Protein AF-A0A6C0L4X6-F1 (afdb_monomer)

Foldseek 3Di:
DDAQVRLVVLLVVCVVVPNDLVVSCVVSVDDPSVVNVVSNVVCVVPVGGDRDDDDDDPDDPVRLVVLLVCCVVPQNDLVVSCVVSVDDHSVVNVVSCCVVPVPDDRPDDDDDDDDDDDPVLLVVLLVCVVPDPDDLCVSCVVSVHDSVVNVVSNPVPDDVVVVVVVVPPDDDDDDPVVVVVVVVVVVVVVVVVVVVLVVLLVVVLCVPVVDDDDDDLQPDDLLSLLVSLVVCVVPDPSVVSCVRSVHDPVSSVVSVVVVPDDDPCPVVLVVLVVVCVVQLLLDDLVRSCVVCVVVVHDDDSVVSNVSCVVVVSDQDDDDDDDDDQDPDDPDDADAAPCQLVLFDQAWLAAWEWEKDWDQFPQAIKIKIFIATSAFRATLFMFIDRDPDLCRNVVRVVSSLVVDDLPRAYEYEYEPHPSCVDDVNVVSNVVSNHHYHYDDPPCPSSRVSVVVVVSSCCSRPNPSDHRPPPHPVNVNVSSVCVSVVCSVVSQDDHPHHLQQPDWDWDDDQQAIDIATDNDPDDLLNNLVSVLVCCVVQNADQEDEDECDCSAAPDDDVPVPPGGHLNRQLCVVVNYHYHHDPDVVVVVVVVVVVSVCSRVLSVVCVVVSNRDSLSSRVCVVVVRVVCSVVPRDQDPDNDRPHDHDPDDPVVSQQSSFRKDKWFQACQRWTDDQNKIKHWDPDPVSNVCHRHIWIWTQGLLRDIWIDDPNHTTDIDIDDPLDQLDPVVPPPDPVCVVVSVVVNVVSVVCVVVVVSPTDPPDDDCVSSVVVNVSVCVVPVCVNCVPPDDPPPDD

Radius of gyration: 45.64 Å; Cα contacts (8 Å, |Δi|>4): 817; chains: 1; bounding box: 96×59×139 Å

Organism: Klebsiella oxytoca (NCBI:txid571)

InterPro domains:
  IPR001584 Integrase, catalytic core [PF00665] (346-441)
  IPR001584 Integrase, catalytic core [PS50994] (343-516)
  IPR001584 Integrase, catalytic core [PS50994] (528-655)
  IPR002514 Transposase IS3/IS911family [PF01527] (115-191)
  IPR009057 Homedomain-like superfamily [SSF46689] (114-212)
  IPR012337 Ribonuclease H-like superfamily [SSF53098] (341-482)
  IPR012337 Ribonuclease H-like superfamily [SSF53098] (526-632)
  IPR025948 HTH-like domain [PF13276] (270-321)
  IPR036397 Ribonuclease H superfamily [G3DSA:3.30.420.10] (340-481)
  IPR036397 Ribonuclease H superfamily [G3DSA:3.30.420.10] (491-637)
  IPR048020 IS3 transposase [NF033516] (120-482)
  IPR050900 Transposase IS3/IS150/IS904 [PTHR46889] (233-466)

Secondary structure (DSSP, 8-state):
---HHHHHHHHHHHHHTTS-HHHHHHHH--S-HHHHHHHHHHHHHHSS--SS-PPPPSS-HHHHHHHHHHHHHTTT-HHHHHHHH--S-HHHHHHHHHHH-TT-----------PPPPHHHHHHHHHHHHS-SS-HHHHHHHHT--HHHHHHHHHHHS-HHHHHHTT--PPPPPPHHHHHHHHHHHHHHHHHHHHHHHHHHHHHHHHHH---S---TTSS-HHHHHHHHHHHTTTS-HHHHHHHTT--HHHHHHHHHHTTS--TTHHHHHHHHHHHHHTTT---HHHHHHHHHHTT----HHHHHHHHHHTT-PPP-PPPPP-------SSPPPP-SSTT----SSTTSEEEE--EEEEETTEEEEEEEEEETTT--EEEEEEESS--HHHHHHHHHHHHTTS-TT---EEEE-S-GGGTSHHHHHHHHHHTPEEEEPPTT-GGGGHHHHHHHHHHIIIIITTS--TT--HHHHHHHHHHHHHHHTTT--S-----TTTS-EEEEE-SS-EEEEE-S-S--HHHHHHHHHHHHHHH-B-SEEEE-S-TTTS---SGGGGT---HHHHHHHHTT-EEEE--SHHHHHHHHHHHHHHHHHHHHHHHHTT--SHHHHHHHHHHHHHHHHHHH----SS-S--PBPP-S-HHHHHHHHSEEEEEEPPTTSEEEETTEEEEE---HHHHTTTTSEEEEEE-TTS-EEEEETTEE--EEEE-SS----GGG--S-TTTHHHHHHHHHHHHHHHHTTTTSPPTTSPPTHHHHHHHHHHHHH-GGGT-GGG-------

Solvent-accessible surface area (backbone atoms only — not comparable to full-atom values): 47048 Å² total; per-residue (Å²): 135,79,55,60,66,60,50,50,54,49,45,53,44,21,58,75,58,72,69,36,51,69,56,38,28,66,72,65,74,43,62,56,64,72,53,47,59,48,51,42,51,44,27,72,75,65,76,49,74,66,84,70,78,78,80,78,79,90,65,54,73,68,59,53,49,55,50,45,50,48,22,67,74,64,74,59,36,57,75,53,38,31,68,74,67,72,48,64,56,62,70,57,46,50,52,48,37,49,72,78,42,77,82,71,75,77,81,76,85,79,82,86,85,78,85,86,77,54,75,63,59,51,53,51,53,36,50,52,65,71,71,50,94,70,61,67,61,59,61,18,55,80,73,73,46,56,52,70,59,54,54,47,52,39,58,76,75,47,63,69,70,69,59,54,60,75,62,72,68,76,76,73,84,82,54,75,64,57,62,51,49,52,51,48,51,51,51,49,52,49,50,52,52,51,53,52,52,53,49,53,50,52,54,46,45,37,72,77,65,71,56,72,101,76,78,56,69,84,78,54,51,72,69,56,51,41,53,46,45,68,69,42,49,87,82,44,62,61,70,60,53,28,59,78,59,70,45,58,69,68,59,46,53,51,53,57,54,59,69,72,52,75,68,90,53,54,71,56,52,54,53,50,50,50,55,27,55,78,46,58,41,39,59,45,46,69,53,50,40,51,53,39,42,73,73,75,43,92,67,58,56,71,54,42,43,50,50,33,61,74,70,65,66,67,56,82,78,84,78,86,76,92,81,84,85,81,84,77,82,94,68,89,77,58,62,53,78,53,78,66,53,63,52,22,73,35,80,60,47,32,33,37,39,58,78,48,82,45,87,47,85,75,45,53,39,30,41,30,43,37,30,29,25,29,61,58,49,72,70,26,64,28,75,40,72,57,95,48,58,65,48,55,49,52,22,48,52,56,36,54,73,72,53,56,101,85,58,54,27,34,42,34,31,59,87,47,68,68,71,66,40,67,73,49,51,50,52,35,59,75,67,57,41,41,74,23,23,40,58,90,93,39,68,71,53,50,44,70,60,53,49,50,52,52,47,50,42,46,60,70,53,50,83,59,85,54,78,94,50,52,68,68,63,49,47,56,51,52,50,52,52,54,66,52,36,75,80,61,73,81,79,79,51,49,66,19,66,50,76,69,22,59,58,68,51,83,49,65,77,59,60,51,71,43,74,34,77,56,90,80,52,69,53,61,54,36,50,56,49,50,54,46,32,74,74,63,26,39,55,63,61,45,81,42,65,80,44,71,62,64,33,81,88,58,85,86,59,67,84,74,74,63,24,75,57,44,45,34,33,51,78,69,67,25,45,78,44,61,57,90,52,71,68,67,54,56,50,55,52,50,52,51,51,55,45,63,59,48,51,57,55,54,32,57,77,67,69,55,67,49,71,68,57,44,57,61,46,41,59,58,51,40,51,53,46,40,72,75,68,49,51,83,52,95,64,81,74,83,73,50,37,81,75,85,68,52,74,68,55,50,51,60,47,54,22,49,75,47,80,44,59,29,32,87,84,37,33,41,76,55,95,87,34,34,39,35,45,54,92,41,79,76,49,62,74,48,42,63,37,71,31,43,38,36,42,37,60,64,62,51,73,48,41,25,51,90,88,45,78,54,63,69,45,81,47,67,84,76,67,74,82,61,68,85,81,61,75,90,49,88,80,49,56,67,58,51,52,54,50,44,55,56,49,53,54,37,46,78,69,51,71,72,56,82,73,90,87,59,85,64,63,69,63,20,55,50,40,37,55,54,44,43,73,74,41,60,62,81,74,44,71,87,75,66,75,79,78,91,68,134

Nearest PDB structures (foldseek):
  5ejk-assembly1_H  TM=5.658E-01  e=9.695E-06  Rous sarcoma virus - Prague C
  8fnj-assembly1_G  TM=4.568E-01  e=2.059E-04  Homo sapiens
  9bw1-assembly1_P  TM=3.121E-01  e=4.574E-05  Peltigera membranacea
  8w2r-assembly1_I  TM=3.811E-01  e=2.059E-04  Human immunodeficiency virus 1
  9bw1-assembly1_N  TM=2.084E-01  e=4.360E-06  Peltigera membranacea

Structure (mmCIF, N/CA/C/O backbone):
data_AF-A0A6C0L4X6-F1
#
_entry.id   AF-A0A6C0L4X6-F1
#
loop_
_atom_site.group_PDB
_atom_site.id
_atom_site.type_symbol
_atom_site.label_atom_id
_atom_site.label_alt_id
_atom_site.label_comp_id
_atom_site.label_asym_id
_atom_site.label_entity_id
_atom_site.label_seq_id
_atom_site.pdbx_PDB_ins_code
_atom_site.Cartn_x
_atom_site.Cartn_y
_atom_site.Cartn_z
_atom_site.occupancy
_atom_site.B_iso_or_equiv
_atom_site.auth_seq_id
_atom_site.auth_comp_id
_atom_site.auth_asym_id
_atom_site.auth_atom_id
_atom_site.pdbx_PDB_model_num
ATOM 1 N N . MET A 1 1 ? -16.200 5.186 51.571 1.00 61.41 1 MET A N 1
ATOM 2 C CA . MET A 1 1 ? -17.436 4.373 51.484 1.00 61.41 1 MET A CA 1
ATOM 3 C C . MET A 1 1 ? -18.397 5.139 50.593 1.00 61.41 1 MET A C 1
ATOM 5 O O . MET A 1 1 ? -18.467 6.344 50.758 1.00 61.41 1 MET A O 1
ATOM 9 N N . HIS A 1 2 ? -19.038 4.491 49.618 1.00 78.50 2 HIS A N 1
ATOM 10 C CA . HIS A 1 2 ? -19.985 5.157 48.709 1.00 78.50 2 HIS A CA 1
ATOM 11 C C . HIS A 1 2 ? -21.377 5.184 49.347 1.00 78.50 2 HIS A C 1
ATOM 13 O O . HIS A 1 2 ? -21.760 4.189 49.974 1.00 78.50 2 HIS A O 1
ATOM 19 N N . SER A 1 3 ? -22.105 6.296 49.204 1.00 85.62 3 SER A N 1
ATOM 20 C CA . SER A 1 3 ? -23.459 6.440 49.754 1.00 85.62 3 SER A CA 1
ATOM 21 C C . SER A 1 3 ? -24.427 5.426 49.119 1.00 85.62 3 SER A C 1
ATOM 23 O O . SER A 1 3 ? -24.081 4.716 48.172 1.00 85.62 3 SER A O 1
ATOM 25 N N . TYR A 1 4 ? -25.623 5.247 49.685 1.00 86.69 4 TYR A N 1
ATOM 26 C CA . TYR A 1 4 ? -26.649 4.389 49.066 1.00 86.69 4 TYR A CA 1
ATOM 27 C C . TYR A 1 4 ? -27.062 4.920 47.683 1.00 86.69 4 TYR A C 1
ATOM 29 O O . TYR A 1 4 ? -27.075 4.155 46.719 1.00 86.69 4 TYR A O 1
ATOM 37 N N . GLU A 1 5 ? -27.257 6.233 47.571 1.00 88.25 5 GLU A N 1
ATOM 38 C CA . GLU A 1 5 ? -27.625 6.916 46.327 1.00 88.25 5 GLU A CA 1
ATOM 39 C C . GLU A 1 5 ? -26.559 6.743 45.238 1.00 88.25 5 GLU A C 1
ATOM 41 O O . GLU A 1 5 ? -26.876 6.351 44.116 1.00 88.25 5 GLU A O 1
ATOM 46 N N . ASP A 1 6 ? -25.276 6.907 45.582 1.00 88.38 6 ASP A N 1
ATOM 47 C CA . ASP A 1 6 ? -24.161 6.697 44.646 1.00 88.38 6 ASP A CA 1
ATOM 48 C C . ASP A 1 6 ? -24.121 5.262 44.096 1.00 88.38 6 ASP A C 1
ATOM 50 O O . ASP A 1 6 ? -23.738 5.021 42.947 1.00 88.38 6 ASP A O 1
ATOM 54 N N . ARG A 1 7 ? -24.493 4.282 44.929 1.00 91.31 7 ARG A N 1
ATOM 55 C CA . ARG A 1 7 ? -24.479 2.861 44.561 1.00 91.31 7 ARG A CA 1
ATOM 56 C C . ARG A 1 7 ? -25.623 2.510 43.622 1.00 91.31 7 ARG A C 1
ATOM 58 O O . ARG A 1 7 ? -25.380 1.816 42.635 1.00 91.31 7 ARG A O 1
ATOM 65 N N . ILE A 1 8 ? -26.828 2.998 43.911 1.00 91.38 8 ILE A N 1
ATOM 66 C CA . ILE A 1 8 ? -28.004 2.818 43.052 1.00 91.38 8 ILE A CA 1
ATOM 67 C C . ILE A 1 8 ? -27.772 3.505 41.707 1.00 91.38 8 ILE A C 1
ATOM 69 O O . ILE A 1 8 ? -27.878 2.852 40.671 1.00 91.38 8 ILE A O 1
ATOM 73 N N . ARG A 1 9 ? -27.288 4.754 41.715 1.00 91.88 9 ARG A N 1
ATOM 74 C CA . ARG A 1 9 ? -26.936 5.500 40.499 1.00 91.88 9 ARG A CA 1
ATOM 75 C C . ARG A 1 9 ? -25.948 4.743 39.607 1.00 91.88 9 ARG A C 1
ATOM 77 O O . ARG A 1 9 ? -26.101 4.712 38.386 1.00 91.88 9 ARG A O 1
ATOM 84 N N . ALA A 1 10 ? -24.937 4.103 40.197 1.00 92.56 10 ALA A N 1
ATOM 85 C CA . ALA A 1 10 ? -23.971 3.305 39.445 1.00 92.56 10 ALA A CA 1
ATOM 86 C C . ALA A 1 10 ? -24.598 2.040 38.821 1.00 92.56 10 ALA A C 1
ATOM 88 O O . ALA A 1 10 ? -24.245 1.671 37.699 1.00 92.56 10 ALA A O 1
ATOM 89 N N . VAL A 1 11 ? -25.530 1.380 39.514 1.00 92.75 11 VAL A N 1
ATOM 90 C CA . VAL A 1 11 ? -26.246 0.202 38.992 1.00 92.75 11 VAL A CA 1
ATOM 91 C C . VAL A 1 11 ? -27.252 0.589 37.902 1.00 92.75 11 VAL A C 1
ATOM 93 O O . VAL A 1 11 ? -27.316 -0.077 36.871 1.00 92.75 11 VAL A O 1
ATOM 96 N N . GLU A 1 12 ? -27.971 1.698 38.048 1.00 92.38 12 GLU A N 1
ATOM 97 C CA . GLU A 1 12 ? -28.879 2.209 37.013 1.00 92.38 12 GLU A CA 1
ATOM 98 C C . GLU A 1 12 ? -28.134 2.565 35.723 1.00 92.38 12 GLU A C 1
ATOM 100 O O . GLU A 1 12 ? -28.535 2.158 34.628 1.00 92.38 12 GLU A O 1
ATOM 105 N N . LEU A 1 13 ? -26.995 3.260 35.839 1.00 93.38 13 LEU A N 1
ATOM 106 C CA . LEU A 1 13 ? -26.135 3.559 34.691 1.00 93.38 13 LEU A CA 1
ATOM 107 C C . LEU A 1 13 ? -25.591 2.284 34.035 1.00 93.38 13 LEU A C 1
ATOM 109 O O . LEU A 1 13 ? -25.453 2.228 32.813 1.00 93.38 13 LEU A O 1
ATOM 113 N N . TYR A 1 14 ? -25.328 1.234 34.816 1.00 94.69 14 TYR A N 1
ATOM 114 C CA . TYR A 1 14 ? -24.907 -0.059 34.281 1.00 94.69 14 TYR A CA 1
ATOM 115 C C . TYR A 1 14 ? -25.956 -0.680 33.357 1.00 94.69 14 TYR A C 1
ATOM 117 O O . TYR A 1 14 ? -25.598 -1.171 32.282 1.00 94.69 14 TYR A O 1
ATOM 125 N N . TYR A 1 15 ? -27.238 -0.602 33.713 1.00 92.31 15 TYR A N 1
ATOM 126 C CA . TYR A 1 15 ? -28.318 -1.054 32.835 1.00 92.31 15 TYR A CA 1
ATOM 127 C C . TYR A 1 15 ? -28.549 -0.108 31.658 1.00 92.31 15 TYR A C 1
ATOM 129 O O . TYR A 1 15 ? -28.673 -0.580 30.526 1.00 92.31 15 TYR A O 1
ATOM 137 N N . ARG A 1 16 ? -28.495 1.212 31.882 1.00 91.94 16 ARG A N 1
ATOM 138 C CA . ARG A 1 16 ? -28.634 2.223 30.821 1.00 91.94 16 ARG A CA 1
ATOM 139 C C . ARG A 1 16 ? -27.592 2.052 29.710 1.00 91.94 16 ARG A C 1
ATOM 141 O O . ARG A 1 16 ? -27.915 2.210 28.538 1.00 91.94 16 ARG A O 1
ATOM 148 N N . TYR A 1 17 ? -26.363 1.664 30.054 1.00 91.25 17 TYR A N 1
ATOM 149 C CA . TYR A 1 17 ? -25.289 1.413 29.085 1.00 91.25 17 TYR A CA 1
ATOM 150 C C . TYR A 1 17 ? -25.208 -0.025 28.562 1.00 91.25 17 TYR A C 1
ATOM 152 O O . TYR A 1 17 ? -24.179 -0.424 28.006 1.00 91.25 17 TYR A O 1
ATOM 160 N N . GLY A 1 18 ? -26.268 -0.821 28.721 1.00 88.38 18 GLY A N 1
ATOM 161 C CA . GLY A 1 18 ? -26.320 -2.182 28.188 1.00 88.38 18 GLY A CA 1
ATOM 162 C C . GLY A 1 18 ? -25.304 -3.114 28.850 1.00 88.38 18 GLY A C 1
ATOM 163 O O . GLY A 1 18 ? -24.592 -3.845 28.163 1.00 88.38 18 GLY A O 1
ATOM 164 N N . LYS A 1 19 ? -25.205 -3.064 30.186 1.00 89.31 19 LYS A N 1
ATOM 165 C CA . LYS A 1 19 ? -24.355 -3.932 31.021 1.00 89.31 19 LYS A CA 1
ATOM 166 C C . LYS A 1 19 ? -22.839 -3.744 30.821 1.00 89.31 19 LYS A C 1
ATOM 168 O O . LYS A 1 19 ? -22.035 -4.639 31.101 1.00 89.31 19 LYS A O 1
ATOM 173 N N . LYS A 1 20 ? -22.406 -2.556 30.381 1.00 89.19 20 LYS A N 1
ATOM 174 C CA . LYS A 1 20 ? -20.986 -2.211 30.163 1.00 89.19 20 LYS A CA 1
ATOM 175 C C . LYS A 1 20 ? -20.355 -1.529 31.384 1.00 89.19 20 LYS A C 1
ATOM 177 O O . LYS A 1 20 ? -20.298 -0.305 31.470 1.00 89.19 20 LYS A O 1
ATOM 182 N N . ALA A 1 21 ? -19.791 -2.324 32.298 1.00 86.81 21 ALA A N 1
ATOM 183 C CA . ALA A 1 21 ? -19.189 -1.828 33.546 1.00 86.81 21 ALA A CA 1
ATOM 184 C C . ALA A 1 21 ? -18.058 -0.804 33.340 1.00 86.81 21 ALA A C 1
ATOM 186 O O . ALA A 1 21 ? -17.928 0.127 34.124 1.00 86.81 21 ALA A O 1
ATOM 187 N N . SER A 1 22 ? -17.238 -0.948 32.295 1.00 87.44 22 SER A N 1
ATOM 188 C CA . SER A 1 22 ? -16.126 -0.025 32.030 1.00 87.44 22 SER A CA 1
ATOM 189 C C . SER A 1 22 ? -16.582 1.398 31.702 1.00 87.44 22 SER A C 1
ATOM 191 O O . SER A 1 22 ? -15.873 2.340 32.036 1.00 87.44 22 SER A O 1
ATOM 193 N N . VAL A 1 23 ? -17.752 1.552 31.077 1.00 87.88 23 VAL A N 1
ATOM 194 C CA . VAL A 1 23 ? -18.313 2.856 30.689 1.00 87.88 23 VAL A CA 1
ATOM 195 C C . VAL A 1 23 ? -18.825 3.594 31.923 1.00 87.88 23 VAL A C 1
ATOM 197 O O . VAL A 1 23 ? -18.461 4.742 32.139 1.00 87.88 23 VAL A O 1
ATOM 200 N N . VAL A 1 24 ? -19.556 2.892 32.793 1.00 90.06 24 VAL A N 1
ATOM 201 C CA . VAL A 1 24 ? -20.050 3.438 34.069 1.00 90.06 24 VAL A CA 1
ATOM 202 C C . VAL A 1 24 ? -18.901 3.936 34.945 1.00 90.06 24 VAL A C 1
ATOM 204 O O . VAL A 1 24 ? -18.959 5.036 35.482 1.00 90.06 24 VAL A O 1
ATOM 207 N N . VAL A 1 25 ? -17.832 3.140 35.064 1.00 90.12 25 VAL A N 1
ATOM 208 C CA . VAL A 1 25 ? -16.661 3.498 35.882 1.00 90.12 25 VAL A CA 1
ATOM 209 C C . VAL A 1 25 ? -15.886 4.674 35.283 1.00 90.12 25 VAL A C 1
ATOM 211 O O . VAL A 1 25 ? -15.332 5.477 36.027 1.00 90.12 25 VAL A O 1
ATOM 214 N N . MET A 1 26 ? -15.852 4.794 33.953 1.00 87.62 26 MET A N 1
ATOM 215 C CA . MET A 1 26 ? -15.218 5.923 33.265 1.00 87.62 26 MET A CA 1
ATOM 216 C C . MET A 1 26 ? -15.986 7.230 33.477 1.00 87.62 26 MET A C 1
ATOM 218 O O . MET A 1 26 ? -15.361 8.276 33.606 1.00 87.62 26 MET A O 1
ATOM 222 N N . GLU A 1 27 ? -17.315 7.167 33.528 1.00 90.25 27 GLU A N 1
ATOM 223 C CA . GLU A 1 27 ? -18.172 8.343 33.690 1.00 90.25 27 GLU A CA 1
ATOM 224 C C . GLU A 1 27 ? -18.269 8.818 35.140 1.00 90.25 27 GLU A C 1
ATOM 226 O O . GLU A 1 27 ? -18.133 10.006 35.409 1.00 90.25 27 GLU A O 1
ATOM 231 N N . LEU A 1 28 ? -18.473 7.899 36.086 1.00 88.56 28 LEU A N 1
AT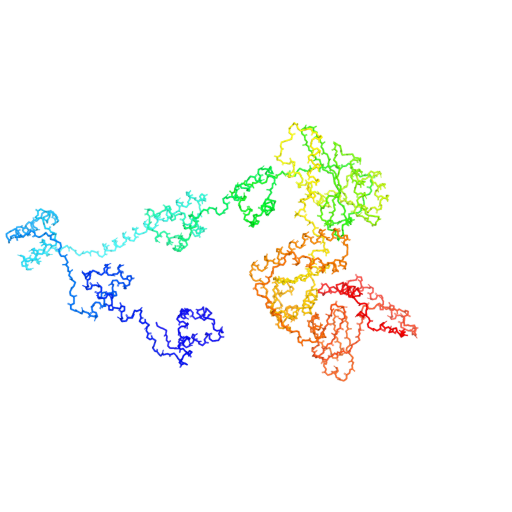OM 232 C CA . LEU A 1 28 ? -18.607 8.253 37.499 1.00 88.56 28 LEU A CA 1
ATOM 233 C C . LEU A 1 28 ? -17.252 8.434 38.201 1.00 88.56 28 LEU A C 1
ATOM 235 O O . LEU A 1 28 ? -17.188 9.042 39.264 1.00 88.56 28 LEU A O 1
ATOM 239 N N . GLY A 1 29 ? -16.168 7.859 37.668 1.00 84.69 29 GLY A N 1
ATOM 240 C CA . GLY A 1 29 ? -14.863 7.796 38.346 1.00 84.69 29 GLY A CA 1
ATOM 241 C C . GLY A 1 29 ? -14.832 6.851 39.561 1.00 84.69 29 GLY A C 1
ATOM 242 O O . GLY A 1 29 ? -13.784 6.650 40.175 1.00 84.69 29 GLY A O 1
ATOM 243 N N . TYR A 1 30 ? -15.969 6.239 39.895 1.00 84.88 30 TYR A N 1
ATOM 244 C CA . TYR A 1 30 ? -16.169 5.221 40.921 1.00 84.88 30 TYR A CA 1
ATOM 245 C C . TYR A 1 30 ? -17.333 4.301 40.501 1.00 84.88 30 TYR A C 1
ATOM 247 O O . TYR A 1 30 ? -18.099 4.651 39.609 1.00 84.88 30 TYR A O 1
ATOM 255 N N . PRO A 1 31 ? -17.540 3.136 41.133 1.00 82.19 31 PRO A N 1
ATOM 256 C CA . PRO A 1 31 ? -16.588 2.352 41.922 1.00 82.19 31 PRO A CA 1
ATOM 257 C C . PRO A 1 31 ? -15.623 1.573 41.002 1.00 82.19 31 PRO A C 1
ATOM 259 O O . PRO A 1 31 ? -15.634 1.737 39.791 1.00 82.19 31 PRO A O 1
ATOM 262 N N . SER A 1 32 ? -14.789 0.671 41.528 1.00 87.12 32 SER A N 1
ATOM 263 C CA . SER A 1 32 ? -14.030 -0.246 40.653 1.00 87.12 32 SER A CA 1
ATOM 264 C C . SER A 1 32 ? -14.957 -1.210 39.892 1.00 87.12 32 SER A C 1
ATOM 266 O O . SER A 1 32 ? -16.024 -1.577 40.387 1.00 87.12 32 SER A O 1
ATOM 268 N N . THR A 1 33 ? -14.527 -1.724 38.733 1.00 85.44 33 THR A N 1
ATOM 269 C CA . THR A 1 33 ? -15.307 -2.701 37.938 1.00 85.44 33 THR A CA 1
ATOM 270 C C . THR A 1 33 ? -15.725 -3.934 38.749 1.00 85.44 33 THR A C 1
ATOM 272 O O . THR A 1 33 ? -16.838 -4.435 38.596 1.00 85.44 33 THR A O 1
ATOM 275 N N . LYS A 1 34 ? -14.867 -4.392 39.673 1.00 84.44 34 LYS A N 1
ATOM 276 C CA . LYS A 1 34 ? -15.163 -5.501 40.598 1.00 84.44 34 LYS A CA 1
ATOM 277 C C . LYS A 1 34 ? -16.226 -5.142 41.640 1.00 84.44 34 LYS A C 1
ATOM 279 O O . LYS A 1 34 ? -17.025 -6.001 42.002 1.00 84.44 34 LYS A O 1
ATOM 284 N N . GLN A 1 35 ? -16.225 -3.907 42.141 1.00 87.00 35 GLN A N 1
ATOM 285 C CA . GLN A 1 35 ? -17.234 -3.430 43.090 1.00 87.00 35 GLN A CA 1
ATOM 286 C C . GLN A 1 35 ? -18.585 -3.211 42.407 1.00 87.00 35 GLN A C 1
ATOM 288 O O . GLN A 1 35 ? -19.587 -3.672 42.945 1.00 87.00 35 GLN A O 1
ATOM 293 N N . LEU A 1 36 ? -18.609 -2.617 41.207 1.00 90.62 36 LEU A N 1
ATOM 294 C CA . LEU A 1 36 ? -19.838 -2.457 40.424 1.00 90.62 36 LEU A CA 1
ATOM 295 C C . LEU A 1 36 ? -20.480 -3.818 40.127 1.00 90.62 36 LEU A C 1
ATOM 297 O O . LEU A 1 36 ? -21.654 -4.019 40.407 1.00 90.62 36 LEU A O 1
ATOM 301 N N . GLY A 1 37 ? -19.687 -4.800 39.686 1.00 87.31 37 GLY A N 1
ATOM 302 C CA . GLY A 1 37 ? -20.172 -6.167 39.466 1.00 87.31 37 GLY A CA 1
ATOM 303 C C . GLY A 1 37 ? -20.617 -6.907 40.738 1.00 87.31 37 GLY A C 1
ATOM 304 O O . GLY A 1 37 ? -21.277 -7.941 40.643 1.00 87.31 37 GLY A O 1
ATOM 305 N N . ARG A 1 38 ? -20.255 -6.428 41.938 1.00 86.88 38 ARG A N 1
ATOM 306 C CA . ARG A 1 38 ? -20.820 -6.921 43.206 1.00 86.88 38 ARG A CA 1
ATOM 307 C C . ARG A 1 38 ? -22.169 -6.263 43.482 1.00 86.88 38 ARG A C 1
ATOM 309 O O . ARG A 1 38 ? -23.086 -6.959 43.890 1.00 86.88 38 ARG A O 1
ATOM 316 N N . TRP A 1 39 ? -22.279 -4.951 43.281 1.00 91.44 39 TRP A N 1
ATOM 317 C CA . TRP A 1 39 ? -23.527 -4.219 43.499 1.00 91.44 39 TRP A CA 1
ATOM 318 C C . TRP A 1 39 ? -24.627 -4.684 42.548 1.00 91.44 39 TRP A C 1
ATOM 320 O O . TRP A 1 39 ? -25.719 -4.984 43.010 1.00 91.44 39 TRP A O 1
ATOM 330 N N . VAL A 1 40 ? -24.305 -4.856 41.263 1.00 90.19 40 VAL A N 1
ATOM 331 C CA . VAL A 1 40 ? -25.242 -5.370 40.253 1.00 90.19 40 VAL A CA 1
ATOM 332 C C . VAL A 1 40 ? -25.778 -6.748 40.637 1.00 90.19 40 VAL A C 1
ATOM 334 O O . VAL A 1 40 ? -26.982 -6.933 40.610 1.00 90.19 40 VAL A O 1
ATOM 337 N N . ARG A 1 41 ? -24.924 -7.684 41.077 1.00 88.19 41 ARG A N 1
ATOM 338 C CA . ARG A 1 41 ? -25.378 -9.018 41.516 1.00 88.19 41 ARG A CA 1
ATOM 339 C C . ARG A 1 41 ? -26.331 -8.965 42.704 1.00 88.19 41 ARG A C 1
ATOM 341 O O . ARG A 1 41 ? -27.334 -9.656 42.712 1.00 88.19 41 ARG A O 1
ATOM 348 N N . ILE A 1 42 ? -26.022 -8.133 43.697 1.00 86.19 42 ILE A N 1
ATOM 349 C CA . ILE A 1 42 ? -26.887 -7.974 44.873 1.00 86.19 42 ILE A CA 1
ATOM 350 C C . ILE A 1 42 ? -28.234 -7.361 44.466 1.00 86.19 42 ILE A C 1
ATOM 352 O O . ILE A 1 42 ? -29.268 -7.778 44.973 1.00 86.19 42 ILE A O 1
ATOM 356 N N . TYR A 1 43 ? -28.211 -6.407 43.535 1.00 90.38 43 TYR A N 1
ATOM 357 C CA . TYR A 1 43 ? -29.407 -5.781 42.985 1.00 90.38 43 TYR A CA 1
ATOM 358 C C . TYR A 1 43 ? -30.234 -6.759 42.128 1.00 90.38 43 TYR A C 1
ATOM 360 O O . TYR A 1 43 ? -31.451 -6.764 42.230 1.00 90.38 43 TYR A O 1
ATOM 368 N N . GLU A 1 44 ? -29.595 -7.634 41.342 1.00 88.75 44 GLU A N 1
ATOM 369 C CA . GLU A 1 44 ? -30.263 -8.714 40.591 1.00 88.75 44 GLU A CA 1
ATOM 370 C C . GLU A 1 44 ? -30.883 -9.770 41.524 1.00 88.75 44 GLU A C 1
ATOM 372 O O . GLU A 1 44 ? -31.969 -10.261 41.244 1.00 88.75 44 GLU A O 1
ATOM 377 N N . GLU A 1 45 ? -30.225 -10.104 42.640 1.00 85.31 45 GLU A N 1
ATOM 378 C CA . GLU A 1 45 ? -30.718 -11.099 43.606 1.00 85.31 45 GLU A CA 1
ATOM 379 C C . GLU A 1 45 ? -31.855 -10.578 44.498 1.00 85.31 45 GLU A C 1
ATOM 381 O O . GLU A 1 45 ? -32.731 -11.350 44.880 1.00 85.31 45 GLU A O 1
ATOM 386 N N . LYS A 1 46 ? -31.822 -9.298 44.8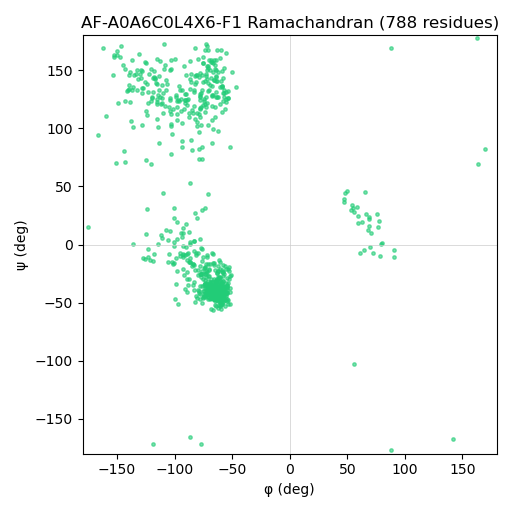91 1.00 82.75 46 LYS A N 1
ATOM 387 C CA . LYS A 1 46 ? -32.720 -8.745 45.924 1.00 82.75 46 LYS A CA 1
ATOM 388 C C . LYS A 1 46 ? -33.651 -7.636 45.440 1.00 82.75 46 LYS A C 1
ATOM 390 O O . LYS A 1 46 ? -34.481 -7.184 46.222 1.00 82.75 46 LYS A O 1
ATOM 395 N N . GLY A 1 47 ? -33.482 -7.149 44.212 1.00 82.69 47 GLY A N 1
ATOM 396 C CA . GLY A 1 47 ? -34.201 -5.987 43.677 1.00 82.69 47 GLY A CA 1
ATOM 397 C C . GLY A 1 47 ? -33.764 -4.633 44.257 1.00 82.69 47 GLY A C 1
ATOM 398 O O . GLY A 1 47 ? -34.194 -3.600 43.757 1.00 82.69 47 GLY A O 1
ATOM 399 N N . ASP A 1 48 ? -32.901 -4.617 45.280 1.00 86.75 48 ASP A N 1
ATOM 400 C CA . ASP A 1 48 ? -32.367 -3.406 45.910 1.00 86.75 48 ASP A CA 1
ATOM 401 C C . ASP A 1 48 ? -30.977 -3.661 46.533 1.00 86.75 48 ASP A C 1
ATOM 403 O O . ASP A 1 48 ? -30.556 -4.798 46.778 1.00 86.75 48 ASP A O 1
ATOM 407 N N . LEU A 1 49 ? -30.234 -2.587 46.794 1.00 85.38 49 LEU A N 1
ATOM 408 C CA . LEU A 1 49 ? -28.942 -2.612 47.469 1.00 85.38 49 LEU A CA 1
ATOM 409 C C . LEU A 1 49 ? -29.096 -2.380 48.985 1.00 85.38 49 LEU A C 1
ATOM 411 O O . LEU A 1 49 ? -29.704 -1.408 49.411 1.00 85.38 49 LEU A O 1
ATOM 415 N N . PRO A 1 50 ? -28.454 -3.177 49.857 1.00 78.62 50 PRO A N 1
ATOM 416 C CA . PRO A 1 50 ? -28.471 -2.923 51.295 1.00 78.62 50 PRO A CA 1
ATOM 417 C C . PRO A 1 50 ? -27.890 -1.545 51.650 1.00 78.62 50 PRO A C 1
ATOM 419 O O . PRO A 1 50 ? -26.797 -1.188 51.184 1.00 78.62 50 PRO A O 1
ATOM 422 N N . ARG A 1 51 ? -28.564 -0.804 52.547 1.00 75.25 51 ARG A N 1
ATOM 423 C CA . ARG A 1 51 ? -28.071 0.487 53.072 1.00 75.25 51 ARG A CA 1
ATOM 424 C C . ARG A 1 51 ? -26.655 0.366 53.645 1.00 75.25 51 ARG A C 1
ATOM 426 O O . ARG A 1 51 ? -25.832 1.244 53.399 1.00 75.25 51 ARG A O 1
ATOM 433 N N . GLU A 1 52 ? -26.307 -0.782 54.226 1.00 67.06 52 GLU A N 1
ATOM 434 C CA . GLU A 1 52 ? -24.944 -1.126 54.639 1.00 67.06 52 GLU A CA 1
ATOM 435 C C . GLU A 1 52 ? -24.454 -2.427 53.986 1.00 67.06 52 GLU A C 1
ATOM 437 O O . GLU A 1 52 ? -25.032 -3.501 54.152 1.00 67.06 52 GLU A O 1
ATOM 442 N N . LEU A 1 53 ? -23.343 -2.357 53.246 1.00 62.78 53 LEU A N 1
ATOM 443 C CA . LEU A 1 53 ? -22.683 -3.536 52.680 1.00 62.78 53 LEU A CA 1
ATOM 444 C C . LEU A 1 53 ? -21.593 -4.028 53.635 1.00 62.78 53 LEU A C 1
ATOM 446 O O . LEU A 1 53 ? -20.498 -3.463 53.669 1.00 62.78 53 LEU A O 1
ATOM 450 N N . LYS A 1 54 ? -21.850 -5.126 54.356 1.00 58.91 54 LYS A N 1
ATOM 451 C CA . LYS A 1 54 ? -20.824 -5.765 55.195 1.00 58.91 54 LYS A CA 1
ATOM 452 C C . LYS A 1 54 ? -19.620 -6.223 54.334 1.00 58.91 54 LYS A C 1
ATOM 454 O O . LYS A 1 54 ? -19.810 -6.768 53.229 1.00 58.91 54 LYS A O 1
ATOM 459 N N . PRO A 1 55 ? -18.367 -5.988 54.772 1.00 53.78 55 PRO A N 1
ATOM 460 C CA . PRO A 1 55 ? -17.180 -6.538 54.121 1.00 53.78 55 PRO A CA 1
ATOM 461 C C . PRO A 1 55 ? -17.254 -8.069 54.075 1.00 53.78 55 PRO A C 1
ATOM 463 O O . PRO A 1 55 ? -17.732 -8.695 55.013 1.00 53.78 55 PRO A O 1
ATOM 466 N N . ARG A 1 56 ? -16.774 -8.688 52.990 1.00 54.31 56 ARG A N 1
ATOM 467 C CA . ARG A 1 56 ? -16.646 -10.151 52.934 1.00 54.31 56 ARG A CA 1
ATOM 468 C C . ARG A 1 56 ? -15.483 -10.562 53.836 1.00 54.31 56 ARG A C 1
ATOM 470 O O . ARG A 1 56 ? -14.379 -10.046 53.657 1.00 54.31 56 ARG A O 1
ATOM 477 N N . GLU A 1 57 ? -15.714 -11.480 54.769 1.00 60.44 57 GLU A N 1
ATOM 478 C CA . GLU A 1 57 ? -14.636 -12.045 55.578 1.00 60.44 57 GLU A CA 1
ATOM 479 C C . GLU A 1 57 ? -13.627 -12.750 54.666 1.00 60.44 57 GLU A C 1
ATOM 481 O O . GLU A 1 57 ? -13.973 -13.626 53.873 1.00 60.44 57 GLU A O 1
ATOM 486 N N . ARG A 1 58 ? -12.370 -12.299 54.721 1.00 70.44 58 ARG A N 1
ATOM 487 C CA . ARG A 1 58 ? -11.305 -12.743 53.809 1.00 70.44 58 ARG A CA 1
ATOM 488 C C . ARG A 1 58 ? -10.799 -14.155 54.121 1.00 70.44 58 ARG A C 1
ATOM 490 O O . ARG A 1 58 ? -10.211 -14.777 53.245 1.00 70.44 58 ARG A O 1
ATOM 497 N N . TYR A 1 59 ? -11.029 -14.633 55.342 1.00 81.25 59 TYR A N 1
ATOM 498 C CA . TYR A 1 59 ? -10.592 -15.936 55.834 1.00 81.25 59 TYR A CA 1
ATOM 499 C C . TYR A 1 59 ? -11.730 -16.576 56.620 1.00 81.25 59 TYR A C 1
ATOM 501 O O . TYR A 1 59 ? -12.345 -15.911 57.457 1.00 81.25 59 TYR A O 1
ATOM 509 N N . SER A 1 60 ? -11.999 -17.849 56.343 1.00 81.69 60 SER A N 1
ATOM 510 C CA . SER A 1 60 ? -13.010 -18.629 57.062 1.00 81.69 60 SER A CA 1
ATOM 511 C C . SER A 1 60 ? -12.587 -18.888 58.513 1.00 81.69 60 SER A C 1
ATOM 513 O O . SER A 1 60 ? -11.399 -18.874 58.837 1.00 81.69 60 SER A O 1
ATOM 515 N N . ARG A 1 61 ? -13.552 -19.148 59.404 1.00 80.44 61 ARG A N 1
ATOM 516 C CA . ARG A 1 61 ? -13.278 -19.445 60.822 1.00 80.44 61 ARG A CA 1
ATOM 517 C C . ARG A 1 61 ? -12.341 -20.650 60.992 1.00 80.44 61 ARG A C 1
ATOM 519 O O . ARG A 1 61 ? -11.439 -20.591 61.817 1.00 80.44 61 ARG A O 1
ATOM 526 N N . THR A 1 62 ? -12.486 -21.677 60.156 1.00 83.88 62 THR A N 1
ATOM 527 C CA . THR A 1 62 ? -11.610 -22.863 60.130 1.00 83.88 62 THR A CA 1
ATOM 528 C C . THR A 1 62 ? -10.169 -22.510 59.759 1.00 83.88 62 THR A C 1
ATOM 530 O O . THR A 1 62 ? -9.234 -22.961 60.412 1.00 83.88 62 THR A O 1
ATOM 533 N N . GLN A 1 63 ? -9.970 -21.624 58.779 1.00 86.62 63 GLN A N 1
ATOM 534 C CA . GLN A 1 63 ? -8.639 -21.132 58.407 1.00 86.62 63 GLN A CA 1
ATOM 535 C C . GLN A 1 63 ? -7.982 -20.292 59.507 1.00 86.62 63 GLN A C 1
ATOM 537 O O . GLN A 1 63 ? -6.760 -20.340 59.649 1.00 86.62 63 GLN A O 1
ATOM 542 N N . LYS A 1 64 ? -8.770 -19.518 60.268 1.00 89.06 64 LYS A N 1
ATOM 543 C CA . LYS A 1 64 ? -8.257 -18.754 61.415 1.00 89.06 64 LYS A CA 1
ATOM 544 C C . LYS A 1 64 ? -7.771 -19.692 62.522 1.00 89.06 64 LYS A C 1
ATOM 546 O O . LYS A 1 64 ? -6.660 -19.509 63.006 1.00 89.06 64 LYS A O 1
ATOM 551 N N . ILE A 1 65 ? -8.569 -20.709 62.861 1.00 85.81 65 ILE A N 1
ATOM 552 C CA . ILE A 1 65 ? -8.244 -21.699 63.901 1.00 85.81 65 ILE A CA 1
ATOM 553 C C . ILE A 1 65 ? -6.968 -22.465 63.536 1.00 85.81 65 ILE A C 1
ATOM 555 O O . ILE A 1 65 ? -6.026 -22.460 64.321 1.00 85.81 65 ILE A O 1
ATOM 559 N N . ALA A 1 66 ? -6.868 -22.992 62.311 1.00 86.50 66 ALA A N 1
ATOM 560 C CA . ALA A 1 66 ? -5.691 -23.743 61.864 1.00 86.50 66 ALA A CA 1
ATOM 561 C C . ALA A 1 66 ? -4.384 -22.924 61.937 1.00 86.50 66 ALA A C 1
ATOM 563 O O . ALA A 1 66 ? -3.328 -23.444 62.298 1.00 86.50 66 ALA A O 1
ATOM 564 N N . ALA A 1 67 ? -4.444 -21.623 61.625 1.00 85.56 67 ALA A N 1
ATOM 565 C CA . ALA A 1 67 ? -3.276 -20.748 61.707 1.00 85.56 67 ALA A CA 1
ATOM 566 C C . ALA A 1 67 ? -2.828 -20.485 63.155 1.00 85.56 67 ALA A C 1
ATOM 568 O O . ALA A 1 67 ? -1.630 -20.400 63.428 1.00 85.56 67 ALA A O 1
ATOM 569 N N . VAL A 1 68 ? -3.784 -20.368 64.080 1.00 86.38 68 VAL A N 1
ATOM 570 C CA . VAL A 1 68 ? -3.513 -20.172 65.510 1.00 86.38 68 VAL A CA 1
ATOM 571 C C . VAL A 1 68 ? -3.031 -21.472 66.164 1.00 86.38 68 VAL A C 1
ATOM 573 O O . VAL A 1 68 ? -2.068 -21.442 66.926 1.00 86.38 68 VAL A O 1
ATOM 576 N N . GLU A 1 69 ? -3.605 -22.625 65.817 1.00 84.19 69 GLU A N 1
ATOM 577 C CA . GLU A 1 69 ? -3.156 -23.937 66.310 1.00 84.19 69 GLU A CA 1
ATOM 578 C C . GLU A 1 69 ? -1.724 -24.256 65.879 1.00 84.19 69 GLU A C 1
ATOM 580 O O . GLU A 1 69 ? -0.907 -24.692 66.693 1.00 84.19 69 GLU A O 1
ATOM 585 N N . HIS A 1 70 ? -1.368 -23.979 64.623 1.00 84.75 70 HIS A N 1
ATOM 586 C CA . HIS A 1 70 ? 0.003 -24.166 64.154 1.00 84.75 70 HIS A CA 1
ATOM 587 C C . HIS A 1 70 ? 0.999 -23.275 64.918 1.00 84.75 70 HIS A C 1
ATOM 589 O O . HIS A 1 70 ? 2.120 -23.693 65.205 1.00 84.75 70 HIS A O 1
ATOM 595 N N . TYR A 1 71 ? 0.610 -22.045 65.265 1.00 84.44 71 TYR A N 1
ATOM 596 C CA . TYR A 1 71 ? 1.444 -21.152 66.074 1.00 84.44 71 TYR A CA 1
ATOM 597 C C . TYR A 1 71 ? 1.696 -21.717 67.478 1.00 84.44 71 TYR A C 1
ATOM 599 O O . TYR A 1 71 ? 2.826 -21.658 67.968 1.00 84.44 71 TYR A O 1
ATOM 607 N N . LEU A 1 72 ? 0.662 -22.282 68.106 1.00 81.94 72 LEU A N 1
ATOM 608 C CA . LEU A 1 72 ? 0.748 -22.861 69.449 1.00 81.94 72 LEU A CA 1
ATOM 609 C C . LEU A 1 72 ? 1.570 -24.156 69.461 1.00 81.94 72 LEU A C 1
ATOM 611 O O . LEU A 1 72 ? 2.383 -24.356 70.357 1.00 81.94 72 LEU A O 1
ATOM 615 N N . THR A 1 73 ? 1.415 -25.000 68.443 1.00 80.31 73 THR A N 1
ATOM 616 C CA . THR A 1 73 ? 2.112 -26.295 68.356 1.00 80.31 73 THR A CA 1
ATOM 617 C C . THR A 1 73 ? 3.586 -26.169 67.968 1.00 80.31 73 THR A C 1
ATOM 619 O O . THR A 1 73 ? 4.400 -26.974 68.405 1.00 80.31 73 THR A O 1
ATOM 622 N N . HIS A 1 74 ? 3.963 -25.140 67.198 1.00 75.69 74 HIS A N 1
ATOM 623 C CA . HIS A 1 74 ? 5.316 -24.983 66.647 1.00 75.69 74 HIS A CA 1
ATOM 624 C C . HIS A 1 74 ? 6.091 -23.816 67.288 1.00 75.69 74 HIS A C 1
ATOM 626 O O . HIS A 1 74 ? 6.736 -23.012 66.606 1.00 75.69 74 HIS A O 1
ATOM 632 N N . GLY A 1 75 ? 6.021 -23.705 68.619 1.00 67.25 75 GLY A N 1
ATOM 633 C CA . GLY A 1 75 ? 6.940 -22.880 69.413 1.00 67.25 75 GLY A CA 1
ATOM 634 C C . GLY A 1 75 ? 6.685 -21.367 69.398 1.00 67.25 75 GLY A C 1
ATOM 635 O O . GLY A 1 75 ? 7.596 -20.600 69.704 1.00 67.25 75 GLY A O 1
ATOM 636 N N . GLY A 1 76 ? 5.480 -20.906 69.042 1.00 73.56 76 GLY A N 1
ATOM 637 C CA . GLY A 1 76 ? 5.067 -19.512 69.248 1.00 73.56 76 GLY A CA 1
ATOM 638 C C . GLY A 1 76 ? 5.793 -18.477 68.379 1.00 73.56 76 GLY A C 1
ATOM 639 O O . GLY A 1 76 ? 5.875 -17.301 68.735 1.00 73.56 76 GLY A O 1
ATOM 640 N N . CYS A 1 77 ? 6.338 -18.877 67.226 1.00 78.44 77 CYS A N 1
ATOM 641 C CA . CYS A 1 77 ? 7.016 -17.958 66.312 1.00 78.44 77 CYS A CA 1
ATOM 642 C C . CYS A 1 77 ? 6.094 -17.509 65.166 1.00 78.44 77 CYS A C 1
ATOM 644 O O . CYS A 1 77 ? 5.769 -18.278 64.254 1.00 78.44 77 CYS A O 1
ATOM 646 N N . LEU A 1 78 ? 5.728 -16.219 65.159 1.00 81.00 78 LEU A N 1
ATOM 647 C CA . LEU A 1 78 ? 4.874 -15.611 64.123 1.00 81.00 78 LEU A CA 1
ATOM 648 C C . LEU A 1 78 ? 5.478 -15.774 62.716 1.00 81.00 78 LEU A C 1
ATOM 650 O O . LEU A 1 78 ? 4.802 -16.173 61.770 1.00 81.00 78 LEU A O 1
ATOM 654 N N . SER A 1 79 ? 6.783 -15.519 62.587 1.00 77.19 79 SER A N 1
ATOM 655 C CA . SER A 1 79 ? 7.505 -15.593 61.310 1.00 77.19 79 SER A CA 1
ATOM 656 C C . SER A 1 79 ? 7.669 -17.020 60.784 1.00 77.19 79 SER A C 1
ATOM 658 O O . SER A 1 79 ? 7.814 -17.211 59.576 1.00 77.19 79 SER A O 1
ATOM 660 N N . TYR A 1 80 ? 7.681 -18.022 61.666 1.00 79.56 80 TYR A N 1
ATOM 661 C CA . TYR A 1 80 ? 7.707 -19.429 61.269 1.00 79.56 80 TYR A CA 1
ATOM 662 C C . TYR A 1 80 ? 6.327 -19.873 60.780 1.00 79.56 80 TYR A C 1
ATOM 664 O O . TYR A 1 80 ? 6.203 -20.332 59.648 1.00 79.56 80 TYR A O 1
ATOM 672 N N . THR A 1 81 ? 5.285 -19.589 61.563 1.00 84.00 81 THR A N 1
ATOM 673 C CA . THR A 1 81 ? 3.886 -19.913 61.237 1.00 84.00 81 THR A CA 1
ATOM 674 C C . THR A 1 81 ? 3.464 -19.329 59.884 1.00 84.00 81 THR A C 1
ATOM 676 O O . THR A 1 81 ? 2.917 -20.033 59.039 1.00 84.00 81 THR A O 1
ATOM 679 N N . ARG A 1 82 ? 3.819 -18.064 59.607 1.00 83.81 82 ARG A N 1
ATOM 680 C CA . ARG A 1 82 ? 3.558 -17.436 58.301 1.00 83.81 82 ARG A CA 1
ATOM 681 C C . ARG A 1 82 ? 4.269 -18.141 57.142 1.00 83.81 82 ARG A C 1
ATOM 683 O O . ARG A 1 82 ? 3.709 -18.224 56.052 1.00 83.81 82 ARG A O 1
ATOM 690 N N . ARG A 1 83 ? 5.513 -18.590 57.341 1.00 80.88 83 ARG A N 1
ATOM 691 C CA . ARG A 1 83 ? 6.281 -19.292 56.298 1.00 80.88 83 ARG A CA 1
ATOM 692 C C . ARG A 1 83 ? 5.719 -20.683 56.017 1.00 80.88 83 ARG A C 1
ATOM 694 O O . ARG A 1 83 ? 5.740 -21.082 54.862 1.00 80.88 83 ARG A O 1
ATOM 701 N N . ALA A 1 84 ? 5.213 -21.369 57.040 1.00 80.94 84 ALA A N 1
ATOM 702 C CA . ALA A 1 84 ? 4.662 -22.714 56.916 1.00 80.94 84 ALA A CA 1
ATOM 703 C C . ALA A 1 84 ? 3.270 -22.729 56.256 1.00 80.94 84 ALA A C 1
ATOM 705 O O . ALA A 1 84 ? 3.037 -23.500 55.334 1.00 80.94 84 ALA A O 1
ATOM 706 N N . ILE A 1 85 ? 2.361 -21.843 56.678 1.00 83.44 85 ILE A N 1
ATOM 707 C CA . ILE A 1 85 ? 0.952 -21.860 56.230 1.00 83.44 85 ILE A CA 1
ATOM 708 C C . ILE A 1 85 ? 0.715 -20.954 55.008 1.00 83.44 85 ILE A C 1
ATOM 710 O O . ILE A 1 85 ? -0.254 -21.118 54.270 1.00 83.44 85 ILE A O 1
ATOM 714 N N . GLY A 1 86 ? 1.589 -19.971 54.764 1.00 80.06 86 GLY A N 1
ATOM 715 C CA . GLY A 1 86 ? 1.505 -19.061 53.613 1.00 80.06 86 GLY A CA 1
ATOM 716 C C . GLY A 1 86 ? 0.474 -17.928 53.747 1.00 80.06 86 GLY A C 1
ATOM 717 O O . GLY A 1 86 ? 0.490 -16.984 52.955 1.00 80.06 86 GLY A O 1
ATOM 718 N N . TYR A 1 87 ? -0.378 -17.964 54.772 1.00 81.25 87 TYR A N 1
ATOM 719 C CA . TYR A 1 87 ? -1.295 -16.900 55.195 1.00 81.25 87 TYR A CA 1
ATOM 720 C C . TYR A 1 87 ? -1.471 -16.955 56.727 1.00 81.25 87 TYR A C 1
ATOM 722 O O . TYR A 1 87 ? -1.202 -17.999 57.318 1.00 81.25 87 TYR A O 1
ATOM 730 N N . PRO A 1 88 ? -1.951 -15.898 57.409 1.00 76.06 88 PRO A N 1
ATOM 731 C CA . PRO A 1 88 ? -2.086 -14.493 57.007 1.00 76.06 88 PRO A CA 1
ATOM 732 C C . PRO A 1 88 ? -0.783 -13.696 57.292 1.00 76.06 88 PRO A C 1
ATOM 734 O O . PRO A 1 88 ? 0.275 -14.275 57.523 1.00 76.06 88 PRO A O 1
ATOM 737 N N . SER A 1 89 ? -0.815 -12.355 57.269 1.00 80.94 89 SER A N 1
ATOM 738 C CA . SER A 1 89 ? 0.326 -11.535 57.721 1.00 80.94 89 SER A CA 1
ATOM 739 C C . SER A 1 89 ? 0.550 -11.654 59.238 1.00 80.94 89 SER A C 1
ATOM 741 O O . SER A 1 89 ? -0.386 -11.951 59.980 1.00 80.94 89 SER A O 1
ATOM 743 N N . ASN A 1 90 ? 1.772 -11.369 59.711 1.00 78.56 90 ASN A N 1
ATOM 744 C CA . ASN A 1 90 ? 2.131 -11.466 61.137 1.00 78.56 90 ASN A CA 1
ATOM 745 C C . ASN A 1 90 ? 1.192 -10.644 62.046 1.00 78.56 90 ASN A C 1
ATOM 747 O O . ASN A 1 90 ? 0.844 -11.092 63.131 1.00 78.56 90 ASN A O 1
ATOM 751 N N . GLU A 1 91 ? 0.755 -9.467 61.593 1.00 78.25 91 GLU A N 1
ATOM 752 C CA . GLU A 1 91 ? -0.161 -8.576 62.325 1.00 78.25 91 GLU A CA 1
ATOM 753 C C . GLU A 1 91 ? -1.574 -9.157 62.454 1.00 78.25 91 GLU A C 1
ATOM 755 O O . GLU A 1 91 ? -2.209 -9.046 63.500 1.00 78.25 91 GLU A O 1
ATOM 760 N N . ILE A 1 92 ? -2.061 -9.807 61.393 1.00 84.31 92 ILE A N 1
ATOM 761 C CA . ILE A 1 92 ? -3.377 -10.451 61.386 1.00 84.31 92 ILE A CA 1
ATOM 762 C C . ILE A 1 92 ? -3.346 -11.707 62.260 1.00 84.31 92 ILE A C 1
ATOM 764 O O . ILE A 1 92 ? -4.270 -11.920 63.037 1.00 84.31 92 ILE A O 1
ATOM 768 N N . LEU A 1 93 ? -2.271 -12.500 62.175 1.00 83.38 93 LEU A N 1
ATOM 769 C CA . LEU A 1 93 ? -2.081 -13.678 63.018 1.00 83.38 93 LEU A CA 1
ATOM 770 C C . LEU A 1 93 ? -2.008 -13.294 64.501 1.00 83.38 93 LEU A C 1
ATOM 772 O O . LEU A 1 93 ? -2.658 -13.932 65.319 1.00 83.38 93 LEU A O 1
ATOM 776 N N . LYS A 1 94 ? -1.289 -12.215 64.841 1.00 81.00 94 LYS A N 1
ATOM 777 C CA . LYS A 1 94 ? -1.207 -11.699 66.214 1.00 81.00 94 LYS A CA 1
ATOM 778 C C . LYS A 1 94 ? -2.586 -11.344 66.773 1.00 81.00 94 LYS A C 1
ATOM 780 O O . LYS A 1 94 ? -2.931 -11.787 67.860 1.00 81.00 94 LYS A O 1
ATOM 785 N N . ARG A 1 95 ? -3.398 -10.624 65.995 1.00 81.62 95 ARG A N 1
ATOM 786 C CA . ARG A 1 95 ? -4.782 -10.315 66.372 1.00 81.62 95 ARG A CA 1
ATOM 787 C C . ARG A 1 95 ? -5.640 -11.563 66.558 1.00 81.62 95 ARG A C 1
ATOM 789 O O . ARG A 1 95 ? -6.447 -11.587 67.470 1.00 81.62 95 ARG A O 1
ATOM 796 N N . TRP A 1 96 ? -5.500 -12.577 65.701 1.00 88.81 96 TRP A N 1
ATOM 797 C CA . TRP A 1 96 ? -6.251 -13.826 65.867 1.00 88.81 96 TRP A CA 1
ATOM 798 C C . TRP A 1 96 ? -5.812 -14.586 67.118 1.00 88.81 96 TRP A C 1
ATOM 800 O O . TRP A 1 96 ? -6.653 -15.142 67.807 1.00 88.81 96 TRP A O 1
ATOM 810 N N . ILE A 1 97 ? -4.522 -14.574 67.455 1.00 81.44 97 ILE A N 1
ATOM 811 C CA . ILE A 1 97 ? -4.034 -15.159 68.709 1.00 81.44 97 ILE A CA 1
ATOM 812 C C . ILE A 1 97 ? -4.637 -14.419 69.911 1.00 81.44 97 ILE A C 1
ATOM 814 O O . ILE A 1 97 ? -5.116 -15.071 70.826 1.00 81.44 97 ILE A O 1
ATOM 818 N N . GLU A 1 98 ? -4.683 -13.085 69.888 1.00 76.94 98 GLU A N 1
ATOM 819 C CA . GLU A 1 98 ? -5.321 -12.277 70.943 1.00 76.94 98 GLU A CA 1
ATOM 820 C C . GLU A 1 98 ? -6.847 -12.505 71.020 1.00 76.94 98 GLU A C 1
ATOM 822 O O . GLU A 1 98 ? -7.408 -12.527 72.110 1.00 76.94 98 GLU A O 1
ATOM 827 N N . GLU A 1 99 ? -7.510 -12.716 69.877 1.00 80.75 99 GLU A N 1
ATOM 828 C CA . GLU A 1 99 ? -8.958 -12.963 69.760 1.00 80.75 99 GLU A CA 1
ATOM 829 C C . GLU A 1 99 ? -9.362 -14.367 70.242 1.00 80.75 99 GLU A C 1
ATOM 831 O O . GLU A 1 99 ? -10.369 -14.512 70.930 1.00 80.75 99 GLU A O 1
ATOM 836 N N . PHE A 1 100 ? -8.588 -15.404 69.899 1.00 78.88 100 PHE A N 1
ATOM 837 C CA . PHE A 1 100 ? -8.887 -16.796 70.258 1.00 78.88 100 PHE A CA 1
ATOM 838 C C . PHE A 1 100 ? -8.239 -17.238 71.582 1.00 78.88 100 PHE A C 1
ATOM 840 O O . PHE A 1 100 ? -8.763 -18.135 72.235 1.00 78.88 100 PHE A O 1
ATOM 847 N N . TYR A 1 101 ? -7.126 -16.618 71.992 1.00 73.31 101 TYR A N 1
ATOM 848 C CA . TYR A 1 101 ? -6.355 -16.966 73.195 1.00 73.31 101 TYR A CA 1
ATOM 849 C C . TYR A 1 101 ? -5.778 -15.715 73.897 1.00 73.31 101 TYR A C 1
ATOM 851 O O . TYR A 1 101 ? -4.558 -15.520 73.928 1.00 73.31 101 TYR A O 1
ATOM 859 N N . PRO A 1 102 ? -6.623 -14.883 74.534 1.00 65.75 102 PRO A N 1
ATOM 860 C CA . PRO A 1 102 ? -6.221 -13.608 75.148 1.00 65.75 102 PRO A CA 1
ATOM 861 C C . PRO A 1 102 ? -5.167 -13.714 76.272 1.00 65.75 102 PRO A C 1
ATOM 863 O O . PRO A 1 102 ? -4.538 -12.715 76.611 1.00 65.75 102 PRO A O 1
ATOM 866 N N . ASN A 1 103 ? -4.918 -14.913 76.817 1.00 60.53 103 ASN A N 1
ATOM 867 C CA . ASN A 1 103 ? -3.963 -15.151 77.912 1.00 60.53 103 ASN A CA 1
ATOM 868 C C . ASN A 1 103 ? -2.647 -15.841 77.491 1.00 60.53 103 ASN A C 1
ATOM 870 O O . ASN A 1 103 ? -1.805 -16.129 78.345 1.00 60.53 103 ASN A O 1
ATOM 874 N N . ALA A 1 104 ? -2.423 -16.106 76.200 1.00 54.16 104 ALA A N 1
ATOM 875 C CA . ALA A 1 104 ? -1.199 -16.760 75.733 1.00 54.16 104 ALA A CA 1
ATOM 876 C C . ALA A 1 104 ? -0.022 -15.762 75.658 1.00 54.16 104 ALA A C 1
ATOM 878 O O . ALA A 1 104 ? 0.142 -15.029 74.682 1.00 54.16 104 ALA A O 1
ATOM 879 N N . ARG A 1 105 ? 0.828 -15.719 76.694 1.00 49.62 105 ARG A N 1
ATOM 880 C CA . ARG A 1 105 ? 2.074 -14.927 76.664 1.00 49.62 105 ARG A CA 1
ATOM 881 C C . ARG A 1 105 ? 3.064 -15.517 75.641 1.00 49.62 105 ARG A C 1
ATOM 883 O O . ARG A 1 105 ? 3.273 -16.729 75.652 1.00 49.62 105 ARG A O 1
ATOM 890 N N . PRO A 1 106 ? 3.740 -14.705 74.802 1.00 45.16 106 PRO A N 1
ATOM 891 C CA . PRO A 1 106 ? 4.804 -15.203 73.934 1.00 45.16 106 PRO A CA 1
ATOM 892 C C . PRO A 1 106 ? 5.978 -15.720 74.776 1.00 45.16 106 PRO A C 1
ATOM 894 O O . PRO A 1 106 ? 6.508 -14.990 75.617 1.00 45.16 106 PRO A O 1
ATOM 897 N N . LEU A 1 107 ? 6.407 -16.960 74.535 1.00 44.12 107 LEU A N 1
ATOM 898 C CA . LEU A 1 107 ? 7.630 -17.517 75.112 1.00 44.12 107 LEU A CA 1
ATOM 899 C C . LEU A 1 107 ? 8.842 -16.770 74.535 1.00 44.12 107 LEU A C 1
ATOM 901 O O . LEU A 1 107 ? 9.290 -17.026 73.420 1.00 44.12 107 LEU A O 1
ATOM 905 N N . VAL A 1 108 ? 9.367 -15.808 75.295 1.00 42.62 108 VAL A N 1
ATOM 906 C CA . VAL A 1 108 ? 10.646 -15.154 74.998 1.00 42.62 108 VAL A CA 1
ATOM 907 C C . VAL A 1 108 ? 11.766 -16.107 75.410 1.00 42.62 108 VAL A C 1
ATOM 909 O O . VAL A 1 108 ? 12.086 -16.221 76.592 1.00 42.62 108 VAL A O 1
ATOM 912 N N . ILE A 1 109 ? 12.381 -16.782 74.439 1.00 39.84 109 ILE A N 1
ATOM 913 C CA . ILE A 1 109 ? 13.619 -17.537 74.658 1.00 39.84 109 ILE A CA 1
ATOM 914 C C . ILE A 1 109 ? 14.729 -16.518 74.957 1.00 39.84 109 ILE A C 1
ATOM 916 O O . ILE A 1 109 ? 15.168 -15.779 74.076 1.00 39.84 109 ILE A O 1
ATOM 920 N N . ARG A 1 110 ? 15.158 -16.437 76.222 1.00 39.03 110 ARG A N 1
ATOM 921 C CA . ARG A 1 110 ? 16.326 -15.650 76.642 1.00 39.03 110 ARG A CA 1
ATOM 922 C C . ARG A 1 110 ? 17.589 -16.476 76.391 1.00 39.03 110 ARG A C 1
ATOM 924 O O . ARG A 1 110 ? 17.846 -17.428 77.117 1.00 39.03 110 ARG A O 1
ATOM 931 N N . SER A 1 111 ? 18.388 -16.105 75.393 1.00 32.25 111 SER A N 1
ATOM 932 C CA . SER A 1 111 ? 19.768 -16.588 75.264 1.00 32.25 111 SER A CA 1
ATOM 933 C C . SER A 1 111 ? 20.644 -15.892 76.309 1.00 32.25 111 SER A C 1
ATOM 935 O O . SER A 1 111 ? 20.625 -14.664 76.418 1.00 32.25 111 SER A O 1
ATOM 937 N N . GLY A 1 112 ? 21.343 -16.690 77.114 1.00 37.81 112 GLY A N 1
ATOM 938 C CA . GLY A 1 112 ? 22.058 -16.265 78.311 1.00 37.81 112 GLY A CA 1
ATOM 939 C C . GLY A 1 112 ? 23.324 -15.445 78.068 1.00 37.81 112 GLY A C 1
ATOM 940 O O . GLY A 1 112 ? 23.948 -15.559 77.023 1.00 37.81 112 GLY A O 1
ATOM 941 N N . THR A 1 113 ? 23.642 -14.630 79.079 1.00 43.62 113 THR A N 1
ATOM 942 C CA . THR A 1 113 ? 24.961 -14.313 79.669 1.00 43.62 113 THR A CA 1
ATOM 943 C C . THR A 1 113 ? 24.735 -13.121 80.607 1.00 43.62 113 THR A C 1
ATOM 945 O O . THR A 1 113 ? 24.932 -11.976 80.211 1.00 43.62 113 THR A O 1
ATOM 948 N N . ASN A 1 114 ? 24.268 -13.347 81.837 1.00 47.56 114 ASN A N 1
ATOM 949 C CA . ASN A 1 114 ? 24.296 -12.301 82.863 1.00 47.56 114 ASN A CA 1
ATOM 950 C C . ASN A 1 114 ? 25.244 -12.748 83.969 1.00 47.56 114 ASN A C 1
ATOM 952 O O . ASN A 1 114 ? 24.895 -13.575 84.805 1.00 47.56 114 ASN A O 1
ATOM 956 N N . LYS A 1 115 ? 26.452 -12.188 83.942 1.00 52.16 115 LYS A N 1
ATOM 957 C CA . LYS A 1 115 ? 27.367 -12.165 85.082 1.00 52.16 115 LYS A CA 1
ATOM 958 C C . LYS A 1 115 ? 26.633 -11.473 86.246 1.00 52.16 115 LYS A C 1
ATOM 960 O O . LYS A 1 115 ? 26.059 -10.402 86.046 1.00 52.16 115 LYS A O 1
ATOM 965 N N . CYS A 1 116 ? 26.565 -12.097 87.421 1.00 53.22 116 CYS A N 1
ATOM 966 C CA . CYS A 1 116 ? 25.956 -11.481 88.605 1.00 53.22 116 CYS A CA 1
ATOM 967 C C . CYS A 1 116 ? 26.932 -10.465 89.208 1.00 53.22 116 CYS A C 1
ATOM 969 O O . CYS A 1 116 ? 28.022 -10.848 89.612 1.00 53.22 116 CYS A O 1
ATOM 971 N N . PHE A 1 117 ? 26.533 -9.191 89.258 1.00 63.78 117 PHE A N 1
ATOM 972 C CA . PHE A 1 117 ? 27.333 -8.100 89.830 1.00 63.78 117 PHE A CA 1
ATOM 973 C C . PHE A 1 117 ? 26.951 -7.843 91.287 1.00 63.78 117 PHE A C 1
ATOM 975 O O . PHE A 1 117 ? 25.747 -7.710 91.574 1.00 63.78 117 PHE A O 1
ATOM 982 N N . SER A 1 118 ? 27.952 -7.727 92.164 1.00 71.38 118 SER A N 1
ATOM 983 C CA . SER A 1 118 ? 27.769 -7.439 93.591 1.00 71.38 118 SER A CA 1
ATOM 984 C C . SER A 1 118 ? 27.279 -5.992 93.822 1.00 71.38 118 SER A C 1
ATOM 986 O O . SER A 1 118 ? 27.433 -5.133 92.946 1.00 71.38 118 SER A O 1
ATOM 988 N N . PRO A 1 119 ? 26.652 -5.675 94.972 1.00 67.25 119 PRO A N 1
ATOM 989 C CA . PRO A 1 119 ? 26.187 -4.315 95.279 1.00 67.25 119 PRO A CA 1
ATOM 990 C C . PRO A 1 119 ? 27.315 -3.267 95.292 1.00 67.25 119 PRO A C 1
ATOM 992 O O . PRO A 1 119 ? 27.105 -2.112 94.907 1.00 67.25 119 PRO A O 1
ATOM 995 N N . GLU A 1 120 ? 28.520 -3.677 95.682 1.00 71.62 120 GLU A N 1
ATOM 996 C CA . GLU A 1 120 ? 29.716 -2.831 95.721 1.00 71.62 120 GLU A CA 1
ATOM 997 C C . GLU A 1 120 ? 30.225 -2.515 94.312 1.00 71.62 120 GLU A C 1
ATOM 999 O O . GLU A 1 120 ? 30.485 -1.353 93.997 1.00 71.62 120 GLU A O 1
ATOM 1004 N N . GLU A 1 121 ? 30.247 -3.512 93.420 1.00 73.62 121 GLU A N 1
ATOM 1005 C CA . GLU A 1 121 ? 30.609 -3.326 92.009 1.00 73.62 121 GLU A CA 1
ATOM 1006 C C . GLU A 1 121 ? 29.650 -2.358 91.302 1.00 73.62 121 GLU A C 1
ATOM 1008 O O . GLU A 1 121 ? 30.079 -1.497 90.531 1.00 73.62 121 GLU A O 1
ATOM 1013 N N . ARG A 1 122 ? 28.344 -2.435 91.601 1.00 75.56 122 ARG A N 1
ATOM 1014 C CA . ARG A 1 122 ? 27.342 -1.501 91.055 1.00 75.56 122 ARG A CA 1
ATOM 1015 C C . ARG A 1 122 ? 27.550 -0.082 91.573 1.00 75.56 122 ARG A C 1
ATOM 1017 O O . ARG A 1 122 ? 27.458 0.871 90.801 1.00 75.56 122 ARG A O 1
ATOM 1024 N N . SER A 1 123 ? 27.853 0.060 92.860 1.00 74.50 123 SER A N 1
ATOM 1025 C CA . SER A 1 123 ? 28.091 1.361 93.490 1.00 74.50 123 SER A CA 1
ATOM 1026 C C . SER A 1 123 ? 29.357 2.026 92.945 1.00 74.50 123 SER A C 1
ATOM 1028 O O . SER A 1 123 ? 29.345 3.221 92.641 1.00 74.50 123 SER A O 1
ATOM 1030 N N . GLN A 1 124 ? 30.419 1.247 92.722 1.00 77.88 124 GLN A N 1
ATOM 1031 C CA . GLN A 1 124 ? 31.654 1.722 92.102 1.00 77.88 124 GLN A CA 1
ATOM 1032 C C . GLN A 1 124 ? 31.435 2.146 90.642 1.00 77.88 124 GLN A C 1
ATOM 1034 O O . GLN A 1 124 ? 31.853 3.236 90.247 1.00 77.88 124 GLN A O 1
ATOM 1039 N N . ALA A 1 125 ? 30.688 1.352 89.866 1.00 76.75 125 ALA A N 1
ATOM 1040 C CA . ALA A 1 125 ? 30.324 1.668 88.484 1.00 76.75 125 ALA A CA 1
ATOM 1041 C C . ALA A 1 125 ? 29.543 2.991 88.364 1.00 76.75 125 ALA A C 1
ATOM 1043 O O . ALA A 1 125 ? 29.746 3.779 87.436 1.00 76.75 125 ALA A O 1
ATOM 1044 N N . VAL A 1 126 ? 28.646 3.260 89.320 1.00 78.75 126 VAL A N 1
ATOM 1045 C CA . VAL A 1 126 ? 27.864 4.502 89.371 1.00 78.75 126 VAL A CA 1
ATOM 1046 C C . VAL A 1 126 ? 28.721 5.694 89.807 1.00 78.75 126 VAL A C 1
ATOM 1048 O O . VAL A 1 126 ? 28.568 6.777 89.238 1.00 78.75 126 VAL A O 1
ATOM 1051 N N . ARG A 1 127 ? 29.663 5.515 90.744 1.00 76.75 127 ARG A N 1
ATOM 1052 C CA . ARG A 1 127 ? 30.628 6.564 91.126 1.00 76.75 127 ARG A CA 1
ATOM 1053 C C . ARG A 1 127 ? 31.529 6.957 89.957 1.00 76.75 127 ARG A C 1
ATOM 1055 O O . ARG A 1 127 ? 31.654 8.148 89.674 1.00 76.75 127 ARG A O 1
ATOM 1062 N N . GLU A 1 128 ? 32.075 5.987 89.222 1.00 77.06 128 GLU A N 1
ATOM 1063 C CA . GLU A 1 128 ? 32.838 6.259 87.996 1.00 77.06 128 GLU A CA 1
ATOM 1064 C C . GLU A 1 128 ? 31.987 6.954 86.931 1.00 77.06 128 GLU A C 1
ATOM 1066 O O . GLU A 1 128 ? 32.453 7.888 86.280 1.00 77.06 128 GLU A O 1
ATOM 1071 N N . LEU A 1 129 ? 30.717 6.560 86.773 1.00 78.44 129 LEU A N 1
ATOM 1072 C CA . LEU A 1 129 ? 29.797 7.223 85.848 1.00 78.44 129 LEU A CA 1
ATOM 1073 C C . LEU A 1 129 ? 29.533 8.689 86.238 1.00 78.44 129 LEU A C 1
ATOM 1075 O O . LEU A 1 129 ? 29.382 9.530 85.348 1.00 78.44 129 LEU A O 1
ATOM 1079 N N . CYS A 1 130 ? 29.438 8.999 87.532 1.00 72.62 130 CYS A N 1
ATOM 1080 C CA . CYS A 1 130 ? 29.181 10.352 88.032 1.00 72.62 130 CYS A CA 1
ATOM 1081 C C . CYS A 1 130 ? 30.426 11.250 88.001 1.00 72.62 130 CYS A C 1
ATOM 1083 O O . CYS A 1 130 ? 30.297 12.418 87.645 1.00 72.62 130 CYS A O 1
ATOM 1085 N N . ASN A 1 131 ? 31.617 10.704 88.263 1.00 71.19 131 ASN A N 1
ATOM 1086 C CA . ASN A 1 131 ? 32.884 11.451 88.276 1.00 71.19 131 ASN A CA 1
ATOM 1087 C C . ASN A 1 131 ? 33.634 11.431 86.928 1.00 71.19 131 ASN A C 1
ATOM 1089 O O . ASN A 1 131 ? 34.792 11.845 86.839 1.00 71.19 131 ASN A O 1
ATOM 1093 N N . ARG A 1 132 ? 33.003 10.935 85.857 1.00 65.31 132 ARG A N 1
ATOM 1094 C CA . ARG A 1 132 ? 33.668 10.712 84.565 1.00 65.31 132 ARG A CA 1
ATOM 1095 C C . ARG A 1 132 ? 34.165 12.007 83.905 1.00 65.31 132 ARG A C 1
ATOM 1097 O O . ARG A 1 132 ? 33.431 12.985 83.794 1.00 65.31 132 ARG A O 1
ATOM 1104 N N . ARG A 1 133 ? 35.358 11.937 83.298 1.00 55.28 133 ARG A N 1
ATOM 1105 C CA . ARG A 1 133 ? 35.819 12.868 82.240 1.00 55.28 133 ARG A CA 1
ATOM 1106 C C . ARG A 1 133 ? 35.575 12.338 80.809 1.00 55.28 133 ARG A C 1
ATOM 1108 O O . ARG A 1 133 ? 35.778 13.069 79.848 1.00 55.28 133 ARG A O 1
ATOM 1115 N N . GLY A 1 134 ? 35.132 11.080 80.652 1.00 65.12 134 GLY A N 1
ATOM 1116 C CA . GLY A 1 134 ? 34.903 10.399 79.359 1.00 65.12 134 GLY A CA 1
ATOM 1117 C C . GLY A 1 134 ? 33.449 9.956 79.100 1.00 65.12 134 GLY A C 1
ATOM 1118 O O . GLY A 1 134 ? 32.534 10.301 79.845 1.00 65.12 134 GLY A O 1
ATOM 1119 N N . THR A 1 135 ? 33.205 9.179 78.031 1.00 71.88 135 THR A N 1
ATOM 1120 C CA . THR A 1 135 ? 31.849 8.752 77.616 1.00 71.88 135 THR A CA 1
ATOM 1121 C C . THR A 1 135 ? 31.321 7.539 78.397 1.00 71.88 135 THR A C 1
ATOM 1123 O O . THR A 1 135 ? 32.059 6.607 78.708 1.00 71.88 135 THR A O 1
ATOM 1126 N N . ALA A 1 136 ? 30.001 7.501 78.637 1.00 73.50 136 ALA A N 1
ATOM 1127 C CA . ALA A 1 136 ? 29.304 6.428 79.373 1.00 73.50 136 ALA A CA 1
ATOM 1128 C C . ALA A 1 136 ? 29.589 5.013 78.839 1.00 73.50 136 ALA A C 1
ATOM 1130 O O . ALA A 1 136 ? 29.553 4.035 79.578 1.00 73.50 136 ALA A O 1
ATOM 1131 N N . ARG A 1 137 ? 29.857 4.913 77.533 1.00 75.69 137 ARG A N 1
ATOM 1132 C CA . ARG A 1 137 ? 30.102 3.655 76.828 1.00 75.69 137 ARG A CA 1
ATOM 1133 C C . ARG A 1 137 ? 31.439 3.018 77.197 1.00 75.69 137 ARG A C 1
ATOM 1135 O O . ARG A 1 137 ? 31.490 1.798 77.272 1.00 75.69 137 ARG A O 1
ATOM 1142 N N . LYS A 1 138 ? 32.477 3.820 77.470 1.00 77.38 138 LYS A N 1
ATOM 1143 C CA . LYS A 1 138 ? 33.781 3.309 77.923 1.00 77.38 138 LYS A CA 1
ATOM 1144 C C . LYS A 1 138 ? 33.686 2.701 79.322 1.00 77.38 138 LYS A C 1
ATOM 1146 O O . LYS A 1 138 ? 34.178 1.601 79.518 1.00 77.38 138 LYS A O 1
ATOM 1151 N N . VAL A 1 139 ? 32.978 3.371 80.234 1.00 76.44 139 VAL A N 1
ATOM 1152 C CA . VAL A 1 139 ? 32.725 2.876 81.604 1.00 76.44 139 VAL A CA 1
ATOM 1153 C C . VAL A 1 139 ? 31.870 1.604 81.581 1.00 76.44 139 VAL A C 1
ATOM 1155 O O . VAL A 1 139 ? 32.128 0.645 82.294 1.00 76.44 139 VAL A O 1
ATOM 1158 N N . ALA A 1 140 ? 30.864 1.552 80.706 1.00 78.06 140 ALA A N 1
ATOM 1159 C CA . ALA A 1 140 ? 30.052 0.350 80.548 1.00 78.06 140 ALA A CA 1
ATOM 1160 C C . ALA A 1 140 ? 30.873 -0.832 79.984 1.00 78.06 140 ALA A C 1
ATOM 1162 O O . ALA A 1 140 ? 30.720 -1.963 80.439 1.00 78.06 140 ALA A O 1
ATOM 1163 N N . GLN A 1 141 ? 31.787 -0.568 79.040 1.00 77.94 141 GLN A N 1
ATOM 1164 C CA . GLN A 1 141 ? 32.675 -1.583 78.464 1.00 77.94 141 GLN A CA 1
ATOM 1165 C C . GLN A 1 141 ? 33.743 -2.094 79.437 1.00 77.94 141 GLN A C 1
ATOM 1167 O O . GLN A 1 141 ? 33.981 -3.297 79.438 1.00 77.94 141 GLN A O 1
ATOM 1172 N N . SER A 1 142 ? 34.352 -1.240 80.270 1.00 74.69 142 SER A N 1
ATOM 1173 C CA . SER A 1 142 ? 35.357 -1.681 81.256 1.00 74.69 142 SER A CA 1
ATOM 1174 C C . SER A 1 142 ? 34.773 -2.629 82.306 1.00 74.69 142 SER A C 1
ATOM 1176 O O . SER A 1 142 ? 35.466 -3.519 82.784 1.00 74.69 142 SER A O 1
ATOM 1178 N N . ILE A 1 143 ? 33.484 -2.477 82.614 1.00 74.12 143 ILE A N 1
ATOM 1179 C CA . ILE A 1 143 ? 32.763 -3.275 83.617 1.00 74.12 143 ILE A CA 1
ATOM 1180 C C . ILE A 1 143 ? 32.015 -4.459 82.965 1.00 74.12 143 ILE A C 1
ATOM 1182 O O . ILE A 1 143 ? 31.535 -5.365 83.644 1.00 74.12 143 ILE A O 1
ATOM 1186 N N . GLY A 1 144 ? 31.940 -4.500 81.630 1.00 70.44 144 GLY A N 1
ATOM 1187 C CA . GLY A 1 144 ? 31.285 -5.580 80.885 1.00 70.44 144 GLY A CA 1
ATOM 1188 C C . GLY A 1 144 ? 29.753 -5.526 80.909 1.00 70.44 144 GLY A C 1
ATOM 1189 O O . GLY A 1 144 ? 29.101 -6.559 80.765 1.00 70.44 144 GLY A O 1
ATOM 1190 N N . VAL A 1 145 ? 29.163 -4.338 81.079 1.00 77.88 145 VAL A N 1
ATOM 1191 C CA . VAL A 1 145 ? 27.708 -4.112 81.061 1.00 77.88 145 VAL A CA 1
ATOM 1192 C C . VAL A 1 145 ? 27.268 -3.232 79.899 1.00 77.88 145 VAL A C 1
ATOM 1194 O O . VAL A 1 145 ? 28.033 -2.467 79.316 1.00 77.88 145 VAL A O 1
ATOM 1197 N N . SER A 1 146 ? 25.986 -3.314 79.547 1.00 75.50 146 SER A N 1
ATOM 1198 C CA . SER A 1 146 ? 25.404 -2.392 78.574 1.00 75.50 146 SER A CA 1
ATOM 1199 C C . SER A 1 146 ? 25.140 -1.019 79.208 1.00 75.50 146 SER A C 1
ATOM 1201 O O . SER A 1 146 ? 24.768 -0.904 80.376 1.00 75.50 146 SER A O 1
ATOM 1203 N N . VAL A 1 147 ? 25.287 0.044 78.413 1.00 75.12 147 VAL A N 1
ATOM 1204 C CA . VAL A 1 147 ? 25.064 1.435 78.851 1.00 75.12 147 VAL A CA 1
ATOM 1205 C C . VAL A 1 147 ? 23.696 1.652 79.530 1.00 75.12 147 VAL A C 1
ATOM 1207 O O . VAL A 1 147 ? 23.661 2.334 80.553 1.00 75.12 147 VAL A O 1
ATOM 1210 N N . PRO A 1 148 ? 22.574 1.070 79.053 1.00 77.00 148 PRO A N 1
ATOM 1211 C CA . PRO A 1 148 ? 21.275 1.221 79.714 1.00 77.00 148 PRO A CA 1
ATOM 1212 C C . PRO A 1 148 ? 21.230 0.635 81.129 1.00 77.00 148 PRO A C 1
ATOM 1214 O O . PRO A 1 148 ? 20.591 1.212 82.005 1.00 77.00 148 PRO A O 1
ATOM 1217 N N . VAL A 1 149 ? 21.927 -0.480 81.373 1.00 76.88 149 VAL A N 1
ATOM 1218 C CA . VAL A 1 149 ? 21.997 -1.111 82.701 1.00 76.88 149 VAL A CA 1
ATOM 1219 C C . VAL A 1 149 ? 22.764 -0.221 83.677 1.00 76.88 149 VAL A C 1
ATOM 1221 O O . VAL A 1 149 ? 22.318 -0.029 84.804 1.00 76.88 149 VAL A O 1
ATOM 1224 N N . LEU A 1 150 ? 23.843 0.416 83.217 1.00 77.62 150 LEU A N 1
ATOM 1225 C CA . LEU A 1 150 ? 24.633 1.352 84.018 1.00 77.62 150 LEU A CA 1
ATOM 1226 C C . LEU A 1 150 ? 23.826 2.601 84.431 1.00 77.62 150 LEU A C 1
ATOM 1228 O O . LEU A 1 150 ? 23.904 3.054 85.571 1.00 77.62 150 LEU A O 1
ATOM 1232 N N . TYR A 1 151 ? 23.001 3.143 83.528 1.00 77.06 151 TYR A N 1
ATOM 1233 C CA . TYR A 1 151 ? 22.092 4.250 83.856 1.00 77.06 151 TYR A CA 1
ATOM 1234 C C . TYR A 1 151 ? 20.934 3.825 84.760 1.00 77.06 151 TYR A C 1
ATOM 1236 O O . TYR A 1 151 ? 20.489 4.626 85.582 1.00 77.06 151 TYR A O 1
ATOM 1244 N N . LYS A 1 152 ? 20.473 2.577 84.637 1.00 76.75 152 LYS A N 1
ATOM 1245 C CA . LYS A 1 152 ? 19.480 2.003 85.545 1.00 76.75 152 LYS A CA 1
ATOM 1246 C C . LYS A 1 152 ? 20.042 1.898 86.965 1.00 76.75 152 LYS A C 1
ATOM 1248 O O . LYS A 1 152 ? 19.427 2.422 87.879 1.00 76.75 152 LYS A O 1
ATOM 1253 N N . TRP A 1 153 ? 21.256 1.370 87.135 1.00 80.38 153 TRP A N 1
ATOM 1254 C CA . TRP A 1 153 ? 21.930 1.347 88.441 1.00 80.38 153 TRP A CA 1
ATOM 1255 C C . TRP A 1 153 ? 22.149 2.745 89.019 1.00 80.38 153 TRP A C 1
ATOM 1257 O O . TRP A 1 153 ? 21.943 2.943 90.209 1.00 80.38 153 TRP A O 1
ATOM 1267 N N . LYS A 1 154 ? 22.500 3.736 88.186 1.00 74.12 154 LYS A N 1
ATOM 1268 C CA . LYS A 1 154 ? 22.603 5.134 88.634 1.00 74.12 154 LYS A CA 1
ATOM 1269 C C . LYS A 1 154 ? 21.276 5.667 89.176 1.00 74.12 154 LYS A C 1
ATOM 1271 O O . LYS A 1 154 ? 21.286 6.397 90.159 1.00 74.12 154 LYS A O 1
ATOM 1276 N N . LYS A 1 155 ? 20.166 5.337 88.513 1.00 71.31 155 LYS A N 1
ATOM 1277 C CA . LYS A 1 155 ? 18.821 5.751 88.923 1.00 71.31 155 LYS A CA 1
ATOM 1278 C C . LYS A 1 155 ? 18.378 5.053 90.210 1.00 71.31 155 LYS A C 1
ATOM 1280 O O . LYS A 1 155 ? 17.748 5.681 91.044 1.00 71.31 155 LYS A O 1
ATOM 1285 N N . ASP A 1 156 ? 18.732 3.782 90.367 1.00 71.06 156 ASP A N 1
ATOM 1286 C CA . ASP A 1 156 ? 18.329 2.982 91.524 1.00 71.06 156 ASP A CA 1
ATOM 1287 C C . ASP A 1 156 ? 19.157 3.317 92.790 1.00 71.06 156 ASP A C 1
ATOM 1289 O O . ASP A 1 156 ? 18.671 3.122 93.899 1.00 71.06 156 ASP A O 1
ATOM 1293 N N . LEU A 1 157 ? 20.394 3.825 92.645 1.00 72.50 157 LEU A N 1
ATOM 1294 C CA . LEU A 1 157 ? 21.326 4.099 93.758 1.00 72.50 157 LEU A CA 1
ATOM 1295 C C . LEU A 1 157 ? 21.448 5.580 94.170 1.00 72.50 157 LEU A C 1
ATOM 1297 O O . LEU A 1 157 ? 22.006 5.859 95.229 1.00 72.50 157 LEU A O 1
ATOM 1301 N N . ILE A 1 158 ? 20.979 6.538 93.363 1.00 67.69 158 ILE A N 1
ATOM 1302 C CA . ILE A 1 158 ? 21.034 7.977 93.684 1.00 67.69 158 ILE A CA 1
ATOM 1303 C C . ILE A 1 158 ? 19.602 8.497 93.824 1.00 67.69 158 ILE A C 1
ATOM 1305 O O . ILE A 1 158 ? 18.841 8.423 92.863 1.00 67.69 158 ILE A O 1
ATOM 1309 N N . SER A 1 159 ? 19.243 9.045 94.991 1.00 60.19 159 SER A N 1
ATOM 1310 C CA . SER A 1 159 ? 17.910 9.616 95.221 1.00 60.19 159 SER A CA 1
ATOM 1311 C C . SER A 1 159 ? 17.646 10.831 94.317 1.00 60.19 159 SER A C 1
ATOM 1313 O O . SER A 1 159 ? 18.544 11.624 94.010 1.00 60.19 159 SER A O 1
ATOM 1315 N N . ASP A 1 160 ? 16.393 10.973 93.874 1.00 56.38 160 ASP A N 1
ATOM 1316 C CA . ASP A 1 160 ? 15.971 11.938 92.846 1.00 56.38 160 ASP A CA 1
ATOM 1317 C C . ASP A 1 160 ? 16.268 13.415 93.203 1.00 56.38 160 ASP A C 1
ATOM 1319 O O . ASP A 1 160 ? 16.433 14.247 92.306 1.00 56.38 160 ASP A O 1
ATOM 1323 N N . GLU A 1 161 ? 16.435 13.757 94.485 1.00 53.72 161 GLU A N 1
ATOM 1324 C CA . GLU A 1 161 ? 16.780 15.115 94.939 1.00 53.72 161 GLU A CA 1
ATOM 1325 C C . GLU A 1 161 ? 18.222 15.523 94.578 1.00 53.72 161 GLU A C 1
ATOM 1327 O O . GLU A 1 161 ? 18.457 16.649 94.126 1.00 53.72 161 GLU A O 1
ATOM 1332 N N . ALA A 1 162 ? 19.187 14.597 94.648 1.00 52.62 162 ALA A N 1
ATOM 1333 C CA . ALA A 1 162 ? 20.569 14.840 94.216 1.00 52.62 162 ALA A CA 1
ATOM 1334 C C . ALA A 1 162 ? 20.710 14.840 92.678 1.00 52.62 162 ALA A C 1
ATOM 1336 O O . ALA A 1 162 ? 21.599 15.484 92.114 1.00 52.62 162 ALA A O 1
ATOM 1337 N N . TYR A 1 163 ? 19.807 14.148 91.975 1.00 52.75 163 TYR A N 1
ATOM 1338 C CA . TYR A 1 163 ? 19.756 14.111 90.510 1.00 52.75 163 TYR A CA 1
ATOM 1339 C C . TYR A 1 163 ? 19.221 15.428 89.909 1.00 52.75 163 TYR A C 1
ATOM 1341 O O . TYR A 1 163 ? 19.673 15.865 88.846 1.00 52.75 163 TYR A O 1
ATOM 1349 N N . GLN A 1 164 ? 18.297 16.098 90.606 1.00 49.97 164 GLN A N 1
ATOM 1350 C CA . GLN A 1 164 ? 17.714 17.386 90.205 1.00 49.97 164 GLN A CA 1
ATOM 1351 C C . GLN A 1 164 ? 18.682 18.572 90.389 1.00 49.97 164 GLN A C 1
ATOM 1353 O O . GLN A 1 164 ? 18.683 19.489 89.560 1.00 49.97 164 GLN A O 1
ATOM 1358 N N . SER A 1 165 ? 19.552 18.555 91.409 1.00 49.72 165 SER A N 1
ATOM 1359 C CA . SER A 1 165 ? 20.501 19.655 91.667 1.00 49.72 165 SER A CA 1
ATOM 1360 C C . SER A 1 165 ? 21.629 19.734 90.623 1.00 49.72 165 SER A C 1
ATOM 1362 O O . SER A 1 165 ? 21.987 20.826 90.184 1.00 49.72 165 SER A O 1
ATOM 1364 N N . MET A 1 166 ? 22.102 18.594 90.100 1.00 50.88 166 MET A N 1
ATOM 1365 C CA . MET A 1 166 ? 23.121 18.535 89.035 1.00 50.88 166 MET A CA 1
ATOM 1366 C C . MET A 1 166 ? 22.607 18.948 87.643 1.00 50.88 166 MET A C 1
ATOM 1368 O O . MET A 1 166 ? 23.404 19.248 86.754 1.00 50.88 166 MET A O 1
ATOM 1372 N N . ARG A 1 167 ? 21.283 18.992 87.431 1.00 46.97 167 ARG A N 1
ATOM 1373 C CA . ARG A 1 167 ? 20.665 19.429 86.165 1.00 46.97 167 ARG A CA 1
ATOM 1374 C C . ARG A 1 167 ? 20.444 20.950 86.109 1.00 46.97 167 ARG A C 1
ATOM 1376 O O . ARG A 1 167 ? 20.267 21.501 85.024 1.00 46.97 167 ARG A O 1
ATOM 1383 N N . LYS A 1 168 ? 20.517 21.652 87.250 1.00 45.12 168 LYS A N 1
ATOM 1384 C CA . LYS A 1 168 ? 20.423 23.121 87.354 1.00 45.12 168 LYS A CA 1
ATOM 1385 C C . LYS A 1 168 ? 21.786 23.817 87.166 1.00 45.12 168 LYS A C 1
ATOM 1387 O O . LYS A 1 168 ? 22.173 24.690 87.929 1.00 45.12 168 LYS A O 1
ATOM 1392 N N . ARG A 1 169 ? 22.482 23.513 86.069 1.00 42.78 169 ARG A N 1
ATOM 1393 C CA . ARG A 1 169 ? 23.248 24.535 85.333 1.00 42.78 169 ARG A CA 1
ATOM 1394 C C . ARG A 1 169 ? 22.575 24.683 83.975 1.00 42.78 169 ARG A C 1
ATOM 1396 O O . ARG A 1 169 ? 22.885 23.970 83.028 1.00 42.78 169 ARG A O 1
ATOM 1403 N N . LYS A 1 170 ? 21.564 25.555 83.930 1.00 40.91 170 LYS A N 1
ATOM 1404 C CA . LYS A 1 170 ? 20.881 25.972 82.701 1.00 40.91 170 LYS A CA 1
ATOM 1405 C C . LYS A 1 170 ? 21.937 26.524 81.736 1.00 40.91 170 LYS A C 1
ATOM 1407 O O . LYS A 1 170 ? 22.556 27.541 82.036 1.00 40.91 170 LYS A O 1
ATOM 1412 N N . ALA A 1 171 ? 22.112 25.875 80.586 1.00 40.25 171 ALA A N 1
ATOM 1413 C CA . ALA A 1 171 ? 22.530 26.594 79.391 1.00 40.25 171 ALA A CA 1
ATOM 1414 C C . ALA A 1 171 ? 21.465 27.669 79.098 1.00 40.25 171 ALA A C 1
ATOM 1416 O O . ALA A 1 171 ? 20.274 27.444 79.337 1.00 40.25 171 ALA A O 1
ATOM 1417 N N . ALA A 1 172 ? 21.924 28.845 78.678 1.00 48.34 172 ALA A N 1
ATOM 1418 C CA . ALA A 1 172 ? 21.125 30.034 78.396 1.00 48.34 172 ALA A CA 1
ATOM 1419 C C . ALA A 1 172 ? 19.990 29.766 77.372 1.00 48.34 172 ALA A C 1
ATOM 1421 O O . ALA A 1 172 ? 20.010 28.729 76.703 1.00 48.34 172 ALA A O 1
ATOM 1422 N N . PRO A 1 173 ? 18.989 30.661 77.236 1.00 46.50 173 PRO A N 1
ATOM 1423 C CA . PRO A 1 173 ? 17.881 30.474 76.299 1.00 46.50 173 PRO A CA 1
ATOM 1424 C C . PRO A 1 173 ? 18.430 30.313 74.874 1.00 46.50 173 PRO A C 1
ATOM 1426 O O . PRO A 1 173 ? 19.165 31.180 74.410 1.00 46.50 173 PRO A O 1
ATOM 1429 N N . GLN A 1 174 ? 18.104 29.209 74.193 1.00 50.56 174 GLN A N 1
ATOM 1430 C CA . GLN A 1 174 ? 18.428 29.054 72.775 1.00 50.56 174 GLN A CA 1
ATOM 1431 C C . GLN A 1 174 ? 17.649 30.099 71.978 1.00 50.56 174 GLN A C 1
ATOM 1433 O O . GLN A 1 174 ? 16.419 30.154 72.007 1.00 50.56 174 GLN A O 1
ATOM 1438 N N . ASP A 1 175 ? 18.413 30.963 71.325 1.00 54.66 175 ASP A N 1
ATOM 1439 C CA . ASP A 1 175 ? 17.965 32.031 70.452 1.00 54.66 175 ASP A CA 1
ATOM 1440 C C . ASP A 1 175 ? 17.103 31.442 69.320 1.00 54.66 175 ASP A C 1
ATOM 1442 O O . ASP A 1 175 ? 17.524 30.489 68.661 1.00 54.66 175 ASP A O 1
ATOM 1446 N N . LYS A 1 176 ? 15.907 31.992 69.061 1.00 56.41 176 LYS A N 1
ATOM 1447 C CA . LYS A 1 176 ? 15.026 31.555 67.951 1.00 56.41 176 LYS A CA 1
ATOM 1448 C C . LYS A 1 176 ? 15.766 31.549 66.603 1.00 56.41 176 LYS A C 1
ATOM 1450 O O . LYS A 1 176 ? 15.396 30.803 65.697 1.00 56.41 176 LYS A O 1
ATOM 1455 N N . ASN A 1 177 ? 16.839 32.333 66.495 1.00 59.72 177 ASN A N 1
ATOM 1456 C CA . ASN A 1 177 ? 17.746 32.348 65.355 1.00 59.72 177 ASN A CA 1
ATOM 1457 C C . ASN A 1 177 ? 18.504 31.028 65.142 1.00 59.72 177 ASN A C 1
ATOM 1459 O O . ASN A 1 177 ? 18.723 30.6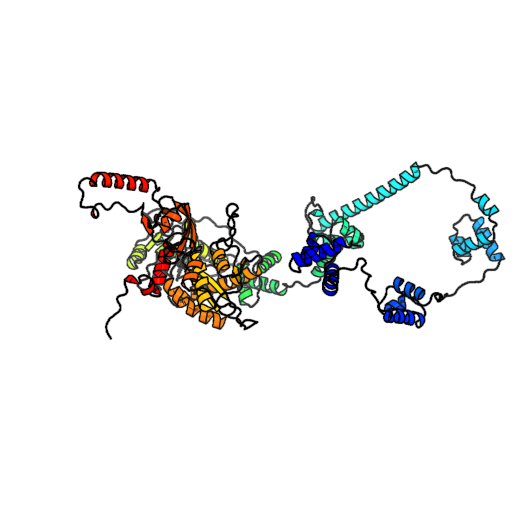59 63.995 1.00 59.72 177 ASN A O 1
ATOM 1463 N N . GLN A 1 178 ? 18.891 30.290 66.190 1.00 63.97 178 GLN A N 1
ATOM 1464 C CA . GLN A 1 178 ? 19.651 29.039 66.045 1.00 63.97 178 GLN A CA 1
ATOM 1465 C C . GLN A 1 178 ? 18.813 27.916 65.429 1.00 63.97 178 GLN A C 1
ATOM 1467 O O . GLN A 1 178 ? 19.290 27.228 64.529 1.00 63.97 178 GLN A O 1
ATOM 1472 N N . ASP A 1 179 ? 17.560 27.761 65.853 1.00 67.81 179 ASP A N 1
ATOM 1473 C CA . ASP A 1 179 ? 16.653 26.767 65.268 1.00 67.81 179 ASP A CA 1
ATOM 1474 C C . ASP A 1 179 ? 16.262 27.141 63.829 1.00 67.81 179 ASP A C 1
ATOM 1476 O O . ASP A 1 179 ? 16.188 26.269 62.960 1.00 67.81 179 ASP A O 1
ATOM 1480 N N . ALA A 1 180 ? 16.105 28.440 63.540 1.00 74.31 180 ALA A N 1
ATOM 1481 C CA . ALA A 1 180 ? 15.906 28.935 62.178 1.00 74.31 180 ALA A CA 1
ATOM 1482 C C . ALA A 1 180 ? 17.133 28.670 61.282 1.00 74.31 180 ALA A C 1
ATOM 1484 O O . ALA A 1 180 ? 16.986 28.181 60.162 1.00 74.31 180 ALA A O 1
ATOM 1485 N N . LEU A 1 181 ? 18.347 28.909 61.793 1.00 80.75 181 LEU A N 1
ATOM 1486 C CA . LEU A 1 181 ? 19.613 28.610 61.114 1.00 80.75 181 LEU A CA 1
ATOM 1487 C C . LEU A 1 181 ? 19.786 27.107 60.863 1.00 80.75 181 LEU A C 1
ATOM 1489 O O . LEU A 1 181 ? 20.229 26.713 59.786 1.00 80.75 181 LEU A O 1
ATOM 1493 N N . LEU A 1 182 ? 19.415 26.249 61.818 1.00 81.62 182 LEU A N 1
ATOM 1494 C CA . LEU A 1 182 ? 19.455 24.794 61.646 1.00 81.62 182 LEU A CA 1
ATOM 1495 C C . LEU A 1 182 ? 18.459 24.316 60.582 1.00 81.62 182 LEU A C 1
ATOM 1497 O O . LEU A 1 182 ? 18.811 23.467 59.756 1.00 81.62 182 LEU A O 1
ATOM 1501 N N . GLY A 1 183 ? 17.253 24.891 60.557 1.00 83.00 183 GLY A N 1
ATOM 1502 C CA . GLY A 1 183 ? 16.271 24.658 59.497 1.00 83.00 183 GLY A CA 1
ATOM 1503 C C . GLY A 1 183 ? 16.794 25.073 58.119 1.00 83.00 183 GLY A C 1
ATOM 1504 O O . GLY A 1 183 ? 16.681 24.308 57.158 1.00 83.00 183 GLY A O 1
ATOM 1505 N N . GLU A 1 184 ? 17.450 26.231 58.032 1.00 85.69 184 GLU A N 1
ATOM 1506 C CA . GLU A 1 184 ? 18.024 26.732 56.781 1.00 85.69 184 GLU A CA 1
ATOM 1507 C C . GLU A 1 184 ? 19.208 25.877 56.308 1.00 85.69 184 GLU A C 1
ATOM 1509 O O . GLU A 1 184 ? 19.284 25.510 55.137 1.00 85.69 184 GLU A O 1
ATOM 1514 N N . ILE A 1 185 ? 20.080 25.431 57.216 1.00 88.38 185 ILE A N 1
ATOM 1515 C CA . ILE A 1 185 ? 21.158 24.481 56.897 1.00 88.38 185 ILE A CA 1
ATOM 1516 C C . ILE A 1 185 ? 20.584 23.166 56.356 1.00 88.38 185 ILE A C 1
ATOM 1518 O O . ILE A 1 185 ? 21.132 22.593 55.410 1.00 88.38 185 ILE A O 1
ATOM 1522 N N . GLN A 1 186 ? 19.489 22.664 56.931 1.00 88.06 186 GLN A N 1
ATOM 1523 C CA . GLN A 1 186 ? 18.850 21.439 56.456 1.00 88.06 186 GLN A CA 1
ATOM 1524 C C . GLN A 1 186 ? 18.241 21.626 55.060 1.00 88.06 186 GLN A C 1
ATOM 1526 O O . GLN A 1 186 ? 18.417 20.760 54.198 1.00 88.06 186 GLN A O 1
ATOM 1531 N N . ARG A 1 187 ? 17.593 22.769 54.813 1.00 90.50 187 ARG A N 1
ATOM 1532 C CA . ARG A 1 187 ? 17.049 23.140 53.502 1.00 90.50 187 ARG A CA 1
ATOM 1533 C C . ARG A 1 187 ? 18.148 23.265 52.446 1.00 90.50 187 ARG A C 1
ATOM 1535 O O . ARG A 1 187 ? 18.034 22.670 51.375 1.00 90.50 187 ARG A O 1
ATOM 1542 N N . LEU A 1 188 ? 19.238 23.961 52.764 1.00 90.50 188 LEU A N 1
ATOM 1543 C CA . LEU A 1 188 ? 20.394 24.114 51.879 1.00 90.50 188 LEU A CA 1
ATOM 1544 C C . LEU A 1 188 ? 21.053 22.763 51.582 1.00 90.50 188 LEU A C 1
ATOM 1546 O O . LEU A 1 188 ? 21.373 22.472 50.433 1.00 90.50 188 LEU A O 1
ATOM 1550 N N . ARG A 1 189 ? 21.190 21.879 52.579 1.00 90.75 189 ARG A N 1
ATOM 1551 C CA . ARG A 1 189 ? 21.702 20.512 52.365 1.00 90.75 189 ARG A CA 1
ATOM 1552 C C . ARG A 1 189 ? 20.816 19.698 51.421 1.00 90.75 189 ARG A C 1
ATOM 1554 O O . ARG A 1 189 ? 21.344 18.980 50.574 1.00 90.75 189 ARG A O 1
ATOM 1561 N N . GLN A 1 190 ? 19.492 19.819 51.534 1.00 87.56 190 GLN A N 1
ATOM 1562 C CA . GLN A 1 190 ? 18.555 19.170 50.611 1.00 87.56 190 GLN A CA 1
ATOM 1563 C C . GLN A 1 190 ? 18.675 19.729 49.188 1.00 87.56 190 GLN A C 1
ATOM 1565 O O . GLN A 1 190 ? 18.718 18.950 48.237 1.00 87.56 190 GLN A O 1
ATOM 1570 N N . GLN A 1 191 ? 18.800 21.051 49.038 1.00 88.81 191 GLN A N 1
ATOM 1571 C CA . GLN A 1 191 ? 19.019 21.684 47.734 1.00 88.81 191 GLN A CA 1
ATOM 1572 C C . GLN A 1 191 ? 20.334 21.237 47.094 1.00 88.81 191 GLN A C 1
ATOM 1574 O O . GLN A 1 191 ? 20.354 20.885 45.917 1.00 88.81 191 GLN A O 1
ATOM 1579 N N . VAL A 1 192 ? 21.423 21.179 47.866 1.00 92.56 192 VAL A N 1
ATOM 1580 C CA . VAL A 1 192 ? 22.719 20.690 47.377 1.00 92.56 192 VAL A CA 1
ATOM 1581 C C . VAL A 1 192 ? 22.615 19.236 46.910 1.00 92.56 192 VAL A C 1
ATOM 1583 O O . VAL A 1 192 ? 23.108 18.919 45.829 1.00 92.56 192 VAL A O 1
ATOM 1586 N N . HIS A 1 193 ? 21.938 18.359 47.662 1.00 89.75 193 HIS A N 1
ATOM 1587 C CA . HIS A 1 193 ? 21.718 16.963 47.250 1.00 89.75 193 HIS A CA 1
ATOM 1588 C C . HIS A 1 193 ? 20.917 16.865 45.945 1.00 89.75 193 HIS A C 1
ATOM 1590 O O . HIS A 1 193 ? 21.296 16.118 45.042 1.00 89.75 193 HIS A O 1
ATOM 1596 N N . GLN A 1 194 ? 19.848 17.654 45.809 1.00 86.94 194 GLN A N 1
ATOM 1597 C CA . GLN A 1 194 ? 19.030 17.679 44.597 1.00 86.94 194 GLN A CA 1
ATOM 1598 C C . GLN A 1 194 ? 19.823 18.172 43.376 1.00 86.94 194 GLN A C 1
ATOM 1600 O O . GLN A 1 194 ? 19.804 17.526 42.329 1.00 86.94 194 GLN A O 1
ATOM 1605 N N . LEU A 1 195 ? 20.574 19.266 43.518 1.00 88.50 195 LEU A N 1
ATOM 1606 C CA . LEU A 1 195 ? 21.404 19.810 42.441 1.00 88.50 195 LEU A CA 1
ATOM 1607 C C . LEU A 1 195 ? 22.527 18.845 42.036 1.00 88.50 195 LEU A C 1
ATOM 1609 O O . LEU A 1 195 ? 22.829 18.707 40.851 1.00 88.50 195 LEU A O 1
ATOM 1613 N N . GLN A 1 196 ? 23.127 18.135 42.997 1.00 90.62 196 GLN A N 1
ATOM 1614 C CA . GLN A 1 196 ? 24.118 17.094 42.710 1.00 90.62 196 GLN A CA 1
ATOM 1615 C C . GLN A 1 196 ? 23.514 15.933 41.912 1.00 90.62 196 GLN A C 1
ATOM 1617 O O . GLN A 1 196 ? 24.120 15.475 40.943 1.00 90.62 196 GLN A O 1
ATOM 1622 N N . LEU A 1 197 ? 22.312 15.487 42.286 1.00 89.50 197 LEU A N 1
ATOM 1623 C CA . LEU A 1 197 ? 21.582 14.435 41.580 1.00 89.50 197 LEU A CA 1
ATOM 1624 C C . LEU A 1 197 ? 21.261 14.842 40.132 1.00 89.50 197 LEU A C 1
ATOM 1626 O O . LEU A 1 197 ? 21.498 14.064 39.207 1.00 89.50 197 LEU A O 1
ATOM 1630 N N . GLU A 1 198 ? 20.759 16.061 39.922 1.00 86.69 198 GLU A N 1
ATOM 1631 C CA . GLU A 1 198 ? 20.455 16.596 38.589 1.00 86.69 198 GLU A CA 1
ATOM 1632 C C . GLU A 1 198 ? 21.715 16.735 37.727 1.00 86.69 198 GLU A C 1
ATOM 1634 O O . GLU A 1 198 ? 21.721 16.299 36.572 1.00 86.69 198 GLU A O 1
ATOM 1639 N N . ARG A 1 199 ? 22.814 17.253 38.296 1.00 86.94 199 ARG A N 1
ATOM 1640 C CA . ARG A 1 199 ? 24.102 17.360 37.600 1.00 86.94 199 ARG A CA 1
ATOM 1641 C C . ARG A 1 199 ? 24.592 15.998 37.125 1.00 86.94 199 ARG A C 1
ATOM 1643 O O . ARG A 1 199 ? 24.927 15.847 35.956 1.00 86.94 199 ARG A O 1
ATOM 1650 N N . ASP A 1 200 ? 24.597 14.999 38.003 1.00 88.88 200 ASP A N 1
ATOM 1651 C CA . ASP A 1 200 ? 25.078 13.655 37.678 1.00 88.88 200 ASP A CA 1
ATOM 1652 C C . ASP A 1 200 ? 24.217 12.960 36.615 1.00 88.88 200 ASP A C 1
ATOM 1654 O O . ASP A 1 200 ? 24.743 12.253 35.749 1.00 88.88 200 ASP A O 1
ATOM 1658 N N . ILE A 1 201 ? 22.899 13.183 36.644 1.00 86.94 201 ILE A N 1
ATOM 1659 C CA . ILE A 1 201 ? 21.979 12.731 35.595 1.00 86.94 201 ILE A CA 1
ATOM 1660 C C . ILE A 1 201 ? 22.351 13.360 34.251 1.00 86.94 201 ILE A C 1
ATOM 1662 O O . ILE A 1 201 ? 22.448 12.636 33.259 1.00 86.94 201 ILE A O 1
ATOM 1666 N N . LEU A 1 202 ? 22.582 14.675 34.208 1.00 83.31 202 LEU A N 1
ATOM 1667 C CA . LEU A 1 202 ? 22.946 15.387 32.981 1.00 83.31 202 LEU A CA 1
ATOM 1668 C C . LEU A 1 202 ? 24.320 14.960 32.459 1.00 83.31 202 LEU A C 1
ATOM 1670 O O . LEU A 1 202 ? 24.463 14.692 31.266 1.00 83.31 202 LEU A O 1
ATOM 1674 N N . THR A 1 203 ? 25.309 14.806 33.342 1.00 85.81 203 THR A N 1
ATOM 1675 C CA . THR A 1 203 ? 26.639 14.304 32.982 1.00 85.81 203 THR A CA 1
ATOM 1676 C C . THR A 1 203 ? 26.545 12.902 32.378 1.00 85.81 203 THR A C 1
ATOM 1678 O O . THR A 1 203 ? 27.067 12.669 31.289 1.00 85.81 203 THR A O 1
ATOM 1681 N N . LYS A 1 204 ? 25.806 11.976 33.010 1.00 85.62 204 LYS A N 1
ATOM 1682 C CA . LYS A 1 204 ? 25.625 10.618 32.469 1.00 85.62 204 LYS A CA 1
ATOM 1683 C C . LYS A 1 204 ? 24.769 10.565 31.212 1.00 85.62 204 LYS A C 1
ATOM 1685 O O . LYS A 1 204 ? 25.019 9.718 30.356 1.00 85.62 204 LYS A O 1
ATOM 1690 N N . ALA A 1 205 ? 23.785 11.448 31.071 1.00 81.94 205 ALA A N 1
ATOM 1691 C CA . ALA A 1 205 ? 23.035 11.579 29.830 1.00 81.94 205 ALA A CA 1
ATOM 1692 C C . ALA A 1 205 ? 23.961 11.997 28.679 1.00 81.94 205 ALA A C 1
ATOM 1694 O O . ALA A 1 205 ? 23.889 11.399 27.607 1.00 81.94 205 ALA A O 1
ATOM 1695 N N . ASN A 1 206 ? 24.862 12.953 28.917 1.00 80.38 206 ASN A N 1
ATOM 1696 C CA . ASN A 1 206 ? 25.819 13.411 27.915 1.00 80.38 206 ASN A CA 1
ATOM 1697 C C . ASN A 1 206 ? 26.809 12.295 27.525 1.00 80.38 206 ASN A C 1
ATOM 1699 O O . ASN A 1 206 ? 26.933 11.960 26.349 1.00 80.38 206 ASN A O 1
ATOM 1703 N N . GLU A 1 207 ? 27.407 11.616 28.512 1.00 81.00 207 GLU A N 1
ATOM 1704 C CA . GLU A 1 207 ? 28.328 10.492 28.272 1.00 81.00 207 GLU A CA 1
ATOM 1705 C C . GLU A 1 207 ? 27.693 9.344 27.462 1.00 81.00 207 GLU A C 1
ATOM 1707 O O . GLU A 1 207 ? 28.308 8.813 26.536 1.00 81.00 207 GLU A O 1
ATOM 1712 N N . LEU A 1 208 ? 26.470 8.927 27.816 1.00 76.25 208 LEU A N 1
ATOM 1713 C CA . LEU A 1 208 ? 25.849 7.721 27.252 1.00 76.25 208 LEU A CA 1
ATOM 1714 C C . LEU A 1 208 ? 25.082 7.971 25.952 1.00 76.25 208 LEU A C 1
ATOM 1716 O O . LEU A 1 208 ? 24.936 7.053 25.146 1.00 76.25 208 LEU A O 1
ATOM 1720 N N . ILE A 1 209 ? 24.531 9.172 25.771 1.00 70.81 209 ILE A N 1
ATOM 1721 C CA . ILE A 1 209 ? 23.621 9.481 24.660 1.00 70.81 209 ILE A CA 1
ATOM 1722 C C . ILE A 1 209 ? 24.327 10.335 23.593 1.00 70.81 209 ILE A C 1
ATOM 1724 O O . ILE A 1 209 ? 23.838 10.377 22.465 1.00 70.81 209 ILE A O 1
ATOM 1728 N N . LYS A 1 210 ? 25.488 10.944 23.904 1.00 66.12 210 LYS A N 1
ATOM 1729 C CA . LYS A 1 210 ? 26.294 11.778 22.987 1.00 66.12 210 LYS A CA 1
ATOM 1730 C C . LYS A 1 210 ? 25.454 12.817 22.228 1.00 66.12 210 LYS A C 1
ATOM 1732 O O . LYS A 1 210 ? 25.620 13.011 21.028 1.00 66.12 210 LYS A O 1
ATOM 1737 N N . LYS A 1 211 ? 24.482 13.420 22.912 1.00 57.53 211 LYS A N 1
ATOM 1738 C CA . LYS A 1 211 ? 23.689 14.541 22.395 1.00 57.53 211 LYS A CA 1
ATOM 1739 C C . LYS A 1 211 ? 24.217 15.795 23.090 1.00 57.53 211 LYS A C 1
ATOM 1741 O O . LYS A 1 211 ? 24.306 15.800 24.314 1.00 57.53 211 LYS A O 1
ATOM 1746 N N . ASP A 1 212 ? 24.596 16.801 22.310 1.00 51.84 212 ASP A N 1
ATOM 1747 C CA . ASP A 1 212 ? 25.282 17.999 22.800 1.00 51.84 212 ASP A CA 1
ATOM 1748 C C . ASP A 1 212 ? 24.476 18.802 23.842 1.00 51.84 212 ASP A C 1
ATOM 1750 O O . ASP A 1 212 ? 23.280 18.583 24.062 1.00 51.84 212 ASP A O 1
ATOM 1754 N N . LEU A 1 213 ? 25.182 19.730 24.496 1.00 46.88 213 LEU A N 1
ATOM 1755 C CA . LEU A 1 213 ? 24.780 20.586 25.620 1.00 46.88 213 LEU A CA 1
ATOM 1756 C C . LEU A 1 213 ? 23.463 21.354 25.368 1.00 46.88 213 LEU A C 1
ATOM 1758 O O . LEU A 1 213 ? 23.462 22.514 24.973 1.00 46.88 213 LEU A O 1
ATOM 1762 N N . GLY A 1 214 ? 22.325 20.700 25.617 1.00 54.72 214 GLY A N 1
ATOM 1763 C CA . GLY A 1 214 ? 20.990 21.316 25.551 1.00 54.72 214 GLY A CA 1
ATOM 1764 C C . GLY A 1 214 ? 19.831 20.406 25.982 1.00 54.72 214 GLY A C 1
ATOM 1765 O O . GLY A 1 214 ? 18.670 20.681 25.679 1.00 54.72 214 GLY A O 1
ATOM 1766 N N . ILE A 1 215 ? 20.113 19.282 26.649 1.00 58.78 215 ILE A N 1
ATOM 1767 C CA . ILE A 1 215 ? 19.105 18.254 26.937 1.00 58.78 215 ILE A CA 1
ATOM 1768 C C . ILE A 1 215 ? 18.328 18.589 28.214 1.00 58.78 215 ILE A C 1
ATOM 1770 O O . ILE A 1 215 ? 18.861 18.515 29.317 1.00 58.78 215 ILE A O 1
ATOM 1774 N N . SER A 1 216 ? 17.024 18.826 28.078 1.00 63.88 216 SER A N 1
ATOM 1775 C CA . SER A 1 216 ? 16.077 18.636 29.180 1.00 63.88 216 SER A CA 1
ATOM 1776 C C . SER A 1 216 ? 15.792 17.139 29.354 1.00 63.88 216 SER A C 1
ATOM 1778 O O . SER A 1 216 ? 15.442 16.457 28.392 1.00 63.88 216 SER A O 1
ATOM 1780 N N . PHE A 1 217 ? 15.875 16.588 30.570 1.00 66.50 217 PHE A N 1
ATOM 1781 C CA . PHE A 1 217 ? 15.537 15.174 30.816 1.00 66.50 217 PHE A CA 1
ATOM 1782 C C . PHE A 1 217 ? 14.066 14.832 30.486 1.00 66.50 217 PHE A C 1
ATOM 1784 O O . PHE A 1 217 ? 13.717 13.653 30.368 1.00 66.50 217 PHE A O 1
ATOM 1791 N N . LEU A 1 218 ? 13.207 15.839 30.283 1.00 65.56 218 LEU A N 1
ATOM 1792 C CA . LEU A 1 218 ? 11.830 15.680 29.809 1.00 65.56 218 LEU A CA 1
ATOM 1793 C C . LEU A 1 218 ? 11.753 15.194 28.352 1.00 65.56 218 LEU A C 1
ATOM 1795 O O . LEU A 1 218 ? 10.822 14.466 28.013 1.00 65.56 218 LEU A O 1
ATOM 1799 N N . THR A 1 219 ? 12.732 15.525 27.504 1.00 70.56 219 THR A N 1
ATOM 1800 C CA . THR A 1 219 ? 12.738 15.140 26.079 1.00 70.56 219 THR A CA 1
ATOM 1801 C C . THR A 1 219 ? 13.383 13.775 25.816 1.00 70.56 219 THR A C 1
ATOM 1803 O O . THR A 1 219 ? 13.307 13.253 24.701 1.00 70.56 219 THR A O 1
ATOM 1806 N N . LEU A 1 220 ? 13.983 13.156 26.839 1.00 76.31 220 LEU A N 1
ATOM 1807 C CA . LEU A 1 220 ? 14.590 11.828 26.744 1.00 76.31 220 LEU A CA 1
ATOM 1808 C C . LEU A 1 220 ? 13.535 10.722 26.619 1.00 76.31 220 LEU A C 1
ATOM 1810 O O . LEU A 1 220 ? 12.530 10.696 27.334 1.00 76.31 220 LEU A O 1
ATOM 1814 N N . LYS A 1 221 ? 13.792 9.731 25.758 1.00 81.88 221 LYS A N 1
ATOM 1815 C CA . LYS A 1 221 ? 12.910 8.560 25.615 1.00 81.88 221 LYS A CA 1
ATOM 1816 C C . LYS A 1 221 ? 12.983 7.678 26.863 1.00 81.88 221 LYS A C 1
ATOM 1818 O O . LYS A 1 221 ? 14.043 7.519 27.461 1.00 81.88 221 LYS A O 1
ATOM 1823 N N . ASN A 1 222 ? 11.900 6.972 27.195 1.00 85.19 222 ASN A N 1
ATOM 1824 C CA . ASN A 1 222 ? 11.861 6.070 28.362 1.00 85.19 222 ASN A CA 1
ATOM 1825 C C . ASN A 1 222 ? 12.988 5.018 28.367 1.00 85.19 222 ASN A C 1
ATOM 1827 O O . ASN A 1 222 ? 13.540 4.712 29.422 1.00 85.19 222 ASN A O 1
ATOM 1831 N N . ARG A 1 223 ? 13.394 4.514 27.191 1.00 81.00 223 ARG A N 1
ATOM 1832 C CA . ARG A 1 223 ? 14.547 3.605 27.045 1.00 81.00 223 ARG A CA 1
ATOM 1833 C C . ARG A 1 223 ? 15.873 4.283 27.413 1.00 81.00 223 ARG A C 1
ATOM 1835 O O . ARG A 1 223 ? 16.700 3.665 28.076 1.00 81.00 223 ARG A O 1
ATOM 1842 N N . GLU A 1 224 ? 16.066 5.534 27.013 1.00 83.69 224 GLU A N 1
ATOM 1843 C CA . GLU A 1 224 ? 17.254 6.331 27.343 1.00 83.69 224 GLU A CA 1
ATOM 1844 C C . GLU A 1 224 ? 17.293 6.629 28.851 1.00 83.69 224 GLU A C 1
ATOM 1846 O O . GLU A 1 224 ? 18.298 6.366 29.506 1.00 83.69 224 GLU A O 1
ATOM 1851 N N . LYS A 1 225 ? 16.155 7.017 29.442 1.00 87.38 225 LYS A N 1
ATOM 1852 C CA . LYS A 1 225 ? 16.011 7.189 30.898 1.00 87.38 225 LYS A CA 1
ATOM 1853 C C . LYS A 1 225 ? 16.391 5.920 31.667 1.00 87.38 225 LYS A C 1
ATOM 1855 O O . LYS A 1 225 ? 17.102 5.998 32.663 1.00 87.38 225 LYS A O 1
ATOM 1860 N N . THR A 1 226 ? 16.001 4.733 31.186 1.00 87.19 226 THR A N 1
ATOM 1861 C CA . THR A 1 226 ? 16.385 3.470 31.851 1.00 87.19 226 THR A CA 1
ATOM 1862 C C . THR A 1 226 ? 17.889 3.205 31.854 1.00 87.19 226 THR A C 1
ATOM 1864 O O . THR A 1 226 ? 18.382 2.608 32.807 1.00 87.19 226 THR A O 1
ATOM 1867 N N . LEU A 1 227 ? 18.622 3.641 30.819 1.00 85.81 227 LEU A N 1
ATOM 1868 C CA . LEU A 1 227 ? 20.083 3.520 30.765 1.00 85.81 227 LEU A CA 1
ATOM 1869 C C . LEU A 1 227 ? 20.744 4.387 31.842 1.00 85.81 227 LEU A C 1
ATOM 1871 O O . LEU A 1 227 ? 21.627 3.904 32.544 1.00 85.81 227 LEU A O 1
ATOM 1875 N N . ILE A 1 228 ? 20.257 5.617 32.017 1.00 87.69 228 ILE A N 1
ATOM 1876 C CA . ILE A 1 228 ? 20.753 6.553 33.035 1.00 87.69 228 ILE A CA 1
ATOM 1877 C C . ILE A 1 228 ? 20.483 6.008 34.444 1.00 87.69 228 ILE A C 1
ATOM 1879 O O . ILE A 1 228 ? 21.394 5.959 35.269 1.00 87.69 228 ILE A O 1
ATOM 1883 N N . VAL A 1 229 ? 19.264 5.512 34.704 1.00 89.31 229 VAL A N 1
ATOM 1884 C CA . VAL A 1 229 ? 18.926 4.874 35.991 1.00 89.31 229 VAL A CA 1
ATOM 1885 C C . VAL A 1 229 ? 19.842 3.680 36.266 1.00 89.31 229 VAL A C 1
ATOM 1887 O O . VAL A 1 229 ? 20.342 3.531 37.377 1.00 89.31 229 VAL A O 1
ATOM 1890 N N . ASP A 1 230 ? 20.097 2.826 35.270 1.00 88.12 230 ASP A N 1
ATOM 1891 C CA . ASP A 1 230 ? 20.975 1.668 35.451 1.00 88.12 230 ASP A CA 1
ATOM 1892 C C . ASP A 1 230 ? 22.440 2.041 35.726 1.00 88.12 230 ASP A C 1
ATOM 1894 O O . ASP A 1 230 ? 23.107 1.289 36.441 1.00 88.12 230 ASP A O 1
ATOM 1898 N N . ALA A 1 231 ? 22.920 3.174 35.210 1.00 88.81 231 ALA A N 1
ATOM 1899 C CA . ALA A 1 231 ? 24.263 3.688 35.475 1.00 88.81 231 ALA A CA 1
ATOM 1900 C C . ALA A 1 231 ? 24.387 4.317 36.877 1.00 88.81 231 ALA A C 1
ATOM 1902 O O . ALA A 1 231 ? 25.384 4.099 37.563 1.00 88.81 231 ALA A O 1
ATOM 1903 N N . LEU A 1 232 ? 23.362 5.050 37.328 1.00 90.94 232 LEU A N 1
ATOM 1904 C CA . LEU A 1 232 ? 23.384 5.809 38.587 1.00 90.94 232 LEU A CA 1
ATOM 1905 C C . LEU A 1 232 ? 22.832 5.057 39.807 1.00 90.94 232 LEU A C 1
ATOM 1907 O O . LEU A 1 232 ? 23.054 5.495 40.934 1.00 90.94 232 LEU A O 1
ATOM 1911 N N . LYS A 1 233 ? 22.183 3.896 39.632 1.00 89.50 233 LYS A N 1
ATOM 1912 C CA . LYS A 1 233 ? 21.591 3.107 40.739 1.00 89.50 233 LYS A CA 1
ATOM 1913 C C . LYS A 1 233 ? 22.566 2.676 41.841 1.00 89.50 233 LYS A C 1
ATOM 1915 O O . LYS A 1 233 ? 22.117 2.236 42.892 1.00 89.50 233 LYS A O 1
ATOM 1920 N N . LYS A 1 234 ? 23.880 2.698 41.579 1.00 89.88 234 LYS A N 1
ATOM 1921 C CA . LYS A 1 234 ? 24.913 2.405 42.589 1.00 89.88 234 LYS A CA 1
ATOM 1922 C C . LYS A 1 234 ? 25.184 3.607 43.502 1.00 89.88 234 LYS A C 1
ATOM 1924 O O . LYS A 1 234 ? 25.633 3.405 44.621 1.00 89.88 234 LYS A O 1
ATOM 1929 N N . LYS A 1 235 ? 24.934 4.828 43.013 1.00 89.44 235 LYS A N 1
ATOM 1930 C CA . LYS A 1 235 ? 25.210 6.095 43.705 1.00 89.44 235 LYS A CA 1
ATOM 1931 C C . LYS A 1 235 ? 23.962 6.680 44.373 1.00 89.44 235 LYS A C 1
ATOM 1933 O O . LYS A 1 235 ? 24.075 7.246 45.451 1.00 89.44 235 LYS A O 1
ATOM 1938 N N . TYR A 1 236 ? 22.786 6.498 43.767 1.00 91.75 236 TYR A N 1
ATOM 1939 C CA . TYR A 1 236 ? 21.520 7.039 44.267 1.00 91.75 236 TYR A CA 1
ATOM 1940 C C . TYR A 1 236 ? 20.417 5.973 44.350 1.00 91.75 236 TYR A C 1
ATOM 1942 O O . TYR A 1 236 ? 20.395 5.046 43.528 1.00 91.75 236 TYR A O 1
ATOM 1950 N N . PRO A 1 237 ? 19.460 6.102 45.291 1.00 91.75 237 PRO A N 1
ATOM 1951 C CA . PRO A 1 237 ? 18.297 5.226 45.359 1.00 91.75 237 PRO A CA 1
ATOM 1952 C C . PRO A 1 237 ? 17.471 5.263 44.069 1.00 91.75 237 PRO A C 1
ATOM 1954 O O . PRO A 1 237 ? 17.160 6.321 43.524 1.00 91.75 237 PRO A O 1
ATOM 1957 N N . VAL A 1 238 ? 17.035 4.090 43.598 1.00 90.19 238 VAL A N 1
ATOM 1958 C CA . VAL A 1 238 ? 16.253 3.976 42.352 1.00 90.19 238 VAL A CA 1
ATOM 1959 C C . VAL A 1 238 ? 14.949 4.779 42.423 1.00 90.19 238 VAL A C 1
ATOM 1961 O O . VAL A 1 238 ? 14.528 5.335 41.417 1.00 90.19 238 VAL A O 1
ATOM 1964 N N . ALA A 1 239 ? 14.315 4.872 43.594 1.00 88.75 239 ALA A N 1
ATOM 1965 C CA . ALA A 1 239 ? 13.084 5.646 43.764 1.00 88.75 239 ALA A CA 1
ATOM 1966 C C . ALA A 1 239 ? 13.289 7.146 43.483 1.00 88.75 239 ALA A C 1
ATOM 1968 O O . ALA A 1 239 ? 12.470 7.745 42.789 1.00 88.75 239 ALA A O 1
ATOM 1969 N N . GLU A 1 240 ? 14.401 7.719 43.952 1.00 89.75 240 GLU A N 1
ATOM 1970 C CA . GLU A 1 240 ? 14.757 9.125 43.724 1.00 89.75 240 GLU A CA 1
ATOM 1971 C C . GLU A 1 240 ? 15.049 9.381 42.241 1.00 89.75 240 GLU A C 1
ATOM 1973 O O . GLU A 1 240 ? 14.474 10.287 41.641 1.00 89.75 240 GLU A O 1
ATOM 1978 N N . LEU A 1 241 ? 15.844 8.510 41.610 1.00 90.25 241 LEU A N 1
ATOM 1979 C CA . LEU A 1 241 ? 16.166 8.601 40.180 1.00 90.25 241 LEU A CA 1
ATOM 1980 C C . LEU A 1 241 ? 14.918 8.524 39.286 1.00 90.25 241 LEU A C 1
ATOM 1982 O O . LEU A 1 241 ? 14.813 9.246 38.295 1.00 90.25 241 LEU A O 1
ATOM 1986 N N . LEU A 1 242 ? 13.967 7.646 39.623 1.00 90.12 242 LEU A N 1
ATOM 1987 C CA . LEU A 1 242 ? 12.708 7.512 38.886 1.00 90.12 242 LEU A CA 1
ATOM 1988 C C . LEU A 1 242 ? 11.811 8.745 39.043 1.00 90.12 242 LEU A C 1
ATOM 1990 O O . LEU A 1 242 ? 11.146 9.119 38.077 1.00 90.12 242 LEU A O 1
ATOM 1994 N N . SER A 1 243 ? 11.813 9.364 40.228 1.00 87.38 243 SER A N 1
ATOM 1995 C CA . SER A 1 243 ? 11.067 10.595 40.504 1.00 87.38 243 SER A CA 1
ATOM 1996 C C . SER A 1 243 ? 11.587 11.753 39.650 1.00 87.38 243 SER A C 1
ATOM 1998 O O . SER A 1 243 ? 10.825 12.339 38.883 1.00 87.38 243 SER A O 1
ATOM 2000 N N . VAL A 1 244 ? 12.903 12.004 39.681 1.00 87.56 244 VAL A N 1
ATOM 2001 C CA . VAL A 1 244 ? 13.533 13.102 38.923 1.00 87.56 244 VAL A CA 1
ATOM 2002 C C . VAL A 1 244 ? 13.380 12.910 37.413 1.00 87.56 244 VAL A C 1
ATOM 2004 O O . VAL A 1 244 ? 13.011 13.835 36.698 1.00 87.56 244 VAL A O 1
ATOM 2007 N N . LEU A 1 245 ? 13.576 11.689 36.904 1.00 85.75 245 LEU A N 1
ATOM 2008 C CA . LEU A 1 245 ? 13.425 11.394 35.473 1.00 85.75 245 LEU A CA 1
ATOM 2009 C C . LEU A 1 245 ? 11.961 11.271 35.013 1.00 85.75 245 LEU A C 1
ATOM 2011 O O . LEU A 1 245 ? 11.720 11.052 33.818 1.00 85.75 245 LEU A O 1
ATOM 2015 N N . GLN A 1 246 ? 10.992 11.382 35.929 1.00 88.25 246 GLN A N 1
ATOM 2016 C CA . GLN A 1 246 ? 9.562 11.158 35.686 1.00 88.25 246 GLN A CA 1
ATOM 2017 C C . GLN A 1 246 ? 9.295 9.825 34.966 1.00 88.25 246 GLN A C 1
ATOM 2019 O O . GLN A 1 246 ? 8.570 9.751 33.971 1.00 88.25 246 GLN A O 1
ATOM 2024 N N . LEU A 1 247 ? 9.937 8.751 35.430 1.00 87.69 247 LEU A N 1
ATOM 2025 C CA . LEU A 1 247 ? 9.808 7.419 34.849 1.00 87.69 247 LEU A CA 1
ATOM 2026 C C . LEU A 1 247 ? 9.005 6.512 35.784 1.00 87.69 247 LEU A C 1
ATOM 2028 O O . LEU A 1 247 ? 9.433 6.202 36.894 1.00 87.69 247 LEU A O 1
ATOM 2032 N N . ALA A 1 248 ? 7.866 6.005 35.309 1.00 89.94 248 ALA A N 1
ATOM 2033 C CA . ALA A 1 248 ? 7.087 5.034 36.069 1.00 89.94 248 ALA A CA 1
ATOM 2034 C C . ALA A 1 248 ? 7.914 3.771 36.377 1.00 89.94 248 ALA A C 1
ATOM 2036 O O . ALA A 1 248 ? 8.586 3.212 35.502 1.00 89.94 248 ALA A O 1
ATOM 2037 N N . ARG A 1 249 ? 7.815 3.271 37.616 1.00 88.25 249 ARG A N 1
ATOM 2038 C CA . ARG A 1 249 ? 8.554 2.084 38.081 1.00 88.25 249 ARG A CA 1
ATOM 2039 C C . ARG A 1 249 ? 8.323 0.862 37.183 1.00 88.25 249 ARG A C 1
ATOM 2041 O O . ARG A 1 249 ? 9.273 0.143 36.884 1.00 88.25 249 ARG A O 1
ATOM 2048 N N . SER A 1 250 ? 7.097 0.651 36.704 1.00 86.62 250 SER A N 1
ATOM 2049 C CA . SER A 1 250 ? 6.749 -0.428 35.765 1.00 86.62 250 SER A CA 1
ATOM 2050 C C . SER A 1 250 ? 7.502 -0.319 34.433 1.00 86.62 250 SER A C 1
ATOM 2052 O O . SER A 1 250 ? 8.033 -1.318 33.949 1.00 86.62 250 SER A O 1
ATOM 2054 N N . CYS A 1 251 ? 7.626 0.889 33.877 1.00 86.81 251 CYS A N 1
ATOM 2055 C CA . CYS A 1 251 ? 8.361 1.145 32.637 1.00 86.81 251 CYS A CA 1
ATOM 2056 C C . CYS A 1 251 ? 9.858 0.838 32.781 1.00 86.81 251 CYS A C 1
ATOM 2058 O O . CYS A 1 251 ? 10.453 0.265 31.866 1.00 86.81 251 CYS A O 1
ATOM 2060 N N . TYR A 1 252 ? 10.462 1.163 33.932 1.00 87.62 252 TYR A N 1
ATOM 2061 C CA . TYR A 1 252 ? 11.862 0.826 34.210 1.00 87.62 252 TYR A CA 1
ATOM 2062 C C . TYR A 1 252 ? 12.104 -0.689 34.149 1.00 87.62 252 TYR A C 1
ATOM 2064 O O . TYR A 1 252 ? 12.977 -1.153 33.411 1.00 87.62 252 TYR A O 1
ATOM 2072 N N . PHE A 1 253 ? 11.294 -1.475 34.864 1.00 85.38 253 PHE A N 1
ATOM 2073 C CA . PHE A 1 253 ? 11.437 -2.933 34.872 1.00 85.38 253 PHE A CA 1
ATOM 2074 C C . PHE A 1 253 ? 11.087 -3.575 33.522 1.00 85.38 253 PHE A C 1
ATOM 2076 O O . PHE A 1 253 ? 11.769 -4.515 33.119 1.00 85.38 253 PHE A O 1
ATOM 2083 N N . TYR A 1 254 ? 10.108 -3.036 32.788 1.00 83.94 254 TYR A N 1
ATOM 2084 C CA . TYR A 1 254 ? 9.763 -3.493 31.438 1.00 83.94 254 TYR A CA 1
ATOM 2085 C C . TYR A 1 254 ? 10.948 -3.368 30.468 1.00 83.94 254 TYR A C 1
ATOM 2087 O O . TYR A 1 254 ? 11.348 -4.342 29.829 1.00 83.94 254 TYR A O 1
ATOM 2095 N N . HIS A 1 255 ? 11.571 -2.189 30.394 1.00 79.94 255 HIS A N 1
ATOM 2096 C CA . HIS A 1 255 ? 12.719 -1.972 29.511 1.00 79.94 255 HIS A CA 1
ATOM 2097 C C . HIS A 1 255 ? 13.961 -2.756 29.953 1.00 79.94 255 HIS A C 1
ATOM 2099 O O . HIS A 1 255 ? 14.725 -3.220 29.106 1.00 79.94 255 HIS A O 1
ATOM 2105 N N . LYS A 1 256 ? 14.147 -2.957 31.263 1.00 81.69 256 LYS A N 1
ATOM 2106 C CA . LYS A 1 256 ? 15.226 -3.788 31.810 1.00 81.69 256 LYS A CA 1
ATOM 2107 C C . LYS A 1 256 ? 15.057 -5.268 31.459 1.00 81.69 256 LYS A C 1
ATOM 2109 O O . LYS A 1 256 ? 16.033 -5.912 31.085 1.00 81.69 256 LYS A O 1
ATOM 2114 N N . ALA A 1 257 ? 13.836 -5.794 31.538 1.00 76.75 257 ALA A N 1
ATOM 2115 C CA . ALA A 1 257 ? 13.523 -7.155 31.108 1.00 76.75 257 ALA A CA 1
ATOM 2116 C C . ALA A 1 257 ? 13.691 -7.311 29.588 1.00 76.75 257 ALA A C 1
ATOM 2118 O O . ALA A 1 257 ? 14.299 -8.273 29.132 1.00 76.75 257 ALA A O 1
ATOM 2119 N N . SER A 1 258 ? 13.254 -6.317 28.806 1.00 67.44 258 SER A N 1
ATOM 2120 C CA . SER A 1 258 ? 13.394 -6.328 27.347 1.00 67.44 258 SER A CA 1
ATOM 2121 C C . SER A 1 258 ? 14.845 -6.339 26.858 1.00 67.44 258 SER A C 1
ATOM 2123 O O . SER A 1 258 ? 15.090 -6.853 25.774 1.00 67.44 258 SER A O 1
ATOM 2125 N N . LYS A 1 259 ? 15.803 -5.795 27.623 1.00 64.62 259 LYS A N 1
ATOM 2126 C CA . LYS A 1 259 ? 17.241 -5.870 27.297 1.00 64.62 259 LYS A CA 1
ATOM 2127 C C . LYS A 1 259 ? 17.854 -7.255 27.522 1.00 64.62 259 LYS A C 1
ATOM 2129 O O . LYS A 1 259 ? 18.935 -7.508 27.012 1.00 64.62 259 LYS A O 1
ATOM 2134 N N . ARG A 1 260 ? 17.209 -8.115 28.318 1.00 62.16 260 ARG A N 1
ATOM 2135 C CA . ARG A 1 260 ? 17.677 -9.485 28.589 1.00 62.16 260 ARG A CA 1
ATOM 2136 C C . ARG A 1 260 ? 17.196 -10.494 27.545 1.00 62.16 260 ARG A C 1
ATOM 2138 O O . ARG A 1 260 ? 17.673 -11.620 27.549 1.00 62.16 260 ARG A O 1
ATOM 2145 N N . LEU A 1 261 ? 16.250 -10.111 26.687 1.00 61.00 261 LEU A N 1
ATOM 2146 C CA . LEU A 1 261 ? 15.800 -10.943 25.576 1.00 61.00 261 LEU A CA 1
ATOM 2147 C C . LEU A 1 261 ? 16.855 -10.909 24.466 1.00 61.00 261 LEU A C 1
ATOM 2149 O O . LEU A 1 261 ? 17.327 -9.834 24.096 1.00 61.00 261 LEU A O 1
ATOM 2153 N N . CYS A 1 262 ? 17.206 -12.084 23.945 1.00 61.34 262 CYS A N 1
ATOM 2154 C CA . CYS A 1 262 ? 18.041 -12.225 22.757 1.00 61.34 262 CYS A CA 1
ATOM 2155 C C . CYS A 1 262 ? 17.424 -11.482 21.560 1.00 61.34 262 CYS A C 1
ATOM 2157 O O . CYS A 1 262 ? 16.202 -11.302 21.484 1.00 61.34 262 CYS A O 1
ATOM 2159 N N . ASP A 1 263 ? 18.268 -11.021 20.628 1.00 71.25 263 ASP A N 1
ATOM 2160 C CA . ASP A 1 263 ? 17.765 -10.364 19.424 1.00 71.25 263 ASP A CA 1
ATOM 2161 C C . ASP A 1 263 ? 16.967 -11.370 18.592 1.00 71.25 263 ASP A C 1
ATOM 2163 O O . ASP A 1 263 ? 17.513 -12.281 17.973 1.00 71.25 263 ASP A O 1
ATOM 2167 N N . LYS A 1 264 ? 15.648 -11.162 18.563 1.00 76.38 264 LYS A N 1
ATOM 2168 C CA . LYS A 1 264 ? 14.691 -11.932 17.766 1.00 76.38 264 LYS A CA 1
ATOM 2169 C C . LYS A 1 264 ? 15.100 -12.041 16.289 1.00 76.38 264 LYS A C 1
ATOM 2171 O O . LYS A 1 264 ? 14.668 -12.973 15.620 1.00 76.38 264 LYS A O 1
ATOM 2176 N N . TYR A 1 265 ? 15.865 -11.079 15.770 1.00 82.44 265 TYR A N 1
ATOM 2177 C CA . TYR A 1 265 ? 16.254 -10.997 14.363 1.00 82.44 265 TYR A CA 1
ATOM 2178 C C . TYR A 1 265 ? 17.731 -11.328 14.110 1.00 82.44 265 TYR A C 1
ATOM 2180 O O . TYR A 1 265 ? 18.194 -11.082 13.001 1.00 82.44 265 TYR A O 1
ATOM 2188 N N . ALA A 1 266 ? 18.461 -11.888 15.083 1.00 81.50 266 ALA A N 1
ATOM 2189 C CA . ALA A 1 266 ? 19.891 -12.188 14.940 1.00 81.50 266 ALA A CA 1
ATOM 2190 C C . ALA A 1 266 ? 20.201 -13.035 13.692 1.00 81.50 266 ALA A C 1
ATOM 2192 O O . ALA A 1 266 ? 20.994 -12.627 12.852 1.00 81.50 266 ALA A O 1
ATOM 2193 N N . GLU A 1 267 ? 19.497 -14.156 13.517 1.00 83.38 267 GLU A N 1
ATOM 2194 C CA . GLU A 1 267 ? 19.660 -15.047 12.357 1.00 83.38 267 GLU A CA 1
ATOM 2195 C C . GLU A 1 267 ? 19.336 -14.337 11.029 1.00 83.38 267 GLU A C 1
ATOM 2197 O O . GLU A 1 267 ? 20.009 -14.510 10.019 1.00 83.38 267 GLU A O 1
ATOM 2202 N N . ILE A 1 268 ? 18.319 -13.472 11.040 1.00 85.50 268 ILE A N 1
ATOM 2203 C CA . ILE A 1 268 ? 17.865 -12.731 9.858 1.00 85.50 268 ILE A CA 1
ATOM 2204 C C . ILE A 1 268 ? 18.886 -11.673 9.440 1.00 85.50 268 ILE A C 1
ATOM 2206 O O . ILE A 1 268 ? 19.016 -11.409 8.249 1.00 85.50 268 ILE A O 1
ATOM 2210 N N . ARG A 1 269 ? 19.585 -11.047 10.392 1.00 88.06 269 ARG A N 1
ATOM 2211 C CA . ARG A 1 269 ? 20.623 -10.049 10.096 1.00 88.06 269 ARG A CA 1
ATOM 2212 C C . ARG A 1 269 ? 21.788 -10.673 9.344 1.00 88.06 269 ARG A C 1
ATOM 2214 O O . ARG A 1 269 ? 22.195 -10.095 8.345 1.00 88.06 269 ARG A O 1
ATOM 2221 N N . VAL A 1 270 ? 22.244 -11.847 9.786 1.00 86.88 270 VAL A N 1
ATOM 2222 C CA . VAL A 1 270 ? 23.327 -12.601 9.134 1.00 86.88 270 VAL A CA 1
ATOM 2223 C C . VAL A 1 270 ? 22.931 -12.933 7.698 1.00 86.88 270 VAL A C 1
ATOM 2225 O O . VAL A 1 270 ? 23.551 -12.438 6.770 1.00 86.88 270 VAL A O 1
ATOM 2228 N N . ILE A 1 271 ? 21.787 -13.597 7.511 1.00 85.44 271 ILE A N 1
ATOM 2229 C CA . ILE A 1 271 ? 21.285 -13.962 6.176 1.00 85.44 271 ILE A CA 1
ATOM 2230 C C . ILE A 1 271 ? 21.089 -12.728 5.283 1.00 85.44 271 ILE A C 1
ATOM 2232 O O . ILE A 1 271 ? 21.366 -12.756 4.089 1.00 85.44 271 ILE A O 1
ATOM 2236 N N . MET A 1 272 ? 20.570 -11.628 5.831 1.00 87.06 272 MET A N 1
ATOM 2237 C CA . MET A 1 272 ? 20.370 -10.401 5.062 1.00 87.06 272 MET A CA 1
ATOM 2238 C C . MET A 1 272 ? 21.700 -9.760 4.655 1.00 87.06 272 MET A C 1
ATOM 2240 O O . MET A 1 272 ? 21.764 -9.206 3.560 1.00 87.06 272 MET A O 1
ATOM 2244 N N . ALA A 1 273 ? 22.725 -9.815 5.508 1.00 85.31 273 ALA A N 1
ATOM 2245 C CA . ALA A 1 273 ? 24.068 -9.352 5.181 1.00 85.31 273 ALA A CA 1
ATOM 2246 C C . ALA A 1 273 ? 24.706 -10.244 4.107 1.00 85.31 273 ALA A C 1
ATOM 2248 O O . ALA A 1 273 ? 25.219 -9.707 3.129 1.00 85.31 273 ALA A O 1
ATOM 2249 N N . ASP A 1 274 ? 24.560 -11.565 4.223 1.00 85.44 274 ASP A N 1
ATOM 2250 C CA . ASP A 1 274 ? 25.058 -12.533 3.241 1.00 85.44 274 ASP A CA 1
ATOM 2251 C C . ASP A 1 274 ? 24.413 -12.298 1.871 1.00 85.44 274 ASP A C 1
ATOM 2253 O O . ASP A 1 274 ? 25.114 -12.013 0.907 1.00 85.44 274 ASP A O 1
ATOM 2257 N N . ILE A 1 275 ? 23.075 -12.250 1.790 1.00 83.56 275 ILE A N 1
ATOM 2258 C CA . ILE A 1 275 ? 22.361 -11.950 0.535 1.00 83.56 275 ILE A CA 1
ATOM 2259 C C . ILE A 1 275 ? 22.767 -10.572 -0.003 1.00 83.56 275 ILE A C 1
ATOM 2261 O O . ILE A 1 275 ? 22.881 -10.382 -1.214 1.00 83.56 275 ILE A O 1
ATOM 2265 N N . PHE A 1 276 ? 22.945 -9.575 0.865 1.00 83.00 276 PHE A N 1
ATOM 2266 C CA . PHE A 1 276 ? 23.346 -8.240 0.429 1.00 83.00 276 PHE A CA 1
ATOM 2267 C C . PHE A 1 276 ? 24.750 -8.241 -0.183 1.00 83.00 276 PHE A C 1
ATOM 2269 O O . PHE A 1 276 ? 24.951 -7.570 -1.195 1.00 83.00 276 PHE A O 1
ATOM 2276 N N . GLU A 1 277 ? 25.688 -9.006 0.376 1.00 80.81 277 GLU A N 1
ATOM 2277 C CA . GLU A 1 277 ? 27.052 -9.116 -0.141 1.00 80.81 277 GLU A CA 1
ATOM 2278 C C . GLU A 1 277 ? 27.166 -10.019 -1.369 1.00 80.81 277 GLU A C 1
ATOM 2280 O O . GLU A 1 277 ? 27.781 -9.617 -2.357 1.00 80.81 277 GLU A O 1
ATOM 2285 N N . GLU A 1 278 ? 26.489 -11.168 -1.375 1.00 78.81 278 GLU A N 1
ATOM 2286 C CA . GLU A 1 278 ? 26.365 -12.052 -2.542 1.00 78.81 278 GLU A CA 1
ATOM 2287 C C . GLU A 1 278 ? 25.801 -11.308 -3.760 1.00 78.81 278 GLU A C 1
ATOM 2289 O O . GLU A 1 278 ? 26.186 -11.566 -4.898 1.00 78.81 278 GLU A O 1
ATOM 2294 N N . ASN A 1 279 ? 24.923 -10.328 -3.525 1.00 74.12 279 ASN A N 1
ATOM 2295 C CA . ASN A 1 279 ? 24.318 -9.495 -4.563 1.00 74.12 279 ASN A CA 1
ATOM 2296 C C . ASN A 1 279 ? 24.987 -8.116 -4.694 1.00 74.12 279 ASN A C 1
ATOM 2298 O O . ASN A 1 279 ? 24.336 -7.126 -5.052 1.00 74.12 279 ASN A O 1
ATOM 2302 N N . TYR A 1 280 ? 26.293 -8.050 -4.411 1.00 68.94 280 TYR A N 1
ATOM 2303 C CA . TYR A 1 280 ? 27.179 -6.908 -4.673 1.00 68.94 280 TYR A CA 1
ATOM 2304 C C . TYR A 1 280 ? 26.723 -5.581 -4.049 1.00 68.94 280 TYR A C 1
ATOM 2306 O O . TYR A 1 280 ? 27.026 -4.501 -4.562 1.00 68.94 280 TYR A O 1
ATOM 2314 N N . ARG A 1 281 ? 25.988 -5.631 -2.932 1.00 76.50 281 ARG A N 1
ATOM 2315 C CA . ARG A 1 281 ? 25.445 -4.461 -2.215 1.00 76.50 281 ARG A CA 1
ATOM 2316 C C . ARG A 1 281 ? 24.436 -3.638 -3.023 1.00 76.50 281 ARG A C 1
ATOM 2318 O O . ARG A 1 281 ? 24.164 -2.477 -2.698 1.00 76.50 281 ARG A O 1
ATOM 2325 N N . CYS A 1 282 ? 23.858 -4.222 -4.072 1.00 65.06 282 CYS A N 1
ATOM 2326 C CA . CYS A 1 282 ? 22.920 -3.539 -4.964 1.00 65.06 282 CYS A CA 1
ATOM 2327 C C . CYS A 1 282 ? 21.463 -3.651 -4.493 1.00 65.06 282 CYS A C 1
ATOM 2329 O O . CYS A 1 282 ? 20.612 -2.825 -4.838 1.00 65.06 282 CYS A O 1
ATOM 2331 N N . TYR A 1 283 ? 21.147 -4.677 -3.701 1.00 75.44 283 TYR A N 1
ATOM 2332 C CA . TYR A 1 283 ? 19.771 -4.974 -3.319 1.00 75.44 283 TYR A CA 1
ATOM 2333 C C . TYR A 1 283 ? 19.292 -4.080 -2.179 1.00 75.44 283 TYR A C 1
ATOM 2335 O O . TYR A 1 283 ? 19.731 -4.166 -1.037 1.00 75.44 283 TYR A O 1
ATOM 2343 N N . GLY A 1 284 ? 18.323 -3.218 -2.486 1.00 75.81 284 GLY A N 1
ATOM 2344 C CA . GLY A 1 284 ? 17.614 -2.449 -1.468 1.00 75.81 284 GLY A CA 1
ATOM 2345 C C . GLY A 1 284 ? 16.643 -3.300 -0.644 1.00 75.81 284 GLY A C 1
ATOM 2346 O O . GLY A 1 284 ? 16.308 -4.431 -0.997 1.00 75.81 284 GLY A O 1
ATOM 2347 N N . TYR A 1 285 ? 16.084 -2.693 0.408 1.00 75.69 285 TYR A N 1
ATOM 2348 C CA . TYR A 1 285 ? 15.159 -3.344 1.354 1.00 75.69 285 TYR A CA 1
ATOM 2349 C C . TYR A 1 285 ? 13.966 -4.057 0.710 1.00 75.69 285 TYR A C 1
ATOM 2351 O O . TYR A 1 285 ? 13.445 -5.014 1.272 1.00 75.69 285 TYR A O 1
ATOM 2359 N N . ARG A 1 286 ? 13.537 -3.607 -0.472 1.00 71.06 286 ARG A N 1
ATOM 2360 C CA . ARG A 1 286 ? 12.443 -4.211 -1.242 1.00 71.06 286 ARG A CA 1
ATOM 2361 C C . ARG A 1 286 ? 12.830 -5.566 -1.835 1.00 71.06 286 ARG A C 1
ATOM 2363 O O . ARG A 1 286 ? 12.055 -6.506 -1.699 1.00 71.06 286 ARG A O 1
ATOM 2370 N N . ARG A 1 287 ? 14.023 -5.671 -2.437 1.00 69.81 287 ARG A N 1
ATOM 2371 C CA . ARG A 1 287 ? 14.538 -6.925 -3.012 1.00 69.81 287 ARG A CA 1
ATOM 2372 C C . ARG A 1 287 ? 14.951 -7.909 -1.934 1.00 69.81 287 ARG A C 1
ATOM 2374 O O . ARG A 1 287 ? 14.541 -9.059 -1.993 1.00 69.81 287 ARG A O 1
ATOM 2381 N N . LEU A 1 288 ? 15.636 -7.436 -0.895 1.00 79.69 288 LEU A N 1
ATOM 2382 C CA . LEU A 1 288 ? 15.958 -8.281 0.256 1.00 79.69 288 LEU A CA 1
ATOM 2383 C C . LEU A 1 288 ? 14.690 -8.860 0.891 1.00 79.69 288 LEU A C 1
ATOM 2385 O O . LEU A 1 288 ? 14.626 -10.049 1.167 1.00 79.69 288 LEU A O 1
ATOM 2389 N N . HIS A 1 289 ? 13.631 -8.062 1.042 1.00 80.94 289 HIS A N 1
ATOM 2390 C CA . HIS A 1 289 ? 12.343 -8.561 1.525 1.00 80.94 289 HIS A CA 1
ATOM 2391 C C . HIS A 1 289 ? 11.686 -9.586 0.580 1.00 80.94 289 HIS A C 1
ATOM 2393 O O . HIS A 1 289 ? 11.040 -10.511 1.069 1.00 80.94 289 HIS A O 1
ATOM 2399 N N . ALA A 1 290 ? 11.833 -9.443 -0.741 1.00 74.12 290 ALA A N 1
ATOM 2400 C CA . ALA A 1 290 ? 11.313 -10.409 -1.710 1.00 74.12 290 ALA A CA 1
ATOM 2401 C C . ALA A 1 290 ? 12.063 -11.750 -1.639 1.00 74.12 290 ALA A C 1
ATOM 2403 O O . ALA A 1 290 ? 11.427 -12.793 -1.535 1.00 74.12 290 ALA A O 1
ATOM 2404 N N . ILE A 1 291 ? 13.396 -11.720 -1.583 1.00 76.00 291 ILE A N 1
ATOM 2405 C CA . ILE A 1 291 ? 14.238 -12.924 -1.489 1.00 76.00 291 ILE A CA 1
ATOM 2406 C C . ILE A 1 291 ? 14.020 -13.638 -0.154 1.00 76.00 291 ILE A C 1
ATOM 2408 O O . ILE A 1 291 ? 13.796 -14.844 -0.120 1.00 76.00 291 ILE A O 1
ATOM 2412 N N . LEU A 1 292 ? 13.978 -12.888 0.953 1.00 80.12 292 LEU A N 1
ATOM 2413 C CA . LEU A 1 292 ? 13.663 -13.449 2.271 1.00 80.12 292 LEU A CA 1
ATOM 2414 C C . LEU A 1 292 ? 12.286 -14.130 2.282 1.00 80.12 292 LEU A C 1
ATOM 2416 O O . LEU A 1 292 ? 12.117 -15.172 2.911 1.00 80.12 292 LEU A O 1
ATOM 2420 N N . ARG A 1 293 ? 11.312 -13.569 1.555 1.00 78.38 293 ARG A N 1
ATOM 2421 C CA . ARG A 1 293 ? 9.985 -14.169 1.397 1.00 78.38 293 ARG A CA 1
ATOM 2422 C C . ARG A 1 293 ? 10.022 -15.442 0.545 1.00 78.38 293 ARG A C 1
ATOM 2424 O O . ARG A 1 293 ? 9.338 -16.390 0.916 1.00 78.38 293 ARG A O 1
ATOM 2431 N N . GLY A 1 294 ? 10.797 -15.461 -0.542 1.00 67.75 294 GLY A N 1
ATOM 2432 C CA . GLY A 1 294 ? 11.010 -16.646 -1.383 1.00 67.75 294 GLY A CA 1
ATOM 2433 C C . GLY A 1 294 ? 11.651 -17.804 -0.613 1.00 67.75 294 GLY A C 1
ATOM 2434 O O . GLY A 1 294 ? 11.233 -18.946 -0.754 1.00 67.75 294 GLY A O 1
ATOM 2435 N N . ASN A 1 295 ? 12.548 -17.494 0.324 1.00 72.94 295 ASN A N 1
ATOM 2436 C CA . ASN A 1 295 ? 13.185 -18.467 1.218 1.00 72.94 295 ASN A CA 1
ATOM 2437 C C . ASN A 1 295 ? 12.312 -18.840 2.442 1.00 72.94 295 ASN A C 1
ATOM 2439 O O . ASN A 1 295 ? 12.836 -19.175 3.504 1.00 72.94 295 ASN A O 1
ATOM 2443 N N . ASN A 1 296 ? 10.979 -18.746 2.332 1.00 66.56 296 ASN A N 1
ATOM 2444 C CA . ASN A 1 296 ? 9.991 -19.058 3.379 1.00 66.56 296 ASN A CA 1
ATOM 2445 C C . ASN A 1 296 ? 10.101 -18.255 4.697 1.00 66.56 296 ASN A C 1
ATOM 2447 O O . ASN A 1 296 ? 9.501 -18.628 5.710 1.00 66.56 296 ASN A O 1
ATOM 2451 N N . ARG A 1 297 ? 10.789 -17.102 4.721 1.00 73.31 297 ARG A N 1
ATOM 2452 C CA . ARG A 1 297 ? 10.900 -16.248 5.921 1.00 73.31 297 ARG A CA 1
ATOM 2453 C C . ARG A 1 297 ? 9.986 -15.027 5.825 1.00 73.31 297 ARG A C 1
ATOM 2455 O O . ARG A 1 297 ? 10.266 -14.032 5.160 1.00 73.31 297 ARG A O 1
ATOM 2462 N N . VAL A 1 298 ? 8.866 -15.070 6.547 1.00 75.44 298 VAL A N 1
ATOM 2463 C CA . VAL A 1 298 ? 7.846 -14.008 6.504 1.00 75.44 298 VAL A CA 1
ATOM 2464 C C . VAL A 1 298 ? 8.186 -12.877 7.478 1.00 75.44 298 VAL A C 1
ATOM 2466 O O . VAL A 1 298 ? 7.763 -12.864 8.634 1.00 75.44 298 VAL A O 1
ATOM 2469 N N . ILE A 1 299 ? 8.938 -11.887 6.999 1.00 82.69 299 ILE A N 1
ATOM 2470 C CA . ILE A 1 299 ? 9.287 -10.671 7.750 1.00 82.69 299 ILE A CA 1
ATOM 2471 C C . ILE A 1 299 ? 8.629 -9.469 7.079 1.00 82.69 299 ILE A C 1
ATOM 2473 O O . ILE A 1 299 ? 8.502 -9.416 5.862 1.00 82.69 299 ILE A O 1
ATOM 2477 N N . SER A 1 300 ? 8.188 -8.478 7.857 1.00 81.69 300 SER A N 1
ATOM 2478 C CA . SER A 1 300 ? 7.619 -7.263 7.264 1.00 81.69 300 SER A CA 1
ATOM 2479 C C . SER A 1 300 ? 8.696 -6.397 6.601 1.00 81.69 300 SER A C 1
ATOM 2481 O O . SER A 1 300 ? 9.769 -6.194 7.169 1.00 81.69 300 SER A O 1
ATOM 2483 N N . GLU A 1 301 ? 8.368 -5.779 5.469 1.00 82.69 301 GLU A N 1
ATOM 2484 C CA . GLU A 1 301 ? 9.236 -4.833 4.749 1.00 82.69 301 GLU A CA 1
ATOM 2485 C C . GLU A 1 301 ? 9.783 -3.707 5.649 1.00 82.69 301 GLU A C 1
ATOM 2487 O O . GLU A 1 301 ? 10.947 -3.325 5.548 1.00 82.69 301 GLU A O 1
ATOM 2492 N N . LYS A 1 302 ? 8.968 -3.202 6.589 1.00 81.44 302 LYS A N 1
ATOM 2493 C CA . LYS A 1 302 ? 9.390 -2.175 7.561 1.00 81.44 302 LYS A CA 1
ATOM 2494 C C . LYS A 1 302 ? 10.482 -2.679 8.503 1.00 81.44 302 LYS A C 1
ATOM 2496 O O . LYS A 1 302 ? 11.364 -1.908 8.870 1.00 81.44 302 LYS A O 1
ATOM 2501 N N . VAL A 1 303 ? 10.413 -3.952 8.898 1.00 85.00 303 VAL A N 1
ATOM 2502 C CA . VAL A 1 303 ? 11.446 -4.588 9.723 1.00 85.00 303 VAL A CA 1
ATOM 2503 C C . VAL A 1 303 ? 12.719 -4.760 8.906 1.00 85.00 303 VAL A C 1
ATOM 2505 O O . VAL A 1 303 ? 13.754 -4.326 9.386 1.00 85.00 303 VAL A O 1
ATOM 2508 N N . VAL A 1 304 ? 12.647 -5.255 7.665 1.00 86.12 304 VAL A N 1
ATOM 2509 C CA . VAL A 1 304 ? 13.822 -5.367 6.774 1.00 86.12 304 VAL A CA 1
ATOM 2510 C C . VAL A 1 304 ? 14.505 -4.011 6.591 1.00 86.12 304 VAL A C 1
ATOM 2512 O O . VAL A 1 304 ? 15.703 -3.886 6.810 1.00 86.12 304 VAL A O 1
ATOM 2515 N N . ARG A 1 305 ? 13.738 -2.952 6.300 1.00 85.31 305 ARG A N 1
ATOM 2516 C CA . ARG A 1 305 ? 14.281 -1.592 6.161 1.00 85.31 305 ARG A CA 1
ATOM 2517 C C . ARG A 1 305 ? 14.967 -1.090 7.433 1.00 85.31 305 ARG A C 1
ATOM 2519 O O . ARG A 1 305 ? 15.994 -0.425 7.345 1.00 85.31 305 ARG A O 1
ATOM 2526 N N . ARG A 1 306 ? 14.388 -1.370 8.604 1.00 87.56 306 ARG A N 1
ATOM 2527 C CA . ARG A 1 306 ? 14.986 -1.005 9.894 1.00 87.56 306 ARG A CA 1
ATOM 2528 C C . ARG A 1 306 ? 16.269 -1.796 10.146 1.00 87.56 306 ARG A C 1
ATOM 2530 O O . ARG A 1 306 ? 17.257 -1.188 10.526 1.00 87.56 306 ARG A O 1
ATOM 2537 N N . LEU A 1 307 ? 16.255 -3.109 9.909 1.00 87.56 307 LEU A N 1
ATOM 2538 C CA . LEU A 1 307 ? 17.428 -3.968 10.075 1.00 87.56 307 LEU A CA 1
ATOM 2539 C C . LEU A 1 307 ? 18.562 -3.521 9.145 1.00 87.56 307 LEU A C 1
ATOM 2541 O O . LEU A 1 307 ? 19.672 -3.353 9.619 1.00 87.56 307 LEU A O 1
ATOM 2545 N N . MET A 1 308 ? 18.287 -3.213 7.872 1.00 88.06 308 MET A N 1
ATOM 2546 C CA . MET A 1 308 ? 19.307 -2.666 6.963 1.00 88.06 308 MET A CA 1
ATOM 2547 C C . MET A 1 308 ? 19.917 -1.357 7.472 1.00 88.06 308 MET A C 1
ATOM 2549 O O . MET A 1 308 ? 21.108 -1.134 7.300 1.00 88.06 308 MET A O 1
ATOM 2553 N N . ALA A 1 309 ? 19.112 -0.481 8.082 1.00 84.31 309 ALA A N 1
ATOM 2554 C CA . ALA A 1 309 ? 19.609 0.771 8.648 1.00 84.31 309 ALA A CA 1
ATOM 2555 C C . ALA A 1 309 ? 20.462 0.543 9.908 1.00 84.31 309 ALA A C 1
ATOM 2557 O O . ALA A 1 309 ? 21.452 1.240 10.102 1.00 84.31 309 ALA A O 1
ATOM 2558 N N . GLU A 1 310 ? 20.083 -0.420 10.752 1.00 83.56 310 GLU A N 1
ATOM 2559 C CA . GLU A 1 310 ? 20.838 -0.807 11.951 1.00 83.56 310 GLU A CA 1
ATOM 2560 C C . GLU A 1 310 ? 22.170 -1.490 11.591 1.00 83.56 310 GLU A C 1
ATOM 2562 O O . GLU A 1 310 ? 23.183 -1.171 12.203 1.00 83.56 310 GLU A O 1
ATOM 2567 N N . GLU A 1 311 ? 22.179 -2.342 10.561 1.00 83.75 311 GLU A N 1
ATOM 2568 C CA . GLU A 1 311 ? 23.365 -3.037 10.026 1.00 83.75 311 GLU A CA 1
ATOM 2569 C C . GLU A 1 311 ? 24.185 -2.191 9.031 1.00 83.75 311 GLU A C 1
ATOM 2571 O O . GLU A 1 311 ? 25.148 -2.672 8.446 1.00 83.75 311 GLU A O 1
ATOM 2576 N N . GLN A 1 312 ? 23.800 -0.932 8.795 1.00 83.88 312 GLN A N 1
ATOM 2577 C CA . GLN A 1 312 ? 24.467 -0.023 7.849 1.00 83.88 312 GLN A CA 1
ATOM 2578 C C . GLN A 1 312 ? 24.603 -0.578 6.412 1.00 83.88 312 GLN A C 1
ATOM 2580 O O . GLN A 1 312 ? 25.516 -0.209 5.669 1.00 83.88 312 GLN A O 1
ATOM 2585 N N . LEU A 1 313 ? 23.649 -1.404 5.971 1.00 83.44 313 LEU A N 1
ATOM 2586 C CA . LEU A 1 313 ? 23.581 -1.935 4.606 1.00 83.44 313 LEU A CA 1
ATOM 2587 C C . LEU A 1 313 ? 23.069 -0.848 3.649 1.00 83.44 313 LEU A C 1
ATOM 2589 O O . LEU A 1 313 ? 21.873 -0.730 3.366 1.00 83.44 313 LEU A O 1
ATOM 2593 N N . VAL A 1 314 ? 23.978 0.007 3.182 1.00 77.94 314 VAL A N 1
ATOM 2594 C CA . VAL A 1 314 ? 23.655 1.145 2.311 1.00 77.94 314 VAL A CA 1
ATOM 2595 C C . VAL A 1 314 ? 23.916 0.792 0.849 1.00 77.94 314 VAL A C 1
ATOM 2597 O O . VAL A 1 314 ? 25.051 0.558 0.441 1.00 77.94 314 VAL A O 1
ATOM 2600 N N . VAL A 1 315 ? 22.857 0.829 0.035 1.00 77.19 315 VAL A N 1
ATOM 2601 C CA . VAL A 1 315 ? 22.970 0.698 -1.426 1.00 77.19 315 VAL A CA 1
ATOM 2602 C C . VAL A 1 315 ? 23.676 1.931 -1.988 1.00 77.19 315 VAL A C 1
ATOM 2604 O O . VAL A 1 315 ? 23.172 3.053 -1.863 1.00 77.19 315 VAL A O 1
ATOM 2607 N N . LYS A 1 316 ? 24.825 1.730 -2.638 1.00 63.38 316 LYS A N 1
ATOM 2608 C CA . LYS A 1 316 ? 25.555 2.805 -3.321 1.00 63.38 316 LYS A CA 1
ATOM 2609 C C . LYS A 1 316 ? 24.739 3.295 -4.521 1.00 63.38 316 LYS A C 1
ATOM 2611 O O . LYS A 1 316 ? 24.300 2.503 -5.347 1.00 63.38 316 LYS A O 1
ATOM 2616 N N . ARG A 1 317 ? 24.529 4.610 -4.624 1.00 56.31 317 ARG A N 1
ATOM 2617 C CA . ARG A 1 317 ? 23.883 5.250 -5.781 1.00 56.31 317 ARG A CA 1
ATOM 2618 C C . ARG A 1 317 ? 24.843 6.242 -6.414 1.00 56.31 317 ARG A C 1
ATOM 2620 O O . ARG A 1 317 ? 25.317 7.151 -5.735 1.00 56.31 317 ARG A O 1
ATOM 2627 N N . THR A 1 318 ? 25.082 6.105 -7.711 1.00 53.56 318 THR A N 1
ATOM 2628 C CA . THR A 1 318 ? 25.893 7.062 -8.472 1.00 53.56 318 THR A CA 1
ATOM 2629 C C . THR A 1 318 ? 25.036 8.265 -8.877 1.00 53.56 318 THR A C 1
ATOM 2631 O O . THR A 1 318 ? 23.875 8.120 -9.265 1.00 53.56 318 THR A O 1
ATOM 2634 N N . ARG A 1 319 ? 25.587 9.481 -8.772 1.00 45.34 319 ARG A N 1
ATOM 2635 C CA . ARG A 1 319 ? 24.906 10.727 -9.168 1.00 45.34 319 ARG A CA 1
ATOM 2636 C C . ARG A 1 319 ? 24.795 10.780 -10.702 1.00 45.34 319 ARG A C 1
ATOM 2638 O O . ARG A 1 319 ? 25.789 10.537 -11.383 1.00 45.34 319 ARG A O 1
ATOM 2645 N N . ARG A 1 320 ? 23.607 11.094 -11.248 1.00 47.09 320 ARG A N 1
ATOM 2646 C CA . ARG A 1 320 ? 23.384 11.233 -12.706 1.00 47.09 320 ARG A CA 1
ATOM 2647 C C . ARG A 1 320 ? 24.373 12.253 -13.291 1.00 47.09 320 ARG A C 1
ATOM 2649 O O . ARG A 1 320 ? 24.410 13.394 -12.833 1.00 47.09 320 ARG A O 1
ATOM 2656 N N . ARG A 1 321 ? 25.134 11.858 -14.315 1.00 46.31 321 ARG A N 1
ATOM 2657 C CA . ARG A 1 321 ? 25.829 12.793 -15.213 1.00 46.31 321 ARG A CA 1
ATOM 2658 C C . ARG A 1 321 ? 24.865 13.199 -16.329 1.00 46.31 321 ARG A C 1
ATOM 2660 O O . ARG A 1 321 ? 24.066 12.376 -16.770 1.00 46.31 321 ARG A O 1
ATOM 2667 N N . ARG A 1 322 ? 24.911 14.462 -16.755 1.00 37.44 322 ARG A N 1
ATOM 2668 C CA . ARG A 1 322 ? 24.174 14.927 -17.938 1.00 37.44 322 ARG A CA 1
ATOM 2669 C C . ARG A 1 322 ? 24.940 14.472 -19.182 1.00 37.44 322 ARG A C 1
ATOM 2671 O O . ARG A 1 322 ? 26.122 14.772 -19.296 1.00 37.44 322 ARG A O 1
ATOM 2678 N N . TYR A 1 323 ? 24.269 13.742 -20.064 1.00 41.78 323 TYR A N 1
ATOM 2679 C CA . TYR A 1 323 ? 24.759 13.353 -21.386 1.00 41.78 323 TYR A CA 1
ATOM 2680 C C . TYR A 1 323 ? 23.824 13.963 -22.437 1.00 41.78 323 TYR A C 1
ATOM 2682 O O . TYR A 1 323 ? 22.630 14.097 -22.172 1.00 41.78 323 TYR A O 1
ATOM 2690 N N . ASN A 1 324 ? 24.363 14.381 -23.582 1.00 43.66 324 ASN A N 1
ATOM 2691 C CA . ASN A 1 324 ? 23.605 14.999 -24.668 1.00 43.66 324 ASN A CA 1
ATOM 2692 C C . ASN A 1 324 ? 24.111 14.420 -26.001 1.00 43.66 324 ASN A C 1
ATOM 2694 O O . ASN A 1 324 ? 25.222 14.737 -26.411 1.00 43.66 324 ASN A O 1
ATOM 2698 N N . SER A 1 325 ? 23.325 13.550 -26.641 1.00 43.66 325 SER A N 1
ATOM 2699 C CA . SER A 1 325 ? 23.615 12.911 -27.942 1.00 43.66 325 SER A CA 1
ATOM 2700 C C . SER A 1 325 ? 22.936 13.619 -29.123 1.00 43.66 325 SER A C 1
ATOM 2702 O O . SER A 1 325 ? 22.734 13.037 -30.186 1.00 43.66 325 SER A O 1
ATOM 2704 N N . TYR A 1 326 ? 22.525 14.874 -28.941 1.00 50.62 326 TYR A N 1
ATOM 2705 C CA . TYR A 1 326 ? 21.743 15.599 -29.934 1.00 50.62 326 TYR A CA 1
ATOM 2706 C C . TYR A 1 326 ? 22.591 16.032 -31.146 1.00 50.62 326 TYR A C 1
ATOM 2708 O O . TYR A 1 326 ? 23.443 16.910 -31.024 1.00 50.62 326 TYR A O 1
ATOM 2716 N N . CYS A 1 327 ? 22.304 15.468 -32.323 1.00 44.59 327 CYS A N 1
ATOM 2717 C CA . CYS A 1 327 ? 23.003 15.747 -33.589 1.00 44.59 327 CYS A CA 1
ATOM 2718 C C . CYS A 1 327 ? 22.259 16.714 -34.541 1.00 44.59 327 CYS A C 1
ATOM 2720 O O . CYS A 1 327 ? 22.520 16.706 -35.738 1.00 44.59 327 CYS A O 1
ATOM 2722 N N . GLY A 1 328 ? 21.350 17.566 -34.048 1.00 52.59 328 GLY A N 1
ATOM 2723 C CA . GLY A 1 328 ? 20.603 18.513 -34.900 1.00 52.59 328 GLY A CA 1
ATOM 2724 C C . GLY A 1 328 ? 19.302 17.947 -35.493 1.00 52.59 328 GLY A C 1
ATOM 2725 O O . GLY A 1 328 ? 19.010 16.759 -35.365 1.00 52.59 328 GLY A O 1
ATOM 2726 N N . GLU A 1 329 ? 18.466 18.813 -36.087 1.00 51.06 329 GLU A N 1
ATOM 2727 C CA . GLU A 1 329 ? 17.183 18.413 -36.699 1.00 51.06 329 GLU A CA 1
ATOM 2728 C C . GLU A 1 329 ? 17.344 18.217 -38.210 1.00 51.06 329 GLU A C 1
ATOM 2730 O O . GLU A 1 329 ? 17.754 19.137 -38.904 1.00 51.06 329 GLU A O 1
ATOM 2735 N N . ILE A 1 330 ? 16.981 17.032 -38.712 1.00 53.38 330 ILE A N 1
ATOM 2736 C CA . ILE A 1 330 ? 16.978 16.690 -40.151 1.00 53.38 330 ILE A CA 1
ATOM 2737 C C . ILE A 1 330 ? 15.537 16.785 -40.735 1.00 53.38 330 ILE A C 1
ATOM 2739 O O . ILE A 1 330 ? 15.302 16.511 -41.901 1.00 53.38 330 ILE A O 1
ATOM 2743 N N . GLY A 1 331 ? 14.536 17.187 -39.930 1.00 57.88 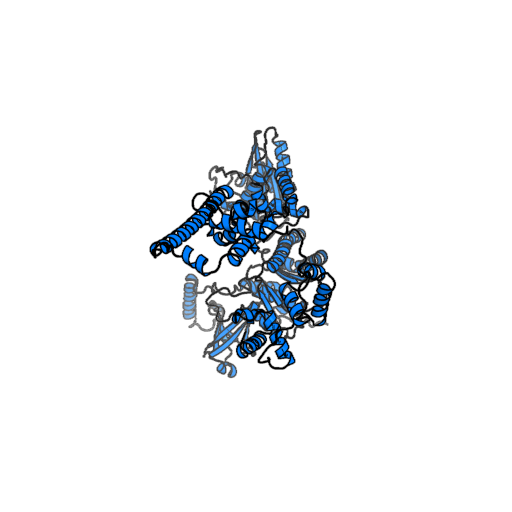331 GLY A N 1
ATOM 2744 C CA . GLY A 1 331 ? 13.111 17.286 -40.315 1.00 57.88 331 GLY A CA 1
ATOM 2745 C C . GLY A 1 331 ? 12.144 17.369 -39.113 1.00 57.88 331 GLY A C 1
ATOM 2746 O O . GLY A 1 331 ? 12.607 17.274 -37.967 1.00 57.88 331 GLY A O 1
ATOM 2747 N N . PRO A 1 332 ? 10.820 17.510 -39.320 1.00 59.59 332 PRO A N 1
ATOM 2748 C CA . PRO A 1 332 ? 9.842 17.566 -38.230 1.00 59.59 332 PRO A CA 1
ATOM 2749 C C . PRO A 1 332 ? 9.690 16.202 -37.533 1.00 59.59 332 PRO A C 1
ATOM 2751 O O . PRO A 1 332 ? 9.591 15.155 -38.173 1.00 59.59 332 PRO A O 1
ATOM 2754 N N . ALA A 1 333 ? 9.710 16.202 -36.198 1.00 62.28 333 ALA A N 1
ATOM 2755 C CA . ALA A 1 333 ? 9.472 15.003 -35.391 1.00 62.28 333 ALA A CA 1
ATOM 2756 C C . ALA A 1 333 ? 7.958 14.745 -35.237 1.00 62.28 333 ALA A C 1
ATOM 2758 O O . ALA A 1 333 ? 7.207 15.715 -35.123 1.00 62.28 333 ALA A O 1
ATOM 2759 N N . PRO A 1 334 ? 7.509 13.475 -35.193 1.00 71.88 334 PRO A N 1
ATOM 2760 C CA . PRO A 1 334 ? 6.110 13.131 -34.946 1.00 71.88 334 PRO A CA 1
ATOM 2761 C C . PRO A 1 334 ? 5.680 13.563 -33.539 1.00 71.88 334 PRO A C 1
ATOM 2763 O O . PRO A 1 334 ? 6.511 13.757 -32.644 1.00 71.88 334 PRO A O 1
ATOM 2766 N N . GLU A 1 335 ? 4.373 13.708 -33.339 1.00 76.75 335 GLU A N 1
ATOM 2767 C CA . GLU A 1 335 ? 3.820 14.142 -32.060 1.00 76.75 335 GLU A CA 1
ATOM 2768 C C . GLU A 1 335 ? 4.070 13.128 -30.927 1.00 76.75 335 GLU A C 1
ATOM 2770 O O . GLU A 1 335 ? 4.165 11.908 -31.116 1.00 76.75 335 GLU A O 1
ATOM 2775 N N . ASN A 1 336 ? 4.165 13.644 -29.698 1.00 81.19 336 ASN A N 1
ATOM 2776 C CA . ASN A 1 336 ? 4.257 12.808 -28.504 1.00 81.19 336 ASN A CA 1
ATOM 2777 C C . ASN A 1 336 ? 2.865 12.269 -28.131 1.00 81.19 336 ASN A C 1
ATOM 2779 O O . ASN A 1 336 ? 2.204 12.807 -27.242 1.00 81.19 336 ASN A O 1
ATOM 2783 N N . LEU A 1 337 ? 2.453 11.193 -28.804 1.00 77.81 337 LEU A N 1
ATOM 2784 C CA . LEU A 1 337 ? 1.208 10.458 -28.559 1.00 77.81 337 LEU A CA 1
ATOM 2785 C C . LEU A 1 337 ? 1.120 9.848 -27.150 1.00 77.81 337 LEU A C 1
ATOM 2787 O O . LEU A 1 337 ? 0.021 9.689 -26.625 1.00 77.81 337 LEU A O 1
ATOM 2791 N N . LEU A 1 338 ? 2.252 9.523 -26.511 1.00 75.12 338 LEU A N 1
ATOM 2792 C CA . LEU A 1 338 ? 2.239 8.966 -25.154 1.00 75.12 338 LEU A CA 1
ATOM 2793 C C . LEU A 1 338 ? 1.916 10.024 -24.101 1.00 75.12 338 LEU A C 1
ATOM 2795 O O . LEU A 1 338 ? 1.301 9.698 -23.092 1.00 75.12 338 LEU A O 1
ATOM 2799 N N . ALA A 1 339 ? 2.352 11.273 -24.289 1.00 76.50 339 ALA A N 1
ATOM 2800 C CA . ALA A 1 339 ? 2.111 12.387 -23.368 1.00 76.50 339 ALA A CA 1
ATOM 2801 C C . ALA A 1 339 ? 2.384 12.052 -21.879 1.00 76.50 339 ALA A C 1
ATOM 2803 O O . ALA A 1 339 ? 1.702 12.551 -20.980 1.00 76.50 339 ALA A O 1
ATOM 2804 N N . ARG A 1 340 ? 3.419 11.233 -21.613 1.00 73.69 340 ARG A N 1
ATOM 2805 C CA . ARG A 1 340 ? 3.815 10.702 -20.285 1.00 73.69 340 ARG A CA 1
ATOM 2806 C C . ARG A 1 340 ? 2.839 9.693 -19.662 1.00 73.69 340 ARG A C 1
ATOM 2808 O O . ARG A 1 340 ? 2.933 9.407 -18.467 1.00 73.69 340 ARG A O 1
ATOM 2815 N N . ASP A 1 341 ? 1.927 9.135 -20.449 1.00 74.31 341 ASP A N 1
ATOM 2816 C CA . ASP A 1 341 ? 1.089 8.000 -20.076 1.00 74.31 341 ASP A CA 1
ATOM 2817 C C . ASP A 1 341 ? 1.724 6.677 -20.532 1.00 74.31 341 ASP A C 1
ATOM 2819 O O . ASP A 1 341 ? 1.388 6.118 -21.578 1.00 74.31 341 ASP A O 1
ATOM 2823 N N . PHE A 1 342 ? 2.636 6.172 -19.698 1.00 70.38 342 PHE A N 1
ATOM 2824 C CA . PHE A 1 342 ? 3.300 4.870 -19.854 1.00 70.38 342 PHE A CA 1
ATOM 2825 C C . PHE A 1 342 ? 2.437 3.694 -19.374 1.00 70.38 342 PHE A C 1
ATOM 2827 O O . PHE A 1 342 ? 2.975 2.670 -18.968 1.00 70.38 342 PHE A O 1
ATOM 2834 N N . SER A 1 343 ? 1.112 3.865 -19.319 1.00 61.78 343 SER A N 1
ATOM 2835 C CA . SER A 1 343 ? 0.180 2.781 -19.020 1.00 61.78 343 SER A CA 1
ATOM 2836 C C . SER A 1 343 ? -0.569 2.365 -20.278 1.00 61.78 343 SER A C 1
ATOM 2838 O O . SER A 1 343 ? -1.000 3.207 -21.072 1.00 61.78 343 SER A O 1
ATOM 2840 N N . SER A 1 344 ? -0.716 1.060 -20.448 1.00 64.94 344 SER A N 1
ATOM 2841 C CA . SER A 1 344 ? -1.485 0.447 -21.524 1.00 64.94 344 SER A CA 1
ATOM 2842 C C . SER A 1 344 ? -2.527 -0.498 -20.938 1.00 64.94 344 SER A C 1
ATOM 2844 O O . SER A 1 344 ? -2.398 -0.921 -19.788 1.00 64.94 344 SER A O 1
ATOM 2846 N N . CYS A 1 345 ? -3.593 -0.751 -21.695 1.00 58.12 345 CYS A N 1
ATOM 2847 C CA . CYS A 1 345 ? -4.688 -1.612 -21.297 1.00 58.12 345 CYS A CA 1
ATOM 2848 C C . CYS A 1 345 ? -4.670 -3.016 -21.884 1.00 58.12 345 CYS A C 1
ATOM 2850 O O . CYS A 1 345 ? -5.356 -3.890 -21.356 1.00 58.12 345 CYS A O 1
ATOM 2852 N N . ARG A 1 346 ? -3.874 -3.226 -22.929 1.00 64.19 346 ARG A N 1
ATOM 2853 C CA . ARG A 1 346 ? -3.674 -4.512 -23.591 1.00 64.19 346 ARG A CA 1
ATOM 2854 C C . ARG A 1 346 ? -2.174 -4.716 -23.804 1.00 64.19 346 ARG A C 1
ATOM 2856 O O . ARG A 1 346 ? -1.479 -3.731 -24.032 1.00 64.19 346 ARG A O 1
ATOM 2863 N N . PRO A 1 347 ? -1.661 -5.952 -23.755 1.00 75.00 347 PRO A N 1
ATOM 2864 C CA . PRO A 1 347 ? -0.315 -6.226 -24.250 1.00 75.00 347 PRO A CA 1
ATOM 2865 C C . PRO A 1 347 ? -0.128 -5.649 -25.661 1.00 75.00 347 PRO A C 1
ATOM 2867 O O . PRO A 1 347 ? -1.094 -5.576 -26.423 1.00 75.00 347 PRO A O 1
ATOM 2870 N N . ASN A 1 348 ? 1.093 -5.236 -26.001 1.00 83.62 348 ASN A N 1
ATOM 2871 C CA . ASN A 1 348 ? 1.450 -4.765 -27.348 1.00 83.62 348 ASN A CA 1
ATOM 2872 C C . ASN A 1 348 ? 0.659 -3.546 -27.872 1.00 83.62 348 ASN A C 1
ATOM 2874 O O . ASN A 1 348 ? 0.573 -3.322 -29.075 1.00 83.62 348 ASN A O 1
ATOM 2878 N N . GLU A 1 349 ? 0.102 -2.708 -26.994 1.00 81.81 349 GLU A N 1
ATOM 2879 C CA . GLU A 1 349 ? -0.530 -1.442 -27.407 1.00 81.81 349 GLU A CA 1
ATOM 2880 C C . GLU A 1 349 ? 0.484 -0.289 -27.454 1.00 81.81 349 GLU A C 1
ATOM 2882 O O . GLU A 1 349 ? 0.369 0.632 -28.262 1.00 81.81 349 GLU A O 1
ATOM 2887 N N . LYS A 1 350 ? 1.465 -0.302 -26.542 1.00 87.12 350 LYS A N 1
ATOM 2888 C CA . LYS A 1 350 ? 2.460 0.763 -26.382 1.00 87.12 350 LYS A CA 1
ATOM 2889 C C . LYS A 1 350 ? 3.814 0.176 -26.021 1.00 87.12 350 LYS A C 1
ATOM 2891 O O . LYS A 1 350 ? 3.962 -0.462 -24.980 1.00 87.12 350 LYS A O 1
ATOM 2896 N N . TRP A 1 351 ? 4.806 0.491 -26.834 1.00 90.81 351 TRP A N 1
ATOM 2897 C CA . TRP A 1 351 ? 6.183 0.067 -26.663 1.00 90.81 351 TRP A CA 1
ATOM 2898 C C . TRP A 1 351 ? 7.105 1.260 -26.450 1.00 90.81 351 TRP A C 1
ATOM 2900 O O . TRP A 1 351 ? 6.926 2.320 -27.049 1.00 90.81 351 TRP A O 1
ATOM 2910 N N . LEU A 1 352 ? 8.110 1.082 -25.599 1.00 89.00 352 LEU A N 1
ATOM 2911 C CA . LEU A 1 352 ? 9.160 2.064 -25.346 1.00 89.00 352 LEU A CA 1
ATOM 2912 C C . LEU A 1 352 ? 10.502 1.512 -25.799 1.00 89.00 352 LEU A C 1
ATOM 2914 O O . LEU A 1 352 ? 10.826 0.369 -25.490 1.00 89.00 352 LEU A O 1
ATOM 2918 N N . THR A 1 353 ? 11.302 2.353 -26.444 1.00 89.06 353 THR A N 1
ATOM 2919 C CA . THR A 1 353 ? 12.684 2.027 -26.802 1.00 89.06 353 THR A CA 1
ATOM 2920 C C . THR A 1 353 ? 13.606 3.211 -26.558 1.00 89.06 353 THR A C 1
ATOM 2922 O O . THR A 1 353 ? 13.216 4.376 -26.682 1.00 89.06 353 THR A O 1
ATOM 2925 N N . ASP A 1 354 ? 14.850 2.909 -26.204 1.00 87.62 354 ASP A N 1
ATOM 2926 C CA . ASP A 1 354 ? 15.944 3.868 -26.097 1.00 87.62 354 ASP A CA 1
ATOM 2927 C C . ASP A 1 354 ? 17.293 3.126 -26.106 1.00 87.62 354 ASP A C 1
ATOM 2929 O O . ASP A 1 354 ? 17.328 1.906 -25.982 1.00 87.62 354 ASP A O 1
ATOM 2933 N N . ILE A 1 355 ? 18.413 3.836 -26.245 1.00 88.12 355 ILE A N 1
ATOM 2934 C CA . ILE A 1 355 ? 19.755 3.235 -26.224 1.00 88.12 355 ILE A CA 1
ATOM 2935 C C . ILE A 1 355 ? 20.492 3.669 -24.963 1.00 88.12 355 ILE A C 1
ATOM 2937 O O . ILE A 1 355 ? 20.503 4.844 -24.593 1.00 88.12 355 ILE A O 1
ATOM 2941 N N . THR A 1 356 ? 21.186 2.734 -24.314 1.00 87.75 356 THR A N 1
ATOM 2942 C CA . THR A 1 356 ? 22.039 3.056 -23.168 1.00 87.75 356 THR A CA 1
ATOM 2943 C C . THR A 1 356 ? 23.472 2.554 -23.337 1.00 87.75 356 THR A C 1
ATOM 2945 O O . THR A 1 356 ? 23.702 1.451 -23.819 1.00 87.75 356 THR A O 1
ATOM 2948 N N . GLU A 1 357 ? 24.444 3.371 -22.912 1.00 89.25 357 GLU A N 1
ATOM 2949 C CA . GLU A 1 357 ? 25.884 3.059 -22.963 1.00 89.25 357 GLU A CA 1
ATOM 2950 C C . GLU A 1 357 ? 26.394 2.499 -21.622 1.00 89.25 357 GLU A C 1
ATOM 2952 O O . GLU A 1 357 ? 26.106 3.057 -20.553 1.00 89.25 357 GLU A O 1
ATOM 2957 N N . PHE A 1 358 ? 27.208 1.447 -21.686 1.00 87.62 358 PHE A N 1
ATOM 2958 C CA . PHE A 1 358 ? 28.029 0.903 -20.607 1.00 87.62 358 PHE A CA 1
ATOM 2959 C C . PHE A 1 358 ? 29.512 1.127 -20.929 1.00 87.62 358 PHE A C 1
ATOM 2961 O O . PHE A 1 358 ? 30.013 0.665 -21.953 1.00 87.62 358 PHE A O 1
ATOM 2968 N N . GLN A 1 359 ? 30.220 1.840 -20.051 1.00 86.31 359 GLN A N 1
ATOM 2969 C CA . GLN A 1 359 ? 31.636 2.165 -20.233 1.00 86.31 359 GLN A CA 1
ATOM 2970 C C . GLN A 1 359 ? 32.519 1.190 -19.445 1.00 86.31 359 GLN A C 1
ATOM 2972 O O . GLN A 1 359 ? 32.594 1.274 -18.219 1.00 86.31 359 GLN A O 1
ATOM 2977 N N . LEU A 1 360 ? 33.197 0.283 -20.143 1.00 85.56 360 LEU A N 1
ATOM 2978 C CA . LEU A 1 360 ? 34.129 -0.689 -19.569 1.00 85.56 360 LEU A CA 1
ATOM 2979 C C . LEU A 1 360 ? 35.580 -0.242 -19.820 1.00 85.56 360 LEU A C 1
ATOM 2981 O O . LEU A 1 360 ? 35.835 0.506 -20.766 1.00 85.56 360 LEU A O 1
ATOM 2985 N N . PRO A 1 361 ? 36.561 -0.733 -19.040 1.00 83.25 361 PRO A N 1
ATOM 2986 C CA . PRO A 1 361 ? 37.979 -0.520 -19.345 1.00 83.25 361 PRO A CA 1
ATOM 2987 C C . PRO A 1 361 ? 38.387 -1.054 -20.728 1.00 83.25 361 PRO A C 1
ATOM 2989 O O . PRO A 1 361 ? 39.258 -0.482 -21.370 1.00 83.25 361 PRO A O 1
ATOM 2992 N N . ALA A 1 362 ? 37.732 -2.124 -21.194 1.00 81.12 362 ALA A N 1
ATOM 2993 C CA . ALA A 1 362 ? 37.979 -2.752 -22.493 1.00 81.12 362 ALA A CA 1
ATOM 2994 C C . ALA A 1 362 ? 37.288 -2.050 -23.682 1.00 81.12 362 ALA A C 1
ATOM 2996 O O . ALA A 1 362 ? 37.529 -2.422 -24.826 1.00 81.12 362 ALA A O 1
ATOM 2997 N N . GLY A 1 363 ? 36.406 -1.074 -23.440 1.00 86.25 363 GLY A N 1
ATOM 2998 C CA . GLY A 1 363 ? 35.630 -0.408 -24.490 1.00 86.25 363 GLY A CA 1
ATOM 2999 C C . GLY A 1 363 ? 34.192 -0.098 -24.077 1.00 86.25 363 GLY A C 1
ATOM 3000 O O . GLY A 1 363 ? 33.828 -0.167 -22.904 1.00 86.25 363 GLY A O 1
ATOM 3001 N N . LYS A 1 364 ? 33.355 0.273 -25.046 1.00 88.56 364 LYS A N 1
ATOM 3002 C CA . LYS A 1 364 ? 31.951 0.640 -24.814 1.00 88.56 364 LYS A CA 1
ATOM 3003 C C . LYS A 1 364 ? 31.011 -0.447 -25.326 1.00 88.56 364 LYS A C 1
ATOM 3005 O O . LYS A 1 364 ? 31.255 -1.021 -26.382 1.00 88.56 364 LYS A O 1
ATOM 3010 N N . VAL A 1 365 ? 29.937 -0.697 -24.583 1.00 91.25 365 VAL A N 1
ATOM 3011 C CA . VAL A 1 365 ? 28.845 -1.602 -24.973 1.00 91.25 365 VAL A CA 1
ATOM 3012 C C . VAL A 1 365 ? 27.530 -0.835 -24.933 1.00 91.25 365 VAL A C 1
ATOM 3014 O O . VAL A 1 365 ? 27.284 -0.062 -24.007 1.00 91.25 365 VAL A O 1
ATOM 3017 N N . TYR A 1 366 ? 26.690 -1.050 -25.935 1.00 90.12 366 TYR A N 1
ATOM 3018 C CA . TYR A 1 366 ? 25.400 -0.404 -26.123 1.00 90.12 366 TYR A CA 1
ATOM 3019 C C . TYR A 1 366 ? 24.286 -1.446 -26.037 1.00 90.12 366 TYR A C 1
ATOM 3021 O O . TYR A 1 366 ? 24.432 -2.551 -26.552 1.00 90.12 366 TYR A O 1
ATOM 3029 N N . LEU A 1 367 ? 23.190 -1.085 -25.374 1.00 91.38 367 LEU A N 1
ATOM 3030 C CA . LEU A 1 367 ? 21.984 -1.903 -25.230 1.00 91.38 367 LEU A CA 1
ATOM 3031 C C . LEU A 1 367 ? 20.785 -1.125 -25.769 1.00 91.38 367 LEU A C 1
ATOM 3033 O O . LEU A 1 367 ? 20.584 0.022 -25.356 1.00 91.38 367 LEU A O 1
ATOM 3037 N N . SER A 1 368 ? 19.984 -1.778 -26.610 1.00 91.44 368 SER A N 1
ATOM 3038 C CA . SER A 1 368 ? 18.699 -1.278 -27.100 1.00 91.44 368 SER A CA 1
ATOM 3039 C C . SER A 1 368 ? 17.596 -2.296 -26.779 1.00 91.44 368 SER A C 1
ATOM 3041 O O . SER A 1 368 ? 17.629 -3.385 -27.340 1.00 91.44 368 SER A O 1
ATOM 3043 N N . PRO A 1 369 ? 16.645 -2.000 -25.874 1.00 91.25 369 PRO A N 1
ATOM 3044 C CA . PRO A 1 369 ? 15.503 -2.868 -25.583 1.00 91.25 369 PRO A CA 1
ATOM 3045 C C . PRO A 1 369 ? 14.172 -2.307 -26.119 1.00 91.25 369 PRO A C 1
ATOM 3047 O O . PRO A 1 369 ? 13.989 -1.089 -26.163 1.00 91.25 369 PRO A O 1
ATOM 3050 N N . VAL A 1 370 ? 13.207 -3.190 -26.392 1.00 90.44 370 VAL A N 1
ATOM 3051 C CA . VAL A 1 370 ? 11.772 -2.855 -26.468 1.00 90.44 370 VAL A CA 1
ATOM 3052 C C . VAL A 1 370 ? 11.103 -3.234 -25.159 1.00 90.44 370 VAL A C 1
ATOM 3054 O O . VAL A 1 370 ? 11.224 -4.366 -24.700 1.00 90.44 370 VAL A O 1
ATOM 3057 N N . ILE A 1 371 ? 10.372 -2.302 -24.555 1.00 86.00 371 ILE A N 1
ATOM 3058 C CA . ILE A 1 371 ? 9.656 -2.526 -23.295 1.00 86.00 371 ILE A CA 1
ATOM 3059 C C . ILE A 1 371 ? 8.160 -2.308 -23.512 1.00 86.00 371 ILE A C 1
ATOM 3061 O O . ILE A 1 371 ? 7.756 -1.228 -23.948 1.00 86.00 371 ILE A O 1
ATOM 3065 N N . ASP A 1 372 ? 7.339 -3.288 -23.138 1.00 85.25 372 ASP A N 1
ATOM 3066 C CA . ASP A 1 372 ? 5.879 -3.167 -23.161 1.00 85.25 372 ASP A CA 1
ATOM 3067 C C . ASP A 1 372 ? 5.376 -2.350 -21.956 1.00 85.25 372 ASP A C 1
ATOM 3069 O O . ASP A 1 372 ? 5.700 -2.627 -20.799 1.00 85.25 372 ASP A O 1
ATOM 3073 N N . CYS A 1 373 ? 4.568 -1.316 -22.204 1.00 79.62 373 CYS A N 1
ATOM 3074 C CA . CYS A 1 373 ? 3.935 -0.507 -21.159 1.00 79.62 373 CYS A CA 1
ATOM 3075 C C . CYS A 1 373 ? 2.798 -1.218 -20.403 1.00 79.62 373 CYS A C 1
ATOM 3077 O O . CYS A 1 373 ? 2.303 -0.655 -19.420 1.00 79.62 373 CYS A O 1
ATOM 3079 N N . PHE A 1 374 ? 2.343 -2.395 -20.843 1.00 70.00 374 PHE A N 1
ATOM 3080 C CA . PHE A 1 374 ? 1.310 -3.165 -20.150 1.00 70.00 374 PHE A CA 1
ATOM 3081 C C . PHE A 1 374 ? 1.816 -3.718 -18.810 1.00 70.00 374 PHE A C 1
ATOM 3083 O O . PHE A 1 374 ? 1.247 -3.418 -17.758 1.00 70.00 374 PHE A O 1
ATOM 3090 N N . ASP A 1 375 ? 2.916 -4.472 -18.823 1.00 64.62 375 ASP A N 1
ATOM 3091 C CA . ASP A 1 375 ? 3.504 -5.094 -17.633 1.00 64.62 375 ASP A CA 1
ATOM 3092 C C . ASP A 1 375 ? 4.975 -4.720 -17.375 1.00 64.62 375 ASP A C 1
ATOM 3094 O O . ASP A 1 375 ? 5.527 -5.043 -16.322 1.00 64.62 375 ASP A O 1
ATOM 3098 N N . GLY A 1 376 ? 5.608 -3.956 -18.267 1.00 71.44 376 GLY A N 1
ATOM 3099 C CA . GLY A 1 376 ? 7.022 -3.604 -18.157 1.00 71.44 376 GLY A CA 1
ATOM 3100 C C . GLY A 1 376 ? 7.970 -4.739 -18.544 1.00 71.44 376 GLY A C 1
ATOM 3101 O O . GLY A 1 376 ? 9.150 -4.651 -18.188 1.00 71.44 376 GLY A O 1
ATOM 3102 N N . GLN A 1 377 ? 7.466 -5.779 -19.220 1.00 78.44 377 GLN A N 1
ATOM 3103 C CA . GLN A 1 377 ? 8.269 -6.843 -19.814 1.00 78.44 377 GLN A CA 1
ATOM 3104 C C . GLN A 1 377 ? 9.168 -6.290 -20.925 1.00 78.44 377 GLN A C 1
ATOM 3106 O O . GLN A 1 377 ? 8.787 -5.364 -21.648 1.00 78.44 377 GLN A O 1
ATOM 3111 N N . VAL A 1 378 ? 10.369 -6.857 -21.049 1.00 85.25 378 VAL A N 1
ATOM 3112 C CA . VAL A 1 378 ? 11.251 -6.601 -22.189 1.00 85.25 378 VAL A CA 1
ATOM 3113 C C . VAL A 1 378 ? 10.825 -7.548 -23.310 1.00 85.25 378 VAL A C 1
ATOM 3115 O O . VAL A 1 378 ? 10.925 -8.756 -23.150 1.00 85.25 378 VAL A O 1
ATOM 3118 N N . VAL A 1 379 ? 10.295 -7.007 -24.405 1.00 86.38 379 VAL A N 1
ATOM 3119 C CA . VAL A 1 379 ? 9.789 -7.800 -25.541 1.00 86.38 379 VAL A CA 1
ATOM 3120 C C . VAL A 1 379 ? 10.952 -8.371 -26.352 1.00 86.38 379 VAL A C 1
ATOM 3122 O O . VAL A 1 379 ? 10.955 -9.548 -26.686 1.00 86.38 379 VAL A O 1
ATOM 3125 N N . SER A 1 380 ? 11.960 -7.542 -26.619 1.00 90.88 380 SER A N 1
ATOM 3126 C CA . SER A 1 380 ? 13.209 -7.921 -27.283 1.00 90.88 380 SER A CA 1
ATOM 3127 C C . SER A 1 380 ? 14.342 -6.991 -26.842 1.00 90.88 380 SER A C 1
ATOM 3129 O O . SER A 1 380 ? 14.104 -5.903 -26.294 1.00 90.88 380 SER A O 1
ATOM 3131 N N . TRP A 1 381 ? 15.591 -7.397 -27.064 1.00 93.12 381 TRP A N 1
ATOM 3132 C CA . TRP A 1 381 ? 16.751 -6.545 -26.827 1.00 93.12 381 TRP A CA 1
ATOM 3133 C C . TRP A 1 381 ? 17.926 -6.934 -27.715 1.00 93.12 381 TRP A C 1
ATOM 3135 O O . TRP A 1 381 ? 18.187 -8.105 -27.943 1.00 93.12 381 TRP A O 1
ATOM 3145 N N . SER A 1 382 ? 18.712 -5.943 -28.123 1.00 91.69 382 SER A N 1
ATOM 3146 C CA . SER A 1 382 ? 19.971 -6.154 -28.831 1.00 91.69 382 SER A CA 1
ATOM 3147 C C . SER A 1 382 ? 21.127 -5.501 -28.079 1.00 91.69 382 SER A C 1
ATOM 3149 O O . SER A 1 382 ? 20.983 -4.463 -27.415 1.00 91.69 382 SER A O 1
ATOM 3151 N N . ILE A 1 383 ? 22.301 -6.127 -28.161 1.00 92.44 383 ILE A N 1
ATOM 3152 C CA . ILE A 1 383 ? 23.524 -5.665 -27.505 1.00 92.44 383 ILE A CA 1
ATOM 3153 C C . ILE A 1 383 ? 24.640 -5.594 -28.547 1.00 92.44 383 ILE A C 1
ATOM 3155 O O . ILE A 1 383 ? 24.883 -6.553 -29.272 1.00 92.44 383 ILE A O 1
ATOM 3159 N N . GLY A 1 384 ? 25.353 -4.470 -28.600 1.00 88.25 384 GLY A N 1
ATOM 3160 C CA . GLY A 1 384 ? 26.437 -4.258 -29.558 1.00 88.25 384 GLY A CA 1
ATOM 3161 C C . GLY A 1 384 ? 27.568 -3.403 -29.002 1.00 88.25 384 GLY A C 1
ATOM 3162 O O . GLY A 1 384 ? 27.473 -2.815 -27.927 1.00 88.25 384 GLY A O 1
ATOM 3163 N N . THR A 1 385 ? 28.672 -3.315 -29.738 1.00 87.31 385 THR A N 1
ATOM 3164 C CA . THR A 1 385 ? 29.844 -2.497 -29.364 1.00 87.31 385 THR A CA 1
ATOM 3165 C C . THR A 1 385 ? 29.800 -1.086 -29.953 1.00 87.31 385 THR A C 1
ATOM 3167 O O . THR A 1 385 ? 30.608 -0.230 -29.590 1.00 87.31 385 THR A O 1
ATOM 3170 N N . ARG A 1 386 ? 28.834 -0.812 -30.839 1.00 81.31 386 ARG A N 1
ATOM 3171 C CA . ARG A 1 386 ? 28.613 0.492 -31.474 1.00 81.31 386 ARG A CA 1
ATOM 3172 C C . ARG A 1 386 ? 27.117 0.835 -31.450 1.00 81.31 386 ARG A C 1
ATOM 3174 O O . ARG A 1 386 ? 26.302 -0.074 -31.573 1.00 81.31 386 ARG A O 1
ATOM 3181 N N . PRO A 1 387 ? 26.743 2.118 -31.301 1.00 80.56 387 PRO A N 1
ATOM 3182 C CA . PRO A 1 387 ? 25.363 2.553 -31.443 1.00 80.56 387 PRO A CA 1
ATOM 3183 C C . PRO A 1 387 ? 25.098 2.792 -32.933 1.00 80.56 387 PRO A C 1
ATOM 3185 O O . PRO A 1 387 ? 25.242 3.911 -33.421 1.00 80.56 387 PRO A O 1
ATOM 3188 N N . ASP A 1 388 ? 24.816 1.733 -33.685 1.00 82.19 388 ASP A N 1
ATOM 3189 C CA . ASP A 1 388 ? 24.514 1.814 -35.115 1.00 82.19 388 ASP A CA 1
ATOM 3190 C C . ASP A 1 388 ? 23.036 1.518 -35.406 1.00 82.19 388 ASP A C 1
ATOM 3192 O O . ASP A 1 388 ? 22.248 1.188 -34.519 1.00 82.19 388 ASP A O 1
ATOM 3196 N N . ALA A 1 389 ? 22.630 1.723 -36.661 1.00 81.38 389 ALA A N 1
ATOM 3197 C CA . ALA A 1 389 ? 21.268 1.421 -37.090 1.00 81.38 389 ALA A CA 1
ATOM 3198 C C . ALA A 1 389 ? 20.970 -0.083 -37.006 1.00 81.38 389 ALA A C 1
ATOM 3200 O O . ALA A 1 389 ? 19.852 -0.454 -36.667 1.00 81.38 389 ALA A O 1
ATOM 3201 N N . THR A 1 390 ? 21.965 -0.935 -37.273 1.00 85.88 390 THR A N 1
ATOM 3202 C CA . THR A 1 390 ? 21.844 -2.397 -37.214 1.00 85.88 390 THR A CA 1
ATOM 3203 C C . THR A 1 390 ? 21.362 -2.853 -35.844 1.00 85.88 390 THR A C 1
ATOM 3205 O O . THR A 1 390 ? 20.375 -3.573 -35.775 1.00 85.88 390 THR A O 1
ATOM 3208 N N . LEU A 1 391 ? 21.965 -2.346 -34.764 1.00 88.06 391 LEU A N 1
ATOM 3209 C CA . LEU A 1 391 ? 21.567 -2.641 -33.389 1.00 88.06 391 LEU A CA 1
ATOM 3210 C C . LEU A 1 391 ? 20.066 -2.409 -33.163 1.00 88.06 391 LEU A C 1
ATOM 3212 O O . LEU A 1 391 ? 19.367 -3.281 -32.652 1.00 88.06 391 LEU A O 1
ATOM 3216 N N . VAL A 1 392 ? 19.568 -1.232 -33.540 1.00 87.19 392 VAL A N 1
ATOM 3217 C CA . VAL A 1 392 ? 18.173 -0.845 -33.291 1.00 87.19 392 VAL A CA 1
ATOM 3218 C C . VAL A 1 392 ? 17.215 -1.606 -34.211 1.00 87.19 392 VAL A C 1
ATOM 3220 O O . VAL A 1 392 ? 16.139 -2.004 -33.775 1.00 87.19 392 VAL A O 1
ATOM 3223 N N . ASN A 1 393 ? 17.612 -1.848 -35.462 1.00 90.06 393 ASN A N 1
ATOM 3224 C CA . ASN A 1 393 ? 16.805 -2.595 -36.423 1.00 90.06 393 ASN A CA 1
ATOM 3225 C C . ASN A 1 393 ? 16.633 -4.055 -36.008 1.00 90.06 393 ASN A C 1
ATOM 3227 O O . ASN A 1 393 ? 15.510 -4.532 -36.010 1.00 90.06 393 ASN A O 1
ATOM 3231 N N . THR A 1 394 ? 17.716 -4.737 -35.619 1.00 89.44 394 THR A N 1
ATOM 3232 C CA . THR A 1 394 ? 17.663 -6.143 -35.189 1.00 89.44 394 THR A CA 1
ATOM 3233 C C . THR A 1 394 ? 16.725 -6.313 -34.001 1.00 89.44 394 THR A C 1
ATOM 3235 O O . THR A 1 394 ? 15.875 -7.192 -34.014 1.00 89.44 394 THR A O 1
ATOM 3238 N N . MET A 1 395 ? 16.809 -5.410 -33.019 1.00 92.31 395 MET A N 1
ATOM 3239 C CA . MET A 1 395 ? 15.894 -5.419 -31.877 1.00 92.31 395 MET A CA 1
ATOM 3240 C C . MET A 1 395 ? 14.430 -5.226 -32.309 1.00 92.31 395 MET A C 1
ATOM 3242 O O . MET A 1 395 ? 13.545 -5.874 -31.750 1.00 92.31 395 MET A O 1
ATOM 3246 N N . LEU A 1 396 ? 14.157 -4.344 -33.281 1.00 90.88 396 LEU A N 1
ATOM 3247 C CA . LEU A 1 396 ? 12.792 -4.111 -33.754 1.00 90.88 396 LEU A CA 1
ATOM 3248 C C . LEU A 1 396 ? 12.266 -5.319 -34.526 1.00 90.88 396 LEU A C 1
ATOM 3250 O O . LEU A 1 396 ? 11.125 -5.700 -34.307 1.00 90.88 396 LEU A O 1
ATOM 3254 N N . ASP A 1 397 ? 13.084 -5.918 -35.385 1.00 90.88 397 ASP A N 1
ATOM 3255 C CA . ASP A 1 397 ? 12.712 -7.102 -36.160 1.00 90.88 397 ASP A CA 1
ATOM 3256 C C . ASP A 1 397 ? 12.361 -8.270 -35.227 1.00 90.88 397 ASP A C 1
ATOM 3258 O O . ASP A 1 397 ? 11.273 -8.829 -35.328 1.00 90.88 397 ASP A O 1
ATOM 3262 N N . GLU A 1 398 ? 13.202 -8.538 -34.223 1.00 90.31 398 GLU A N 1
ATOM 3263 C CA . GLU A 1 398 ? 12.921 -9.550 -33.197 1.00 90.31 398 GLU A CA 1
ATOM 3264 C C . GLU A 1 398 ? 11.644 -9.241 -32.401 1.00 90.31 398 GLU A C 1
ATOM 3266 O O . GLU A 1 398 ? 10.913 -10.155 -32.031 1.00 90.31 398 GLU A O 1
ATOM 3271 N N . ALA A 1 399 ? 11.341 -7.963 -32.133 1.00 89.06 399 ALA A N 1
ATOM 3272 C CA . ALA A 1 399 ? 10.086 -7.589 -31.477 1.00 89.06 399 ALA A CA 1
ATOM 3273 C C . ALA A 1 399 ? 8.874 -7.846 -32.380 1.00 89.06 399 ALA A C 1
ATOM 3275 O O . ALA A 1 399 ? 7.840 -8.311 -31.899 1.00 89.06 399 ALA A O 1
ATOM 3276 N N . LEU A 1 400 ? 8.986 -7.527 -33.671 1.00 88.62 400 LEU A N 1
ATOM 3277 C CA . LEU A 1 400 ? 7.922 -7.720 -34.654 1.00 88.62 400 LEU A CA 1
ATOM 3278 C C . LEU A 1 400 ? 7.575 -9.203 -34.821 1.00 88.62 400 LEU A C 1
ATOM 3280 O O . LEU A 1 400 ? 6.393 -9.521 -34.913 1.00 88.62 400 LEU A O 1
ATOM 3284 N N . ASP A 1 401 ? 8.562 -10.097 -34.751 1.00 87.88 401 ASP A N 1
ATOM 3285 C CA . ASP A 1 401 ? 8.348 -11.551 -34.800 1.00 87.88 401 ASP A CA 1
ATOM 3286 C C . ASP A 1 401 ? 7.504 -12.080 -33.622 1.00 87.88 401 ASP A C 1
ATOM 3288 O O . ASP A 1 401 ? 6.933 -13.168 -33.698 1.00 87.88 401 ASP A O 1
ATOM 3292 N N . THR A 1 402 ? 7.390 -11.314 -32.529 1.00 83.00 402 THR A N 1
ATOM 3293 C CA . THR A 1 402 ? 6.545 -11.673 -31.374 1.00 83.00 402 THR A CA 1
ATOM 3294 C C . THR A 1 402 ? 5.098 -11.178 -31.474 1.00 83.00 402 THR A C 1
ATOM 3296 O O . THR A 1 402 ? 4.276 -11.525 -30.620 1.00 83.00 402 THR A O 1
ATOM 3299 N N . LEU A 1 403 ? 4.769 -10.353 -32.476 1.00 83.50 403 LEU A N 1
ATOM 3300 C CA . LEU A 1 403 ? 3.433 -9.780 -32.653 1.00 83.50 403 LEU A CA 1
ATOM 3301 C C . LEU A 1 403 ? 2.501 -10.709 -33.431 1.00 83.50 403 LEU A C 1
ATOM 3303 O O . LEU A 1 403 ? 2.901 -11.384 -34.374 1.00 83.50 403 LEU A O 1
ATOM 3307 N N . ASN A 1 404 ? 1.214 -10.664 -33.088 1.00 79.19 404 ASN A N 1
ATOM 3308 C CA . ASN A 1 404 ? 0.174 -11.254 -33.927 1.00 79.19 404 ASN A CA 1
ATOM 3309 C C . ASN A 1 404 ? -0.164 -10.314 -35.098 1.00 79.19 404 ASN A C 1
ATOM 3311 O O . ASN A 1 404 ? 0.005 -9.100 -34.989 1.00 79.19 404 ASN A O 1
ATOM 3315 N N . GLU A 1 405 ? -0.759 -10.839 -36.175 1.00 74.19 405 GLU A N 1
ATOM 3316 C CA . GLU A 1 405 ? -1.106 -10.074 -37.394 1.00 74.19 405 GLU A CA 1
ATOM 3317 C C . GLU A 1 405 ? -1.985 -8.826 -37.153 1.00 74.19 405 GLU A C 1
ATOM 3319 O O . GLU A 1 405 ? -2.040 -7.914 -37.981 1.00 74.19 405 GLU A O 1
ATOM 3324 N N . HIS A 1 406 ? -2.702 -8.772 -36.027 1.00 75.19 406 HIS A N 1
ATOM 3325 C CA . HIS A 1 406 ? -3.607 -7.673 -35.674 1.00 75.19 406 HIS A CA 1
ATOM 3326 C C . HIS A 1 406 ? -3.005 -6.647 -34.705 1.00 75.19 406 HIS A C 1
ATOM 3328 O O . HIS A 1 406 ? -3.595 -5.579 -34.515 1.00 75.19 406 HIS A O 1
ATOM 3334 N N . ASP A 1 407 ? -1.854 -6.939 -34.098 1.00 82.00 407 ASP A N 1
ATOM 3335 C CA . ASP A 1 407 ? -1.253 -6.074 -33.089 1.00 82.00 407 ASP A CA 1
ATOM 3336 C C . ASP A 1 407 ? -0.456 -4.948 -33.763 1.00 82.00 407 ASP A C 1
ATOM 3338 O O . ASP A 1 407 ? 0.505 -5.182 -34.492 1.00 82.00 407 ASP A O 1
ATOM 3342 N N . LYS A 1 408 ? -0.854 -3.695 -33.511 1.00 85.44 408 LYS A N 1
ATOM 3343 C CA . LYS A 1 408 ? -0.196 -2.497 -34.065 1.00 85.44 408 LYS A CA 1
ATOM 3344 C C . LYS A 1 408 ? 0.217 -1.528 -32.952 1.00 85.44 408 LYS A C 1
ATOM 3346 O O . LYS A 1 408 ? -0.438 -0.495 -32.775 1.00 85.44 408 LYS A O 1
ATOM 3351 N N . PRO A 1 409 ? 1.263 -1.854 -32.166 1.00 88.38 409 PRO A N 1
ATOM 3352 C CA . PRO A 1 409 ? 1.697 -1.013 -31.060 1.00 88.38 409 PRO A CA 1
ATOM 3353 C C . PRO A 1 409 ? 2.080 0.405 -31.485 1.00 88.38 409 PRO A C 1
ATOM 3355 O O . PRO A 1 409 ? 2.641 0.654 -32.556 1.00 88.38 409 PRO A O 1
ATOM 3358 N N . VAL A 1 410 ? 1.865 1.347 -30.568 1.00 90.00 410 VAL A N 1
ATOM 3359 C CA . VAL A 1 410 ? 2.513 2.656 -30.616 1.00 90.00 410 VAL A CA 1
ATOM 3360 C C . VAL A 1 410 ? 3.942 2.503 -30.103 1.00 90.00 410 VAL A C 1
ATOM 3362 O O . VAL A 1 410 ? 4.140 2.282 -28.909 1.00 90.00 410 VAL A O 1
ATOM 3365 N N . ILE A 1 411 ? 4.942 2.666 -30.967 1.00 89.81 411 ILE A N 1
ATOM 3366 C CA . ILE A 1 411 ? 6.353 2.657 -30.567 1.00 89.81 411 ILE A CA 1
ATOM 3367 C C . ILE A 1 411 ? 6.826 4.075 -30.241 1.00 89.81 411 ILE A C 1
ATOM 3369 O O . ILE A 1 411 ? 6.745 4.990 -31.066 1.00 89.81 411 ILE A O 1
ATOM 3373 N N . HIS A 1 412 ? 7.310 4.271 -29.015 1.00 89.31 412 HIS A N 1
ATOM 3374 C CA . HIS A 1 412 ? 7.798 5.549 -28.514 1.00 89.31 412 HIS A CA 1
ATOM 3375 C C . HIS A 1 412 ? 9.309 5.532 -28.302 1.00 89.31 412 HIS A C 1
ATOM 3377 O O . HIS A 1 412 ? 9.830 4.699 -27.559 1.00 89.31 412 HIS A O 1
ATOM 3383 N N . SER A 1 413 ? 9.999 6.501 -28.899 1.00 86.62 413 SER A N 1
ATOM 3384 C CA . SER A 1 413 ? 11.449 6.660 -28.774 1.00 86.62 413 SER A CA 1
ATOM 3385 C C . SER A 1 413 ? 11.846 8.094 -28.415 1.00 86.62 413 SER A C 1
ATOM 3387 O O . SER A 1 413 ? 11.082 9.049 -28.600 1.00 86.62 413 SER A O 1
ATOM 3389 N N . ASP A 1 414 ? 13.085 8.277 -27.952 1.00 80.06 414 ASP A N 1
ATOM 3390 C CA . ASP A 1 414 ? 13.683 9.613 -27.893 1.00 80.06 414 ASP A CA 1
ATOM 3391 C C . ASP A 1 414 ? 14.037 10.129 -29.307 1.00 80.06 414 ASP A C 1
ATOM 3393 O O . ASP A 1 414 ? 13.988 9.391 -30.299 1.00 80.06 414 ASP A O 1
ATOM 3397 N N . ARG A 1 415 ? 14.419 11.406 -29.426 1.00 74.88 415 ARG A N 1
ATOM 3398 C CA . ARG A 1 415 ? 14.781 12.063 -30.700 1.00 74.88 415 ARG A CA 1
ATOM 3399 C C . ARG A 1 415 ? 16.173 11.684 -31.241 1.00 74.88 415 ARG A C 1
ATOM 3401 O O . ARG A 1 415 ? 16.807 12.494 -31.919 1.00 74.88 415 ARG A O 1
ATOM 3408 N N . GLY A 1 416 ? 16.658 10.477 -30.957 1.00 73.75 416 GLY A N 1
ATOM 3409 C CA . GLY A 1 416 ? 17.948 9.977 -31.445 1.00 73.75 416 GLY A CA 1
ATOM 3410 C C . GLY A 1 416 ? 17.973 9.779 -32.967 1.00 73.75 416 GLY A C 1
ATOM 3411 O O . GLY A 1 416 ? 16.958 9.433 -33.571 1.00 73.75 416 GLY A O 1
ATOM 3412 N N . GLY A 1 417 ? 19.139 9.970 -33.598 1.00 74.12 417 GLY A N 1
ATOM 3413 C CA . GLY A 1 417 ? 19.303 9.822 -35.055 1.00 74.12 417 GLY A CA 1
ATOM 3414 C C . GLY A 1 417 ? 18.940 8.424 -35.581 1.00 74.12 417 GLY A C 1
ATOM 3415 O O . GLY A 1 417 ? 18.352 8.302 -36.653 1.00 74.12 417 GLY A O 1
ATOM 3416 N N . HIS A 1 418 ? 19.181 7.382 -34.780 1.00 80.81 418 HIS A N 1
ATOM 3417 C CA . HIS A 1 418 ? 18.863 5.983 -35.105 1.00 80.81 418 HIS A CA 1
ATOM 3418 C C . HIS A 1 418 ? 17.360 5.685 -35.214 1.00 80.81 418 HIS A C 1
ATOM 3420 O O . HIS A 1 418 ? 16.985 4.695 -35.821 1.00 80.81 418 HIS A O 1
ATOM 3426 N N . TYR A 1 419 ? 16.492 6.548 -34.681 1.00 82.69 419 TYR A N 1
ATOM 3427 C CA . TYR A 1 419 ? 15.032 6.407 -34.790 1.00 82.69 419 TYR A CA 1
ATOM 3428 C C . TYR A 1 419 ? 14.437 7.267 -35.917 1.00 82.69 419 TYR A C 1
ATOM 3430 O O . TYR A 1 419 ? 13.218 7.412 -36.051 1.00 82.69 419 TYR A O 1
ATOM 3438 N N . ARG A 1 420 ? 15.304 7.929 -36.691 1.00 77.75 420 ARG A N 1
ATOM 3439 C CA . ARG A 1 420 ? 14.930 8.904 -37.723 1.00 77.75 420 ARG A CA 1
ATOM 3440 C C . ARG A 1 420 ? 15.516 8.604 -39.095 1.00 77.75 420 ARG A C 1
ATOM 3442 O O . ARG A 1 420 ? 15.117 9.262 -40.051 1.00 77.75 420 ARG A O 1
ATOM 3449 N N . TRP A 1 421 ? 16.473 7.687 -39.188 1.00 81.44 421 TRP A N 1
ATOM 3450 C CA . TRP A 1 421 ? 17.070 7.322 -40.465 1.00 81.44 421 TRP A CA 1
ATOM 3451 C C . TRP A 1 421 ? 16.069 6.519 -41.324 1.00 81.44 421 TRP A C 1
ATOM 3453 O O . TRP A 1 421 ? 15.176 5.874 -40.764 1.00 81.44 421 TRP A O 1
ATOM 3463 N N . PRO A 1 422 ? 16.197 6.549 -42.663 1.00 81.50 422 PRO A N 1
ATOM 3464 C CA . PRO A 1 422 ? 15.189 6.008 -43.575 1.00 81.50 422 PRO A CA 1
ATOM 3465 C C . PRO A 1 422 ? 14.786 4.557 -43.304 1.00 81.50 422 PRO A C 1
ATOM 3467 O O . PRO A 1 422 ? 13.602 4.292 -43.149 1.00 81.50 422 PRO A O 1
ATOM 3470 N N . GLY A 1 423 ? 15.731 3.634 -43.111 1.00 82.38 423 GLY A N 1
ATOM 3471 C CA . GLY A 1 423 ? 15.353 2.228 -42.950 1.00 82.38 423 GLY A CA 1
ATOM 3472 C C . GLY A 1 423 ? 14.663 1.895 -41.621 1.00 82.38 423 GLY A C 1
ATOM 3473 O O . GLY A 1 423 ? 13.994 0.873 -41.540 1.00 82.38 423 GLY A O 1
ATOM 3474 N N . TRP A 1 424 ? 14.742 2.751 -40.594 1.00 84.88 424 TRP A N 1
ATOM 3475 C CA . TRP A 1 424 ? 13.871 2.625 -39.415 1.00 84.88 424 TRP A CA 1
ATOM 3476 C C . TRP A 1 424 ? 12.432 3.023 -39.751 1.00 84.88 424 TRP A C 1
ATOM 3478 O O . TRP A 1 424 ? 11.481 2.370 -39.326 1.00 84.88 424 TRP A O 1
ATOM 3488 N N . LEU A 1 425 ? 12.270 4.097 -40.530 1.00 85.50 425 LEU A N 1
ATOM 3489 C CA . LEU A 1 425 ? 10.958 4.559 -40.979 1.00 85.50 425 LEU A CA 1
ATOM 3490 C C . LEU A 1 425 ? 10.306 3.529 -41.902 1.00 85.50 425 LEU A C 1
ATOM 3492 O O . LEU A 1 425 ? 9.126 3.242 -41.728 1.00 85.50 425 LEU A O 1
ATOM 3496 N N . ASP A 1 426 ? 11.074 2.931 -42.811 1.00 87.62 426 ASP A N 1
ATOM 3497 C CA . ASP A 1 426 ? 10.580 1.901 -43.726 1.00 87.62 426 ASP A CA 1
ATOM 3498 C C . ASP A 1 426 ? 10.071 0.673 -42.963 1.00 87.62 426 ASP A C 1
ATOM 3500 O O . ASP A 1 426 ? 8.973 0.193 -43.242 1.00 87.62 426 ASP A O 1
ATOM 3504 N N . ARG A 1 427 ? 10.800 0.211 -41.937 1.00 89.06 427 ARG A N 1
ATOM 3505 C CA . ARG A 1 427 ? 10.374 -0.913 -41.079 1.00 89.06 427 ARG A CA 1
ATOM 3506 C C . ARG A 1 427 ? 9.093 -0.607 -40.313 1.00 89.06 427 ARG A C 1
ATOM 3508 O O . ARG A 1 427 ? 8.172 -1.419 -40.325 1.00 89.06 427 ARG A O 1
ATOM 3515 N N . ILE A 1 428 ? 9.002 0.572 -39.692 1.00 88.94 428 ILE A N 1
ATOM 3516 C CA . ILE A 1 428 ? 7.791 1.015 -38.981 1.00 88.94 428 ILE A CA 1
ATOM 3517 C C . ILE A 1 428 ? 6.592 1.096 -39.929 1.00 88.94 428 ILE A C 1
ATOM 3519 O O . ILE A 1 428 ? 5.510 0.619 -39.596 1.00 88.94 428 ILE A O 1
ATOM 3523 N N . ASN A 1 429 ? 6.781 1.691 -41.107 1.00 86.50 429 ASN A N 1
ATOM 3524 C CA . ASN A 1 429 ? 5.705 1.868 -42.076 1.00 86.50 429 ASN A CA 1
ATOM 3525 C C . ASN A 1 429 ? 5.242 0.520 -42.647 1.00 86.50 429 ASN A C 1
ATOM 3527 O O . ASN A 1 429 ? 4.041 0.297 -42.768 1.00 86.50 429 ASN A O 1
ATOM 3531 N N . THR A 1 430 ? 6.177 -0.390 -42.941 1.00 87.19 430 THR A N 1
ATOM 3532 C CA . THR A 1 430 ? 5.882 -1.731 -43.477 1.00 87.19 430 THR A CA 1
ATOM 3533 C C . THR A 1 430 ? 5.140 -2.598 -42.460 1.00 87.19 430 THR A C 1
ATOM 3535 O O . THR A 1 430 ? 4.200 -3.299 -42.818 1.00 87.19 430 THR A O 1
ATOM 3538 N N . SER A 1 431 ? 5.515 -2.511 -41.182 1.00 83.50 431 SER A N 1
ATOM 3539 C CA . SER A 1 431 ? 4.858 -3.236 -40.082 1.00 83.50 431 SER A CA 1
ATOM 3540 C C . SER A 1 431 ? 3.557 -2.581 -39.595 1.00 83.50 431 SER A C 1
ATOM 3542 O O . SER A 1 431 ? 2.831 -3.159 -38.790 1.00 83.50 431 SER A O 1
ATOM 3544 N N . GLY A 1 432 ? 3.226 -1.377 -40.074 1.00 83.88 432 GLY A N 1
ATOM 3545 C CA . GLY A 1 432 ? 2.019 -0.657 -39.669 1.00 83.88 432 GLY A CA 1
ATOM 3546 C C . GLY A 1 432 ? 2.039 -0.156 -38.219 1.00 83.88 432 GLY A C 1
ATOM 3547 O O . GLY A 1 432 ? 0.970 0.085 -37.651 1.00 83.88 432 GLY A O 1
ATOM 3548 N N . LEU A 1 433 ? 3.224 0.005 -37.620 1.00 87.88 433 LEU A N 1
ATOM 3549 C CA . LEU A 1 433 ? 3.383 0.543 -36.269 1.00 87.88 433 LEU A CA 1
ATOM 3550 C C . LEU A 1 433 ? 3.118 2.051 -36.227 1.00 87.88 433 LEU A C 1
ATOM 3552 O O . LEU A 1 433 ? 3.459 2.805 -37.141 1.00 87.88 433 LEU A O 1
ATOM 3556 N N . ILE A 1 434 ? 2.568 2.526 -35.109 1.00 87.56 434 ILE A N 1
ATOM 3557 C CA . ILE A 1 434 ? 2.309 3.955 -34.914 1.00 87.56 434 ILE A CA 1
ATOM 3558 C C . ILE A 1 434 ? 3.518 4.587 -34.225 1.00 87.56 434 ILE A C 1
ATOM 3560 O O . ILE A 1 434 ? 3.843 4.282 -33.079 1.00 87.56 434 ILE A O 1
ATOM 3564 N N . ARG A 1 435 ? 4.192 5.514 -34.906 1.00 88.38 435 ARG A N 1
ATOM 3565 C CA . ARG A 1 435 ? 5.396 6.161 -34.373 1.00 88.38 435 ARG A CA 1
ATOM 3566 C C . ARG A 1 435 ? 5.063 7.322 -33.437 1.00 88.38 435 ARG A C 1
ATOM 3568 O O . ARG A 1 435 ? 4.341 8.243 -33.809 1.00 88.38 435 ARG A O 1
ATOM 3575 N N . SER A 1 436 ? 5.697 7.348 -32.268 1.00 87.06 436 SER A N 1
ATOM 3576 C CA . SER A 1 436 ? 5.662 8.466 -31.323 1.00 87.06 436 SER A CA 1
ATOM 3577 C C . SER A 1 436 ? 7.074 8.873 -30.892 1.00 87.06 436 SER A C 1
ATOM 3579 O O . SER A 1 436 ? 7.944 8.024 -30.725 1.00 87.06 436 SER A O 1
ATOM 3581 N N . MET A 1 437 ? 7.325 10.172 -30.694 1.00 84.56 437 MET A N 1
ATOM 3582 C CA . MET A 1 437 ? 8.629 10.660 -30.223 1.00 84.56 437 MET A CA 1
ATOM 3583 C C . MET A 1 437 ? 8.513 11.669 -29.080 1.00 84.56 437 MET A C 1
ATOM 3585 O O . MET A 1 437 ? 7.549 12.432 -28.986 1.00 84.56 437 MET A O 1
ATOM 3589 N N . SER A 1 438 ? 9.523 11.689 -28.212 1.00 80.56 438 SER A N 1
ATOM 3590 C CA . SER A 1 438 ? 9.662 12.659 -27.120 1.00 80.56 438 SER A CA 1
ATOM 3591 C C . SER A 1 438 ? 9.757 14.112 -27.628 1.00 80.56 438 SER A C 1
ATOM 3593 O O . SER A 1 438 ? 10.105 14.395 -28.783 1.00 80.56 438 SER A O 1
ATOM 3595 N N . ARG A 1 439 ? 9.484 15.090 -26.751 1.00 73.38 439 ARG A N 1
ATOM 3596 C CA . ARG A 1 439 ? 9.829 16.496 -27.020 1.00 73.38 439 ARG A CA 1
ATOM 3597 C C . ARG A 1 439 ? 11.319 16.747 -26.791 1.00 73.38 439 ARG A C 1
ATOM 3599 O O . ARG A 1 439 ? 11.930 16.178 -25.888 1.00 73.38 439 ARG A O 1
ATOM 3606 N N . LYS A 1 440 ? 11.896 17.669 -27.569 1.00 66.12 440 LYS A N 1
ATOM 3607 C CA . LYS A 1 440 ? 13.307 18.066 -27.447 1.00 66.12 440 LYS A CA 1
ATOM 3608 C C . LYS A 1 440 ? 13.628 18.484 -26.008 1.00 66.12 440 LYS A C 1
ATOM 3610 O O . LYS A 1 440 ? 12.944 19.332 -25.439 1.00 66.12 440 LYS A O 1
ATOM 3615 N N . GLY A 1 441 ? 14.659 17.873 -25.425 1.00 56.34 441 GLY A N 1
ATOM 3616 C CA . GLY A 1 441 ? 15.128 18.179 -24.069 1.00 56.34 441 GLY A CA 1
ATOM 3617 C C . GLY A 1 441 ? 14.206 17.725 -22.927 1.00 56.34 441 GLY A C 1
ATOM 3618 O O . GLY A 1 441 ? 14.451 18.102 -21.783 1.00 56.34 441 GLY A O 1
ATOM 3619 N N . CYS A 1 442 ? 13.166 16.927 -23.195 1.00 59.41 442 CYS A N 1
ATOM 3620 C CA . CYS A 1 442 ? 12.235 16.432 -22.177 1.00 59.41 442 CYS A CA 1
ATOM 3621 C C . CYS A 1 442 ? 12.507 14.960 -21.823 1.00 59.41 442 CYS A C 1
ATOM 3623 O O . CYS A 1 442 ? 11.749 14.078 -22.211 1.00 59.41 442 CYS A O 1
ATOM 3625 N N . SER A 1 443 ? 13.534 14.689 -21.008 1.00 60.38 443 SER A N 1
ATOM 3626 C CA . SER A 1 443 ? 13.854 13.328 -20.520 1.00 60.38 443 SER A CA 1
ATOM 3627 C C . SER A 1 443 ? 12.710 12.652 -19.748 1.00 60.38 443 SER A C 1
ATOM 3629 O O . SER A 1 443 ? 12.594 11.431 -19.705 1.00 60.38 443 SER A O 1
ATOM 3631 N N . SER A 1 444 ? 11.795 13.444 -19.180 1.00 61.97 444 SER A N 1
ATOM 3632 C CA . SER A 1 444 ? 10.571 12.945 -18.544 1.00 61.97 444 SER A CA 1
ATOM 3633 C C . SER A 1 444 ? 9.630 12.208 -19.498 1.00 61.97 444 SER A C 1
ATOM 3635 O O . SER A 1 444 ? 8.784 11.446 -19.035 1.00 61.97 444 SER A O 1
ATOM 3637 N N . ASP A 1 445 ? 9.729 12.468 -20.804 1.00 69.94 445 ASP A N 1
ATOM 3638 C CA . ASP A 1 445 ? 8.833 11.892 -21.806 1.00 69.94 445 ASP A CA 1
ATOM 3639 C C . ASP A 1 445 ? 9.176 10.423 -22.108 1.00 69.94 445 ASP A C 1
ATOM 3641 O O . ASP A 1 445 ? 8.305 9.720 -22.598 1.00 69.94 445 ASP A O 1
ATOM 3645 N N . ASN A 1 446 ? 10.355 9.929 -21.691 1.00 76.81 446 ASN A N 1
ATOM 3646 C CA . ASN A 1 446 ? 10.742 8.512 -21.756 1.00 76.81 446 ASN A CA 1
ATOM 3647 C C . ASN A 1 446 ? 11.157 7.924 -20.384 1.00 76.81 446 ASN A C 1
ATOM 3649 O O . ASN A 1 446 ? 12.007 7.039 -20.262 1.00 76.81 446 ASN A O 1
ATOM 3653 N N . ALA A 1 447 ? 10.567 8.438 -19.300 1.00 72.94 447 ALA A N 1
ATOM 3654 C CA . ALA A 1 447 ? 10.990 8.124 -17.932 1.00 72.94 447 ALA A CA 1
ATOM 3655 C C . ALA A 1 447 ? 10.886 6.631 -17.554 1.00 72.94 447 ALA A C 1
ATOM 3657 O O . ALA A 1 447 ? 11.635 6.164 -16.692 1.00 72.94 447 ALA A O 1
ATOM 3658 N N . ALA A 1 448 ? 9.964 5.880 -18.162 1.00 71.50 448 ALA A N 1
ATOM 3659 C CA . ALA A 1 448 ? 9.815 4.448 -17.905 1.00 71.50 448 ALA A CA 1
ATOM 3660 C C . ALA A 1 448 ? 11.011 3.637 -18.445 1.00 71.50 448 ALA A C 1
ATOM 3662 O O . ALA A 1 448 ? 11.564 2.818 -17.703 1.00 71.50 448 ALA A O 1
ATOM 3663 N N . CYS A 1 449 ? 11.488 3.943 -19.658 1.00 78.88 449 CYS A N 1
ATOM 3664 C CA . CYS A 1 449 ? 12.699 3.337 -20.219 1.00 78.88 449 CYS A CA 1
ATOM 3665 C C . CYS A 1 449 ? 13.959 3.776 -19.448 1.00 78.88 449 CYS A C 1
ATOM 3667 O O . CYS A 1 449 ? 14.784 2.944 -19.065 1.00 78.88 449 CYS A O 1
ATOM 3669 N N . GLU A 1 450 ? 14.064 5.058 -19.066 1.00 78.25 450 GLU A N 1
ATOM 3670 C CA . GLU A 1 450 ? 15.150 5.516 -18.181 1.00 78.25 450 GLU A CA 1
ATOM 3671 C C . GLU A 1 450 ? 15.175 4.762 -16.839 1.00 78.25 450 GLU A C 1
ATOM 3673 O O . GLU A 1 450 ? 16.241 4.477 -16.282 1.00 78.25 450 GLU A O 1
ATOM 3678 N N . GLY A 1 451 ? 13.996 4.461 -16.288 1.00 74.06 451 GLY A N 1
ATOM 3679 C CA . GLY A 1 451 ? 13.843 3.696 -15.056 1.00 74.06 451 GLY A CA 1
ATOM 3680 C C . GLY A 1 451 ? 14.344 2.259 -15.197 1.00 74.06 451 GLY A C 1
ATOM 3681 O O . GLY A 1 451 ? 14.982 1.740 -14.277 1.00 74.06 451 GLY A O 1
ATOM 3682 N N . PHE A 1 452 ? 14.107 1.624 -16.346 1.00 81.56 452 PHE A N 1
ATOM 3683 C CA . PHE A 1 452 ? 14.667 0.317 -16.686 1.00 81.56 452 PHE A CA 1
ATOM 3684 C C . PHE A 1 452 ? 16.200 0.348 -16.735 1.00 81.56 452 PHE A C 1
ATOM 3686 O O . PHE A 1 452 ? 16.843 -0.396 -15.992 1.00 81.56 452 PHE A O 1
ATOM 3693 N N . PHE A 1 453 ? 16.802 1.283 -17.475 1.00 82.56 453 PHE A N 1
ATOM 3694 C CA . PHE A 1 453 ? 18.264 1.409 -17.516 1.00 82.56 453 PHE A CA 1
ATOM 3695 C C . PHE A 1 453 ? 18.876 1.718 -16.158 1.00 82.56 453 PHE A C 1
ATOM 3697 O O . PHE A 1 453 ? 19.921 1.175 -15.806 1.00 82.56 453 PHE A O 1
ATOM 3704 N N . GLY A 1 454 ? 18.224 2.577 -15.372 1.00 76.38 454 GLY A N 1
ATOM 3705 C CA . GLY A 1 454 ? 18.647 2.870 -14.011 1.00 76.38 454 GLY A CA 1
ATOM 3706 C C . GLY A 1 454 ? 18.695 1.613 -13.142 1.00 76.38 454 GLY A C 1
ATOM 3707 O O . GLY A 1 454 ? 19.619 1.471 -12.343 1.00 76.38 454 GLY A O 1
ATOM 3708 N N . ARG A 1 455 ? 17.742 0.687 -13.300 1.00 75.06 455 ARG A N 1
ATOM 3709 C CA . ARG A 1 455 ? 17.743 -0.595 -12.579 1.00 75.06 455 ARG A CA 1
ATOM 3710 C C . ARG A 1 455 ? 18.912 -1.470 -13.009 1.00 75.06 455 ARG A C 1
ATOM 3712 O O . ARG A 1 455 ? 19.740 -1.782 -12.159 1.00 75.06 455 ARG A O 1
ATOM 3719 N N . ILE A 1 456 ? 19.043 -1.759 -14.307 1.00 82.25 456 ILE A N 1
ATOM 3720 C CA . ILE A 1 456 ? 20.146 -2.583 -14.831 1.00 82.25 456 ILE A CA 1
ATOM 3721 C C . ILE A 1 456 ? 21.490 -2.011 -14.397 1.00 82.25 456 ILE A C 1
ATOM 3723 O O . ILE A 1 456 ? 22.329 -2.717 -13.844 1.00 82.25 456 ILE A O 1
ATOM 3727 N N . LYS A 1 457 ? 21.692 -0.705 -14.579 1.00 81.56 457 LYS A N 1
ATOM 3728 C CA . LYS A 1 457 ? 22.966 -0.082 -14.240 1.00 81.56 457 LYS A CA 1
ATOM 3729 C C . LYS A 1 457 ? 23.266 -0.146 -12.748 1.00 81.56 457 LYS A C 1
ATOM 3731 O O . LYS A 1 457 ? 24.405 -0.399 -12.396 1.00 81.56 457 LYS A O 1
ATOM 3736 N N . ASN A 1 458 ? 22.287 0.034 -11.864 1.00 72.62 458 ASN A N 1
ATOM 3737 C CA . ASN A 1 458 ? 22.530 -0.071 -10.421 1.00 72.62 458 ASN A CA 1
ATOM 3738 C C . ASN A 1 458 ? 22.728 -1.513 -9.937 1.00 72.62 458 ASN A C 1
ATOM 3740 O O . ASN A 1 458 ? 23.468 -1.726 -8.986 1.00 72.62 458 ASN A O 1
ATOM 3744 N N . GLU A 1 459 ? 22.041 -2.481 -10.538 1.00 73.12 459 GLU A N 1
ATOM 3745 C CA . GLU A 1 459 ? 21.994 -3.866 -10.049 1.00 73.12 459 GLU A CA 1
ATOM 3746 C C . GLU A 1 459 ? 23.085 -4.747 -10.654 1.00 73.12 459 GLU A C 1
ATOM 3748 O O . GLU A 1 459 ? 23.672 -5.597 -9.982 1.00 73.12 459 GLU A O 1
ATOM 3753 N N . MET A 1 460 ? 23.355 -4.532 -11.935 1.00 81.31 460 MET A N 1
ATOM 3754 C CA . MET A 1 460 ? 24.278 -5.333 -12.714 1.00 81.31 460 MET A CA 1
ATOM 3755 C C . MET A 1 460 ? 25.632 -4.633 -12.835 1.00 81.31 460 MET A C 1
ATOM 3757 O O . MET A 1 460 ? 26.656 -5.255 -12.588 1.00 81.31 460 MET A O 1
ATOM 3761 N N . PHE A 1 461 ? 25.651 -3.337 -13.159 1.00 79.81 461 PHE A N 1
ATOM 3762 C CA . PHE A 1 461 ? 26.867 -2.661 -13.622 1.00 79.81 461 PHE A CA 1
ATOM 3763 C C . PHE A 1 461 ? 27.642 -1.898 -12.532 1.00 79.81 461 PHE A C 1
ATOM 3765 O O . PHE A 1 461 ? 28.855 -2.063 -12.389 1.00 79.81 461 PHE A O 1
ATOM 3772 N N . TYR A 1 462 ? 26.972 -1.041 -11.764 1.00 77.00 462 TYR A N 1
ATOM 3773 C CA . TYR A 1 462 ? 27.587 -0.206 -10.735 1.00 77.00 462 TYR A CA 1
ATOM 3774 C C . TYR A 1 462 ? 27.929 -1.034 -9.494 1.00 77.00 462 TYR A C 1
ATOM 3776 O O . TYR A 1 462 ? 27.152 -1.875 -9.061 1.00 77.00 462 TYR A O 1
ATOM 3784 N N . GLY A 1 463 ? 29.093 -0.765 -8.895 1.00 68.38 463 GLY A N 1
ATOM 3785 C CA . GLY A 1 463 ? 29.572 -1.483 -7.708 1.00 68.38 463 GLY A CA 1
ATOM 3786 C C . GLY A 1 463 ? 30.424 -2.720 -8.008 1.00 68.38 463 GLY A C 1
ATOM 3787 O O . GLY A 1 463 ? 30.995 -3.278 -7.074 1.00 68.38 463 GLY A O 1
ATOM 3788 N N . ARG A 1 464 ? 30.576 -3.100 -9.285 1.00 75.25 464 ARG A N 1
ATOM 3789 C CA . ARG A 1 464 ? 31.444 -4.202 -9.727 1.00 75.25 464 ARG A CA 1
ATOM 3790 C C . ARG A 1 464 ? 32.736 -3.695 -10.362 1.00 75.25 464 ARG A C 1
ATOM 3792 O O . ARG A 1 464 ? 32.760 -2.619 -10.960 1.00 75.25 464 ARG A O 1
ATOM 3799 N N . ASN A 1 465 ? 33.803 -4.482 -10.228 1.00 77.50 465 ASN A N 1
ATOM 3800 C CA . ASN A 1 465 ? 35.053 -4.243 -10.938 1.00 77.50 465 ASN A CA 1
ATOM 3801 C C . ASN A 1 465 ? 35.015 -4.964 -12.290 1.00 77.50 465 ASN A C 1
ATOM 3803 O O . ASN A 1 465 ? 34.869 -6.181 -12.336 1.00 77.50 465 ASN A O 1
ATOM 3807 N N . TRP A 1 466 ? 35.146 -4.195 -13.370 1.00 83.06 466 TRP A N 1
ATOM 3808 C CA . TRP A 1 466 ? 35.146 -4.695 -14.747 1.00 83.06 466 TRP A CA 1
ATOM 3809 C C . TRP A 1 466 ? 36.549 -4.742 -15.371 1.00 83.06 466 TRP A C 1
ATOM 3811 O O . TRP A 1 466 ? 36.684 -4.914 -16.581 1.00 83.06 466 TRP A O 1
ATOM 3821 N N . ALA A 1 467 ? 37.605 -4.565 -14.572 1.00 80.12 467 ALA A N 1
ATOM 3822 C CA . ALA A 1 467 ? 38.981 -4.715 -15.033 1.00 80.12 467 ALA A CA 1
ATOM 3823 C C . ALA A 1 467 ? 39.257 -6.166 -15.468 1.00 80.12 467 ALA A C 1
ATOM 3825 O O . ALA A 1 467 ? 38.933 -7.107 -14.748 1.00 80.12 467 ALA A O 1
ATOM 3826 N N . GLY A 1 468 ? 39.852 -6.342 -16.653 1.00 78.62 468 GLY A N 1
ATOM 3827 C CA . GLY A 1 468 ? 40.212 -7.658 -17.201 1.00 78.62 468 GLY A CA 1
ATOM 3828 C C . GLY A 1 468 ? 39.067 -8.446 -17.855 1.00 78.62 468 GLY A C 1
ATOM 3829 O O . GLY A 1 468 ? 39.297 -9.552 -18.337 1.00 78.62 468 GLY A O 1
ATOM 3830 N N . ILE A 1 469 ? 37.845 -7.902 -17.907 1.00 86.06 469 ILE A N 1
ATOM 3831 C CA . ILE A 1 469 ? 36.704 -8.537 -18.586 1.00 86.06 469 ILE A CA 1
ATOM 3832 C C . ILE A 1 469 ? 36.652 -8.080 -20.050 1.00 86.06 469 ILE A C 1
ATOM 3834 O O . ILE A 1 469 ? 36.694 -6.883 -20.334 1.00 86.06 469 ILE A O 1
ATOM 3838 N N . THR A 1 470 ? 36.545 -9.035 -20.981 1.00 87.50 470 THR A N 1
ATOM 3839 C CA . THR A 1 470 ? 36.376 -8.758 -22.417 1.00 87.50 470 THR A CA 1
ATOM 3840 C C . THR A 1 470 ? 34.952 -8.296 -22.732 1.00 87.50 470 THR A C 1
ATOM 3842 O O . THR A 1 470 ? 34.009 -8.610 -22.001 1.00 87.50 470 THR A O 1
ATOM 3845 N N . LEU A 1 471 ? 34.778 -7.569 -23.842 1.00 87.25 471 LEU A N 1
ATOM 3846 C CA . LEU A 1 471 ? 33.462 -7.073 -24.268 1.00 87.25 471 LEU A CA 1
ATOM 3847 C C . LEU A 1 471 ? 32.461 -8.221 -24.466 1.00 87.25 471 LEU A C 1
ATOM 3849 O O . LEU A 1 471 ? 31.354 -8.151 -23.949 1.00 87.25 471 LEU A O 1
ATOM 3853 N N . GLU A 1 472 ? 32.873 -9.313 -25.109 1.00 85.19 472 GLU A N 1
ATOM 3854 C CA . GLU A 1 472 ? 32.045 -10.509 -25.336 1.00 85.19 472 GLU A CA 1
ATOM 3855 C C . GLU A 1 472 ? 31.528 -11.124 -24.031 1.00 85.19 472 GLU A C 1
ATOM 3857 O O . GLU A 1 472 ? 30.338 -11.395 -23.887 1.00 85.19 472 GLU A O 1
ATOM 3862 N N . LYS A 1 473 ? 32.403 -11.278 -23.027 1.00 84.56 473 LYS A N 1
ATOM 3863 C CA . LYS A 1 473 ? 32.005 -11.811 -21.717 1.00 84.56 473 LYS A CA 1
ATOM 3864 C C . LYS A 1 473 ? 31.007 -10.896 -21.013 1.00 84.56 473 LYS A C 1
ATOM 3866 O O . LYS A 1 473 ? 30.097 -11.390 -20.349 1.00 84.56 473 LYS A O 1
ATOM 3871 N N . PHE A 1 474 ? 31.161 -9.579 -21.155 1.00 87.88 474 PHE A N 1
ATOM 3872 C CA . PHE A 1 474 ? 30.189 -8.624 -20.628 1.00 87.88 474 PHE A CA 1
ATOM 3873 C C . PHE A 1 474 ? 28.842 -8.715 -21.355 1.00 87.88 474 PHE A C 1
ATOM 3875 O O . PHE A 1 474 ? 27.809 -8.681 -20.692 1.00 87.88 474 PHE A O 1
ATOM 3882 N N . ILE A 1 475 ? 28.846 -8.876 -22.682 1.00 88.00 475 ILE A N 1
ATOM 3883 C CA . ILE A 1 475 ? 27.627 -9.056 -23.483 1.00 88.00 475 ILE A CA 1
ATOM 3884 C C . ILE A 1 475 ? 26.868 -10.297 -23.009 1.00 88.00 475 ILE A C 1
ATOM 3886 O O . ILE A 1 475 ? 25.707 -10.168 -22.640 1.00 88.00 475 ILE A O 1
ATOM 3890 N N . CYS A 1 476 ? 27.529 -11.452 -22.879 1.00 83.25 476 CYS A N 1
ATOM 3891 C CA . CYS A 1 476 ? 26.896 -12.670 -22.355 1.00 83.25 476 CYS A CA 1
ATOM 3892 C C . CYS A 1 476 ? 26.335 -12.486 -20.936 1.00 83.25 476 CYS A C 1
ATOM 3894 O O . CYS A 1 476 ? 25.319 -13.077 -20.571 1.00 83.25 476 CYS A O 1
ATOM 3896 N N . PHE A 1 477 ? 27.007 -11.685 -20.106 1.00 82.19 477 PHE A N 1
ATOM 3897 C CA . PHE A 1 477 ? 26.548 -11.401 -18.751 1.00 82.19 477 PHE A CA 1
ATOM 3898 C C . PHE A 1 477 ? 25.301 -10.507 -18.736 1.00 82.19 477 PHE A C 1
ATOM 3900 O O . PHE A 1 477 ? 24.370 -10.759 -17.971 1.00 82.19 477 PHE A O 1
ATOM 3907 N N . LEU A 1 478 ? 25.281 -9.475 -19.582 1.00 86.12 478 LEU A N 1
ATOM 3908 C CA . LEU A 1 478 ? 24.144 -8.575 -19.747 1.00 86.12 478 LEU A CA 1
ATOM 3909 C C . LEU A 1 478 ? 22.944 -9.296 -20.366 1.00 86.12 478 LEU A C 1
ATOM 3911 O O . LEU A 1 478 ? 21.834 -9.137 -19.868 1.00 86.12 478 LEU A O 1
ATOM 3915 N N . ASP A 1 479 ? 23.181 -10.123 -21.377 1.00 85.19 479 ASP A N 1
ATOM 3916 C CA . ASP A 1 479 ? 22.161 -10.933 -22.037 1.00 85.19 479 ASP A CA 1
ATOM 3917 C C . ASP A 1 479 ? 21.488 -11.893 -21.049 1.00 85.19 479 ASP A C 1
ATOM 3919 O O . ASP A 1 479 ? 20.278 -11.839 -20.828 1.00 85.19 479 ASP A O 1
ATOM 3923 N N . ARG A 1 480 ? 22.294 -12.658 -20.300 1.00 80.19 480 ARG A N 1
ATOM 3924 C CA . ARG A 1 480 ? 21.793 -13.526 -19.227 1.00 80.19 480 ARG A CA 1
ATOM 3925 C C . ARG A 1 480 ? 21.037 -12.751 -18.154 1.00 80.19 480 ARG A C 1
ATOM 3927 O O . ARG A 1 480 ? 20.079 -13.274 -17.597 1.00 80.19 480 ARG A O 1
ATOM 3934 N N . TYR A 1 481 ? 21.474 -11.538 -17.819 1.00 80.56 481 TYR A N 1
ATOM 3935 C CA . TYR A 1 481 ? 20.786 -10.714 -16.829 1.00 80.56 481 TYR A CA 1
ATOM 3936 C C . TYR A 1 481 ? 19.376 -10.340 -17.290 1.00 80.56 481 TYR A C 1
ATOM 3938 O O . TYR A 1 481 ? 18.448 -10.416 -16.489 1.00 80.56 481 TYR A O 1
ATOM 3946 N N . ILE A 1 482 ? 19.219 -9.941 -18.555 1.00 80.19 482 ILE A N 1
ATOM 3947 C CA . ILE A 1 482 ? 17.922 -9.553 -19.116 1.00 80.19 482 ILE A CA 1
ATOM 3948 C C . ILE A 1 482 ? 17.038 -10.797 -19.290 1.00 80.19 482 ILE A C 1
ATOM 3950 O O . ILE A 1 482 ? 15.931 -10.809 -18.758 1.00 80.19 482 ILE A O 1
ATOM 3954 N N . GLY A 1 483 ? 17.566 -11.884 -19.862 1.00 70.12 483 GLY A N 1
ATOM 3955 C CA . GLY A 1 483 ? 16.825 -13.140 -20.026 1.00 70.12 483 GLY A CA 1
ATOM 3956 C C . GLY A 1 483 ? 16.435 -13.826 -18.707 1.00 70.12 483 GLY A C 1
ATOM 3957 O O . GLY A 1 483 ? 15.369 -14.421 -18.601 1.00 70.12 483 GLY A O 1
ATOM 3958 N N . ALA A 1 484 ? 17.243 -13.710 -17.645 1.00 56.66 484 ALA A N 1
ATOM 3959 C CA . ALA A 1 484 ? 16.859 -14.184 -16.310 1.00 56.66 484 ALA A CA 1
ATOM 3960 C C . ALA A 1 484 ? 15.896 -13.220 -15.594 1.00 56.66 484 ALA A C 1
ATOM 3962 O O . ALA A 1 484 ? 15.140 -13.641 -14.715 1.00 56.66 484 ALA A O 1
ATOM 3963 N N . ALA A 1 485 ? 15.908 -11.927 -15.940 1.00 50.81 485 ALA A N 1
ATOM 3964 C CA . ALA A 1 485 ? 14.993 -10.937 -15.379 1.00 50.81 485 ALA A CA 1
ATOM 3965 C C . ALA A 1 485 ? 13.545 -11.127 -15.856 1.00 50.81 485 ALA A C 1
ATOM 3967 O O . ALA A 1 485 ? 12.644 -10.726 -15.118 1.00 50.81 485 ALA A O 1
ATOM 3968 N N . ASP A 1 486 ? 13.308 -11.809 -16.981 1.00 40.28 486 ASP A N 1
ATOM 3969 C CA . ASP A 1 486 ? 11.965 -12.255 -17.387 1.00 40.28 486 ASP A CA 1
ATOM 3970 C C . ASP A 1 486 ? 11.339 -13.244 -16.390 1.00 40.28 486 ASP A C 1
ATOM 3972 O O . ASP A 1 486 ? 10.120 -13.302 -16.247 1.00 40.28 486 ASP A O 1
ATOM 3976 N N . VAL A 1 487 ? 12.157 -13.938 -15.589 1.00 34.88 487 VAL A N 1
ATOM 3977 C CA . VAL A 1 487 ? 11.690 -14.788 -14.477 1.00 34.88 487 VAL A CA 1
ATOM 3978 C C . VAL A 1 487 ? 11.500 -13.982 -13.176 1.00 34.88 487 VAL A C 1
ATOM 3980 O O . VAL A 1 487 ? 10.838 -14.437 -12.247 1.00 34.88 487 VAL A O 1
ATOM 3983 N N . PHE A 1 488 ? 12.047 -12.760 -13.088 1.00 32.75 488 PHE A N 1
ATOM 3984 C CA . PHE A 1 488 ? 12.164 -11.972 -11.848 1.00 32.75 488 PHE A CA 1
ATOM 3985 C C . PHE A 1 488 ? 11.541 -10.563 -11.892 1.00 32.75 488 PHE A C 1
ATOM 3987 O O . PHE A 1 488 ? 11.692 -9.796 -10.930 1.00 32.75 488 PHE A O 1
ATOM 3994 N N . LEU A 1 489 ? 10.786 -10.208 -12.936 1.00 34.72 489 LEU A N 1
ATOM 3995 C CA . LEU A 1 489 ? 9.970 -8.983 -13.026 1.00 34.72 489 LEU A CA 1
ATOM 3996 C C . LEU A 1 489 ? 8.732 -9.039 -12.098 1.00 34.72 489 LEU A C 1
ATOM 3998 O O . LEU A 1 489 ? 7.628 -8.625 -12.425 1.00 34.72 489 LEU A O 1
ATOM 4002 N N . ASP A 1 490 ? 8.931 -9.509 -10.868 1.00 34.88 490 ASP A N 1
ATOM 4003 C CA . ASP A 1 490 ? 7.891 -9.821 -9.888 1.00 34.88 490 ASP A CA 1
ATOM 4004 C C . ASP A 1 490 ? 7.444 -8.631 -9.037 1.00 34.88 490 ASP A C 1
ATOM 4006 O O . ASP A 1 490 ? 6.624 -8.771 -8.140 1.00 34.88 490 ASP A O 1
ATOM 4010 N N . CYS A 1 491 ? 7.965 -7.429 -9.260 1.00 31.00 491 CYS A N 1
ATOM 4011 C CA . CYS A 1 491 ? 7.503 -6.234 -8.558 1.00 31.00 491 CYS A CA 1
ATOM 4012 C C . CYS A 1 491 ? 8.068 -5.014 -9.278 1.00 31.00 491 CYS A C 1
ATOM 4014 O O . CYS A 1 491 ? 9.198 -4.653 -8.989 1.00 31.00 491 CYS A O 1
ATOM 4016 N N . TYR A 1 492 ? 7.328 -4.404 -10.206 1.00 34.62 492 TYR A N 1
ATOM 4017 C CA . TYR A 1 492 ? 7.222 -2.952 -10.467 1.00 34.62 492 TYR A CA 1
ATOM 4018 C C . TYR A 1 492 ? 6.609 -2.742 -11.855 1.00 34.62 492 TYR A C 1
ATOM 4020 O O . TYR A 1 492 ? 7.265 -2.273 -12.779 1.00 34.62 492 TYR A O 1
ATOM 4028 N N . VAL A 1 493 ? 5.327 -3.079 -11.966 1.00 28.52 493 VAL A N 1
ATOM 4029 C CA . VAL A 1 493 ? 4.511 -2.807 -13.146 1.00 28.52 493 VAL A CA 1
ATOM 4030 C C . VAL A 1 493 ? 3.913 -1.405 -13.029 1.00 28.52 493 VAL A C 1
ATOM 4032 O O . VAL A 1 493 ? 3.361 -1.038 -11.982 1.00 28.52 493 VAL A O 1
ATOM 4035 N N . VAL A 1 494 ? 3.977 -0.615 -14.103 1.00 30.81 494 VAL A N 1
ATOM 4036 C CA . VAL A 1 494 ? 3.036 0.492 -14.305 1.00 30.81 494 VAL A CA 1
ATOM 4037 C C . VAL A 1 494 ? 1.673 -0.152 -14.537 1.00 30.81 494 VAL A C 1
ATOM 4039 O O . VAL A 1 494 ? 1.314 -0.465 -15.655 1.00 30.81 494 VAL A O 1
ATOM 4042 N N . ILE A 1 495 ? 0.937 -0.421 -13.452 1.00 32.62 495 ILE A N 1
ATOM 4043 C CA . ILE A 1 495 ? -0.311 -1.202 -13.519 1.00 32.62 495 ILE A CA 1
ATOM 4044 C C . ILE A 1 495 ? -1.260 -0.568 -14.562 1.00 32.62 495 ILE A C 1
ATOM 4046 O O . ILE A 1 495 ? -1.544 0.630 -14.401 1.00 32.62 495 ILE A O 1
ATOM 4050 N N . PRO A 1 496 ? -1.763 -1.327 -15.556 1.00 34.72 496 PRO A N 1
ATOM 4051 C CA . PRO A 1 496 ? -2.772 -0.903 -16.527 1.00 34.72 496 PRO A CA 1
ATOM 4052 C C . PRO A 1 496 ? -3.947 -0.186 -15.868 1.00 34.72 496 PRO A C 1
ATOM 4054 O O . PRO A 1 496 ? -4.472 -0.639 -14.847 1.00 34.72 496 PRO A O 1
ATOM 4057 N N . ARG A 1 497 ? -4.409 0.935 -16.431 1.00 34.03 497 ARG A N 1
ATOM 4058 C CA . ARG A 1 497 ? -5.534 1.703 -15.857 1.00 34.03 497 ARG A CA 1
ATOM 4059 C C . ARG A 1 497 ? -6.855 0.917 -15.829 1.00 34.03 497 ARG A C 1
ATOM 4061 O O . ARG A 1 497 ? -7.631 1.122 -14.902 1.00 34.03 497 ARG A O 1
ATOM 4068 N N . CYS A 1 498 ? -7.082 0.022 -16.786 1.00 35.09 498 CYS A N 1
ATOM 4069 C CA . CYS A 1 498 ? -8.284 -0.822 -16.911 1.00 35.09 498 CYS A CA 1
ATOM 4070 C C . CYS A 1 498 ? -8.316 -2.016 -15.945 1.00 35.09 498 CYS A C 1
ATOM 4072 O O . CYS A 1 498 ? -9.400 -2.405 -15.531 1.00 35.09 498 CYS A O 1
ATOM 4074 N N . CYS A 1 499 ? -7.166 -2.554 -15.520 1.00 38.88 499 CYS A N 1
ATOM 4075 C CA . CYS A 1 499 ? -7.105 -3.654 -14.540 1.00 38.88 499 CYS A CA 1
ATOM 4076 C C . CYS A 1 499 ? -6.765 -3.174 -13.116 1.00 38.88 499 CYS A C 1
ATOM 4078 O O . CYS A 1 499 ? -6.728 -3.966 -12.175 1.00 38.88 499 CYS A O 1
ATOM 4080 N N . ARG A 1 500 ? -6.534 -1.863 -12.922 1.00 40.69 500 ARG A N 1
ATOM 4081 C CA . ARG A 1 500 ? -6.238 -1.254 -11.609 1.00 40.69 500 ARG A CA 1
ATOM 4082 C C . ARG A 1 500 ? -7.392 -1.338 -10.614 1.00 40.69 500 ARG A C 1
ATOM 4084 O O . ARG A 1 500 ? -7.154 -1.181 -9.412 1.00 40.69 500 ARG A O 1
ATOM 4091 N N . TYR A 1 501 ? -8.620 -1.510 -11.094 1.00 47.97 501 TYR A N 1
ATOM 4092 C CA . TYR A 1 501 ? -9.821 -1.366 -10.284 1.00 47.97 501 TYR A CA 1
ATOM 4093 C C . TYR A 1 501 ? -10.708 -2.597 -10.440 1.00 47.97 501 TYR A C 1
ATOM 4095 O O . TYR A 1 501 ? -11.412 -2.769 -11.427 1.00 47.97 501 TYR A O 1
ATOM 4103 N N . PHE A 1 502 ? -10.678 -3.456 -9.429 1.00 48.12 502 PHE A N 1
ATOM 4104 C CA . PHE A 1 502 ? -11.702 -4.467 -9.230 1.00 48.12 502 PHE A CA 1
ATOM 4105 C C . PHE A 1 502 ? -12.386 -4.225 -7.889 1.00 48.12 502 PHE A C 1
ATOM 4107 O O . PHE A 1 502 ? -11.757 -3.814 -6.908 1.00 48.12 502 PHE A O 1
ATOM 4114 N N . THR A 1 503 ? -13.688 -4.467 -7.844 1.00 50.66 503 THR A N 1
ATOM 4115 C CA . THR A 1 503 ? -14.441 -4.539 -6.594 1.00 50.66 503 THR A CA 1
ATOM 4116 C C . THR A 1 503 ? -14.518 -5.995 -6.181 1.00 50.66 503 THR A C 1
ATOM 4118 O O . THR A 1 503 ? -15.104 -6.809 -6.889 1.00 50.66 503 THR A O 1
ATOM 4121 N N . GLY A 1 504 ? -13.884 -6.313 -5.054 1.00 53.38 504 GLY A N 1
ATOM 4122 C CA . GLY A 1 504 ? -13.840 -7.660 -4.499 1.00 53.38 504 GLY A CA 1
ATOM 4123 C C . GLY A 1 504 ? -14.577 -7.748 -3.166 1.00 53.38 504 GLY A C 1
ATOM 4124 O O . GLY A 1 504 ? -14.302 -6.962 -2.256 1.00 53.38 504 GLY A O 1
ATOM 4125 N N . LEU A 1 505 ? -15.481 -8.717 -3.044 1.00 53.22 505 LEU A N 1
ATOM 4126 C CA . LEU A 1 505 ? -16.068 -9.167 -1.786 1.00 53.22 505 LEU A CA 1
ATOM 4127 C C . LEU A 1 505 ? -15.373 -10.458 -1.374 1.00 53.22 505 LEU A C 1
ATOM 4129 O O . LEU A 1 505 ? -15.425 -11.457 -2.082 1.00 53.22 505 LEU A O 1
ATOM 4133 N N . ILE A 1 506 ? -14.688 -10.418 -0.235 1.00 56.62 506 ILE A N 1
ATOM 4134 C CA . ILE A 1 506 ? -13.903 -11.548 0.261 1.00 56.62 506 ILE A CA 1
ATOM 4135 C C . ILE A 1 506 ? -14.690 -12.212 1.389 1.00 56.62 506 ILE A C 1
ATOM 4137 O O . ILE A 1 506 ? -14.815 -11.625 2.468 1.00 56.62 506 ILE A O 1
ATOM 4141 N N . ALA A 1 507 ? -15.164 -13.439 1.167 1.00 54.69 507 ALA A N 1
ATOM 4142 C CA . ALA A 1 507 ? -15.671 -14.315 2.219 1.00 54.69 507 ALA A CA 1
ATOM 4143 C C . ALA A 1 507 ? -14.754 -15.549 2.404 1.00 54.69 507 ALA A C 1
ATOM 4145 O O . ALA A 1 507 ? -13.967 -15.876 1.515 1.00 54.69 507 ALA A O 1
ATOM 4146 N N . PRO A 1 508 ? -14.785 -16.214 3.582 1.00 45.75 508 PRO A N 1
ATOM 4147 C CA . PRO A 1 508 ? -13.813 -17.249 3.963 1.00 45.75 508 PRO A CA 1
ATOM 4148 C C . PRO A 1 508 ? -13.703 -18.443 3.004 1.00 45.75 508 PRO A C 1
ATOM 4150 O O . PRO A 1 508 ? -12.640 -19.054 2.950 1.00 45.75 508 PRO A O 1
ATOM 4153 N N . ASN A 1 509 ? -14.764 -18.733 2.244 1.00 50.03 509 ASN A N 1
ATOM 4154 C CA . ASN A 1 509 ? -14.857 -19.895 1.355 1.00 50.03 509 ASN A CA 1
ATOM 4155 C C . ASN A 1 509 ? -15.250 -19.539 -0.092 1.00 50.03 509 ASN A C 1
ATOM 4157 O O . ASN A 1 509 ? -15.165 -20.399 -0.959 1.00 50.03 509 ASN A O 1
ATOM 4161 N N . ASP A 1 510 ? -15.685 -18.305 -0.357 1.00 58.28 510 ASP A N 1
ATOM 4162 C CA . ASP A 1 510 ? -16.054 -17.848 -1.698 1.00 58.28 510 ASP A CA 1
ATOM 4163 C C . ASP A 1 510 ? -15.756 -16.348 -1.800 1.00 58.28 510 ASP A C 1
ATOM 4165 O O . ASP A 1 510 ? -16.200 -15.551 -0.974 1.00 58.28 510 ASP A O 1
ATOM 4169 N N . SER A 1 511 ? -14.913 -15.963 -2.748 1.00 58.75 511 SER A N 1
ATOM 4170 C CA . SER A 1 511 ? -14.545 -14.566 -2.982 1.00 58.75 511 SER A CA 1
ATOM 4171 C C . SER A 1 511 ? -15.057 -14.161 -4.354 1.00 58.75 511 SER A C 1
ATOM 4173 O O . SER A 1 511 ? -14.730 -14.808 -5.345 1.00 58.75 511 SER A O 1
ATOM 4175 N N . LEU A 1 512 ? -15.839 -13.085 -4.406 1.00 55.75 512 LEU A N 1
ATOM 4176 C CA . LEU A 1 512 ? -16.437 -12.567 -5.632 1.00 55.75 512 LEU A CA 1
ATOM 4177 C C . LEU A 1 512 ? -15.673 -11.322 -6.071 1.00 55.75 512 LEU A C 1
ATOM 4179 O O . LEU A 1 512 ? -15.516 -10.382 -5.291 1.00 55.75 512 LEU A O 1
ATOM 4183 N N . ILE A 1 513 ? -15.170 -11.318 -7.304 1.00 55.03 513 ILE A N 1
ATOM 4184 C CA . ILE A 1 513 ? -14.360 -10.231 -7.862 1.00 55.03 513 ILE A CA 1
ATOM 4185 C C . ILE A 1 513 ? -14.953 -9.812 -9.194 1.00 55.03 513 ILE A C 1
ATOM 4187 O O . ILE A 1 513 ? -15.272 -10.657 -10.020 1.00 55.03 513 ILE A O 1
ATOM 4191 N N . ARG A 1 514 ? -15.067 -8.499 -9.400 1.00 55.28 514 ARG A N 1
ATOM 4192 C CA . ARG A 1 514 ? -15.518 -7.915 -10.662 1.00 55.28 514 ARG A CA 1
ATOM 4193 C C . ARG A 1 514 ? -14.595 -6.785 -11.084 1.00 55.28 514 ARG A C 1
ATOM 4195 O O . ARG A 1 514 ? -14.275 -5.925 -10.257 1.00 55.28 514 ARG A O 1
ATOM 4202 N N . PHE A 1 515 ? -14.187 -6.772 -12.348 1.00 50.16 515 PHE A N 1
ATOM 4203 C CA . PHE A 1 515 ? -13.417 -5.673 -12.921 1.00 50.16 515 PHE A CA 1
ATOM 4204 C C . PHE A 1 515 ? -14.320 -4.497 -13.276 1.00 50.16 515 PHE A C 1
ATOM 4206 O O . PHE A 1 515 ? -15.453 -4.681 -13.718 1.00 50.16 515 PHE A O 1
ATOM 4213 N N . SER A 1 516 ? -13.813 -3.277 -13.092 1.00 51.28 516 SER A N 1
ATOM 4214 C CA . SER A 1 516 ? -14.459 -2.076 -13.608 1.00 51.28 516 SER A CA 1
ATOM 4215 C C . SER A 1 516 ? -13.433 -1.095 -14.166 1.00 51.28 516 SER A C 1
ATOM 4217 O O . SER A 1 516 ? -12.331 -0.930 -13.645 1.00 51.28 516 SER A O 1
ATOM 4219 N N . LEU A 1 517 ? -13.817 -0.377 -15.220 1.00 42.72 517 LEU A N 1
ATOM 4220 C CA . LEU A 1 517 ? -12.938 0.579 -15.900 1.00 42.72 517 LEU A CA 1
ATOM 4221 C C . LEU A 1 517 ? -12.590 1.821 -15.050 1.00 42.72 517 LEU A C 1
ATOM 4223 O O . LEU A 1 517 ? -11.745 2.624 -15.449 1.00 42.72 517 LEU A O 1
ATOM 4227 N N . TYR A 1 518 ? -13.204 2.007 -13.869 1.00 48.78 518 TYR A N 1
ATOM 4228 C CA . TYR A 1 518 ? -13.069 3.237 -13.083 1.00 48.78 518 TYR A CA 1
ATOM 4229 C C . TYR A 1 518 ? -12.934 3.025 -11.568 1.00 48.78 518 TYR A C 1
ATOM 4231 O O . TYR A 1 518 ? -13.754 2.394 -10.909 1.00 48.78 518 TYR A O 1
ATOM 4239 N N . GLN A 1 519 ? -11.962 3.735 -10.981 1.00 40.94 519 GLN A N 1
ATOM 4240 C CA . GLN A 1 519 ? -11.606 3.731 -9.553 1.00 40.94 519 GLN A CA 1
ATOM 4241 C C . GLN A 1 519 ? -12.742 4.068 -8.572 1.00 40.94 519 GLN A C 1
ATOM 4243 O O . GLN A 1 519 ? -12.587 3.871 -7.365 1.00 40.94 519 GLN A O 1
ATOM 4248 N N . ARG A 1 520 ? -13.832 4.698 -9.031 1.00 52.34 520 ARG A N 1
ATOM 4249 C CA . ARG A 1 520 ? -14.789 5.388 -8.150 1.00 52.34 520 ARG A CA 1
ATOM 4250 C C . ARG A 1 520 ? -16.209 5.402 -8.702 1.00 52.34 520 ARG A C 1
ATOM 4252 O O . ARG A 1 520 ? -16.723 6.469 -9.027 1.00 52.34 520 ARG A O 1
ATOM 4259 N N . MET A 1 521 ? -16.869 4.250 -8.720 1.00 61.06 521 MET A N 1
ATOM 4260 C CA . MET A 1 521 ? -18.320 4.228 -8.870 1.00 61.06 521 MET A CA 1
ATOM 4261 C C . MET A 1 521 ? -18.990 3.541 -7.679 1.00 61.06 521 MET A C 1
ATOM 4263 O O . MET A 1 521 ? -18.682 2.401 -7.329 1.00 61.06 521 MET A O 1
ATOM 4267 N N . TYR A 1 522 ? -19.895 4.277 -7.027 1.00 66.12 522 TYR A N 1
ATOM 4268 C CA . TYR A 1 522 ? -20.765 3.757 -5.969 1.00 66.12 522 TYR A CA 1
ATOM 4269 C C . TYR A 1 522 ? -21.605 2.581 -6.491 1.00 66.12 522 TYR A C 1
ATOM 4271 O O . TYR A 1 522 ? -21.721 1.570 -5.804 1.00 66.12 522 TYR A O 1
ATOM 4279 N N . LEU A 1 523 ? -22.088 2.684 -7.735 1.00 69.38 523 LEU A N 1
ATOM 4280 C CA . LEU A 1 523 ? -22.903 1.663 -8.395 1.00 69.38 523 LEU A CA 1
ATOM 4281 C C . LEU A 1 523 ? -22.154 0.334 -8.585 1.00 69.38 523 LEU A C 1
ATOM 4283 O O . 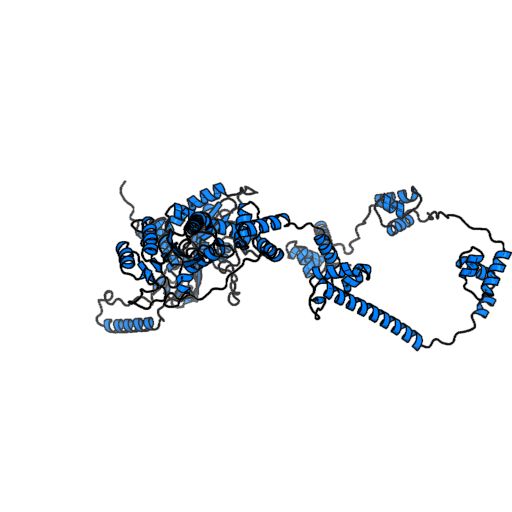LEU A 1 523 ? -22.738 -0.707 -8.330 1.00 69.38 523 LEU A O 1
ATOM 4287 N N . SER A 1 524 ? -20.852 0.326 -8.905 1.00 66.94 524 SER A N 1
ATOM 4288 C CA . SER A 1 524 ? -20.096 -0.938 -9.024 1.00 66.94 524 SER A CA 1
ATOM 4289 C C . SER A 1 524 ? -20.056 -1.719 -7.704 1.00 66.94 524 SER A C 1
ATOM 4291 O O . SER A 1 524 ? -20.213 -2.935 -7.691 1.00 66.94 524 SER A O 1
ATOM 4293 N N . HIS A 1 525 ? -19.911 -1.020 -6.571 1.00 73.38 525 HIS A N 1
ATOM 4294 C CA . HIS A 1 525 ? -19.956 -1.652 -5.248 1.00 73.38 525 HIS A CA 1
ATOM 4295 C C . HIS A 1 525 ? -21.368 -2.137 -4.899 1.00 73.38 525 HIS A C 1
ATOM 4297 O O . HIS A 1 525 ? -21.516 -3.203 -4.304 1.00 73.38 525 HIS A O 1
ATOM 4303 N N . MET A 1 526 ? -22.396 -1.368 -5.270 1.00 78.12 526 MET A N 1
ATOM 4304 C CA . MET A 1 526 ? -23.800 -1.756 -5.116 1.00 78.12 526 MET A CA 1
ATOM 4305 C C . MET A 1 526 ? -24.117 -3.022 -5.920 1.00 78.12 526 MET A C 1
ATOM 4307 O O . MET A 1 526 ? -24.635 -3.972 -5.345 1.00 78.12 526 MET A O 1
ATOM 4311 N N . MET A 1 527 ? -23.713 -3.095 -7.190 1.00 77.00 527 MET A N 1
ATOM 4312 C CA . MET A 1 527 ? -23.926 -4.265 -8.052 1.00 77.00 527 MET A CA 1
ATOM 4313 C C . MET A 1 527 ? -23.176 -5.507 -7.561 1.00 77.00 527 MET A C 1
ATOM 4315 O O . MET A 1 527 ? -23.767 -6.578 -7.471 1.00 77.00 527 MET A O 1
ATOM 4319 N N . ALA A 1 528 ? -21.901 -5.376 -7.176 1.00 73.75 528 ALA A N 1
ATOM 4320 C CA . ALA A 1 528 ? -21.148 -6.500 -6.615 1.00 73.75 528 ALA A CA 1
ATOM 4321 C C . ALA A 1 528 ? -21.802 -7.031 -5.324 1.00 73.75 528 ALA A C 1
ATOM 4323 O O . ALA A 1 528 ? -21.871 -8.237 -5.097 1.00 73.75 528 ALA A O 1
ATOM 4324 N N . THR A 1 529 ? -22.336 -6.127 -4.496 1.00 79.00 529 THR A N 1
ATOM 4325 C CA . THR A 1 529 ? -23.063 -6.491 -3.270 1.00 79.00 529 THR A CA 1
ATOM 4326 C C . THR A 1 529 ? -24.418 -7.127 -3.581 1.00 79.00 529 THR A C 1
ATOM 4328 O O . THR A 1 529 ? -24.781 -8.101 -2.927 1.00 79.00 529 THR A O 1
ATOM 4331 N N . ARG A 1 530 ? -25.144 -6.633 -4.592 1.00 83.44 530 ARG A N 1
ATOM 4332 C CA . ARG A 1 530 ? -26.392 -7.228 -5.093 1.00 83.44 530 ARG A CA 1
ATOM 4333 C C . ARG A 1 530 ? -26.163 -8.681 -5.507 1.00 83.44 530 ARG A C 1
ATOM 4335 O O . ARG A 1 530 ? -26.832 -9.558 -4.975 1.00 83.44 530 ARG A O 1
ATOM 4342 N N . GLN A 1 531 ? -25.169 -8.921 -6.362 1.00 78.94 531 GLN A N 1
ATOM 4343 C CA . GLN A 1 531 ? -24.826 -10.255 -6.862 1.00 78.94 531 GLN A CA 1
ATOM 4344 C C . GLN A 1 531 ? -24.422 -11.206 -5.727 1.00 78.94 531 GLN A C 1
ATOM 4346 O O . GLN A 1 531 ? -24.841 -12.360 -5.698 1.00 78.94 531 GLN A O 1
ATOM 4351 N N . TYR A 1 532 ? -23.655 -10.713 -4.749 1.00 80.12 532 TYR A N 1
ATOM 4352 C CA . TYR A 1 532 ? -23.313 -11.490 -3.558 1.00 80.12 532 TYR A CA 1
ATOM 4353 C C . TYR A 1 532 ? -24.552 -11.889 -2.751 1.00 80.12 532 TYR A C 1
ATOM 4355 O O . TYR A 1 532 ? -24.661 -13.033 -2.319 1.00 80.12 532 TYR A O 1
ATOM 4363 N N . ILE A 1 533 ? -25.491 -10.961 -2.552 1.00 83.81 533 ILE A N 1
ATOM 4364 C CA . ILE A 1 533 ? -26.723 -11.225 -1.801 1.00 83.81 533 ILE A CA 1
ATOM 4365 C C . ILE A 1 533 ? -27.630 -12.203 -2.545 1.00 83.81 533 ILE A C 1
ATOM 4367 O O . ILE A 1 533 ? -28.232 -13.051 -1.896 1.00 83.81 533 ILE A O 1
ATOM 4371 N N . ASP A 1 534 ? -27.706 -12.121 -3.873 1.00 83.38 534 ASP A N 1
ATOM 4372 C CA . ASP A 1 534 ? -28.475 -13.081 -4.672 1.00 83.38 534 ASP A CA 1
ATOM 4373 C C . ASP A 1 534 ? -27.889 -14.495 -4.583 1.00 83.38 534 ASP A C 1
ATOM 4375 O O . ASP A 1 534 ? -28.636 -15.464 -4.484 1.00 83.38 534 ASP A O 1
ATOM 4379 N N . LYS A 1 535 ? -26.555 -14.617 -4.556 1.00 80.88 535 LYS A N 1
ATOM 4380 C CA . LYS A 1 535 ? -25.870 -15.916 -4.502 1.00 80.88 535 LYS A CA 1
ATOM 4381 C C . LYS A 1 535 ? -25.827 -16.533 -3.099 1.00 80.88 535 LYS A C 1
ATOM 4383 O O . LYS A 1 535 ? -25.942 -17.747 -2.965 1.00 80.88 535 LYS A O 1
ATOM 4388 N N . HIS A 1 536 ? -25.619 -15.722 -2.062 1.00 78.31 536 HIS A N 1
ATOM 4389 C CA . HIS A 1 536 ? -25.310 -16.206 -0.707 1.00 78.31 536 HIS A CA 1
ATOM 4390 C C . HIS A 1 536 ? -26.306 -15.760 0.367 1.00 78.31 536 HIS A C 1
ATOM 4392 O O . HIS A 1 536 ? -26.281 -16.282 1.476 1.00 78.31 536 HIS A O 1
ATOM 4398 N N . GLY A 1 537 ? -27.176 -14.792 0.082 1.00 84.00 537 GLY A N 1
ATOM 4399 C CA . GLY A 1 537 ? -28.048 -14.166 1.073 1.00 84.00 537 GLY A CA 1
ATOM 4400 C C . GLY A 1 537 ? -27.417 -12.964 1.786 1.00 84.00 537 GLY A C 1
ATOM 4401 O O . GLY A 1 537 ? -26.311 -12.509 1.488 1.00 84.00 537 GLY A O 1
ATOM 4402 N N . LYS A 1 538 ? -28.149 -12.391 2.748 1.00 84.75 538 LYS A N 1
ATOM 4403 C CA . LYS A 1 538 ? -27.765 -11.152 3.440 1.00 84.75 538 LYS A CA 1
ATOM 4404 C C . LYS A 1 538 ? -26.685 -11.411 4.498 1.00 84.75 538 LYS A C 1
ATOM 4406 O O . LYS A 1 538 ? -26.979 -12.062 5.506 1.00 84.75 538 LYS A O 1
ATOM 4411 N N . PRO A 1 539 ? -25.471 -10.847 4.369 1.00 83.69 539 PRO A N 1
ATOM 4412 C CA . PRO A 1 539 ? -24.472 -10.950 5.426 1.00 83.69 539 PRO A CA 1
ATOM 4413 C C . PRO A 1 539 ? -24.919 -10.192 6.685 1.00 83.69 539 PRO A C 1
ATOM 4415 O O . PRO A 1 539 ? -25.763 -9.294 6.645 1.00 83.69 539 PRO A O 1
ATOM 4418 N N . VAL A 1 540 ? -24.351 -10.549 7.837 1.00 80.50 540 VAL A N 1
ATOM 4419 C CA . VAL A 1 540 ? -24.615 -9.841 9.104 1.00 80.50 540 VAL A CA 1
ATOM 4420 C C . VAL A 1 540 ? -23.959 -8.459 9.093 1.00 80.50 540 VAL A C 1
ATOM 4422 O O . VAL A 1 540 ? -24.595 -7.461 9.432 1.00 80.50 540 VAL A O 1
ATOM 4425 N N . ALA A 1 541 ? -22.703 -8.397 8.650 1.00 79.81 541 ALA A N 1
ATOM 4426 C CA . ALA A 1 541 ? -21.919 -7.175 8.606 1.00 79.81 541 ALA A CA 1
ATOM 4427 C C . ALA A 1 541 ? -21.022 -7.129 7.366 1.00 79.81 541 ALA A C 1
ATOM 4429 O O . ALA A 1 541 ? -20.559 -8.156 6.868 1.00 79.81 541 ALA A O 1
ATOM 4430 N N . PHE A 1 542 ? -20.748 -5.916 6.906 1.00 78.56 542 PHE A N 1
ATOM 4431 C CA . PHE A 1 542 ? -19.898 -5.598 5.774 1.00 78.56 542 PHE A CA 1
ATOM 4432 C C . PHE A 1 542 ? -18.677 -4.815 6.260 1.00 78.56 542 PHE A C 1
ATOM 4434 O O . PHE A 1 542 ? -18.814 -3.744 6.852 1.00 78.56 542 PHE A O 1
ATOM 4441 N N . TYR A 1 543 ? -17.473 -5.320 5.999 1.00 73.69 543 TYR A N 1
ATOM 4442 C CA . TYR A 1 543 ? -16.230 -4.659 6.404 1.00 73.69 543 TYR A CA 1
ATOM 4443 C C . TYR A 1 543 ? -15.623 -3.868 5.246 1.00 73.69 543 TYR A C 1
ATOM 4445 O O . TYR A 1 543 ? -15.359 -4.425 4.185 1.00 73.69 543 TYR A O 1
ATOM 4453 N N . SER A 1 544 ? -15.334 -2.582 5.460 1.00 71.69 544 SER A N 1
ATOM 4454 C CA . SER A 1 544 ? -14.771 -1.710 4.418 1.00 71.69 544 SER A CA 1
ATOM 4455 C C . SER A 1 544 ? -13.640 -0.809 4.932 1.00 71.69 544 SER A C 1
ATOM 4457 O O . SER A 1 544 ? -13.539 -0.527 6.128 1.00 71.69 544 SER A O 1
ATOM 4459 N N . ASP A 1 545 ? -12.780 -0.312 4.032 1.00 65.94 545 ASP A N 1
ATOM 4460 C CA . ASP A 1 545 ? -11.814 0.750 4.369 1.00 65.94 545 ASP A CA 1
ATOM 4461 C C . ASP A 1 545 ? -12.535 2.108 4.525 1.00 65.94 545 ASP A C 1
ATOM 4463 O O . ASP A 1 545 ? -13.688 2.273 4.117 1.00 65.94 545 ASP A O 1
ATOM 4467 N N . LYS A 1 546 ? -11.855 3.116 5.082 1.00 64.75 546 LYS A N 1
ATOM 4468 C CA . LYS A 1 546 ? -12.367 4.488 5.291 1.00 64.75 546 LYS A CA 1
ATOM 4469 C C . LYS A 1 546 ? -12.449 5.310 3.995 1.00 64.75 546 LYS A C 1
ATOM 4471 O O . LYS A 1 546 ? -12.258 6.525 4.011 1.00 64.75 546 LYS A O 1
ATOM 4476 N N . HIS A 1 547 ? -12.691 4.655 2.865 1.00 65.06 547 HIS A N 1
ATOM 4477 C CA . HIS A 1 547 ? -12.819 5.313 1.574 1.00 65.06 547 HIS A CA 1
ATOM 4478 C C . HIS A 1 547 ? -14.126 6.123 1.502 1.00 65.06 547 HIS A C 1
ATOM 4480 O O . HIS A 1 547 ? -15.123 5.759 2.126 1.00 65.06 547 HIS A O 1
ATOM 4486 N N . ALA A 1 548 ? -14.137 7.194 0.699 1.00 57.66 548 ALA A N 1
ATOM 4487 C CA . ALA A 1 548 ? -15.260 8.136 0.598 1.00 57.66 548 ALA A CA 1
ATOM 4488 C C . ALA A 1 548 ? -16.596 7.480 0.185 1.00 57.66 548 ALA A C 1
ATOM 4490 O O . ALA A 1 548 ? -17.662 7.994 0.504 1.00 57.66 548 ALA A O 1
ATOM 4491 N N . VAL A 1 549 ? -16.530 6.322 -0.485 1.00 63.88 549 VAL A N 1
ATOM 4492 C CA . VAL A 1 549 ? -17.700 5.520 -0.887 1.00 63.88 549 VAL A CA 1
ATOM 4493 C C . VAL A 1 549 ? -18.447 4.940 0.322 1.00 63.88 549 VAL A C 1
ATOM 4495 O O . VAL A 1 549 ? -19.677 4.890 0.347 1.00 63.88 549 VAL A O 1
ATOM 4498 N N . PHE A 1 550 ? -17.706 4.549 1.358 1.00 68.25 550 PHE A N 1
ATOM 4499 C CA . PHE A 1 550 ? -18.243 3.909 2.560 1.00 68.25 550 PHE A CA 1
ATOM 4500 C C . PHE A 1 550 ? -18.437 4.895 3.713 1.00 68.25 550 PHE A C 1
ATOM 4502 O O . PHE A 1 550 ? -19.233 4.642 4.614 1.00 68.25 550 PHE A O 1
ATOM 4509 N N . ARG A 1 551 ? -17.719 6.027 3.698 1.00 66.25 551 ARG A N 1
ATOM 4510 C CA . ARG A 1 551 ? -17.770 7.027 4.765 1.00 66.25 551 ARG A CA 1
ATOM 4511 C C . ARG A 1 551 ? -17.731 8.455 4.230 1.00 66.25 551 ARG A C 1
ATOM 4513 O O . ARG A 1 551 ? -16.863 8.816 3.444 1.00 66.25 551 ARG A O 1
ATOM 4520 N N . VAL A 1 552 ? -18.626 9.292 4.748 1.00 64.06 552 VAL A N 1
ATOM 4521 C CA . VAL A 1 552 ? -18.652 10.736 4.490 1.00 64.06 552 VAL A CA 1
ATOM 4522 C C . VAL A 1 552 ? -17.522 11.426 5.272 1.00 64.06 552 VAL A C 1
ATOM 4524 O O . VAL A 1 552 ? -17.462 11.307 6.496 1.00 64.06 552 VAL A O 1
ATOM 4527 N N . SER A 1 553 ? -16.637 12.155 4.582 1.00 50.66 553 SER A N 1
ATOM 4528 C CA . SER A 1 553 ? -15.434 12.781 5.176 1.00 50.66 553 SER A CA 1
ATOM 4529 C C . SER A 1 553 ? -15.467 14.322 5.235 1.00 50.66 553 SER A C 1
ATOM 4531 O O . SER A 1 553 ? -14.452 14.928 5.565 1.00 50.66 553 SER A O 1
ATOM 4533 N N . GLY A 1 554 ? -16.598 14.970 4.921 1.00 51.25 554 GLY A N 1
ATOM 4534 C CA . GLY A 1 554 ? -16.717 16.437 4.826 1.00 51.25 554 GLY A CA 1
ATOM 4535 C C . GLY A 1 554 ? -17.533 17.110 5.952 1.00 51.25 554 GLY A C 1
ATOM 4536 O O . GLY A 1 554 ? -18.460 16.484 6.477 1.00 51.25 554 GLY A O 1
ATOM 4537 N N . PRO A 1 555 ? -17.230 18.381 6.309 1.00 42.59 555 PRO A N 1
ATOM 4538 C CA . PRO A 1 555 ? -17.913 19.130 7.373 1.00 42.59 555 PRO A CA 1
ATOM 4539 C C . PRO A 1 555 ? -19.363 19.547 7.040 1.00 42.59 555 PRO A C 1
ATOM 4541 O O . PRO A 1 555 ? -20.204 19.499 7.935 1.00 42.59 555 PRO A O 1
ATOM 4544 N N . GLU A 1 556 ? -19.693 19.873 5.782 1.00 40.69 556 GLU A N 1
ATOM 4545 C CA . GLU A 1 556 ? -21.053 20.295 5.357 1.00 40.69 556 GLU A CA 1
ATOM 4546 C C . GLU A 1 556 ? -22.076 19.146 5.293 1.00 40.69 556 GLU A C 1
ATOM 4548 O O . GLU A 1 556 ? -23.278 19.333 5.463 1.00 40.69 556 GLU A O 1
ATOM 4553 N N . SER A 1 557 ? -21.603 17.919 5.101 1.00 46.38 557 SER A N 1
ATOM 4554 C CA . SER A 1 557 ? -22.421 16.715 4.906 1.00 46.38 557 SER A CA 1
ATOM 4555 C C . SER A 1 557 ? -22.841 16.014 6.213 1.00 46.38 557 SER A C 1
ATOM 4557 O O . SER A 1 557 ? -23.392 14.914 6.194 1.00 46.38 557 SER A O 1
ATOM 4559 N N . ARG A 1 558 ? -22.627 16.658 7.370 1.00 42.41 558 ARG A N 1
ATOM 4560 C CA . ARG A 1 558 ? -23.064 16.176 8.696 1.00 42.41 558 ARG A CA 1
ATOM 4561 C C . ARG A 1 558 ? -24.590 16.149 8.885 1.00 42.41 558 ARG A C 1
ATOM 4563 O O . ARG A 1 558 ? -25.046 15.592 9.874 1.00 42.41 558 ARG A O 1
ATOM 4570 N N . ARG A 1 559 ? -25.373 16.703 7.950 1.00 42.94 559 ARG A N 1
ATOM 4571 C CA . ARG A 1 559 ? -26.847 16.756 8.031 1.00 42.94 559 ARG A CA 1
ATOM 4572 C C . ARG A 1 559 ? -27.565 15.435 7.692 1.00 42.94 559 ARG A C 1
ATOM 4574 O O . ARG A 1 559 ? -28.663 15.237 8.189 1.00 42.94 559 ARG A O 1
ATOM 4581 N N . THR A 1 560 ? -26.977 14.527 6.901 1.00 51.41 560 THR A N 1
ATOM 4582 C CA . THR A 1 560 ? -27.591 13.219 6.533 1.00 51.41 560 THR A CA 1
ATOM 4583 C C . THR A 1 560 ? -26.792 11.991 6.994 1.00 51.41 560 THR A C 1
ATOM 4585 O O . THR A 1 560 ? -27.306 10.873 7.009 1.00 51.41 560 THR A O 1
ATOM 4588 N N . GLY A 1 561 ? -25.529 12.173 7.396 1.00 56.31 561 GLY A N 1
ATOM 4589 C CA . GLY A 1 561 ? -24.724 11.191 8.139 1.00 56.31 561 GLY A CA 1
ATOM 4590 C C . GLY A 1 561 ? -24.367 9.867 7.438 1.00 56.31 561 GLY A C 1
ATOM 4591 O O . GLY A 1 561 ? -23.609 9.088 8.011 1.00 56.31 561 GLY A O 1
ATOM 4592 N N . THR A 1 562 ? -24.865 9.584 6.226 1.00 68.69 562 THR A N 1
ATOM 4593 C CA . THR A 1 562 ? -24.761 8.253 5.585 1.00 68.69 562 THR A CA 1
ATOM 4594 C C . THR A 1 562 ? -24.448 8.367 4.090 1.00 68.69 562 THR A C 1
ATOM 4596 O O . THR A 1 562 ? -25.021 9.214 3.412 1.00 68.69 562 THR A O 1
ATOM 4599 N N . THR A 1 563 ? -23.541 7.533 3.561 1.00 81.69 563 THR A N 1
ATOM 4600 C CA . THR A 1 563 ? -23.288 7.445 2.107 1.00 81.69 563 THR A CA 1
ATOM 4601 C C . THR A 1 563 ? -24.417 6.692 1.397 1.00 81.69 563 THR A C 1
ATOM 4603 O O . THR A 1 563 ? -25.134 5.931 2.039 1.00 81.69 563 THR A O 1
ATOM 4606 N N . GLN A 1 564 ? -24.552 6.833 0.072 1.00 82.31 564 GLN A N 1
ATOM 4607 C CA . GLN A 1 564 ? -25.531 6.058 -0.715 1.00 82.31 564 GLN A CA 1
ATOM 4608 C C . GLN A 1 564 ? -25.354 4.544 -0.542 1.00 82.31 564 GLN A C 1
ATOM 4610 O O . GLN A 1 564 ? -26.320 3.808 -0.384 1.00 82.31 564 GLN A O 1
ATOM 4615 N N . PHE A 1 565 ? -24.106 4.077 -0.487 1.00 82.44 565 PHE A N 1
ATOM 4616 C CA . PHE A 1 565 ? -23.818 2.670 -0.220 1.00 82.44 565 PHE A CA 1
ATOM 4617 C C . PHE A 1 565 ? -24.190 2.269 1.217 1.00 82.44 565 PHE A C 1
ATOM 4619 O O . PHE A 1 565 ? -24.798 1.227 1.440 1.00 82.44 565 PHE A O 1
ATOM 4626 N N . GLY A 1 566 ? -23.888 3.124 2.201 1.00 84.25 566 GLY A N 1
ATOM 4627 C CA . GLY A 1 566 ? -24.299 2.904 3.588 1.00 84.25 566 GLY A CA 1
ATOM 4628 C C . GLY A 1 566 ? -25.821 2.918 3.783 1.00 84.25 566 GLY A C 1
ATOM 4629 O O . GLY A 1 566 ? -26.316 2.205 4.651 1.00 84.25 566 GLY A O 1
ATOM 4630 N N . ARG A 1 567 ? -26.560 3.691 2.973 1.00 88.44 567 ARG A N 1
ATOM 4631 C CA . ARG A 1 567 ? -28.031 3.698 2.930 1.00 88.44 567 ARG A CA 1
ATOM 4632 C C . ARG A 1 567 ? -28.551 2.327 2.501 1.00 88.44 567 ARG A C 1
ATOM 4634 O O . ARG A 1 567 ? -29.290 1.716 3.265 1.00 88.44 567 ARG A O 1
ATOM 4641 N N . ALA A 1 568 ? -28.090 1.826 1.353 1.00 88.00 568 ALA A N 1
ATOM 4642 C CA . ALA A 1 568 ? -28.499 0.524 0.826 1.00 88.00 568 ALA A CA 1
ATOM 4643 C C . ALA A 1 568 ? -28.248 -0.615 1.833 1.00 88.00 568 ALA A C 1
ATOM 4645 O O . ALA A 1 568 ? -29.133 -1.421 2.109 1.00 88.00 568 ALA A O 1
ATOM 4646 N N . LEU A 1 569 ? -27.066 -0.643 2.464 1.00 87.62 569 LEU A N 1
ATOM 4647 C CA . LEU A 1 569 ? -26.761 -1.643 3.494 1.00 87.62 569 LEU A CA 1
ATOM 4648 C C . LEU A 1 569 ? -27.664 -1.522 4.727 1.00 87.62 569 LEU A C 1
ATOM 4650 O O . LEU A 1 569 ? -28.094 -2.539 5.268 1.00 87.62 569 LEU A O 1
ATOM 4654 N N . ARG A 1 570 ? -27.986 -0.297 5.162 1.00 87.12 570 ARG A N 1
ATOM 4655 C CA . ARG A 1 570 ? -28.878 -0.068 6.305 1.00 87.12 570 ARG A CA 1
ATOM 4656 C C . ARG A 1 570 ? -30.304 -0.537 6.019 1.00 87.12 570 ARG A C 1
ATOM 4658 O O . ARG A 1 570 ? -30.896 -1.157 6.896 1.00 87.12 570 ARG A O 1
ATOM 4665 N N . GLU A 1 571 ? -30.827 -0.284 4.822 1.00 88.00 571 GLU A N 1
ATOM 4666 C CA . GLU A 1 571 ? -32.152 -0.767 4.392 1.00 88.00 571 GLU A CA 1
ATOM 4667 C C . GLU A 1 571 ? -32.224 -2.300 4.373 1.00 88.00 571 GLU A C 1
ATOM 4669 O O . GLU A 1 571 ? -33.242 -2.887 4.731 1.00 88.00 571 GLU A O 1
ATOM 4674 N N . LEU A 1 572 ? -31.107 -2.966 4.072 1.00 88.38 572 LEU A N 1
ATOM 4675 C CA . LEU A 1 572 ? -30.980 -4.426 4.147 1.00 88.38 572 LEU A CA 1
ATOM 4676 C C . LEU A 1 572 ? -30.664 -4.949 5.554 1.00 88.38 572 LEU A C 1
ATOM 4678 O O . LEU A 1 572 ? -30.465 -6.154 5.734 1.00 88.38 572 LEU A O 1
ATOM 4682 N N . ALA A 1 573 ? -30.607 -4.063 6.551 1.00 88.06 573 ALA A N 1
ATOM 4683 C CA . ALA A 1 573 ? -30.189 -4.350 7.918 1.00 88.06 573 ALA A CA 1
ATOM 4684 C C . ALA A 1 573 ? -28.801 -5.018 8.009 1.00 88.06 573 ALA A C 1
ATOM 4686 O O . ALA A 1 573 ? -28.576 -5.869 8.873 1.00 88.06 573 ALA A O 1
ATOM 4687 N N . ILE A 1 574 ? -27.875 -4.665 7.112 1.00 85.62 574 ILE A N 1
ATOM 4688 C CA . ILE A 1 574 ? -26.474 -5.108 7.093 1.00 85.62 574 ILE A CA 1
ATOM 4689 C C . ILE A 1 574 ? -25.614 -4.043 7.783 1.00 85.62 574 ILE A C 1
ATOM 4691 O O . ILE A 1 574 ? -25.607 -2.875 7.388 1.00 85.62 574 ILE A O 1
ATOM 4695 N N . GLU A 1 575 ? -24.861 -4.431 8.813 1.00 82.06 575 GLU A N 1
ATOM 4696 C CA . GLU A 1 575 ? -24.019 -3.486 9.551 1.00 82.06 575 GLU A CA 1
ATOM 4697 C C . GLU A 1 575 ? -22.762 -3.112 8.745 1.00 82.06 575 GLU A C 1
ATOM 4699 O O . GLU A 1 575 ? -21.944 -3.971 8.432 1.00 82.06 575 GLU A O 1
ATOM 4704 N N . LEU A 1 576 ? -22.558 -1.827 8.431 1.00 81.88 576 LEU A N 1
ATOM 4705 C CA . LEU A 1 576 ? -21.331 -1.351 7.778 1.00 81.88 576 LEU A CA 1
ATOM 4706 C C . LEU A 1 576 ? -20.249 -1.019 8.815 1.00 81.88 576 LEU A C 1
ATOM 4708 O O . LEU A 1 576 ? -20.312 0.004 9.499 1.00 81.88 576 LEU A O 1
ATOM 4712 N N . ILE A 1 577 ? -19.203 -1.841 8.872 1.00 73.31 577 ILE A N 1
ATOM 4713 C CA . ILE A 1 577 ? -18.073 -1.673 9.785 1.00 73.31 577 ILE A CA 1
ATOM 4714 C C . ILE A 1 577 ? -16.879 -1.101 9.017 1.00 73.31 577 ILE A C 1
ATOM 4716 O O . ILE A 1 577 ? -16.136 -1.802 8.327 1.00 73.31 577 ILE A O 1
ATOM 4720 N N . SER A 1 578 ? -16.648 0.203 9.177 1.00 70.25 578 SER A N 1
ATOM 4721 C CA . SER A 1 578 ? -15.431 0.848 8.673 1.00 70.25 578 SER A CA 1
ATOM 4722 C C . SER A 1 578 ? -14.225 0.469 9.536 1.00 70.25 578 SER A C 1
ATOM 4724 O O . SER A 1 578 ? -14.194 0.755 10.736 1.00 70.25 578 SER A O 1
ATOM 4726 N N . ALA A 1 579 ? -13.201 -0.134 8.934 1.00 62.28 579 ALA A N 1
ATOM 4727 C CA . ALA A 1 579 ? -12.016 -0.595 9.647 1.00 62.28 579 ALA A CA 1
ATOM 4728 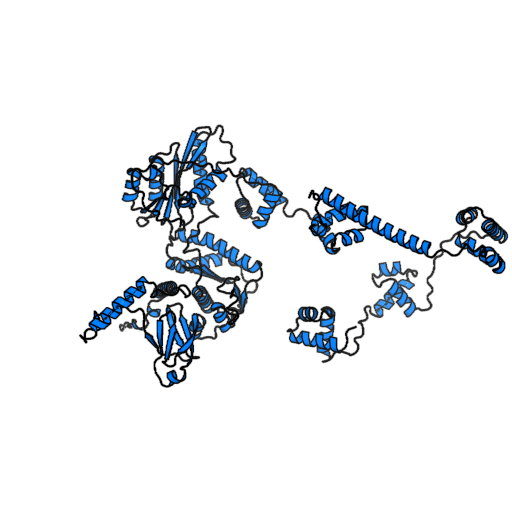C C . ALA A 1 579 ? -11.302 0.564 10.375 1.00 62.28 579 ALA A C 1
ATOM 4730 O O . ALA A 1 579 ? -10.739 1.469 9.761 1.00 62.28 579 ALA A O 1
ATOM 4731 N N . ASN A 1 580 ? -11.295 0.524 11.711 1.00 55.31 580 ASN A N 1
ATOM 4732 C CA . ASN A 1 580 ? -10.494 1.422 12.554 1.00 55.31 580 ASN A CA 1
ATOM 4733 C C . ASN A 1 580 ? -9.104 0.849 12.882 1.00 55.31 580 ASN A C 1
ATOM 4735 O O . ASN A 1 580 ? -8.269 1.570 13.424 1.00 55.31 580 ASN A O 1
ATOM 4739 N N . SER A 1 581 ? -8.847 -0.421 12.547 1.00 47.25 581 SER A N 1
ATOM 4740 C CA . SER A 1 581 ? -7.606 -1.138 12.848 1.00 47.25 581 SER A CA 1
ATOM 4741 C C . SER A 1 581 ? -6.896 -1.633 11.582 1.00 47.25 581 SER A C 1
ATOM 4743 O O . SER A 1 581 ? -7.512 -1.943 10.562 1.00 47.25 581 SER A O 1
ATOM 4745 N N . SER A 1 582 ? -5.568 -1.742 11.659 1.00 48.03 582 SER A N 1
ATOM 4746 C CA . SER A 1 582 ? -4.685 -2.182 10.569 1.00 48.03 582 SER A CA 1
ATOM 4747 C C . SER A 1 582 ? -4.856 -3.655 10.162 1.00 48.03 582 SER A C 1
ATOM 4749 O O . SER A 1 582 ? -4.394 -4.048 9.094 1.00 48.03 582 SER A O 1
ATOM 4751 N N . GLN A 1 583 ? -5.510 -4.484 10.983 1.00 47.38 583 GLN A N 1
ATOM 4752 C CA . GLN A 1 583 ? -5.589 -5.935 10.772 1.00 47.38 583 GLN A CA 1
ATOM 4753 C C . GLN A 1 583 ? -6.542 -6.359 9.647 1.00 47.38 583 GLN A C 1
ATOM 4755 O O . GLN A 1 583 ? -6.183 -7.248 8.876 1.00 47.38 583 GLN A O 1
ATOM 4760 N N . ALA A 1 584 ? -7.732 -5.754 9.544 1.00 43.22 584 ALA A N 1
ATOM 4761 C CA . ALA A 1 584 ? -8.676 -6.056 8.460 1.00 43.22 584 ALA A CA 1
ATOM 4762 C C . ALA A 1 584 ? -8.127 -5.550 7.116 1.00 43.22 584 ALA A C 1
ATOM 4764 O O . ALA A 1 584 ? -8.057 -6.303 6.145 1.00 43.22 584 ALA A O 1
ATOM 4765 N N . LYS A 1 585 ? -7.594 -4.321 7.123 1.00 52.47 585 LYS A N 1
ATOM 4766 C CA . LYS A 1 585 ? -6.888 -3.707 5.994 1.00 52.47 585 LYS A CA 1
ATOM 4767 C C . LYS A 1 585 ? -5.732 -4.581 5.495 1.00 52.47 585 LYS A C 1
ATOM 4769 O O . LYS A 1 585 ? -5.670 -4.896 4.317 1.00 52.47 585 LYS A O 1
ATOM 4774 N N . GLY A 1 586 ? -4.897 -5.093 6.400 1.00 53.66 586 GLY A N 1
ATOM 4775 C CA . GLY A 1 586 ? -3.766 -5.948 6.037 1.00 53.66 586 GLY A CA 1
ATOM 4776 C C . GLY A 1 586 ? -4.126 -7.346 5.510 1.00 53.66 586 GLY A C 1
ATOM 4777 O O . GLY A 1 586 ? -3.257 -8.004 4.944 1.00 53.66 586 GLY A O 1
ATOM 4778 N N . ARG A 1 587 ? -5.353 -7.861 5.697 1.00 58.16 587 ARG A N 1
ATOM 4779 C CA . ARG A 1 587 ? -5.793 -9.120 5.050 1.00 58.16 587 ARG A CA 1
ATOM 4780 C C . ARG A 1 587 ? -6.259 -8.863 3.622 1.00 58.16 587 ARG A C 1
ATOM 4782 O O . ARG A 1 587 ? -5.765 -9.524 2.717 1.00 58.16 587 ARG A O 1
ATOM 4789 N N . VAL A 1 588 ? -7.129 -7.869 3.444 1.00 57.84 588 VAL A N 1
ATOM 4790 C CA . VAL A 1 588 ? -7.650 -7.463 2.131 1.00 57.84 588 VAL A CA 1
ATOM 4791 C C . VAL A 1 588 ? -6.515 -6.977 1.228 1.00 57.84 588 VAL A C 1
ATOM 4793 O O . VAL A 1 588 ? -6.406 -7.427 0.099 1.00 57.84 588 VAL A O 1
ATOM 4796 N N . GLU A 1 589 ? -5.587 -6.161 1.737 1.00 57.12 589 GLU A N 1
ATOM 4797 C CA . GLU A 1 589 ? -4.429 -5.693 0.958 1.00 57.12 589 GLU A CA 1
ATOM 4798 C C . GLU A 1 589 ? -3.483 -6.826 0.540 1.00 57.12 589 GLU A C 1
ATOM 4800 O O . GLU A 1 589 ? -2.896 -6.759 -0.537 1.00 57.12 589 GLU A O 1
ATOM 4805 N N . ARG A 1 590 ? -3.322 -7.874 1.361 1.00 61.34 590 ARG A N 1
ATOM 4806 C CA . ARG A 1 590 ? -2.483 -9.028 0.998 1.00 61.34 590 ARG A CA 1
ATOM 4807 C C . ARG A 1 590 ? -3.105 -9.836 -0.133 1.00 61.34 590 ARG A C 1
ATOM 4809 O O . ARG A 1 590 ? -2.405 -10.136 -1.091 1.00 61.34 590 ARG A O 1
ATOM 4816 N N . VAL A 1 591 ? -4.398 -10.136 -0.023 1.00 60.03 591 VAL A N 1
ATOM 4817 C CA . VAL A 1 591 ? -5.151 -10.857 -1.058 1.00 60.03 591 VAL A CA 1
ATOM 4818 C C . VAL A 1 591 ? -5.204 -10.029 -2.340 1.00 60.03 591 VAL A C 1
ATOM 4820 O O . VAL A 1 591 ? -4.831 -10.530 -3.393 1.00 60.03 591 VAL A O 1
ATOM 4823 N N . ASN A 1 592 ? -5.518 -8.734 -2.245 1.00 59.91 592 ASN A N 1
ATOM 4824 C CA . ASN A 1 592 ? -5.529 -7.833 -3.396 1.00 59.91 592 ASN A CA 1
ATOM 4825 C C . ASN A 1 592 ? -4.163 -7.743 -4.074 1.00 59.91 592 ASN A C 1
ATOM 4827 O O . ASN A 1 592 ? -4.112 -7.730 -5.293 1.00 59.91 592 ASN A O 1
ATOM 4831 N N . LYS A 1 593 ? -3.056 -7.713 -3.319 1.00 59.09 593 LYS A N 1
ATOM 4832 C CA . LYS A 1 593 ? -1.714 -7.696 -3.914 1.00 59.09 593 LYS A CA 1
ATOM 4833 C C . LYS A 1 593 ? -1.409 -8.996 -4.666 1.00 59.09 593 LYS A C 1
ATOM 4835 O O . LYS A 1 593 ? -0.874 -8.935 -5.763 1.00 59.09 593 LYS A O 1
ATOM 4840 N N . THR A 1 594 ? -1.746 -10.149 -4.087 1.00 58.62 594 THR A N 1
ATOM 4841 C CA . THR A 1 594 ? -1.554 -11.458 -4.734 1.00 58.62 594 THR A CA 1
ATOM 4842 C C . THR A 1 594 ? -2.402 -11.593 -5.995 1.00 58.62 594 THR A C 1
ATOM 4844 O O . THR A 1 594 ? -1.909 -12.068 -7.012 1.00 58.62 594 THR A O 1
ATOM 4847 N N . LEU A 1 595 ? -3.654 -11.140 -5.944 1.00 61.59 595 LEU A N 1
ATOM 4848 C CA . LEU A 1 595 ? -4.551 -11.156 -7.092 1.00 61.59 595 LEU A CA 1
ATOM 4849 C C . LEU A 1 595 ? -4.087 -10.174 -8.171 1.00 61.59 595 LEU A C 1
ATOM 4851 O O . LEU A 1 595 ? -3.995 -10.573 -9.315 1.00 61.59 595 LEU A O 1
ATOM 4855 N N . GLN A 1 596 ? -3.708 -8.939 -7.831 1.00 59.72 596 GLN A N 1
ATOM 4856 C CA . GLN A 1 596 ? -3.220 -7.955 -8.812 1.00 59.72 596 GLN A CA 1
ATOM 4857 C C . GLN A 1 596 ? -2.003 -8.441 -9.602 1.00 59.72 596 GLN A C 1
ATOM 4859 O O . GLN A 1 596 ? -1.893 -8.139 -10.781 1.00 59.72 596 GLN A O 1
ATOM 4864 N N . ASP A 1 597 ? -1.097 -9.169 -8.957 1.00 59.41 597 ASP A N 1
ATOM 4865 C CA . ASP A 1 597 ? 0.123 -9.675 -9.589 1.00 59.41 597 ASP A CA 1
ATOM 4866 C C . ASP A 1 597 ? -0.158 -10.910 -10.463 1.00 59.41 597 ASP A C 1
ATOM 4868 O O . ASP A 1 597 ? 0.244 -10.981 -11.621 1.00 59.41 597 ASP A O 1
ATOM 4872 N N . ARG A 1 598 ? -0.925 -11.872 -9.938 1.00 66.62 598 ARG A N 1
ATOM 4873 C CA . ARG A 1 598 ? -1.186 -13.146 -10.620 1.00 66.62 598 ARG A CA 1
ATOM 4874 C C . ARG A 1 598 ? -2.239 -13.048 -11.721 1.00 66.62 598 ARG A C 1
ATOM 4876 O O . ARG A 1 598 ? -2.087 -13.665 -12.767 1.00 66.62 598 ARG A O 1
ATOM 4883 N N . LEU A 1 599 ? -3.303 -12.289 -11.480 1.00 67.25 599 LEU A N 1
ATOM 4884 C CA . LEU A 1 599 ? -4.453 -12.190 -12.376 1.00 67.25 599 LEU A CA 1
ATOM 4885 C C . LEU A 1 599 ? -4.048 -11.610 -13.733 1.00 67.25 599 LEU A C 1
ATOM 4887 O O . LEU A 1 599 ? -4.471 -12.125 -14.755 1.00 67.25 599 LEU A O 1
ATOM 4891 N N . ILE A 1 600 ? -3.162 -10.609 -13.745 1.00 65.50 600 ILE A N 1
ATOM 4892 C CA . ILE A 1 600 ? -2.656 -9.991 -14.980 1.00 65.50 600 ILE A CA 1
ATOM 4893 C C . ILE A 1 600 ? -1.836 -10.996 -15.802 1.00 65.50 600 ILE A C 1
ATOM 4895 O O . ILE A 1 600 ? -2.026 -11.103 -17.011 1.00 65.50 600 ILE A O 1
ATOM 4899 N N . LYS A 1 601 ? -0.961 -11.768 -15.146 1.00 64.81 601 LYS A N 1
ATOM 4900 C CA . LYS A 1 601 ? -0.118 -12.782 -15.800 1.00 64.81 601 LYS A CA 1
ATOM 4901 C C . LYS A 1 601 ? -0.955 -13.913 -16.403 1.00 64.81 601 LYS A C 1
ATOM 4903 O O . LYS A 1 601 ? -0.745 -14.298 -17.545 1.00 64.81 601 LYS A O 1
ATOM 4908 N N . GLU A 1 602 ? -1.935 -14.411 -15.655 1.00 67.56 602 GLU A N 1
ATOM 4909 C CA . GLU A 1 602 ? -2.830 -15.483 -16.109 1.00 67.56 602 GLU A CA 1
ATOM 4910 C C . GLU A 1 602 ? -3.775 -14.994 -17.223 1.00 67.56 602 GLU A C 1
ATOM 4912 O O . GLU A 1 602 ? -4.002 -15.721 -18.183 1.00 67.56 602 GLU A O 1
ATOM 4917 N N . MET A 1 603 ? -4.250 -13.740 -17.173 1.00 68.44 603 MET A N 1
ATOM 4918 C CA . MET A 1 603 ? -5.003 -13.132 -18.282 1.00 68.44 603 MET A CA 1
ATOM 4919 C C . MET A 1 603 ? -4.172 -13.058 -19.566 1.00 68.44 603 MET A C 1
ATOM 4921 O O . MET A 1 603 ? -4.691 -13.352 -20.639 1.00 68.44 603 MET A O 1
ATOM 4925 N N . ARG A 1 604 ? -2.881 -12.713 -19.456 1.00 65.38 604 ARG A N 1
ATOM 4926 C CA . ARG A 1 604 ? -1.955 -12.678 -20.597 1.00 65.38 604 ARG A CA 1
ATOM 4927 C C . ARG A 1 604 ? -1.748 -14.069 -21.199 1.00 65.38 604 ARG A C 1
ATOM 4929 O O . ARG A 1 604 ? -1.808 -14.201 -22.412 1.00 65.38 604 ARG A O 1
ATOM 4936 N N . LEU A 1 605 ? -1.588 -15.105 -20.372 1.00 71.25 605 LEU A N 1
ATOM 4937 C CA . LEU A 1 605 ? -1.483 -16.496 -20.843 1.00 71.25 605 LEU A CA 1
ATOM 4938 C C . LEU A 1 605 ? -2.741 -16.979 -21.580 1.00 71.25 605 LEU A C 1
ATOM 4940 O O . LEU A 1 605 ? -2.652 -17.847 -22.439 1.00 71.25 605 LEU A O 1
ATOM 4944 N N . GLN A 1 606 ? -3.904 -16.427 -21.236 1.00 68.25 606 GLN A N 1
ATOM 4945 C CA . GLN A 1 606 ? -5.186 -16.742 -21.867 1.00 68.25 606 GLN A CA 1
ATOM 4946 C C . GLN A 1 606 ? -5.535 -15.786 -23.021 1.00 68.25 606 GLN A C 1
ATOM 4948 O O . GLN A 1 606 ? -6.648 -15.844 -23.535 1.00 68.25 606 GLN A O 1
ATOM 4953 N N . ASN A 1 607 ? -4.614 -14.894 -23.414 1.00 65.12 607 ASN A N 1
ATOM 4954 C CA . ASN A 1 607 ? -4.818 -13.864 -24.441 1.00 65.12 607 ASN A CA 1
ATOM 4955 C C . ASN A 1 607 ? -6.054 -12.969 -24.201 1.00 65.12 607 ASN A C 1
ATOM 4957 O O . ASN A 1 607 ? -6.654 -12.445 -25.139 1.00 65.12 607 ASN A O 1
ATOM 4961 N N . ILE A 1 608 ? -6.438 -12.765 -22.937 1.00 68.31 608 ILE A N 1
ATOM 4962 C CA . ILE A 1 608 ? -7.607 -11.959 -22.568 1.00 68.31 608 ILE A CA 1
ATOM 4963 C C . ILE A 1 608 ? -7.258 -10.482 -22.678 1.00 68.31 608 ILE A C 1
ATOM 4965 O O . ILE A 1 608 ? -6.301 -10.004 -22.064 1.00 68.31 608 ILE A O 1
ATOM 4969 N N . SER A 1 609 ? -8.077 -9.739 -23.419 1.00 58.84 609 SER A N 1
ATOM 4970 C CA . SER A 1 609 ? -7.729 -8.375 -23.818 1.00 58.84 609 SER A CA 1
ATOM 4971 C C . SER A 1 609 ? -8.874 -7.364 -23.686 1.00 58.84 609 SER A C 1
ATOM 4973 O O . SER A 1 609 ? -8.687 -6.170 -23.935 1.00 58.84 609 SER A O 1
ATOM 4975 N N . SER A 1 610 ? -10.048 -7.810 -23.225 1.00 58.50 610 SER A N 1
ATOM 4976 C CA . SER A 1 610 ? -11.203 -6.960 -22.918 1.00 58.50 610 SER A CA 1
ATOM 4977 C C . SER A 1 610 ? -11.729 -7.163 -21.490 1.00 58.50 610 SER A C 1
ATOM 4979 O O . SER A 1 610 ? -11.538 -8.209 -20.870 1.00 58.50 610 SER A O 1
ATOM 4981 N N . VAL A 1 611 ? -12.429 -6.157 -20.947 1.00 59.81 611 VAL A N 1
ATOM 4982 C CA . VAL A 1 611 ? -13.058 -6.249 -19.611 1.00 59.81 611 VAL A CA 1
ATOM 4983 C C . VAL A 1 611 ? -14.205 -7.261 -19.594 1.00 59.81 611 VAL A C 1
ATOM 4985 O O . VAL A 1 611 ? -14.418 -7.917 -18.577 1.00 59.81 611 VAL A O 1
ATOM 4988 N N . ALA A 1 612 ? -14.917 -7.415 -20.712 1.00 62.44 612 ALA A N 1
ATOM 4989 C CA . ALA A 1 612 ? -15.996 -8.387 -20.845 1.00 62.44 612 ALA A CA 1
ATOM 4990 C C . ALA A 1 612 ? -15.463 -9.826 -20.753 1.00 62.44 612 ALA A C 1
ATOM 4992 O O . ALA A 1 612 ? -15.911 -10.584 -19.894 1.00 62.44 612 ALA A O 1
ATOM 4993 N N . GLU A 1 613 ? -14.444 -10.166 -21.549 1.00 63.12 613 GLU A N 1
ATOM 4994 C CA . GLU A 1 613 ? -13.760 -11.466 -21.473 1.00 63.12 613 GLU A CA 1
ATOM 4995 C C . GLU A 1 613 ? -13.142 -11.688 -20.087 1.00 63.12 613 GLU A C 1
ATOM 4997 O O . GLU A 1 613 ? -13.273 -12.766 -19.512 1.00 63.12 613 GLU A O 1
ATOM 5002 N N . ALA A 1 614 ? -12.536 -10.652 -19.496 1.00 65.31 614 ALA A N 1
ATOM 5003 C CA . ALA A 1 614 ? -11.984 -10.729 -18.147 1.00 65.31 614 ALA A CA 1
ATOM 5004 C C . ALA A 1 614 ? -13.057 -11.050 -17.096 1.00 65.31 614 ALA A C 1
ATOM 5006 O O . ALA A 1 614 ? -12.808 -11.862 -16.212 1.00 65.31 614 ALA A O 1
ATOM 5007 N N . ASN A 1 615 ? -14.249 -10.447 -17.187 1.00 69.81 615 ASN A N 1
ATOM 5008 C CA . ASN A 1 615 ? -15.367 -10.707 -16.276 1.00 69.81 615 ASN A CA 1
ATOM 5009 C C . ASN A 1 615 ? -16.039 -12.075 -16.509 1.00 69.81 615 ASN A C 1
ATOM 5011 O O . ASN A 1 615 ? -16.641 -12.598 -15.579 1.00 69.81 615 ASN A O 1
ATOM 5015 N N . GLN A 1 616 ? -15.929 -12.678 -17.696 1.00 76.38 616 GLN A N 1
ATOM 5016 C CA . GLN A 1 616 ? -16.363 -14.066 -17.927 1.00 76.38 616 GLN A CA 1
ATOM 5017 C C . GLN A 1 616 ? -15.333 -15.072 -17.392 1.00 76.38 616 GLN A C 1
ATOM 5019 O O . GLN A 1 616 ? -15.662 -16.070 -16.748 1.00 76.38 616 GLN A O 1
ATOM 5024 N N . TRP A 1 617 ? -14.051 -14.790 -17.615 1.00 78.19 617 TRP A N 1
ATOM 5025 C CA . TRP A 1 617 ? -12.960 -15.644 -17.166 1.00 78.19 617 TRP A CA 1
ATOM 5026 C C . TRP A 1 617 ? -12.718 -15.566 -15.652 1.00 78.19 617 TRP A C 1
ATOM 5028 O O . TRP A 1 617 ? -12.330 -16.565 -15.043 1.00 78.19 617 TRP A O 1
ATOM 5038 N N . ILE A 1 618 ? -12.988 -14.422 -15.009 1.00 73.75 618 ILE A N 1
ATOM 5039 C CA . ILE A 1 618 ? -12.746 -14.237 -13.569 1.00 73.75 618 ILE A CA 1
ATOM 5040 C C . ILE A 1 618 ? -13.497 -15.264 -12.719 1.00 73.75 618 ILE A C 1
ATOM 5042 O O . ILE A 1 618 ? -12.984 -15.660 -11.678 1.00 73.75 618 ILE A O 1
ATOM 5046 N N . GLU A 1 619 ? -14.672 -15.737 -13.145 1.00 73.88 619 GLU A N 1
ATOM 5047 C CA . GLU A 1 619 ? -15.415 -16.773 -12.418 1.00 73.88 619 GLU A CA 1
ATOM 5048 C C . GLU A 1 619 ? -14.642 -18.099 -12.388 1.00 73.88 619 GLU A C 1
ATOM 5050 O O . GLU A 1 619 ? -14.494 -18.717 -11.330 1.00 73.88 619 GLU A O 1
ATOM 5055 N N . HIS A 1 620 ? -14.058 -18.484 -13.525 1.00 80.00 620 HIS A N 1
ATOM 5056 C CA . HIS A 1 620 ? -13.206 -19.665 -13.651 1.00 80.00 620 HIS A CA 1
ATOM 5057 C C . HIS A 1 620 ? -11.915 -19.505 -12.842 1.00 80.00 620 HIS A C 1
ATOM 5059 O O . HIS A 1 620 ? -11.552 -20.391 -12.063 1.00 80.00 620 HIS A O 1
ATOM 5065 N N . PHE A 1 621 ? -11.259 -18.346 -12.962 1.00 78.38 621 PHE A N 1
ATOM 5066 C CA . PHE A 1 621 ? -10.064 -18.025 -12.187 1.00 78.38 621 PHE A CA 1
ATOM 5067 C C . PHE A 1 621 ? -10.339 -18.063 -10.682 1.00 78.38 621 PHE A C 1
ATOM 5069 O O . PHE A 1 621 ? -9.561 -18.645 -9.933 1.00 78.38 621 PHE A O 1
ATOM 5076 N N . MET A 1 622 ? -11.446 -17.475 -10.221 1.00 73.94 622 MET A N 1
ATOM 5077 C CA . MET A 1 622 ? -11.794 -17.443 -8.802 1.00 73.94 622 MET A CA 1
ATOM 5078 C C . MET A 1 622 ? -12.177 -18.821 -8.277 1.00 73.94 622 MET A C 1
ATOM 5080 O O . MET A 1 622 ? -11.825 -19.138 -7.144 1.00 73.94 622 MET A O 1
ATOM 5084 N N . SER A 1 623 ? -12.823 -19.661 -9.086 1.00 76.81 623 SER A N 1
ATOM 5085 C CA . SER A 1 623 ? -13.076 -21.063 -8.741 1.00 76.81 623 SER A CA 1
ATOM 5086 C C . SER A 1 623 ? -11.767 -21.828 -8.520 1.00 76.81 623 SER A C 1
ATOM 5088 O O . SER A 1 623 ? -11.565 -22.434 -7.464 1.00 76.81 623 SER A O 1
ATOM 5090 N N . ASP A 1 624 ? -10.816 -21.721 -9.453 1.00 74.94 624 ASP A N 1
ATOM 5091 C CA . ASP A 1 624 ? -9.505 -22.362 -9.320 1.00 74.94 624 ASP A CA 1
ATOM 5092 C C . ASP A 1 624 ? -8.671 -21.762 -8.172 1.00 74.94 624 ASP A C 1
ATOM 5094 O O . ASP A 1 624 ? -8.053 -22.488 -7.387 1.00 74.94 624 ASP A O 1
ATOM 5098 N N . PHE A 1 625 ? -8.703 -20.439 -8.011 1.00 72.94 625 PHE A N 1
ATOM 5099 C CA . PHE A 1 625 ? -8.022 -19.726 -6.936 1.00 72.94 625 PHE A CA 1
ATOM 5100 C C . PHE A 1 625 ? -8.570 -20.131 -5.565 1.00 72.94 625 PHE A C 1
ATOM 5102 O O . PHE A 1 625 ? -7.798 -20.460 -4.663 1.00 72.94 625 PHE A O 1
ATOM 5109 N N . ASN A 1 626 ? -9.894 -20.163 -5.401 1.00 73.12 626 ASN A N 1
ATOM 5110 C CA . ASN A 1 626 ? -10.532 -20.595 -4.161 1.00 73.12 626 ASN A CA 1
ATOM 5111 C C . ASN A 1 626 ? -10.247 -22.081 -3.909 1.00 73.12 626 ASN A C 1
ATOM 5113 O O . ASN A 1 626 ? -9.893 -22.435 -2.788 1.00 73.12 626 ASN A O 1
ATOM 5117 N N . ARG A 1 627 ? -10.265 -22.945 -4.931 1.00 75.81 627 ARG A N 1
ATOM 5118 C CA . ARG A 1 627 ? -9.877 -24.358 -4.788 1.00 75.81 627 ARG A CA 1
ATOM 5119 C C . ARG A 1 627 ? -8.457 -24.527 -4.232 1.00 75.81 627 ARG A C 1
ATOM 5121 O O . ARG A 1 627 ? -8.238 -25.376 -3.375 1.00 75.81 627 ARG A O 1
ATOM 5128 N N . ARG A 1 628 ? -7.496 -23.725 -4.701 1.00 72.12 628 ARG A N 1
ATOM 5129 C CA . ARG A 1 628 ? -6.076 -23.839 -4.311 1.00 72.12 628 ARG A CA 1
ATOM 5130 C C . ARG A 1 628 ? -5.729 -23.124 -3.005 1.00 72.12 628 ARG A C 1
ATOM 5132 O O . ARG A 1 628 ? -4.843 -23.576 -2.283 1.00 72.12 628 ARG A O 1
ATOM 5139 N N . PHE A 1 629 ? -6.367 -21.987 -2.725 1.00 70.19 629 PHE A N 1
ATOM 5140 C CA . PHE A 1 629 ? -5.925 -21.054 -1.681 1.00 70.19 629 PHE A CA 1
ATOM 5141 C C . PHE A 1 629 ? -6.970 -20.751 -0.604 1.00 70.19 629 PHE A C 1
ATOM 5143 O O . PHE A 1 629 ? -6.614 -20.131 0.408 1.00 70.19 629 PHE A O 1
ATOM 5150 N N . SER A 1 630 ? -8.233 -21.159 -0.780 1.00 66.81 630 SER A N 1
ATOM 5151 C CA . SER A 1 630 ? -9.233 -20.989 0.277 1.00 66.81 630 SER A CA 1
ATOM 5152 C C . SER A 1 630 ? -8.863 -21.825 1.500 1.00 66.81 630 SER A C 1
ATOM 5154 O O . SER A 1 630 ? -8.192 -22.856 1.423 1.00 66.81 630 SER A O 1
ATOM 5156 N N . ARG A 1 631 ? -9.261 -21.335 2.673 1.00 63.44 631 ARG A N 1
ATOM 5157 C CA . ARG A 1 631 ? -9.111 -22.073 3.925 1.00 63.44 631 ARG A CA 1
ATOM 5158 C C . ARG A 1 631 ? -10.500 -22.402 4.430 1.00 63.44 631 ARG A C 1
ATOM 5160 O O . ARG A 1 631 ? -11.301 -21.475 4.515 1.00 63.44 631 ARG A O 1
ATOM 5167 N N . PRO A 1 632 ? -10.762 -23.650 4.846 1.00 61.88 632 PRO A N 1
ATOM 5168 C CA . PRO A 1 632 ? -12.064 -23.999 5.380 1.00 61.88 632 PRO A CA 1
ATOM 5169 C C . PRO A 1 632 ? -12.389 -23.100 6.574 1.00 61.88 632 PRO A C 1
ATOM 5171 O O . PRO A 1 632 ? -11.554 -22.872 7.461 1.00 61.88 632 PRO A O 1
ATOM 5174 N N . ALA A 1 633 ? -13.604 -22.556 6.578 1.00 64.44 633 ALA A N 1
ATOM 5175 C CA . ALA A 1 633 ? -14.098 -21.765 7.690 1.00 64.44 633 ALA A CA 1
ATOM 5176 C C . ALA A 1 633 ? -13.965 -22.552 9.004 1.00 64.44 633 ALA A C 1
ATOM 5178 O O . ALA A 1 633 ? -14.384 -23.702 9.110 1.00 64.44 633 ALA A O 1
ATOM 5179 N N . LYS A 1 634 ? -13.415 -21.903 10.040 1.00 66.75 634 LYS A N 1
ATOM 5180 C CA . LYS A 1 634 ? -13.269 -22.508 11.377 1.00 66.75 634 LYS A CA 1
ATOM 5181 C C . LYS A 1 634 ? -14.616 -22.954 11.961 1.00 66.75 634 LYS A C 1
ATOM 5183 O O . LYS A 1 634 ? -14.657 -23.851 12.795 1.00 66.75 634 LYS A O 1
ATOM 5188 N N . TYR A 1 635 ? -15.696 -22.298 11.545 1.00 69.81 635 TYR A N 1
ATOM 5189 C CA . TYR A 1 635 ? -17.060 -22.675 11.867 1.00 69.81 635 TYR A CA 1
ATOM 5190 C C . TYR A 1 635 ? -17.833 -22.837 10.549 1.00 69.81 635 TYR A C 1
ATOM 5192 O O . TYR A 1 635 ? -17.961 -21.848 9.828 1.00 69.81 635 TYR A O 1
ATOM 5200 N N . PRO A 1 636 ? -18.302 -24.049 10.205 1.00 67.56 636 PRO A N 1
ATOM 5201 C CA . PRO A 1 636 ? -18.866 -24.344 8.885 1.00 67.56 636 PRO A CA 1
ATOM 5202 C C . PRO A 1 636 ? -20.327 -23.906 8.728 1.00 67.56 636 PRO A C 1
ATOM 5204 O O . PRO A 1 636 ? -20.874 -23.996 7.635 1.00 67.56 636 PRO A O 1
ATOM 5207 N N . LYS A 1 637 ? -20.976 -23.449 9.806 1.00 75.12 637 LYS A N 1
ATOM 5208 C CA . LYS A 1 637 ? -22.369 -23.001 9.760 1.00 75.12 637 LYS A CA 1
ATOM 5209 C C . LYS A 1 637 ? -22.485 -21.732 8.923 1.00 75.12 637 LYS A C 1
ATOM 5211 O O . LYS A 1 637 ? -21.808 -20.744 9.214 1.00 75.12 637 LYS A O 1
ATOM 5216 N N . ASP A 1 638 ? -23.395 -21.750 7.957 1.00 75.25 638 ASP A N 1
ATOM 5217 C CA . ASP A 1 638 ? -23.766 -20.551 7.224 1.00 75.25 638 ASP A CA 1
ATOM 5218 C C . ASP A 1 638 ? -24.491 -19.559 8.153 1.00 75.25 638 ASP A C 1
ATOM 5220 O O . ASP A 1 638 ? -25.409 -19.919 8.894 1.00 75.25 638 ASP A O 1
ATOM 5224 N N . LEU A 1 639 ? -24.022 -18.312 8.159 1.00 78.31 639 LEU A N 1
ATOM 5225 C CA . LEU A 1 639 ? -24.557 -17.219 8.973 1.00 78.31 639 LEU A CA 1
ATOM 5226 C C . LEU A 1 639 ? -25.261 -16.154 8.122 1.00 78.31 639 LEU A C 1
ATOM 5228 O O . LEU A 1 639 ? -25.649 -15.111 8.659 1.00 78.31 639 LEU A O 1
ATOM 5232 N N . HIS A 1 640 ? -25.413 -16.376 6.813 1.00 82.62 640 HIS A N 1
ATOM 5233 C CA . HIS A 1 640 ? -26.211 -15.494 5.972 1.00 82.62 640 HIS A CA 1
ATOM 5234 C C . HIS A 1 640 ? -27.688 -15.560 6.365 1.00 82.62 640 HIS A C 1
ATOM 5236 O O . HIS A 1 640 ? -28.234 -16.603 6.723 1.00 82.62 640 HIS A O 1
ATOM 5242 N N . ARG A 1 641 ? -28.343 -14.401 6.325 1.00 87.31 641 ARG A N 1
ATOM 5243 C CA . ARG A 1 641 ? -29.781 -14.266 6.554 1.00 87.31 641 ARG A CA 1
ATOM 5244 C C . ARG A 1 641 ? -30.521 -14.392 5.220 1.00 87.31 641 ARG A C 1
ATOM 5246 O O . ARG A 1 641 ? -30.013 -13.894 4.211 1.00 87.31 641 ARG A O 1
ATOM 5253 N N . PRO A 1 642 ? -31.731 -14.972 5.198 1.00 86.19 642 PRO A N 1
ATOM 5254 C CA . PRO A 1 642 ? -32.514 -15.074 3.974 1.00 86.19 642 PRO A CA 1
ATOM 5255 C C . PRO A 1 642 ? -32.875 -13.691 3.424 1.00 86.19 642 PRO A C 1
ATOM 5257 O O . PRO A 1 642 ? -33.058 -12.721 4.174 1.00 86.19 642 PRO A O 1
ATOM 5260 N N . VAL A 1 643 ? -32.975 -13.598 2.099 1.00 88.25 643 VAL A N 1
ATOM 5261 C CA . VAL A 1 643 ? -33.435 -12.387 1.421 1.00 88.25 643 VAL A CA 1
ATOM 5262 C C . VAL A 1 643 ? -34.952 -12.312 1.521 1.00 88.25 643 VAL A C 1
ATOM 5264 O O . VAL A 1 643 ? -35.649 -13.206 1.067 1.00 88.25 643 VAL A O 1
ATOM 5267 N N . THR A 1 644 ? -35.454 -11.269 2.179 1.00 87.19 644 THR A N 1
ATOM 5268 C CA . THR A 1 644 ? -36.893 -11.073 2.440 1.00 87.19 644 THR A CA 1
ATOM 5269 C C . THR A 1 644 ? -37.515 -10.058 1.487 1.00 87.19 644 THR A C 1
ATOM 5271 O O . THR A 1 644 ? -38.730 -9.977 1.399 1.00 87.19 644 THR A O 1
ATOM 5274 N N . GLN A 1 645 ? -36.682 -9.253 0.827 1.00 87.31 645 GLN A N 1
ATOM 5275 C CA . GLN A 1 645 ? -37.098 -8.254 -0.147 1.00 87.31 645 GLN A CA 1
ATOM 5276 C C . GLN A 1 645 ? -37.355 -8.910 -1.503 1.00 87.31 645 GLN A C 1
ATOM 5278 O O . GLN A 1 645 ? -36.642 -9.836 -1.894 1.00 87.31 645 GLN A O 1
ATOM 5283 N N . SER A 1 646 ? -38.332 -8.387 -2.234 1.00 87.75 646 SER A N 1
ATOM 5284 C CA . SER A 1 646 ? -38.567 -8.758 -3.628 1.00 87.75 646 SER A CA 1
ATOM 5285 C C . SER A 1 646 ? -37.429 -8.264 -4.542 1.00 87.75 646 SER A C 1
ATOM 5287 O O . SER A 1 646 ? -36.724 -7.307 -4.201 1.00 87.75 646 SER A O 1
ATOM 5289 N N . PRO A 1 647 ? -37.249 -8.855 -5.738 1.00 83.94 647 PRO A N 1
ATOM 5290 C CA . PRO A 1 647 ? -36.246 -8.390 -6.700 1.00 83.94 647 PRO A CA 1
ATOM 5291 C C . PRO A 1 647 ? -36.383 -6.904 -7.067 1.00 83.94 647 PRO A C 1
ATOM 5293 O O . PRO A 1 647 ? -35.378 -6.211 -7.208 1.00 83.94 647 PRO A O 1
ATOM 5296 N N . LEU A 1 648 ? -37.617 -6.397 -7.163 1.00 83.00 648 LEU A N 1
ATOM 5297 C CA . LEU A 1 648 ? -37.897 -4.989 -7.463 1.00 83.00 648 LEU A CA 1
ATOM 5298 C C . LEU A 1 648 ? -37.470 -4.064 -6.317 1.00 83.00 648 LEU A C 1
ATOM 5300 O O . LEU A 1 648 ? -36.834 -3.040 -6.556 1.00 83.00 648 LEU A O 1
ATOM 5304 N N . GLU A 1 649 ? -37.746 -4.449 -5.071 1.00 85.50 649 GLU A N 1
ATOM 5305 C CA . GLU A 1 649 ? -37.283 -3.701 -3.897 1.00 85.50 649 GLU A CA 1
ATOM 5306 C C . GLU A 1 649 ? -35.757 -3.702 -3.800 1.00 85.50 649 GLU A C 1
ATOM 5308 O O . GLU A 1 649 ? -35.159 -2.689 -3.453 1.00 85.50 649 GLU A O 1
ATOM 5313 N N . LEU A 1 650 ? -35.101 -4.813 -4.140 1.00 86.19 650 LEU A N 1
ATOM 5314 C CA . LEU A 1 650 ? -33.640 -4.880 -4.151 1.00 86.19 650 LEU A CA 1
ATOM 5315 C C . LEU A 1 650 ? -33.045 -3.951 -5.213 1.00 86.19 650 LEU A C 1
ATOM 5317 O O . LEU A 1 650 ? -32.054 -3.275 -4.931 1.00 86.19 650 LEU A O 1
ATOM 5321 N N . ASN A 1 651 ? -33.664 -3.853 -6.390 1.00 86.00 651 ASN A N 1
ATOM 5322 C CA . ASN A 1 651 ? -33.253 -2.896 -7.417 1.00 86.00 651 ASN A CA 1
ATOM 5323 C C . ASN A 1 651 ? -33.378 -1.453 -6.915 1.00 86.00 651 ASN A C 1
ATOM 5325 O O . ASN A 1 651 ? -32.445 -0.668 -7.076 1.00 86.00 651 ASN A O 1
ATOM 5329 N N . ASP A 1 652 ? -34.475 -1.120 -6.235 1.00 87.75 652 ASP A N 1
ATOM 5330 C CA . ASP A 1 652 ? -34.686 0.203 -5.641 1.00 87.75 652 ASP A CA 1
ATOM 5331 C C . ASP A 1 652 ? -33.666 0.515 -4.537 1.00 87.75 652 ASP A C 1
ATOM 5333 O O . ASP A 1 652 ? -33.116 1.619 -4.477 1.00 87.75 652 ASP A O 1
ATOM 5337 N N . ILE A 1 653 ? -33.375 -0.460 -3.672 1.00 88.19 653 ILE A N 1
ATOM 5338 C CA . ILE A 1 653 ? -32.394 -0.338 -2.588 1.00 88.19 653 ILE A CA 1
ATOM 5339 C C . ILE A 1 653 ? -30.999 -0.062 -3.156 1.00 88.19 653 ILE A C 1
ATOM 5341 O O . ILE A 1 653 ? -30.291 0.803 -2.636 1.00 88.19 653 ILE A O 1
ATOM 5345 N N . PHE A 1 654 ? -30.604 -0.757 -4.227 1.00 86.81 654 PHE A N 1
ATOM 5346 C CA . PHE A 1 654 ? -29.299 -0.598 -4.876 1.00 86.81 654 PHE A CA 1
ATOM 5347 C C . PHE A 1 654 ? -29.246 0.511 -5.941 1.00 86.81 654 PHE A C 1
ATOM 5349 O O . PHE A 1 654 ? -28.179 0.744 -6.511 1.00 86.81 654 PHE A O 1
ATOM 5356 N N . ALA A 1 655 ? -30.345 1.231 -6.174 1.00 85.38 655 ALA A N 1
ATOM 5357 C CA . ALA A 1 655 ? -30.365 2.419 -7.018 1.00 85.38 655 ALA A CA 1
ATOM 5358 C C . ALA A 1 655 ? -29.738 3.631 -6.311 1.00 85.38 655 ALA A C 1
ATOM 5360 O O . ALA A 1 655 ? -29.706 3.750 -5.077 1.00 85.38 655 ALA A O 1
ATOM 5361 N N . TRP A 1 656 ? -29.264 4.590 -7.100 1.00 84.19 656 TRP A N 1
ATOM 5362 C CA . TRP A 1 656 ? -28.918 5.901 -6.579 1.00 84.19 656 TRP A CA 1
ATOM 5363 C C . TRP A 1 656 ? -30.201 6.661 -6.236 1.00 84.19 656 TRP A C 1
ATOM 5365 O O . TRP A 1 656 ? -31.047 6.868 -7.099 1.00 84.19 656 TRP A O 1
ATOM 5375 N N . GLN A 1 657 ? -30.346 7.083 -4.976 1.00 88.06 657 GLN A N 1
ATOM 5376 C CA . GLN A 1 657 ? -31.564 7.747 -4.509 1.00 88.06 657 GLN A CA 1
ATOM 5377 C C . GLN A 1 657 ? -31.314 9.208 -4.148 1.00 88.06 657 GLN A C 1
ATOM 5379 O O . GLN A 1 657 ? -30.444 9.514 -3.329 1.00 88.06 657 GLN A O 1
ATOM 5384 N N . GLU A 1 658 ? -32.098 10.126 -4.705 1.00 85.56 658 GLU A N 1
ATOM 5385 C CA . GLU A 1 658 ? -32.008 11.547 -4.371 1.00 85.56 658 GLU A CA 1
ATOM 5386 C C . GLU A 1 658 ? -33.386 12.182 -4.181 1.00 85.56 658 GLU A C 1
ATOM 5388 O O . GLU A 1 658 ? -34.300 11.971 -4.970 1.00 85.56 658 GLU A O 1
ATOM 5393 N N . LEU A 1 659 ? -33.532 12.994 -3.131 1.00 88.19 659 LEU A N 1
ATOM 5394 C CA . LEU A 1 659 ? -34.771 13.723 -2.877 1.00 88.19 659 LEU A CA 1
ATOM 5395 C C . LEU A 1 659 ? -34.812 15.018 -3.696 1.00 88.19 659 LEU A C 1
ATOM 5397 O O . LEU A 1 659 ? -33.860 15.811 -3.703 1.00 88.19 659 LEU A O 1
ATOM 5401 N N . ARG A 1 660 ? -35.947 15.250 -4.355 1.00 88.75 660 ARG A N 1
ATOM 5402 C CA . ARG A 1 660 ? -36.252 16.473 -5.104 1.00 88.75 660 ARG A CA 1
ATOM 5403 C C . ARG A 1 660 ? -37.616 17.006 -4.699 1.00 88.75 660 ARG A C 1
ATOM 5405 O O . ARG A 1 660 ? -38.508 16.238 -4.367 1.00 88.75 660 ARG A O 1
ATOM 5412 N N . THR A 1 661 ? -37.767 18.323 -4.706 1.00 90.38 661 THR A N 1
ATOM 5413 C CA . THR A 1 661 ? -39.056 18.968 -4.438 1.00 90.38 661 THR A CA 1
ATOM 5414 C C . THR A 1 661 ? -39.796 19.161 -5.751 1.00 90.38 661 THR A C 1
ATOM 5416 O O . THR A 1 661 ? -39.223 19.702 -6.700 1.00 90.38 661 THR A O 1
ATOM 5419 N N . LEU A 1 662 ? -41.053 18.727 -5.800 1.00 90.50 662 LEU A N 1
ATOM 5420 C CA . LEU A 1 662 ? -41.917 18.912 -6.957 1.00 90.50 662 LEU A CA 1
ATOM 5421 C C . LEU A 1 662 ? -42.453 20.349 -6.976 1.00 90.50 662 LEU A C 1
ATOM 5423 O O . LEU A 1 662 ? -42.949 20.838 -5.964 1.00 90.50 662 LEU A O 1
ATOM 5427 N N . SER A 1 663 ? -42.340 21.056 -8.100 1.00 88.44 663 SER A N 1
ATOM 5428 C CA . SER A 1 663 ? -42.861 22.423 -8.208 1.00 88.44 663 SER A CA 1
ATOM 5429 C C . SER A 1 663 ? -44.396 22.448 -8.241 1.00 88.44 663 SER A C 1
ATOM 5431 O O . SER A 1 663 ? -45.047 21.431 -8.484 1.00 88.44 663 SER A O 1
ATOM 5433 N N . LYS A 1 664 ? -44.989 23.639 -8.073 1.00 85.31 664 LYS A N 1
ATOM 5434 C CA . LYS A 1 664 ? -46.437 23.847 -8.272 1.00 85.31 664 LYS A CA 1
ATOM 5435 C C . LYS A 1 664 ? -46.913 23.491 -9.687 1.00 85.31 664 LYS A C 1
ATOM 5437 O O . LYS A 1 664 ? -48.079 23.180 -9.869 1.00 85.31 664 LYS A O 1
ATOM 5442 N N . ALA A 1 665 ? -46.010 23.515 -10.667 1.00 84.19 665 ALA A N 1
ATOM 5443 C CA . ALA A 1 665 ? -46.279 23.146 -12.053 1.00 84.19 665 ALA A CA 1
ATOM 5444 C C . ALA A 1 665 ? -45.983 21.661 -12.346 1.00 84.19 665 ALA A C 1
ATOM 5446 O O . ALA A 1 665 ? -45.854 21.289 -13.507 1.00 84.19 665 ALA A O 1
ATOM 5447 N N . LEU A 1 666 ? -45.819 20.822 -11.313 1.00 87.81 666 LEU A N 1
ATOM 5448 C CA . LEU A 1 666 ? -45.477 19.398 -11.434 1.00 87.81 666 LEU A CA 1
ATOM 5449 C C . LEU A 1 666 ? -44.164 19.134 -12.180 1.00 87.81 666 LEU A C 1
ATOM 5451 O O . LEU A 1 666 ? -43.982 18.104 -12.824 1.00 87.81 666 LEU A O 1
ATOM 5455 N N . THR A 1 667 ? -43.212 20.056 -12.052 1.00 87.81 667 THR A N 1
ATOM 5456 C CA . THR A 1 667 ? -41.888 19.939 -12.667 1.00 87.81 667 THR A CA 1
ATOM 5457 C C . THR A 1 667 ? -40.783 19.897 -11.626 1.00 87.81 667 THR A C 1
ATOM 5459 O O . THR A 1 667 ? -40.877 20.505 -10.559 1.00 87.81 667 THR A O 1
ATOM 5462 N N . PHE A 1 668 ? -39.697 19.205 -11.943 1.00 86.69 668 PHE A N 1
ATOM 5463 C CA . PHE A 1 668 ? -38.458 19.262 -11.173 1.00 86.69 668 PHE A CA 1
ATOM 5464 C C . PHE A 1 668 ? -37.262 19.026 -12.094 1.00 86.69 668 PHE A C 1
ATOM 5466 O O . PHE A 1 668 ? -37.396 18.549 -13.222 1.00 86.69 668 PHE A O 1
ATOM 5473 N N . GLN A 1 669 ? -36.072 19.391 -11.622 1.00 81.19 669 GLN A N 1
ATOM 5474 C CA . GLN A 1 669 ? -34.839 19.220 -12.379 1.00 81.19 669 GLN A CA 1
ATOM 5475 C C . GLN A 1 669 ? -33.963 18.138 -11.746 1.00 81.19 669 GLN A C 1
ATOM 5477 O O . GLN A 1 669 ? -33.671 18.168 -10.545 1.00 81.19 669 GLN A O 1
ATOM 5482 N N . TYR A 1 670 ? -33.500 17.205 -12.572 1.00 79.81 670 TYR A N 1
ATOM 5483 C CA . TYR A 1 670 ? -32.548 16.172 -12.186 1.00 79.81 670 TYR A CA 1
ATOM 5484 C C . TYR A 1 670 ? -31.550 15.939 -13.325 1.00 79.81 670 TYR A C 1
ATOM 5486 O O . TYR A 1 670 ? -31.931 15.879 -14.487 1.00 79.81 670 TYR A O 1
ATOM 5494 N N . ASP A 1 671 ? -30.254 15.902 -13.004 1.00 69.75 671 ASP A N 1
ATOM 5495 C CA . ASP A 1 671 ? -29.163 15.824 -13.992 1.00 69.75 671 ASP A CA 1
ATOM 5496 C C . ASP A 1 671 ? -29.293 16.826 -15.159 1.00 69.75 671 ASP A C 1
ATOM 5498 O O . ASP A 1 671 ? -29.141 16.499 -16.332 1.00 69.75 671 ASP A O 1
ATOM 5502 N N . LYS A 1 672 ? -29.632 18.078 -14.824 1.00 63.09 672 LYS A N 1
ATOM 5503 C CA . LYS A 1 672 ? -29.915 19.184 -15.759 1.00 63.09 672 LYS A CA 1
ATOM 5504 C C . LYS A 1 672 ? -31.099 18.981 -16.715 1.00 63.09 672 LYS A C 1
ATOM 5506 O O . LYS A 1 672 ? -31.502 19.962 -17.337 1.00 63.09 672 LYS A O 1
ATOM 5511 N N . VAL A 1 673 ? -31.698 17.799 -16.756 1.00 68.81 673 VAL A N 1
ATOM 5512 C CA . VAL A 1 673 ? -32.932 17.498 -17.479 1.00 68.81 673 VAL A CA 1
ATOM 5513 C C . VAL A 1 673 ? -34.126 17.943 -16.637 1.00 68.81 673 VAL A C 1
ATOM 5515 O O . VAL A 1 673 ? -34.122 17.819 -15.407 1.00 68.81 673 VAL A O 1
ATOM 5518 N N . MET A 1 674 ? -35.128 18.526 -17.289 1.00 77.81 674 MET A N 1
ATOM 5519 C CA . MET A 1 674 ? -36.380 18.886 -16.640 1.00 77.81 674 MET A CA 1
ATOM 5520 C C . MET A 1 674 ? -37.372 17.745 -16.843 1.00 77.81 674 MET A C 1
ATOM 5522 O O . MET A 1 674 ? -37.620 17.328 -17.968 1.00 77.81 674 MET A O 1
ATOM 5526 N N . TYR A 1 675 ? -37.927 17.244 -15.749 1.00 82.75 675 TYR A N 1
ATOM 5527 C CA . TYR A 1 675 ? -38.943 16.202 -15.769 1.00 82.75 675 TYR A CA 1
ATOM 5528 C C . TYR A 1 675 ? -40.286 16.823 -15.411 1.00 82.75 675 TYR A C 1
ATOM 5530 O O . TYR A 1 675 ? -40.381 17.601 -14.456 1.00 82.75 675 TYR A O 1
ATOM 5538 N N . ILE A 1 676 ? -41.302 16.496 -16.204 1.00 85.56 676 ILE A N 1
ATOM 5539 C CA . ILE A 1 676 ? -42.682 16.938 -16.025 1.00 85.56 676 ILE A CA 1
ATOM 5540 C C . ILE A 1 676 ? -43.482 15.712 -15.597 1.00 85.56 676 ILE A C 1
ATOM 5542 O O . ILE A 1 676 ? -43.607 14.763 -16.367 1.00 85.56 676 ILE A O 1
ATOM 5546 N N . ILE A 1 677 ? -43.986 15.710 -14.366 1.00 88.94 677 ILE A N 1
ATOM 5547 C CA . ILE A 1 677 ? -44.863 14.648 -13.870 1.00 88.94 677 ILE A CA 1
ATOM 5548 C C . ILE A 1 677 ? -46.238 14.805 -14.517 1.00 88.94 677 ILE A C 1
ATOM 5550 O O . ILE A 1 677 ? -46.727 15.921 -14.692 1.00 88.94 677 ILE A O 1
ATOM 5554 N N . GLU A 1 678 ? -46.864 13.686 -14.877 1.00 85.88 678 GLU A N 1
ATOM 5555 C CA . GLU A 1 678 ? -48.178 13.701 -15.513 1.00 85.88 678 GLU A CA 1
ATOM 5556 C C . GLU A 1 678 ? -49.222 14.418 -14.639 1.00 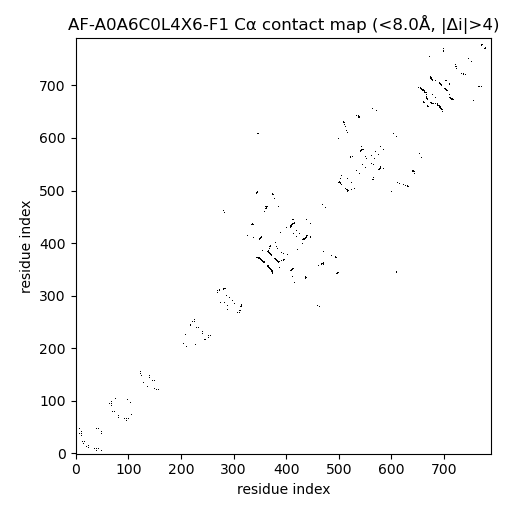85.88 678 GLU A C 1
ATOM 5558 O O . GLU A 1 678 ? -49.345 14.099 -13.448 1.00 85.88 678 GLU A O 1
ATOM 5563 N N . PRO A 1 679 ? -49.990 15.367 -15.207 1.00 83.25 679 PRO A N 1
ATOM 5564 C CA . PRO A 1 679 ? -50.955 16.167 -14.467 1.00 83.25 679 PRO A CA 1
ATOM 5565 C C . PRO A 1 679 ? -52.240 15.369 -14.216 1.00 83.25 679 PRO A C 1
ATOM 5567 O O . PRO A 1 679 ? -53.272 15.595 -14.838 1.00 83.25 679 PRO A O 1
ATOM 5570 N N . THR A 1 680 ? -52.171 14.410 -13.299 1.00 86.25 680 THR A N 1
ATOM 5571 C CA . THR A 1 680 ? -53.349 13.739 -12.739 1.00 86.25 680 THR A CA 1
ATOM 5572 C C . THR A 1 680 ? -53.809 14.471 -11.482 1.00 86.25 680 THR A C 1
ATOM 5574 O O . THR A 1 680 ? -53.001 15.085 -10.784 1.00 86.25 680 THR A O 1
ATOM 5577 N N . GLU A 1 681 ? -55.095 14.375 -11.135 1.00 81.94 681 GLU A N 1
ATOM 5578 C CA . GLU A 1 681 ? -55.640 15.006 -9.921 1.00 81.94 681 GLU A CA 1
ATOM 5579 C C . GLU A 1 681 ? -54.860 14.592 -8.657 1.00 81.94 681 GLU A C 1
ATOM 5581 O O . GLU A 1 681 ? -54.594 15.395 -7.764 1.00 81.94 681 GLU A O 1
ATOM 5586 N N . GLN A 1 682 ? -54.404 13.339 -8.623 1.00 82.75 682 GLN A N 1
ATOM 5587 C CA . GLN A 1 682 ? -53.591 12.791 -7.543 1.00 82.75 682 GLN A CA 1
ATOM 5588 C C . GLN A 1 682 ? -52.147 13.317 -7.520 1.00 82.75 682 GLN A C 1
ATOM 5590 O O . GLN A 1 682 ? -51.532 13.329 -6.453 1.00 82.75 682 GLN A O 1
ATOM 5595 N N . ASN A 1 683 ? -51.581 13.703 -8.667 1.00 85.81 683 ASN A N 1
ATOM 5596 C CA . ASN A 1 683 ? -50.238 14.281 -8.756 1.00 85.81 683 ASN A CA 1
ATOM 5597 C C . ASN A 1 683 ? -50.257 15.786 -8.451 1.00 85.81 683 ASN A C 1
ATOM 5599 O O . ASN A 1 683 ? -49.337 16.295 -7.820 1.00 85.81 683 ASN A O 1
ATOM 5603 N N . SER A 1 684 ? -51.341 16.485 -8.790 1.00 84.38 684 SER A N 1
ATOM 5604 C CA . SER A 1 684 ? -51.550 17.892 -8.421 1.00 84.38 684 SER A CA 1
ATOM 5605 C C . SER A 1 684 ? -51.568 18.113 -6.904 1.00 84.38 684 SER A C 1
ATOM 5607 O O . SER A 1 684 ? -51.104 19.145 -6.428 1.00 84.38 684 SER A O 1
ATOM 5609 N N . ARG A 1 685 ? -52.041 17.124 -6.130 1.00 85.81 685 ARG A N 1
ATOM 5610 C CA . ARG A 1 685 ? -52.083 17.174 -4.655 1.00 85.81 685 ARG A CA 1
ATOM 5611 C C . ARG A 1 685 ? -50.711 17.046 -3.982 1.00 85.81 685 ARG A C 1
ATOM 5613 O O . ARG A 1 685 ? -50.564 17.519 -2.865 1.00 85.81 685 ARG A O 1
ATOM 5620 N N . ILE A 1 686 ? -49.722 16.453 -4.654 1.00 86.56 686 ILE A N 1
ATOM 5621 C CA . ILE A 1 686 ? -48.347 16.292 -4.133 1.00 86.56 686 ILE A CA 1
ATOM 5622 C C . ILE A 1 686 ? -47.413 17.427 -4.594 1.00 86.56 686 ILE A C 1
ATOM 5624 O O . ILE A 1 686 ? -46.192 17.366 -4.432 1.00 86.56 686 ILE A O 1
ATOM 5628 N N . ALA A 1 687 ? -47.963 18.478 -5.206 1.00 85.69 687 ALA A N 1
ATOM 5629 C CA . ALA A 1 687 ? -47.202 19.647 -5.618 1.00 85.69 687 ALA A CA 1
ATOM 5630 C C . ALA A 1 687 ? -46.607 20.369 -4.394 1.00 85.69 687 ALA A C 1
ATOM 5632 O O . ALA A 1 687 ? -47.315 20.734 -3.459 1.00 85.69 687 ALA A O 1
ATOM 5633 N N . GLY A 1 688 ? -45.293 20.604 -4.402 1.00 84.38 688 GLY A N 1
ATOM 5634 C CA . GLY A 1 688 ? -44.545 21.134 -3.257 1.00 84.38 688 GLY A CA 1
ATOM 5635 C C . GLY A 1 688 ? -43.978 20.064 -2.318 1.00 84.38 688 GLY A C 1
ATOM 5636 O O . GLY A 1 688 ? -43.130 20.390 -1.483 1.00 84.38 688 GLY A O 1
ATOM 5637 N N . GLU A 1 689 ? -44.376 18.798 -2.467 1.00 90.75 689 GLU A N 1
ATOM 5638 C CA . GLU A 1 689 ? -43.852 17.689 -1.666 1.00 90.75 689 GLU A CA 1
ATOM 5639 C C . GLU A 1 689 ? -42.514 17.157 -2.209 1.00 90.75 689 GLU A C 1
ATOM 5641 O O . GLU A 1 689 ? -42.033 17.533 -3.288 1.00 90.75 689 GLU A O 1
ATOM 5646 N N . LYS A 1 690 ? -41.861 16.298 -1.416 1.00 90.50 690 LYS A N 1
ATOM 5647 C CA . LYS A 1 690 ? -40.592 15.665 -1.786 1.00 90.50 690 LYS A CA 1
ATOM 5648 C C . LYS A 1 690 ? -40.851 14.341 -2.491 1.00 90.50 690 LYS A C 1
ATOM 5650 O O . LYS A 1 690 ? -41.442 13.437 -1.915 1.00 90.50 690 LYS A O 1
ATOM 5655 N N . ILE A 1 691 ? -40.308 14.205 -3.689 1.00 91.88 691 ILE A N 1
ATOM 5656 C CA . ILE A 1 691 ? -40.270 12.959 -4.449 1.00 91.88 691 ILE A CA 1
ATOM 5657 C C . ILE A 1 691 ? -38.874 12.338 -4.378 1.00 91.88 691 ILE A C 1
ATOM 5659 O O . ILE A 1 691 ? -37.864 13.043 -4.253 1.00 91.88 691 ILE A O 1
ATOM 5663 N N . THR A 1 692 ? -38.817 11.016 -4.482 1.00 90.75 692 THR A N 1
ATOM 5664 C CA . THR A 1 692 ? -37.565 10.263 -4.555 1.00 90.75 692 THR A CA 1
ATOM 5665 C C . THR A 1 692 ? -37.261 9.944 -6.011 1.00 90.75 692 THR A C 1
ATOM 5667 O O . THR A 1 692 ? -38.072 9.339 -6.716 1.00 90.75 692 THR A O 1
ATOM 5670 N N . VAL A 1 693 ? -36.080 10.360 -6.456 1.00 89.25 693 VAL A N 1
ATOM 5671 C CA . VAL A 1 693 ? -35.498 9.981 -7.741 1.00 89.25 693 VAL A CA 1
ATOM 5672 C C . VAL A 1 693 ? -34.688 8.710 -7.545 1.00 89.25 693 VAL A C 1
ATOM 5674 O O . VAL A 1 693 ? -33.784 8.707 -6.712 1.00 89.25 693 VAL A O 1
ATOM 5677 N N . TYR A 1 694 ? -35.003 7.673 -8.316 1.00 87.94 694 TYR A N 1
ATOM 5678 C CA . TYR A 1 694 ? -34.249 6.429 -8.427 1.00 87.94 694 TYR A CA 1
ATOM 5679 C C . TYR A 1 694 ? -33.499 6.444 -9.754 1.00 87.94 694 TYR A C 1
ATOM 5681 O O . TYR A 1 694 ? -34.116 6.523 -10.811 1.00 87.94 694 TYR A O 1
ATOM 5689 N N . ASP A 1 695 ? -32.177 6.393 -9.684 1.00 84.69 695 ASP A N 1
ATOM 5690 C CA . ASP A 1 695 ? -31.283 6.328 -10.838 1.00 84.69 695 ASP A CA 1
ATOM 5691 C C . ASP A 1 695 ? -30.555 4.977 -10.802 1.00 84.69 695 ASP A C 1
ATOM 5693 O O . ASP A 1 695 ? -29.760 4.694 -9.893 1.00 84.69 695 ASP A O 1
ATOM 5697 N N . TYR A 1 696 ? -30.930 4.087 -11.720 1.00 82.50 696 TYR A N 1
ATOM 5698 C CA . TYR A 1 696 ? -30.525 2.686 -11.706 1.00 82.50 696 TYR A CA 1
ATOM 5699 C C . TYR A 1 696 ? -29.168 2.479 -12.413 1.00 82.50 696 TYR A C 1
ATOM 5701 O O . TYR A 1 696 ? -28.727 3.302 -13.225 1.00 82.50 696 TYR A O 1
ATOM 5709 N N . PRO A 1 697 ? -28.449 1.376 -12.112 1.00 69.19 697 PRO A N 1
ATOM 5710 C CA . PRO A 1 697 ? -27.159 1.090 -12.742 1.00 69.19 697 PRO A CA 1
ATOM 5711 C C . PRO A 1 697 ? -27.223 0.922 -14.267 1.00 69.19 697 PRO A C 1
ATOM 5713 O O . PRO A 1 697 ? -26.248 1.237 -14.943 1.00 69.19 697 PRO A O 1
ATOM 5716 N N . ASP A 1 698 ? -28.360 0.465 -14.792 1.00 65.6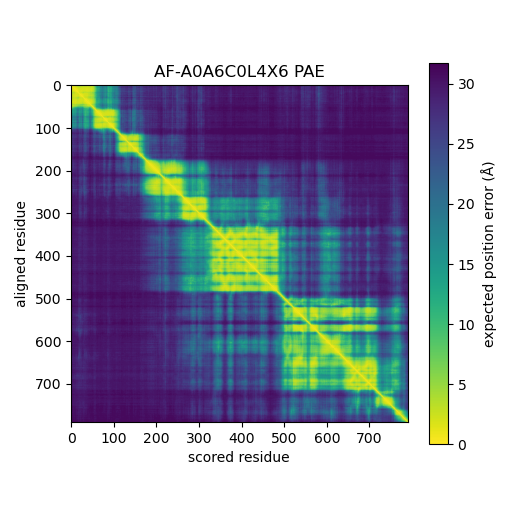9 698 ASP A N 1
ATOM 5717 C CA . ASP A 1 698 ? -28.656 0.311 -16.222 1.00 65.69 698 ASP A CA 1
ATOM 5718 C C . ASP A 1 698 ? -29.019 1.639 -16.915 1.00 65.69 698 ASP A C 1
ATOM 5720 O O . ASP A 1 698 ? -29.398 1.648 -18.078 1.00 65.69 698 ASP A O 1
ATOM 5724 N N . GLY A 1 699 ? -28.931 2.775 -16.216 1.00 70.00 699 GLY A N 1
ATOM 5725 C CA . GLY A 1 699 ? -29.228 4.094 -16.773 1.00 70.00 699 GLY A CA 1
ATOM 5726 C C . GLY A 1 699 ? -30.718 4.425 -16.874 1.00 70.00 699 GLY A C 1
ATOM 5727 O O . GLY A 1 699 ? -31.053 5.526 -17.319 1.00 70.00 699 GLY A O 1
ATOM 5728 N N . SER A 1 700 ? -31.608 3.523 -16.449 1.00 79.38 700 SER A N 1
ATOM 5729 C CA . SER A 1 700 ? -33.029 3.830 -16.305 1.00 79.38 700 SER A CA 1
ATOM 5730 C C . SER A 1 700 ? -33.268 4.746 -15.098 1.00 79.38 700 SER A C 1
ATOM 5732 O O . SER A 1 700 ? -32.522 4.737 -14.114 1.00 79.38 700 SER A O 1
ATOM 5734 N N . ILE A 1 701 ? -34.310 5.577 -15.172 1.00 82.81 701 ILE A N 1
ATOM 5735 C CA . ILE A 1 701 ? -34.673 6.510 -14.102 1.00 82.81 701 ILE A CA 1
ATOM 5736 C C . ILE A 1 701 ? -36.146 6.313 -13.762 1.00 82.81 701 ILE A C 1
ATOM 5738 O O . ILE A 1 701 ? -36.992 6.259 -14.651 1.00 82.81 701 ILE A O 1
ATOM 5742 N N . ALA A 1 702 ? -36.462 6.246 -12.472 1.00 87.19 702 ALA A N 1
ATOM 5743 C CA . ALA A 1 702 ? -37.834 6.222 -11.986 1.00 87.19 702 ALA A CA 1
ATOM 5744 C C . ALA A 1 702 ? -38.059 7.278 -10.904 1.00 87.19 702 ALA A C 1
ATOM 5746 O O . ALA A 1 702 ? -37.174 7.607 -10.112 1.00 87.19 702 ALA A O 1
ATOM 5747 N N . PHE A 1 703 ? -39.284 7.789 -10.840 1.00 89.62 703 PHE A N 1
ATOM 5748 C CA . PHE A 1 703 ? -39.698 8.754 -9.828 1.00 89.62 703 PHE A CA 1
ATOM 5749 C C . PHE A 1 703 ? -40.815 8.157 -9.001 1.00 89.62 703 PHE A C 1
ATOM 5751 O O . PHE A 1 703 ? -41.786 7.629 -9.547 1.00 89.62 703 PHE A O 1
ATOM 5758 N N . ARG A 1 704 ? -40.684 8.242 -7.678 1.00 89.25 704 ARG A N 1
ATOM 5759 C CA . ARG A 1 704 ? -41.725 7.766 -6.771 1.00 89.25 704 ARG A CA 1
ATOM 5760 C C . ARG A 1 704 ? -42.039 8.802 -5.714 1.00 89.25 704 ARG A C 1
ATOM 5762 O O . ARG A 1 704 ? -41.151 9.483 -5.197 1.00 89.25 704 ARG A O 1
ATOM 5769 N N . HIS A 1 705 ? -43.318 8.882 -5.381 1.00 88.44 705 HIS A N 1
ATOM 5770 C CA . HIS A 1 705 ? -43.774 9.544 -4.174 1.00 88.44 705 HIS A CA 1
ATOM 5771 C C . HIS A 1 705 ? -44.151 8.466 -3.162 1.00 88.44 705 HIS A C 1
ATOM 5773 O O . HIS A 1 705 ? -45.070 7.682 -3.409 1.00 88.44 705 HIS A O 1
ATOM 5779 N N . LEU A 1 706 ? -43.412 8.394 -2.052 1.00 81.50 706 LEU A N 1
ATOM 5780 C CA . LEU A 1 706 ? -43.482 7.283 -1.097 1.00 81.50 706 LEU A CA 1
ATOM 5781 C C . LEU A 1 706 ? -43.215 5.938 -1.806 1.00 81.50 706 LEU A C 1
ATOM 5783 O O . LEU A 1 706 ? -42.072 5.655 -2.154 1.00 81.50 706 LEU A O 1
ATOM 5787 N N . HIS A 1 707 ? -44.259 5.152 -2.081 1.00 78.12 707 HIS A N 1
ATOM 5788 C CA . HIS A 1 707 ? -44.184 3.870 -2.794 1.00 78.12 707 HIS A CA 1
ATOM 5789 C C . HIS A 1 707 ? -44.906 3.883 -4.152 1.00 78.12 707 HIS A C 1
ATOM 5791 O O . HIS A 1 707 ? -44.916 2.874 -4.852 1.00 78.12 707 HIS A O 1
ATOM 5797 N N . ARG A 1 708 ? -45.510 5.016 -4.543 1.00 85.94 708 ARG A N 1
ATOM 5798 C CA . ARG A 1 708 ? -46.270 5.139 -5.793 1.00 85.94 708 ARG A CA 1
ATOM 5799 C C . ARG A 1 708 ? -45.361 5.609 -6.936 1.00 85.94 708 ARG A C 1
ATOM 5801 O O . ARG A 1 708 ? -44.763 6.681 -6.798 1.00 85.94 708 ARG A O 1
ATOM 5808 N N . PRO A 1 709 ? -45.277 4.878 -8.063 1.00 86.50 709 PRO A N 1
ATOM 5809 C CA . PRO A 1 709 ? -44.568 5.347 -9.248 1.00 86.50 709 PRO A CA 1
ATOM 5810 C C . PRO A 1 709 ? -45.291 6.538 -9.886 1.00 86.50 709 PRO A C 1
ATOM 5812 O O . PRO A 1 709 ? -46.520 6.605 -9.888 1.00 86.50 709 PRO A O 1
ATOM 5815 N N . LEU A 1 710 ? -44.525 7.489 -10.414 1.00 87.50 710 LEU A N 1
ATOM 5816 C CA . LEU A 1 710 ? -45.043 8.669 -11.100 1.00 87.50 710 LEU A CA 1
ATOM 5817 C C . LEU A 1 710 ? -44.712 8.587 -12.592 1.00 87.50 710 LEU A C 1
ATOM 5819 O O . LEU A 1 710 ? -43.538 8.527 -12.961 1.00 87.50 710 LEU A O 1
ATOM 5823 N N . GLY A 1 711 ? -45.744 8.626 -13.438 1.00 85.88 711 GLY A N 1
ATOM 5824 C CA . GLY A 1 711 ? -45.585 8.830 -14.877 1.00 85.88 711 GLY A CA 1
ATOM 5825 C C . GLY A 1 711 ? -44.972 10.201 -15.158 1.00 85.88 711 GLY A C 1
ATOM 5826 O O . GLY A 1 711 ? -45.285 11.185 -14.476 1.00 85.88 711 GLY A O 1
ATOM 5827 N N . TYR A 1 712 ? -44.067 10.272 -16.131 1.00 85.50 712 TYR A N 1
ATOM 5828 C CA . TYR A 1 712 ? -43.344 11.499 -16.441 1.00 85.50 712 TYR A CA 1
ATOM 5829 C C . TYR A 1 712 ? -43.064 11.652 -17.932 1.00 85.50 712 TYR A C 1
ATOM 5831 O O . TYR A 1 712 ? -42.923 10.683 -18.673 1.00 85.50 712 TYR A O 1
ATOM 5839 N N . LYS A 1 713 ? -42.907 12.907 -18.349 1.00 79.62 713 LYS A N 1
ATOM 5840 C CA . LYS A 1 713 ? -42.394 13.302 -19.657 1.00 79.62 713 LYS A CA 1
ATOM 5841 C C . LYS A 1 713 ? -41.090 14.065 -19.481 1.00 79.62 713 LYS A C 1
ATOM 5843 O O . LYS A 1 713 ? -40.917 14.836 -18.534 1.00 79.62 713 LYS A O 1
ATOM 5848 N N . ILE A 1 714 ? -40.157 13.826 -20.392 1.00 75.94 714 ILE A N 1
ATOM 5849 C CA . ILE A 1 714 ? -38.854 14.482 -20.393 1.00 75.94 714 ILE A CA 1
ATOM 5850 C C . ILE A 1 714 ? -38.973 15.781 -21.184 1.00 75.94 714 ILE A C 1
ATOM 5852 O O . ILE A 1 714 ? -39.381 15.770 -22.341 1.00 75.94 714 ILE A O 1
ATOM 5856 N N . PHE A 1 715 ? -38.594 16.894 -20.564 1.00 67.06 715 PHE A N 1
ATOM 5857 C CA . PHE A 1 715 ? -38.376 18.159 -21.248 1.00 67.06 715 PHE A CA 1
ATOM 5858 C C . PHE A 1 715 ? -36.870 18.367 -21.408 1.00 67.06 715 PHE A C 1
ATOM 5860 O O . PHE A 1 715 ? -36.170 18.816 -20.488 1.00 67.06 715 PHE A O 1
ATOM 5867 N N . ASP A 1 716 ? -36.358 17.973 -22.573 1.00 60.59 716 ASP A N 1
ATOM 5868 C CA . ASP A 1 716 ? -34.947 18.124 -22.895 1.00 60.59 716 ASP A CA 1
ATOM 5869 C C . ASP A 1 716 ? -34.638 19.577 -23.280 1.00 60.59 716 ASP A C 1
ATOM 5871 O O . ASP A 1 716 ? -35.032 20.068 -24.334 1.00 60.59 716 ASP A O 1
ATOM 5875 N N . LYS A 1 717 ? -33.909 20.283 -22.409 1.00 53.34 717 LYS A N 1
ATOM 5876 C CA . LYS A 1 717 ? -33.429 21.648 -22.682 1.00 53.34 717 LYS A CA 1
ATOM 5877 C C . LYS A 1 717 ? -32.240 21.683 -23.652 1.00 53.34 717 LYS A C 1
ATOM 5879 O O . LYS A 1 717 ? -31.830 22.772 -24.052 1.00 53.34 717 LYS A O 1
ATOM 5884 N N . LEU A 1 718 ? -31.646 20.526 -23.951 1.00 50.75 718 LEU A N 1
ATOM 5885 C CA . LEU A 1 718 ? -30.460 20.369 -24.792 1.00 50.75 718 LEU A CA 1
ATOM 5886 C C . LEU A 1 718 ? -30.781 19.820 -26.183 1.00 50.75 718 LEU A C 1
ATOM 5888 O O . LEU A 1 718 ? -29.884 19.825 -27.020 1.00 50.75 718 LEU A O 1
ATOM 5892 N N . ALA A 1 719 ? -32.021 19.396 -26.443 1.00 55.00 719 ALA A N 1
ATOM 5893 C CA . ALA A 1 719 ? -32.434 18.998 -27.780 1.00 55.00 719 ALA A CA 1
ATOM 5894 C C . ALA A 1 719 ? -32.158 20.149 -28.762 1.00 55.00 719 ALA A C 1
ATOM 5896 O O . ALA A 1 719 ? -32.600 21.289 -28.553 1.00 55.00 719 ALA A O 1
ATOM 5897 N N . CYS A 1 720 ? -31.365 19.859 -29.793 1.00 56.78 720 CYS A N 1
ATOM 5898 C CA . CYS A 1 720 ? -31.163 20.784 -30.898 1.00 56.78 720 CYS A CA 1
ATOM 5899 C C . CYS A 1 720 ? -32.487 20.948 -31.636 1.00 56.78 720 CYS A C 1
ATOM 5901 O O . CYS A 1 720 ? -33.262 19.997 -31.767 1.00 56.78 720 CYS A O 1
ATOM 5903 N N . VAL A 1 721 ? -32.765 22.168 -32.077 1.00 61.84 721 VAL A N 1
ATOM 5904 C CA . VAL A 1 721 ? -33.983 22.448 -32.825 1.00 61.84 721 VAL A CA 1
ATOM 5905 C C . VAL A 1 721 ? -33.843 21.815 -34.209 1.00 61.84 721 VAL A C 1
ATOM 5907 O O . VAL A 1 721 ? -33.155 22.347 -35.073 1.00 61.84 721 VAL A O 1
ATOM 5910 N N . ASP A 1 722 ? -34.490 20.670 -34.428 1.00 58.59 722 ASP A N 1
ATOM 5911 C CA . ASP A 1 722 ? -34.559 20.054 -35.752 1.00 58.59 722 ASP A CA 1
ATOM 5912 C C . ASP A 1 722 ? -35.650 20.741 -36.584 1.00 58.59 722 ASP A C 1
ATOM 5914 O O . ASP A 1 722 ? -36.850 20.553 -36.364 1.00 58.59 722 ASP A O 1
ATOM 5918 N N . GLN A 1 723 ? -35.228 21.572 -37.540 1.00 56.66 723 GLN A N 1
ATOM 5919 C CA . GLN A 1 723 ? -36.141 22.234 -38.474 1.00 56.66 723 GLN A CA 1
ATOM 5920 C C . GLN A 1 723 ? -36.902 21.237 -39.361 1.00 56.66 723 GLN A C 1
ATOM 5922 O O . GLN A 1 723 ? -37.997 21.567 -39.813 1.00 56.66 723 GLN A O 1
ATOM 5927 N N . GLY A 1 724 ? -36.367 20.032 -39.593 1.00 58.00 724 GLY A N 1
ATOM 5928 C CA . GLY A 1 724 ? -36.979 19.019 -40.454 1.00 58.00 724 GLY A CA 1
ATOM 5929 C C . GLY A 1 724 ? -38.199 18.322 -39.847 1.00 58.00 724 GLY A C 1
ATOM 5930 O O . GLY A 1 724 ? -39.012 17.784 -40.591 1.00 58.00 724 GLY A O 1
ATOM 5931 N N . ALA A 1 725 ? -38.371 18.355 -38.522 1.00 55.91 725 ALA A N 1
ATOM 5932 C CA . ALA A 1 725 ? -39.481 17.694 -37.828 1.00 55.91 725 ALA A CA 1
ATOM 5933 C C . ALA A 1 725 ? -40.740 18.575 -37.675 1.00 55.91 725 ALA A C 1
ATOM 5935 O O . ALA A 1 725 ? -41.811 18.074 -37.338 1.00 55.91 725 ALA A O 1
ATOM 5936 N N . VAL A 1 726 ? -40.633 19.889 -37.913 1.00 56.34 726 VAL A N 1
ATOM 5937 C CA . VAL A 1 726 ? -41.723 20.869 -37.743 1.00 56.34 726 VAL A CA 1
ATOM 5938 C C . VAL A 1 726 ? -41.992 21.554 -39.085 1.00 56.34 726 VAL A C 1
ATOM 5940 O O . VAL A 1 726 ? -41.675 22.725 -39.285 1.00 56.34 726 VAL A O 1
ATOM 5943 N N . VAL A 1 727 ? -42.537 20.804 -40.043 1.00 53.19 727 VAL A N 1
ATOM 5944 C CA . VAL A 1 727 ? -42.658 21.253 -41.446 1.00 53.19 727 VAL A CA 1
ATOM 5945 C C . VAL A 1 727 ? -43.935 22.068 -41.715 1.00 53.19 727 VAL A C 1
ATOM 5947 O O . VAL A 1 727 ? -43.999 22.814 -42.690 1.00 53.19 727 VAL A O 1
ATOM 5950 N N . ASP A 1 728 ? -44.927 22.049 -40.823 1.00 53.94 728 ASP A N 1
ATOM 5951 C CA . ASP A 1 728 ? -46.278 22.506 -41.190 1.00 53.94 728 ASP A CA 1
ATOM 5952 C C . ASP A 1 728 ? -46.583 23.997 -40.968 1.00 53.94 728 ASP A C 1
ATOM 5954 O O . ASP A 1 728 ? -47.670 24.461 -41.313 1.00 53.94 728 ASP A O 1
ATOM 5958 N N . ASN A 1 729 ? -45.661 24.805 -40.425 1.00 59.56 729 ASN A N 1
ATOM 5959 C CA . ASN A 1 729 ? -45.967 26.216 -40.153 1.00 59.56 729 ASN A CA 1
ATOM 5960 C C . ASN A 1 729 ? -44.856 27.193 -40.566 1.00 59.56 729 ASN A C 1
ATOM 5962 O O . ASN A 1 729 ? -43.896 27.440 -39.833 1.00 59.56 729 ASN A O 1
ATOM 5966 N N . LYS A 1 730 ? -45.052 27.843 -41.726 1.00 58.53 730 LYS A N 1
ATOM 5967 C CA . LYS A 1 730 ? -44.141 28.843 -42.326 1.00 58.53 730 LYS A CA 1
ATOM 5968 C C . LYS A 1 730 ? -43.765 30.007 -41.396 1.00 58.53 730 LYS A C 1
ATOM 5970 O O . LYS A 1 730 ? -42.745 30.652 -41.625 1.00 58.53 730 LYS A O 1
ATOM 5975 N N . ARG A 1 731 ? -44.550 30.293 -40.349 1.00 60.38 731 ARG A N 1
ATOM 5976 C CA . ARG A 1 731 ? -44.280 31.397 -39.406 1.00 60.38 731 ARG A CA 1
ATOM 5977 C C . ARG A 1 731 ? -43.304 31.034 -38.283 1.00 60.38 731 ARG A C 1
ATOM 5979 O O . ARG A 1 731 ? -42.757 31.937 -37.657 1.00 60.38 731 ARG A O 1
ATOM 5986 N N . LEU A 1 732 ? -43.050 29.747 -38.034 1.00 62.91 732 LEU A N 1
ATOM 5987 C CA . LEU A 1 732 ? -42.157 29.311 -36.953 1.00 62.91 732 LEU A CA 1
ATOM 5988 C C . LEU A 1 732 ? -40.678 29.287 -37.366 1.00 62.91 732 LEU A C 1
ATOM 5990 O O . LEU A 1 732 ? -39.811 29.369 -36.501 1.00 62.91 732 LEU A O 1
ATOM 5994 N N . GLY A 1 733 ? -40.364 29.275 -38.666 1.00 65.00 733 GLY A N 1
ATOM 5995 C CA . GLY A 1 733 ? -38.985 29.163 -39.164 1.00 65.00 733 GLY A CA 1
ATOM 5996 C C . GLY A 1 733 ? -38.030 30.255 -38.658 1.00 65.00 733 GLY A C 1
ATOM 5997 O O . GLY A 1 733 ? -36.906 29.952 -38.260 1.00 65.00 733 GLY A O 1
ATOM 5998 N N . ALA A 1 734 ? -38.481 31.514 -38.600 1.00 68.88 734 ALA A N 1
ATOM 5999 C CA . ALA A 1 734 ? -37.665 32.628 -38.102 1.00 68.88 734 ALA A CA 1
ATOM 6000 C C . ALA A 1 734 ? -37.380 32.519 -36.592 1.00 68.88 734 ALA A C 1
ATOM 6002 O O . ALA A 1 734 ? -36.259 32.763 -36.147 1.00 68.88 734 ALA A O 1
ATOM 6003 N N . VAL A 1 735 ? -38.377 32.091 -35.813 1.00 70.88 735 VAL A N 1
ATOM 6004 C CA . VAL A 1 735 ? -38.254 31.897 -34.360 1.00 70.88 735 VAL A CA 1
ATOM 6005 C C . VAL A 1 735 ? -37.350 30.702 -34.047 1.00 70.88 735 VAL A C 1
ATOM 6007 O O . VAL A 1 735 ? -36.508 30.789 -33.157 1.00 70.88 735 VAL A O 1
ATOM 6010 N N . LEU A 1 736 ? -37.461 29.614 -34.816 1.00 69.94 736 LEU A N 1
ATOM 6011 C CA . LEU A 1 736 ? -36.607 28.430 -34.682 1.00 69.94 736 LEU A CA 1
ATOM 6012 C C . LEU A 1 736 ? -35.146 28.743 -35.038 1.00 69.94 736 LEU A C 1
ATOM 6014 O O . LEU A 1 736 ? -34.239 28.292 -34.345 1.00 69.94 736 LEU A O 1
ATOM 6018 N N . LYS A 1 737 ? -34.906 29.579 -36.058 1.00 70.50 737 LYS A N 1
ATOM 6019 C CA . LYS A 1 737 ? -33.555 30.020 -36.442 1.00 70.50 737 LYS A CA 1
ATOM 6020 C C . LYS A 1 737 ? -32.899 30.898 -35.369 1.00 70.50 737 LYS A C 1
ATOM 6022 O O . LYS A 1 737 ? -31.725 30.713 -35.061 1.00 70.50 737 LYS A O 1
ATOM 6027 N N . LEU A 1 738 ? -33.669 31.803 -34.759 1.00 75.69 738 LEU A N 1
ATOM 6028 C CA . LEU A 1 738 ? -33.212 32.610 -33.623 1.00 75.69 738 LEU A CA 1
ATOM 6029 C C . LEU A 1 738 ? -32.920 31.737 -32.391 1.00 75.69 738 LEU A C 1
ATOM 6031 O O . LEU A 1 738 ? -31.937 31.962 -31.686 1.00 75.69 738 LEU A O 1
ATOM 6035 N N . ALA A 1 739 ? -33.757 30.726 -32.138 1.00 71.56 739 ALA A N 1
ATOM 6036 C CA . ALA A 1 739 ? -33.519 29.761 -31.073 1.00 71.56 739 ALA A CA 1
ATOM 6037 C C . ALA A 1 739 ? -32.215 28.987 -31.312 1.00 71.56 739 ALA A C 1
ATOM 6039 O O . ALA A 1 739 ? -31.414 28.903 -30.386 1.00 71.56 739 ALA A O 1
ATOM 6040 N N . GLN A 1 740 ? -31.966 28.511 -32.538 1.00 72.56 740 GLN A N 1
ATOM 6041 C CA . GLN A 1 740 ? -30.741 27.793 -32.909 1.00 72.56 740 GLN A CA 1
ATOM 6042 C C . GLN A 1 740 ? -29.480 28.643 -32.685 1.00 72.56 740 GLN A C 1
ATOM 6044 O O . GLN A 1 740 ? -28.584 28.211 -31.970 1.00 72.56 740 GLN A O 1
ATOM 6049 N N . GLN A 1 741 ? -29.451 29.892 -33.169 1.00 76.31 741 GLN A N 1
ATOM 6050 C CA . GLN A 1 741 ? -28.318 30.805 -32.932 1.00 76.31 741 GLN A CA 1
ATOM 6051 C C . GLN A 1 741 ? -28.017 30.9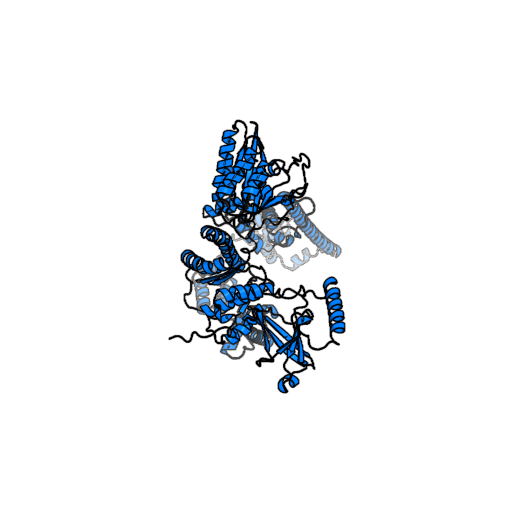91 -31.442 1.00 76.31 741 GLN A C 1
ATOM 6053 O O . GLN A 1 741 ? -26.866 30.962 -31.013 1.00 76.31 741 GLN A O 1
ATOM 6058 N N . LYS A 1 742 ? -29.065 31.128 -30.627 1.00 76.12 742 LYS A N 1
ATOM 6059 C CA . LYS A 1 742 ? -28.921 31.290 -29.180 1.00 76.12 742 LYS A CA 1
ATOM 6060 C C . LYS A 1 742 ? -28.468 30.002 -28.485 1.00 76.12 742 LYS A C 1
ATOM 6062 O O . LYS A 1 742 ? -27.854 30.066 -27.420 1.00 76.12 742 LYS A O 1
ATOM 6067 N N . GLN A 1 743 ? -28.776 28.832 -29.051 1.00 73.19 743 GLN A N 1
ATOM 6068 C CA . GLN A 1 743 ? -28.232 27.556 -28.584 1.00 73.19 743 GLN A CA 1
ATOM 6069 C C . GLN A 1 743 ? -26.724 27.475 -28.864 1.00 73.19 743 GLN A C 1
ATOM 6071 O O . GLN A 1 743 ? -25.980 27.161 -27.934 1.00 73.19 743 GLN A O 1
ATOM 6076 N N . ASP A 1 744 ? -26.285 27.845 -30.069 1.00 71.56 744 ASP A N 1
ATOM 6077 C CA . ASP A 1 744 ? -24.876 27.814 -30.486 1.00 71.56 744 ASP A CA 1
ATOM 6078 C C . ASP A 1 744 ? -24.007 28.773 -29.641 1.00 71.56 744 ASP A C 1
ATOM 6080 O O . ASP A 1 744 ? -22.938 28.394 -29.154 1.00 71.56 744 ASP A O 1
ATOM 6084 N N . GLU A 1 745 ? -24.499 29.988 -29.360 1.00 76.12 745 GLU A N 1
ATOM 6085 C CA . GLU A 1 745 ? -23.836 30.955 -28.467 1.00 76.12 745 GLU A CA 1
ATOM 6086 C C . GLU A 1 745 ? -23.619 30.388 -27.051 1.00 76.12 745 GLU A C 1
ATOM 6088 O O . GLU A 1 745 ? -22.523 30.456 -26.490 1.00 76.12 745 GLU A O 1
ATOM 6093 N N . LEU A 1 746 ? -24.648 29.766 -26.465 1.00 66.94 746 LEU A N 1
ATOM 6094 C CA . LEU A 1 746 ? -24.566 29.176 -25.122 1.00 66.94 746 LEU A CA 1
ATOM 6095 C C . LEU A 1 746 ? -23.676 27.917 -25.066 1.00 66.94 746 LEU A C 1
ATOM 6097 O O . LEU A 1 746 ? -23.215 27.532 -23.981 1.00 66.94 746 LEU A O 1
ATOM 6101 N N . GLU A 1 747 ? -23.458 27.256 -26.204 1.00 66.69 747 GLU A N 1
ATOM 6102 C CA . GLU A 1 747 ? -22.508 26.152 -26.371 1.00 66.69 747 GLU A CA 1
ATOM 6103 C C . GLU A 1 747 ? -21.064 26.654 -26.429 1.00 66.69 747 GLU A C 1
ATOM 6105 O O . GLU A 1 747 ? -20.224 26.138 -25.685 1.00 66.69 747 GLU A O 1
ATOM 6110 N N . ALA A 1 748 ? -20.798 27.720 -27.192 1.00 66.94 748 ALA A N 1
ATOM 6111 C CA . ALA A 1 748 ? -19.496 28.388 -27.243 1.00 66.94 748 ALA A CA 1
ATOM 6112 C C . ALA A 1 748 ? -19.069 28.947 -25.871 1.00 66.94 748 ALA A C 1
ATOM 6114 O O . ALA A 1 748 ? -17.907 28.846 -25.479 1.00 66.94 748 ALA A O 1
ATOM 6115 N N . GLU A 1 749 ? -20.023 29.453 -25.083 1.00 69.25 749 GLU A N 1
ATOM 6116 C CA . GLU A 1 749 ? -19.799 29.905 -23.701 1.00 69.25 749 GLU A CA 1
ATOM 6117 C C . GLU A 1 749 ? -19.660 28.754 -22.680 1.00 69.25 749 GLU A C 1
ATOM 6119 O O . GLU A 1 749 ? -19.444 28.988 -21.486 1.00 69.25 749 GLU A O 1
ATOM 6124 N N . GLY A 1 750 ? -19.833 27.496 -23.102 1.00 57.00 750 GLY A N 1
ATOM 6125 C CA . GLY A 1 750 ? -19.745 26.315 -22.240 1.00 57.00 750 GLY A CA 1
ATOM 6126 C C . GLY A 1 750 ? -20.873 26.193 -21.205 1.00 57.00 750 GLY A C 1
ATOM 6127 O O . GLY A 1 750 ? -20.791 25.361 -20.295 1.00 57.00 750 GLY A O 1
ATOM 6128 N N . LYS A 1 751 ? -21.946 26.986 -21.320 1.00 59.16 751 LYS A N 1
ATOM 6129 C CA . LYS A 1 751 ? -23.087 27.003 -20.384 1.00 59.16 751 LYS A CA 1
ATOM 6130 C C . LYS A 1 751 ? -24.078 25.858 -20.631 1.00 59.16 751 LYS A C 1
ATOM 6132 O O . LYS A 1 751 ? -24.773 25.447 -19.698 1.00 59.16 751 LYS A O 1
ATOM 6137 N N . ARG A 1 752 ? -24.086 25.283 -21.840 1.00 58.59 752 ARG A N 1
ATOM 6138 C CA . ARG A 1 752 ? -24.832 24.057 -22.209 1.00 58.59 752 ARG A CA 1
ATOM 6139 C C . ARG A 1 752 ? -24.107 22.745 -21.851 1.00 58.59 752 ARG A C 1
ATOM 6141 O O . ARG A 1 752 ? -24.700 21.673 -21.917 1.00 58.59 752 ARG A O 1
ATOM 6148 N N . MET A 1 753 ? -22.861 22.803 -21.367 1.00 48.78 753 MET A N 1
ATOM 6149 C CA . MET A 1 753 ? -22.086 21.625 -20.937 1.00 48.78 753 MET A CA 1
ATOM 6150 C C . MET A 1 753 ? -22.596 21.042 -19.603 1.00 48.78 753 MET A C 1
ATOM 6152 O O . MET A 1 753 ? -23.001 21.773 -18.695 1.00 48.78 753 MET A O 1
ATOM 6156 N N . ARG A 1 754 ? -22.559 19.712 -19.421 1.00 49.25 754 ARG A N 1
ATOM 6157 C CA . ARG A 1 754 ? -23.023 19.040 -18.180 1.00 49.25 754 ARG A CA 1
ATOM 6158 C C . ARG A 1 754 ? -22.150 19.357 -16.947 1.00 49.25 754 ARG A C 1
ATOM 6160 O O . ARG A 1 754 ? -20.994 19.755 -17.054 1.00 49.25 754 ARG A O 1
ATOM 6167 N N . SER A 1 755 ? -22.721 19.224 -15.742 1.00 47.03 755 SER A N 1
ATOM 6168 C CA . SER A 1 755 ? -22.041 19.550 -14.470 1.00 47.03 755 SER A CA 1
ATOM 6169 C C . SER A 1 755 ? -20.908 18.566 -14.157 1.00 47.03 755 SER A C 1
ATOM 6171 O O . SER A 1 755 ? -21.100 17.357 -14.235 1.00 47.03 755 SER A O 1
ATOM 6173 N N . LYS A 1 756 ? -19.752 19.063 -13.692 1.00 45.25 756 LYS A N 1
ATOM 6174 C CA . LYS A 1 756 ? -18.615 18.224 -13.256 1.00 45.25 756 LYS A CA 1
ATOM 6175 C C . LYS A 1 756 ? -18.853 17.479 -11.927 1.00 45.25 756 LYS A C 1
ATOM 6177 O O . LYS A 1 756 ? -18.027 16.647 -11.564 1.00 45.25 756 LYS A O 1
ATOM 6182 N N . LYS A 1 757 ? -19.925 17.794 -11.181 1.00 40.69 757 LYS A N 1
ATOM 6183 C CA . LYS A 1 757 ? -20.205 17.248 -9.833 1.00 40.69 757 LYS A CA 1
ATOM 6184 C C . LYS A 1 757 ? -21.098 15.992 -9.811 1.00 40.69 757 LYS A C 1
ATOM 6186 O O . LYS A 1 757 ? -21.229 15.400 -8.745 1.00 40.69 757 LYS A O 1
ATOM 6191 N N . MET A 1 758 ? -21.702 15.589 -10.933 1.00 46.41 758 MET A N 1
ATOM 6192 C CA . MET A 1 758 ? -22.618 14.433 -11.005 1.00 46.41 758 MET A CA 1
ATOM 6193 C C . MET A 1 758 ? -21.926 13.162 -11.543 1.00 46.41 758 MET A C 1
ATOM 6195 O O . MET A 1 758 ? -20.865 13.280 -12.169 1.00 46.41 758 MET A O 1
ATOM 6199 N N . PRO A 1 759 ? -22.471 11.951 -11.289 1.00 41.94 759 PRO A N 1
ATOM 6200 C CA . PRO A 1 759 ? -21.952 10.710 -11.864 1.00 41.94 759 PRO A CA 1
ATOM 6201 C C . PRO A 1 759 ? -21.906 10.820 -13.392 1.00 41.94 759 PRO A C 1
ATOM 6203 O O . PRO A 1 759 ? -22.853 11.277 -14.027 1.00 41.94 759 PRO A O 1
ATOM 6206 N N . ARG A 1 760 ? -20.778 10.458 -14.009 1.00 44.94 760 ARG A N 1
ATOM 6207 C CA . ARG A 1 760 ? -20.654 10.500 -15.471 1.00 44.94 760 ARG A CA 1
ATOM 6208 C C . ARG A 1 760 ? -21.487 9.358 -16.066 1.00 44.94 760 ARG A C 1
ATOM 6210 O O . ARG A 1 760 ? -21.136 8.205 -15.833 1.00 44.94 760 ARG A O 1
ATOM 6217 N N . ARG A 1 761 ? -22.502 9.675 -16.885 1.00 45.38 761 ARG A N 1
ATOM 6218 C CA . ARG A 1 761 ? -23.353 8.693 -17.603 1.00 45.38 761 ARG A CA 1
ATOM 6219 C C . ARG A 1 761 ? -22.586 7.652 -18.435 1.00 45.38 761 ARG A C 1
ATOM 6221 O O . ARG A 1 761 ? -23.107 6.573 -18.661 1.00 45.38 761 ARG A O 1
ATOM 6228 N N . ARG A 1 762 ? -21.315 7.898 -18.781 1.00 40.59 762 ARG A N 1
ATOM 6229 C CA . ARG A 1 762 ? -20.431 6.899 -19.422 1.00 40.59 762 ARG A CA 1
ATOM 6230 C C . ARG A 1 762 ? -20.315 5.585 -18.654 1.00 40.59 762 ARG A C 1
ATOM 6232 O O . ARG A 1 762 ? -20.056 4.543 -19.235 1.00 40.59 762 ARG A O 1
ATOM 6239 N N . ALA A 1 763 ? -20.471 5.630 -17.336 1.00 38.59 763 ALA A N 1
ATOM 6240 C CA . ALA A 1 763 ? -20.397 4.430 -16.526 1.00 38.59 763 ALA A CA 1
ATOM 6241 C C . ALA A 1 763 ? -21.725 3.644 -16.488 1.00 38.59 763 ALA A C 1
ATOM 6243 O O . ALA A 1 763 ? -21.694 2.462 -16.179 1.00 38.59 763 ALA A O 1
ATOM 6244 N N . GLN A 1 764 ? -22.852 4.273 -16.849 1.00 46.00 764 GLN A N 1
ATOM 6245 C CA . GLN A 1 764 ? -24.135 3.607 -17.118 1.00 46.00 764 GLN A CA 1
ATOM 6246 C C . GLN A 1 764 ? -24.187 3.070 -18.549 1.00 46.00 764 GLN A C 1
ATOM 6248 O O . GLN A 1 764 ? -24.627 1.947 -18.736 1.00 46.00 764 GLN A O 1
ATOM 6253 N N . GLU A 1 765 ? -23.658 3.805 -19.538 1.00 43.75 765 GLU A N 1
ATOM 6254 C CA . GLU A 1 765 ? -23.463 3.301 -20.912 1.00 43.75 765 GLU A CA 1
ATOM 6255 C C . GLU A 1 765 ? -22.653 1.995 -20.913 1.00 43.75 765 GLU A C 1
ATOM 6257 O O . GLU A 1 765 ? -23.032 1.035 -21.570 1.00 43.75 765 GLU A O 1
ATOM 6262 N N . CYS A 1 766 ? -21.609 1.913 -20.085 1.00 44.84 766 CYS A N 1
ATOM 6263 C CA . CYS A 1 766 ? -20.788 0.710 -19.961 1.00 44.84 766 CYS A CA 1
ATOM 6264 C C . CYS A 1 766 ? -21.498 -0.442 -19.214 1.00 44.84 766 CYS A C 1
ATOM 6266 O O . CYS A 1 766 ? -21.324 -1.603 -19.563 1.00 44.84 766 CYS A O 1
ATOM 6268 N N . VAL A 1 767 ? -22.345 -0.145 -18.217 1.00 44.81 767 VAL A N 1
ATOM 6269 C CA . VAL A 1 767 ? -23.181 -1.163 -17.543 1.00 44.81 767 VAL A CA 1
ATOM 6270 C C . VAL A 1 767 ? -24.303 -1.659 -18.464 1.00 44.81 767 VAL A C 1
ATOM 6272 O O . VAL A 1 767 ? -24.620 -2.843 -18.445 1.00 44.81 767 VAL A O 1
ATOM 6275 N N . LEU A 1 768 ? -24.868 -0.788 -19.303 1.00 43.91 768 LEU A N 1
ATOM 6276 C CA . LEU A 1 768 ? -25.806 -1.138 -20.374 1.00 43.91 768 LEU A CA 1
ATOM 6277 C C . LEU A 1 768 ? -25.150 -2.026 -21.438 1.00 43.91 768 LEU A C 1
ATOM 6279 O O . LEU A 1 768 ? -25.759 -3.007 -21.856 1.00 43.91 768 LEU A O 1
ATOM 6283 N N . GLU A 1 769 ? -23.916 -1.721 -21.851 1.00 47.41 769 GLU A N 1
ATOM 6284 C CA . GLU A 1 769 ? -23.118 -2.582 -22.737 1.00 47.41 769 GLU A CA 1
ATOM 6285 C C . GLU A 1 769 ? -22.825 -3.949 -22.092 1.00 47.41 769 GLU A C 1
ATOM 6287 O O . GLU A 1 769 ? -22.987 -4.979 -22.745 1.00 47.41 769 GLU A O 1
ATOM 6292 N N . GLU A 1 770 ? -22.491 -3.990 -20.796 1.00 46.03 770 GLU A N 1
ATOM 6293 C CA . GLU A 1 770 ? -22.295 -5.237 -20.041 1.00 46.03 770 GLU A CA 1
ATOM 6294 C C . GLU A 1 770 ? -23.594 -6.056 -19.882 1.00 46.03 770 GLU A C 1
ATOM 6296 O O . GLU A 1 770 ? -23.564 -7.279 -19.998 1.00 46.03 770 GLU A O 1
ATOM 6301 N N . LEU A 1 771 ? -24.745 -5.420 -19.632 1.00 41.81 771 LEU A N 1
ATOM 6302 C CA . LEU A 1 771 ? -26.039 -6.104 -19.480 1.00 41.81 771 LEU A CA 1
ATOM 6303 C C . LEU A 1 771 ? -26.577 -6.636 -20.816 1.00 41.81 771 LEU A C 1
ATOM 6305 O O . LEU A 1 771 ? -27.095 -7.754 -20.854 1.00 41.81 771 LEU A O 1
ATOM 6309 N N . ARG A 1 772 ? -26.389 -5.889 -21.915 1.00 44.81 772 ARG A N 1
ATOM 6310 C CA . ARG A 1 772 ? -26.694 -6.348 -23.284 1.00 44.81 772 ARG A CA 1
ATOM 6311 C C . ARG A 1 772 ? -25.907 -7.605 -23.663 1.00 44.81 772 ARG A C 1
ATOM 6313 O O . ARG A 1 772 ? -26.442 -8.445 -24.378 1.00 44.81 772 ARG A O 1
ATOM 6320 N N . ALA A 1 773 ? -24.680 -7.753 -23.159 1.00 45.50 773 ALA A N 1
ATOM 6321 C CA . ALA A 1 773 ? -23.845 -8.933 -23.386 1.00 45.50 773 ALA A CA 1
ATOM 6322 C C . ALA A 1 773 ? -24.260 -10.164 -22.550 1.00 45.50 773 ALA A C 1
ATOM 6324 O O . ALA A 1 773 ? -23.939 -11.286 -22.929 1.00 45.50 773 ALA A O 1
ATOM 6325 N N . ILE A 1 774 ? -24.962 -9.972 -21.424 1.00 42.44 774 ILE A N 1
ATOM 6326 C CA . ILE A 1 774 ? -25.388 -11.055 -20.516 1.00 42.44 774 ILE A CA 1
ATOM 6327 C C . ILE A 1 774 ? -26.760 -11.616 -20.914 1.00 42.44 774 ILE A C 1
ATOM 6329 O O . ILE A 1 774 ? -26.962 -12.828 -20.861 1.00 42.44 774 ILE A O 1
ATOM 6333 N N . ASN A 1 775 ? -27.715 -10.761 -21.296 1.00 41.03 775 ASN A N 1
ATOM 6334 C CA . ASN A 1 775 ? -29.013 -11.194 -21.811 1.00 41.03 775 ASN A CA 1
ATOM 6335 C C . ASN A 1 775 ? -29.676 -10.063 -22.627 1.00 41.03 775 ASN A C 1
ATOM 6337 O O . ASN A 1 775 ? -30.123 -9.075 -22.035 1.00 41.03 775 ASN A O 1
ATOM 6341 N N . PRO A 1 776 ? -29.797 -10.192 -23.962 1.00 44.38 776 PRO A N 1
ATOM 6342 C CA . PRO A 1 776 ? -30.328 -9.125 -24.812 1.00 44.38 776 PRO A CA 1
ATOM 6343 C C . PRO A 1 776 ? -31.795 -8.775 -24.502 1.00 44.38 776 PRO A C 1
ATOM 6345 O O . PRO A 1 776 ? -32.213 -7.640 -24.715 1.00 44.38 776 PRO A O 1
ATOM 6348 N N . VAL A 1 777 ? -32.560 -9.710 -23.924 1.00 43.22 777 VAL A N 1
ATOM 6349 C CA . VAL A 1 777 ? -33.992 -9.542 -23.610 1.00 43.22 777 VAL A CA 1
ATOM 6350 C C . VAL A 1 777 ? -34.227 -8.603 -22.418 1.00 43.22 777 VAL A C 1
ATOM 6352 O O . VAL A 1 777 ? -35.277 -7.972 -22.320 1.00 43.22 777 VAL A O 1
ATOM 6355 N N . LEU A 1 778 ? -33.247 -8.457 -21.520 1.00 38.75 778 LEU A N 1
ATOM 6356 C CA . LEU A 1 778 ? -33.380 -7.599 -20.336 1.00 38.75 778 LEU A CA 1
ATOM 6357 C C . LEU A 1 778 ? -33.201 -6.104 -20.648 1.00 38.75 778 LEU A C 1
ATOM 6359 O O . LEU A 1 778 ? -33.619 -5.272 -19.848 1.00 38.75 778 LEU A O 1
ATOM 6363 N N . ALA A 1 779 ? -32.595 -5.760 -21.790 1.00 42.53 779 ALA A N 1
ATOM 6364 C CA . ALA A 1 779 ? -32.292 -4.377 -22.162 1.00 42.53 779 ALA A CA 1
ATOM 6365 C C . ALA A 1 779 ? -33.430 -3.686 -22.942 1.00 42.53 779 ALA A C 1
ATOM 6367 O O . ALA A 1 779 ? -33.594 -2.474 -22.814 1.00 42.53 779 ALA A O 1
ATOM 6368 N N . SER A 1 780 ? -34.226 -4.450 -23.698 1.00 44.16 780 SER A N 1
ATOM 6369 C CA . SER A 1 780 ? -35.382 -3.955 -24.460 1.00 44.16 780 SER A CA 1
ATOM 6370 C C . SER A 1 780 ? -36.528 -4.981 -24.463 1.00 44.16 780 SER A C 1
ATOM 6372 O O . SER A 1 780 ? -36.720 -5.693 -25.449 1.00 44.16 780 SER A O 1
ATOM 6374 N N . PRO A 1 781 ? -37.346 -5.064 -23.398 1.00 45.16 781 PRO A N 1
ATOM 6375 C CA . PRO A 1 781 ? -38.454 -6.026 -23.330 1.00 45.16 781 PRO A CA 1
ATOM 6376 C C . PRO A 1 781 ? -39.508 -5.836 -24.433 1.00 45.16 781 PRO A C 1
ATOM 6378 O O . PRO A 1 781 ? -40.274 -6.749 -24.719 1.00 45.16 781 PRO A O 1
ATOM 6381 N N . GLN A 1 782 ? -39.559 -4.640 -25.028 1.00 42.44 782 GLN A N 1
ATOM 6382 C CA . GLN A 1 782 ? -40.553 -4.234 -26.026 1.00 42.44 782 GLN A CA 1
ATOM 6383 C C . GLN A 1 782 ? -40.192 -4.684 -27.452 1.00 42.44 782 GLN A C 1
ATOM 6385 O O . GLN A 1 782 ? -41.070 -4.738 -28.306 1.00 42.44 782 GLN A O 1
ATOM 6390 N N . ASP A 1 783 ? -38.930 -5.062 -27.685 1.00 44.06 783 ASP A N 1
ATOM 6391 C CA . ASP A 1 783 ? -38.426 -5.522 -28.988 1.00 44.06 783 ASP A CA 1
ATOM 6392 C C . ASP A 1 783 ? -38.498 -7.058 -29.131 1.00 44.06 783 ASP A C 1
ATOM 6394 O O . ASP A 1 783 ? -38.144 -7.620 -30.170 1.00 44.06 783 ASP A O 1
ATOM 6398 N N . PHE A 1 784 ? -38.956 -7.769 -28.091 1.00 41.44 784 PHE A N 1
ATOM 6399 C CA . PHE A 1 784 ? -39.112 -9.221 -28.119 1.00 41.44 784 PHE A CA 1
ATOM 6400 C C . PHE A 1 784 ? -40.413 -9.616 -28.831 1.00 41.44 784 PHE A C 1
ATOM 6402 O O . PHE A 1 784 ? -41.498 -9.581 -28.250 1.00 41.44 784 PHE A O 1
ATOM 6409 N N . VAL A 1 785 ? -40.296 -10.050 -30.088 1.00 42.47 785 VAL A N 1
ATOM 6410 C CA . VAL A 1 785 ? -41.369 -10.760 -30.794 1.00 42.47 785 VAL A CA 1
ATOM 6411 C C . VAL A 1 785 ? -41.224 -12.256 -30.486 1.00 42.47 785 VAL A C 1
ATOM 6413 O O . VAL A 1 785 ? -40.232 -12.859 -30.904 1.00 42.47 785 VAL A O 1
ATOM 6416 N N . PRO A 1 786 ? -42.162 -12.891 -29.757 1.00 38.41 786 PRO A N 1
ATOM 6417 C CA . PRO A 1 786 ? -42.100 -14.326 -29.529 1.00 38.41 786 PRO A CA 1
ATOM 6418 C C . PRO A 1 786 ? -42.193 -15.055 -30.872 1.00 38.41 786 PRO A C 1
ATOM 6420 O O . PRO A 1 786 ? -43.117 -14.832 -31.655 1.00 38.41 786 PRO A O 1
ATOM 6423 N N . SER A 1 787 ? -41.234 -15.943 -31.137 1.00 39.22 787 SER A N 1
ATOM 6424 C CA . SER A 1 787 ? -41.279 -16.849 -32.283 1.00 39.22 787 SER A CA 1
ATOM 6425 C C . SER A 1 787 ? -42.491 -17.773 -32.149 1.00 39.22 787 SER A C 1
ATOM 6427 O O . SER A 1 787 ? -42.435 -18.795 -31.469 1.00 39.22 787 SER A O 1
ATOM 6429 N N . LEU A 1 788 ? -43.595 -17.433 -32.814 1.00 46.97 788 LEU A N 1
ATOM 6430 C CA . LEU A 1 788 ? -44.703 -18.353 -33.054 1.00 46.97 788 LEU A CA 1
ATOM 6431 C C . LEU A 1 788 ? -44.315 -19.329 -34.170 1.00 46.97 788 LEU A C 1
ATOM 6433 O O . LEU A 1 788 ? -44.806 -19.239 -35.293 1.00 46.97 788 LEU A O 1
ATOM 6437 N N . LYS A 1 789 ? -43.435 -20.279 -33.853 1.00 42.25 789 LYS A N 1
ATOM 6438 C CA . LYS A 1 789 ? -43.341 -21.558 -34.562 1.00 42.25 789 LYS A CA 1
ATOM 6439 C C . LYS A 1 789 ? -43.118 -22.662 -33.533 1.00 42.25 789 LYS A C 1
ATOM 6441 O O . LYS A 1 789 ? -42.205 -22.563 -32.719 1.00 42.25 789 LYS A O 1
ATOM 6446 N N . ARG A 1 790 ? -44.046 -23.625 -33.554 1.00 39.09 790 ARG A N 1
ATOM 6447 C CA . ARG A 1 790 ? -44.010 -24.887 -32.807 1.00 39.09 790 ARG A CA 1
ATOM 6448 C C . ARG A 1 790 ? -42.775 -25.698 -33.152 1.00 39.09 790 ARG A C 1
ATOM 6450 O O . ARG A 1 790 ? -42.397 -25.666 -34.346 1.00 39.09 790 ARG A O 1
#

pLDDT: mean 72.98, std 15.59, range [28.52, 94.69]

Mean predicted aligned error: 23.17 Å

Sequence (790 aa):
MHSYEDRIRAVELYYRYGKKASVVVMELGYPSTKQLGRWVRIYEEKGDLPRELKPRERYSRTQKIAAVEHYLTHGGCLSYTRRAIGYPSNEILKRWIEEFYPNARPLVIRSGTNKCFSPEERSQAVRELCNRRGTARKVAQSIGVSVPVLYKWKKDLISDEAYQSMRKRKAAPQDKNQDALLGEIQRLRQQVHQLQLERDILTKANELIKKDLGISFLTLKNREKTLIVDALKKKYPVAELLSVLQLARSCYFYHKASKRLCDKYAEIRVIMADIFEENYRCYGYRRLHAILRGNNRVISEKVVRRLMAEEQLVVKRTRRRRYNSYCGEIGPAPENLLARDFSSCRPNEKWLTDITEFQLPAGKVYLSPVIDCFDGQVVSWSIGTRPDATLVNTMLDEALDTLNEHDKPVIHSDRGGHYRWPGWLDRINTSGLIRSMSRKGCSSDNAACEGFFGRIKNEMFYGRNWAGITLEKFICFLDRYIGAADVFLDCYVVIPRCCRYFTGLIAPNDSLIRFSLYQRMYLSHMMATRQYIDKHGKPVAFYSDKHAVFRVSGPESRRTGTTQFGRALRELAIELISANSSQAKGRVERVNKTLQDRLIKEMRLQNISSVAEANQWIEHFMSDFNRRFSRPAKYPKDLHRPVTQSPLELNDIFAWQELRTLSKALTFQYDKVMYIIEPTEQNSRIAGEKITVYDYPDGSIAFRHLHRPLGYKIFDKLACVDQGAVVDNKRLGAVLKLAQQKQDELEAEGKRMRSKKMPRRRAQECVLEELRAINPVLASPQDFVPSLKR